Protein AF-A0A966YWC9-F1 (afdb_monomer)

Mean predicted aligned error: 19.84 Å

Sequence (825 aa):
MSEHLKPESSPPAAWPAPTAPSRFVSEVVAGGAVGERPPDEKGSGIIGLVVLIGIFVALAVANIWWFVFAVGLLLSIVLHEVGHYSTARWSGMKVTQFFVGFGPRVWSMHHRSTEFGVRALPLGAFVRIVGMNMMDDVDDADEEQTYRSKSYPKRMLVITAGSLMHFLLALVLLSAVFTTRGEAVVLPGAEVMSVGEEMPATGVVLPGDVILSVDGREVVDGALGDVVRSFEPGSAVDIAIERAGVEMVVKTTLGSNALVGGDGSSAFLGVSTVMPVALEQRAWWSAPWHSVTAMVDQMWMSVKGVVTVLNPANVIAHLSGDNADPMTRPTTLVGITAVSDDVGQSGGFAGIIELLAFLNVFVGVFNLFPLLPLDGGHAAIATYERAREGRTRSRCPVCTSTSSTRFGEENLMEVKGWSGERRPSRMINVGGVPVGGDSPITVQSMTVTKTADVEGTLQQIYALAAAGCDIVRCTCNESEAAVGLAQIVPRSPIPVIADIHHQYKMALAALDAGVHGLRLNPGNIRRPEHIKAVASECRDRGVPIRIGVNAGSLDPDLYEKHGGATPEAMVESAQRELEYFAEVDFDLVKISVKASSVPLMVEAYRQLAEVTDHPLHLGVTEAGPPPAGLVKATAGISTLLMEGIGDTIRYSLTADPVEEARAGRQLLEALGLRERKNVDLIACPSCGRAEVDVIDVAQKAMEAFGERQLPLQVAVMGCVVNGPGEAREADLGIAAGNKRGHLFIKGRNVAVVPEDEMVGALVEWAEFIHEHGTEAAIARADTARAEREAEKDRSMLLAEQGDDANNASERIVEIGRRLSGDSAS

pLDDT: mean 83.2, std 17.38, range [28.16, 98.69]

Structure (mmCIF, N/CA/C/O backbone):
data_AF-A0A966YWC9-F1
#
_entry.id   AF-A0A966YWC9-F1
#
loop_
_atom_site.group_PDB
_atom_site.id
_atom_site.type_symbol
_atom_site.label_atom_id
_atom_site.label_alt_id
_atom_site.label_comp_id
_atom_site.label_asym_id
_atom_site.label_entity_id
_atom_site.label_seq_id
_atom_site.pdbx_PDB_ins_code
_atom_site.Cartn_x
_atom_site.Cartn_y
_atom_site.Cartn_z
_atom_site.occupancy
_atom_site.B_iso_or_equiv
_atom_site.auth_seq_id
_atom_site.auth_comp_id
_atom_site.auth_asym_id
_atom_site.auth_atom_id
_atom_site.pdbx_PDB_model_num
ATOM 1 N N . MET A 1 1 ? -22.354 -34.588 -51.732 1.00 33.97 1 MET A N 1
ATOM 2 C CA . MET A 1 1 ? -23.176 -34.212 -50.566 1.00 33.97 1 MET A CA 1
ATOM 3 C C . MET A 1 1 ? -22.184 -33.856 -49.478 1.00 33.97 1 MET A C 1
ATOM 5 O O . MET A 1 1 ? -21.529 -34.760 -48.986 1.00 33.97 1 MET A O 1
ATOM 9 N N . SER A 1 2 ? -21.785 -32.589 -49.313 1.00 33.75 2 SER A N 1
ATOM 10 C CA . SER A 1 2 ? -22.637 -31.439 -48.925 1.00 33.75 2 SER A CA 1
ATOM 11 C C . SER A 1 2 ? -23.358 -31.788 -47.615 1.00 33.75 2 SER A C 1
ATOM 13 O O . SER A 1 2 ? -23.960 -32.847 -47.526 1.00 33.75 2 SER A O 1
ATOM 15 N N . GLU A 1 3 ? -23.239 -31.055 -46.517 1.00 31.77 3 GLU A N 1
ATOM 16 C CA . GLU A 1 3 ? -23.254 -29.608 -46.347 1.00 31.77 3 GLU A CA 1
ATOM 17 C C . GLU A 1 3 ? -22.870 -29.274 -44.890 1.00 31.77 3 GLU A C 1
ATOM 19 O O . GLU A 1 3 ? -23.027 -30.102 -43.999 1.00 31.77 3 GLU A O 1
ATOM 24 N N . HIS A 1 4 ? -22.464 -28.020 -44.672 1.00 36.09 4 HIS A N 1
ATOM 25 C CA . HIS A 1 4 ? -22.518 -27.278 -43.401 1.00 36.09 4 HIS A CA 1
ATOM 26 C C . HIS A 1 4 ? -21.519 -27.592 -42.278 1.00 36.09 4 HIS A C 1
ATOM 28 O O . HIS A 1 4 ? -21.873 -28.167 -41.259 1.00 36.09 4 HIS A O 1
ATOM 34 N N . LEU A 1 5 ? -20.336 -26.973 -42.373 1.00 32.47 5 LEU A N 1
ATOM 35 C CA . LEU A 1 5 ? -19.695 -26.315 -41.227 1.00 32.47 5 LEU A CA 1
ATOM 36 C C . LEU A 1 5 ? -19.119 -24.962 -41.692 1.00 32.47 5 LEU A C 1
ATOM 38 O O . LEU A 1 5 ? -18.038 -24.896 -42.269 1.00 32.47 5 LEU A O 1
ATOM 42 N N . LYS A 1 6 ? -19.882 -23.881 -41.486 1.00 29.98 6 LYS A N 1
ATOM 43 C CA . LYS A 1 6 ? -19.354 -22.508 -41.410 1.00 29.98 6 LYS A CA 1
ATOM 44 C C . LYS A 1 6 ? -19.140 -22.202 -39.922 1.00 29.98 6 LYS A C 1
ATOM 46 O O . LYS A 1 6 ? -20.078 -22.435 -39.163 1.00 29.98 6 LYS A O 1
ATOM 51 N N . PRO A 1 7 ? -17.990 -21.667 -39.491 1.00 31.14 7 PRO A N 1
ATOM 52 C CA . PRO A 1 7 ? -17.877 -21.090 -38.163 1.00 31.14 7 PRO A CA 1
ATOM 53 C C . PRO A 1 7 ? -18.470 -19.673 -38.188 1.00 31.14 7 PRO A C 1
ATOM 55 O O . PRO A 1 7 ? -17.927 -18.770 -38.821 1.00 31.14 7 PRO A O 1
ATOM 58 N N . GLU A 1 8 ? -19.605 -19.477 -37.518 1.00 34.19 8 GLU A N 1
ATOM 59 C CA . GLU A 1 8 ? -19.968 -18.161 -36.990 1.00 34.19 8 GLU A CA 1
ATOM 60 C C . GLU A 1 8 ? -19.078 -17.901 -35.771 1.00 34.19 8 GLU A C 1
ATOM 62 O O . GLU A 1 8 ? -19.286 -18.467 -34.702 1.00 34.19 8 GLU A O 1
ATOM 67 N N . SER A 1 9 ? -18.063 -17.058 -35.932 1.00 35.19 9 SER A N 1
ATOM 68 C CA . SER A 1 9 ? -17.369 -16.434 -34.808 1.00 35.19 9 SER A CA 1
ATOM 69 C C . SER A 1 9 ? -17.588 -14.930 -34.886 1.00 35.19 9 SER A C 1
ATOM 71 O O . SER A 1 9 ? -16.807 -14.196 -35.492 1.00 35.19 9 SER A O 1
ATOM 73 N N . SER A 1 10 ? -18.681 -14.462 -34.287 1.00 34.84 10 SER A N 1
ATOM 74 C CA . SER A 1 10 ? -18.706 -13.111 -33.734 1.00 34.84 10 SER A CA 1
ATOM 75 C C . SER A 1 10 ? -17.629 -13.051 -32.641 1.00 34.84 10 SER A C 1
ATOM 77 O O . SER A 1 10 ? -17.540 -13.999 -31.855 1.00 34.84 10 SER A O 1
ATOM 79 N N . PRO A 1 11 ? -16.791 -12.005 -32.567 1.00 35.56 11 PRO A N 1
ATOM 80 C CA . PRO A 1 11 ? -15.850 -11.871 -31.461 1.00 35.56 11 PRO A CA 1
ATOM 81 C C . PRO A 1 11 ? -16.625 -11.838 -30.131 1.00 35.56 11 PRO A C 1
ATOM 83 O O . PRO A 1 11 ? -17.719 -11.262 -30.088 1.00 35.56 11 PRO A O 1
ATOM 86 N N . PRO A 1 12 ? -16.108 -12.450 -29.048 1.00 34.75 12 PRO A N 1
ATOM 87 C CA . PRO A 1 12 ? -16.734 -12.331 -27.740 1.00 34.75 12 PRO A CA 1
ATOM 88 C C . PRO A 1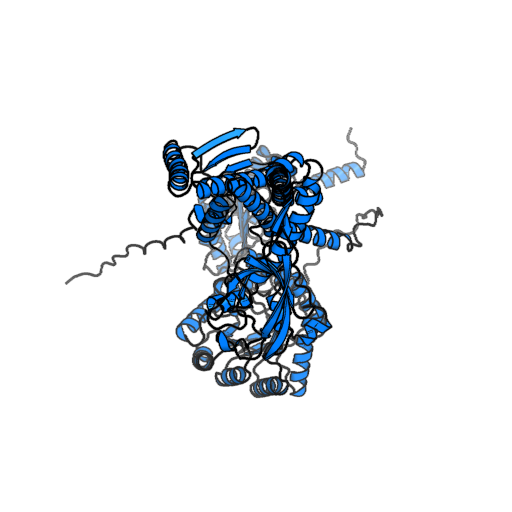 12 ? -16.800 -10.850 -27.365 1.00 34.75 12 PRO A C 1
ATOM 90 O O . PRO A 1 12 ? -15.831 -10.110 -27.546 1.00 34.75 12 PRO A O 1
ATOM 93 N N . ALA A 1 13 ? -17.969 -10.420 -26.890 1.00 34.72 13 ALA A N 1
ATOM 94 C CA . ALA A 1 13 ? -18.192 -9.061 -26.426 1.00 34.72 13 ALA A CA 1
ATOM 95 C C . ALA A 1 13 ? -17.071 -8.663 -25.458 1.00 34.72 13 ALA A C 1
ATOM 97 O O . ALA A 1 13 ? -16.779 -9.390 -24.505 1.00 34.72 13 ALA A O 1
ATOM 98 N N . ALA A 1 14 ? -16.437 -7.521 -25.736 1.00 34.69 14 ALA A N 1
ATOM 99 C CA . ALA A 1 14 ? -15.484 -6.903 -24.833 1.00 34.69 14 ALA A CA 1
ATOM 100 C C . ALA A 1 14 ? -16.081 -6.880 -23.421 1.00 34.69 14 ALA A C 1
ATOM 102 O O . ALA A 1 14 ? -17.250 -6.529 -23.235 1.00 34.69 14 ALA A O 1
ATOM 103 N N . TRP A 1 15 ? -15.284 -7.298 -22.442 1.00 30.98 15 TRP A N 1
ATOM 104 C CA . TRP A 1 15 ? -15.680 -7.269 -21.043 1.00 30.98 15 TRP A CA 1
ATOM 105 C C . TRP A 1 15 ? -16.112 -5.837 -20.708 1.00 30.98 15 TRP A C 1
ATOM 107 O O . TRP A 1 15 ? -15.396 -4.900 -21.082 1.00 30.98 15 TRP A O 1
ATOM 117 N N . PRO A 1 16 ? -17.267 -5.622 -20.052 1.00 30.47 16 PRO A N 1
ATOM 118 C CA . PRO A 1 16 ? -17.622 -4.284 -19.619 1.00 30.47 16 PRO A CA 1
ATOM 119 C C . PRO A 1 16 ? -16.504 -3.800 -18.698 1.00 30.47 16 PRO A C 1
ATOM 121 O O . PRO A 1 16 ? -16.154 -4.481 -17.731 1.00 30.47 16 PRO A O 1
ATOM 124 N N . ALA A 1 17 ? -15.915 -2.649 -19.033 1.00 31.69 17 ALA A N 1
ATOM 125 C CA . ALA A 1 17 ? -14.980 -1.965 -18.152 1.00 31.69 17 ALA A CA 1
ATOM 126 C C . ALA A 1 17 ? -15.587 -1.932 -16.739 1.00 31.69 17 ALA A C 1
ATOM 128 O O . ALA A 1 17 ? -16.803 -1.721 -16.629 1.00 31.69 17 ALA A O 1
ATOM 129 N N . PRO A 1 18 ? -14.795 -2.161 -15.672 1.00 32.22 18 PRO A N 1
ATOM 130 C CA . PRO A 1 18 ? -15.311 -2.077 -14.315 1.00 32.22 18 PRO A CA 1
ATOM 131 C C . PRO A 1 18 ? -16.048 -0.749 -14.193 1.00 32.22 18 PRO A C 1
ATOM 133 O O . PRO A 1 18 ? -15.486 0.302 -14.506 1.00 32.22 18 PRO A O 1
ATOM 136 N N . THR A 1 19 ? -17.335 -0.807 -13.846 1.00 36.34 19 THR A N 1
ATOM 137 C CA . THR A 1 19 ? -18.145 0.394 -13.672 1.00 36.34 19 THR A CA 1
ATOM 138 C C . THR A 1 19 ? -17.410 1.261 -12.671 1.00 36.34 19 THR A C 1
ATOM 140 O O . THR A 1 19 ? -17.300 0.884 -11.501 1.00 36.34 19 THR A O 1
ATOM 143 N N . ALA A 1 20 ? -16.854 2.377 -13.149 1.00 41.00 20 ALA A N 1
ATOM 144 C CA . ALA A 1 20 ? -16.251 3.372 -12.287 1.00 41.00 20 ALA A CA 1
ATOM 145 C C . ALA A 1 20 ? -17.238 3.648 -11.141 1.00 41.00 20 ALA A C 1
ATOM 147 O O . ALA A 1 20 ? -18.452 3.675 -11.400 1.00 41.00 20 ALA A O 1
ATOM 148 N N . PRO A 1 21 ? -16.770 3.822 -9.889 1.00 39.44 21 PRO A N 1
ATOM 149 C CA . PRO A 1 21 ? -17.646 4.319 -8.838 1.00 39.44 21 PRO A CA 1
ATOM 150 C C . PRO A 1 21 ? -18.406 5.518 -9.402 1.00 39.44 21 PRO A C 1
ATOM 152 O O . PRO A 1 21 ? -17.830 6.325 -10.138 1.00 39.44 21 PRO A O 1
ATOM 155 N N . SER A 1 22 ? -19.718 5.580 -9.149 1.00 49.69 22 SER A N 1
ATOM 156 C CA . SER A 1 22 ? -20.532 6.667 -9.689 1.00 49.69 22 SER A CA 1
ATOM 157 C C . SER A 1 22 ? -19.844 7.993 -9.374 1.00 49.69 22 SER A C 1
ATOM 159 O O . SER A 1 22 ? -19.218 8.128 -8.322 1.00 49.69 22 SER A O 1
ATOM 161 N N . ARG A 1 23 ? -19.934 8.974 -10.278 1.00 52.25 23 ARG A N 1
ATOM 162 C CA . ARG A 1 23 ? -19.290 10.286 -10.103 1.00 52.25 23 ARG A CA 1
ATOM 163 C C . ARG A 1 23 ? -19.511 10.857 -8.698 1.00 52.25 23 ARG A C 1
ATOM 165 O O . ARG A 1 23 ? -18.612 11.451 -8.125 1.00 52.25 23 ARG A O 1
ATOM 172 N N . PHE A 1 24 ? -20.690 10.610 -8.135 1.00 47.56 24 PHE A N 1
ATOM 173 C CA . PHE A 1 24 ? -21.034 10.952 -6.765 1.00 47.56 24 PHE A CA 1
ATOM 174 C C . PHE A 1 24 ? -20.153 10.251 -5.718 1.00 47.56 24 PHE A C 1
ATOM 176 O O . PHE A 1 24 ? -19.637 10.917 -4.836 1.00 47.56 24 PHE A O 1
ATOM 183 N N . VAL A 1 25 ? -19.926 8.939 -5.819 1.00 46.94 25 VAL A N 1
ATOM 184 C CA . VAL A 1 25 ? -19.024 8.205 -4.915 1.00 46.94 25 VAL A CA 1
ATOM 185 C C . VAL A 1 25 ? -17.582 8.688 -5.071 1.00 46.94 25 VAL A C 1
ATOM 187 O O . VAL A 1 25 ? -16.916 8.899 -4.066 1.00 46.94 25 VAL A O 1
ATOM 190 N N . SER A 1 26 ? -17.104 8.936 -6.295 1.00 49.06 26 SER A N 1
ATOM 191 C CA . SER A 1 26 ? -15.765 9.509 -6.493 1.00 49.06 26 SER A CA 1
ATOM 192 C C . SER A 1 26 ? -15.652 10.946 -5.974 1.00 49.06 26 SER A C 1
ATOM 194 O O . SER A 1 26 ? -14.633 11.292 -5.395 1.00 49.06 26 SER A O 1
ATOM 196 N N . GLU A 1 27 ? -16.694 11.769 -6.126 1.00 53.25 27 GLU A N 1
ATOM 197 C CA . GLU A 1 27 ? -16.743 13.124 -5.566 1.00 53.25 27 GLU A CA 1
ATOM 198 C C . GLU A 1 27 ? -16.779 13.068 -4.033 1.00 53.25 27 GLU A C 1
ATOM 200 O O . GLU A 1 27 ? -16.014 13.767 -3.393 1.00 53.25 27 GLU A O 1
ATOM 205 N N . VAL A 1 28 ? -17.578 12.200 -3.416 1.00 45.75 28 VAL A N 1
ATOM 206 C CA . VAL A 1 28 ? -17.647 12.080 -1.949 1.00 45.75 28 VAL A CA 1
ATOM 207 C C . VAL A 1 28 ? -16.339 11.538 -1.361 1.00 45.75 28 VAL A C 1
ATOM 209 O O . VAL A 1 28 ? -15.877 12.037 -0.340 1.00 45.75 28 VAL A O 1
ATOM 212 N N . VAL A 1 29 ? -15.707 10.556 -2.012 1.00 44.56 29 VAL A N 1
ATOM 213 C CA . VAL A 1 29 ? -14.438 9.958 -1.554 1.00 44.56 29 VAL A CA 1
ATOM 214 C C . VAL A 1 29 ? -13.243 10.894 -1.781 1.00 44.56 29 VAL A C 1
ATOM 216 O O . VAL A 1 29 ? -12.303 10.871 -0.993 1.00 44.56 29 VAL A O 1
ATOM 219 N N . ALA A 1 30 ? -13.280 11.740 -2.815 1.00 47.97 30 ALA A N 1
ATOM 220 C CA . ALA A 1 30 ? -12.228 12.713 -3.123 1.00 47.97 30 ALA A CA 1
ATOM 221 C C . ALA A 1 30 ? -12.501 14.125 -2.564 1.00 47.97 30 ALA A C 1
ATOM 223 O O . ALA A 1 30 ? -11.876 15.085 -3.016 1.00 47.97 30 ALA A O 1
ATOM 224 N N . GLY A 1 31 ? -13.468 14.297 -1.653 1.00 48.22 31 GLY A N 1
ATOM 225 C CA . GLY A 1 31 ? -13.810 15.616 -1.097 1.00 48.22 31 GLY A CA 1
ATOM 226 C C . GLY A 1 31 ? -14.267 16.642 -2.150 1.00 48.22 31 GLY A C 1
ATOM 227 O O . GLY A 1 31 ? -14.014 17.831 -2.021 1.00 48.22 31 GLY A O 1
ATOM 228 N N . GLY A 1 32 ? -14.892 16.184 -3.234 1.00 51.09 32 GLY A N 1
ATOM 229 C CA . GLY A 1 32 ? -15.382 16.969 -4.370 1.00 51.09 32 GLY A CA 1
ATOM 230 C C . GLY A 1 32 ? -14.413 17.052 -5.555 1.00 51.09 32 GLY A C 1
ATOM 231 O O . GLY A 1 32 ? -14.787 17.563 -6.612 1.00 51.09 32 GLY A O 1
ATOM 232 N N . ALA A 1 33 ? -13.184 16.540 -5.426 1.00 48.28 33 ALA A N 1
ATOM 233 C CA . ALA A 1 33 ? -12.129 16.704 -6.422 1.00 48.28 33 ALA A CA 1
ATOM 234 C C . ALA A 1 33 ? -12.168 15.630 -7.527 1.00 48.28 33 ALA A C 1
ATOM 236 O O . ALA A 1 33 ? -11.424 14.654 -7.500 1.00 48.28 33 ALA A O 1
ATOM 237 N N . VAL A 1 34 ? -12.993 15.843 -8.555 1.00 49.34 34 VAL A N 1
ATOM 238 C CA . VAL A 1 34 ? -12.859 15.137 -9.842 1.00 49.34 34 VAL A CA 1
ATOM 239 C C . VAL A 1 34 ? -12.812 16.175 -10.965 1.00 49.34 34 VAL A C 1
ATOM 241 O O . VAL A 1 34 ? -13.599 17.121 -10.969 1.00 49.34 34 VAL A O 1
ATOM 244 N N . GLY A 1 35 ? -11.859 16.043 -11.895 1.00 47.00 35 GLY A N 1
ATOM 245 C CA . GLY A 1 35 ? -11.717 16.954 -13.036 1.00 47.00 35 GLY A CA 1
ATOM 246 C C . GLY A 1 35 ? -12.995 17.001 -13.880 1.00 47.00 35 GLY A C 1
ATOM 247 O O . GLY A 1 35 ? -13.471 15.966 -14.344 1.00 47.00 35 GLY A O 1
ATOM 248 N N . GLU A 1 36 ? -13.572 18.191 -14.065 1.00 49.44 36 GLU A N 1
ATOM 249 C CA . GLU A 1 36 ? -14.788 18.371 -14.866 1.00 49.44 36 GLU A CA 1
ATOM 250 C C . GLU A 1 36 ? -14.473 18.652 -16.343 1.00 49.44 36 GLU A C 1
ATOM 252 O O . GLU A 1 36 ? -13.523 19.360 -16.676 1.00 49.44 36 GLU A O 1
ATOM 257 N N . ARG A 1 37 ? -15.317 18.103 -17.231 1.00 37.41 37 ARG A N 1
ATOM 258 C CA . ARG A 1 37 ? -15.384 18.435 -18.666 1.00 37.41 37 ARG A CA 1
ATOM 259 C C . ARG A 1 37 ? -15.913 19.871 -18.895 1.00 37.41 37 ARG A C 1
ATOM 261 O O . ARG A 1 37 ? -16.590 20.406 -18.019 1.00 37.41 37 ARG A O 1
ATOM 268 N N . PRO A 1 38 ? -15.636 20.475 -20.071 1.00 37.41 38 PRO A N 1
ATOM 269 C CA . PRO A 1 38 ? -15.943 21.877 -20.387 1.00 37.41 38 PRO A CA 1
ATOM 270 C C . PRO A 1 38 ? -17.450 22.243 -20.389 1.00 37.41 38 PRO A C 1
ATOM 272 O O . PRO A 1 38 ? -18.314 21.362 -20.390 1.00 37.41 38 PRO A O 1
ATOM 275 N N . PRO A 1 39 ? -17.775 23.555 -20.369 1.00 43.31 39 PRO A N 1
ATOM 276 C CA . PRO A 1 39 ? -19.009 24.109 -19.808 1.00 43.31 39 PRO A CA 1
ATOM 277 C C . PRO A 1 39 ? -20.163 24.219 -20.821 1.00 43.31 39 PRO A C 1
ATOM 279 O O . PRO A 1 39 ? -20.565 25.326 -21.171 1.00 43.31 39 PRO A O 1
ATOM 282 N N . ASP A 1 40 ? -20.734 23.095 -21.261 1.00 41.03 40 ASP A N 1
ATOM 283 C CA . ASP A 1 40 ? -21.835 23.102 -22.247 1.00 41.03 40 ASP A CA 1
ATOM 284 C C . ASP A 1 40 ? -23.132 22.383 -21.815 1.00 41.03 40 ASP A C 1
ATOM 286 O O . ASP A 1 40 ? -23.921 21.938 -22.645 1.00 41.03 40 ASP A O 1
ATOM 290 N N . GLU A 1 41 ? -23.451 22.347 -20.516 1.00 48.66 41 GLU A N 1
ATOM 291 C CA . GLU A 1 41 ? -24.784 21.927 -20.040 1.00 48.66 41 GLU A CA 1
ATOM 292 C C . GLU A 1 41 ? -25.581 23.090 -19.431 1.00 48.66 41 GLU A C 1
ATOM 294 O O . GLU A 1 41 ? -25.738 23.219 -18.220 1.00 48.66 41 GLU A O 1
ATOM 299 N N . LYS A 1 42 ? -26.168 23.939 -20.283 1.00 46.41 42 LYS A N 1
ATOM 300 C CA . LYS A 1 42 ? -27.113 24.989 -19.845 1.00 46.41 42 LYS A CA 1
ATOM 301 C C . LYS A 1 42 ? -28.466 24.440 -19.345 1.00 46.41 42 LYS A C 1
ATOM 303 O O . LYS A 1 42 ? -29.261 25.200 -18.801 1.00 46.41 42 LYS A O 1
ATOM 308 N N . GLY A 1 43 ? -28.740 23.142 -19.519 1.00 48.59 43 GLY A N 1
ATOM 309 C CA . GLY A 1 43 ? -30.031 22.514 -19.201 1.00 48.59 43 GLY A CA 1
ATOM 310 C C . GLY A 1 43 ? -30.180 21.939 -17.784 1.00 48.59 43 GLY A C 1
ATOM 311 O O . GLY A 1 43 ? -31.309 21.821 -17.312 1.00 48.59 43 GLY A O 1
ATOM 312 N N . SER A 1 44 ? -29.090 21.600 -17.080 1.00 57.72 44 SER A N 1
ATOM 313 C CA . SER A 1 44 ? -29.178 20.882 -15.789 1.00 57.72 44 SER A CA 1
ATOM 314 C C . SER A 1 44 ? -29.301 21.798 -14.560 1.00 57.72 44 SER A C 1
ATOM 316 O O . SER A 1 44 ? -29.854 21.385 -13.538 1.00 57.72 44 SER A O 1
ATOM 318 N N . GLY A 1 45 ? -28.897 23.071 -14.668 1.00 64.56 45 GLY A N 1
ATOM 319 C CA . GLY A 1 45 ? -28.903 24.015 -13.543 1.00 64.56 45 GLY A CA 1
ATOM 320 C C . GLY A 1 45 ? -30.298 24.393 -13.026 1.00 64.56 45 GLY A C 1
ATOM 321 O O . GLY A 1 45 ? -30.504 24.470 -11.817 1.00 64.56 45 GLY A O 1
ATOM 322 N N . ILE A 1 46 ? -31.290 24.559 -13.911 1.00 71.88 46 ILE A N 1
ATOM 323 C CA . ILE A 1 46 ? -32.670 24.903 -13.506 1.00 71.88 46 ILE A CA 1
ATOM 324 C C . ILE A 1 46 ? -33.322 23.737 -12.754 1.00 71.88 46 ILE A C 1
ATOM 326 O O . ILE A 1 46 ? -33.957 23.947 -11.724 1.00 71.88 46 ILE A O 1
ATOM 330 N N . ILE A 1 47 ? -33.131 22.504 -13.234 1.00 76.12 47 ILE A N 1
ATOM 331 C CA . ILE A 1 47 ? -33.657 21.299 -12.579 1.00 76.12 47 ILE A CA 1
ATOM 332 C C . ILE A 1 47 ? -33.015 21.136 -11.198 1.00 76.12 47 ILE A C 1
ATOM 334 O O . ILE A 1 47 ? -33.725 20.925 -10.217 1.00 76.12 47 ILE A O 1
ATOM 338 N N . GLY A 1 48 ? -31.693 21.309 -11.101 1.00 73.69 48 GLY A N 1
ATOM 339 C CA . GLY A 1 48 ? -30.985 21.265 -9.821 1.00 73.69 48 GLY A CA 1
ATOM 340 C C . GLY A 1 48 ? -31.467 22.330 -8.829 1.00 73.69 48 GLY A C 1
ATOM 341 O O . GLY A 1 48 ? -31.658 22.021 -7.657 1.00 73.69 48 GLY A O 1
ATOM 342 N N . LEU A 1 49 ? -31.750 23.554 -9.291 1.00 79.12 49 LEU A N 1
ATOM 343 C CA . LEU A 1 49 ? -32.299 24.621 -8.447 1.00 79.12 49 LEU A CA 1
ATOM 344 C C . LEU A 1 49 ? -33.712 24.296 -7.933 1.00 79.12 49 LEU A C 1
ATOM 346 O O . LEU A 1 49 ? -34.006 24.525 -6.762 1.00 79.12 49 LEU A O 1
ATOM 350 N N . VAL A 1 50 ? -34.581 23.744 -8.785 1.00 82.25 50 VAL A N 1
ATOM 351 C CA . VAL A 1 50 ? -35.942 23.334 -8.392 1.00 82.25 50 VAL A CA 1
ATOM 352 C C . VAL A 1 50 ? -35.896 22.210 -7.358 1.00 82.25 50 VAL A C 1
ATOM 354 O O . VAL A 1 50 ? -36.630 22.263 -6.375 1.00 82.25 50 VAL A O 1
ATOM 357 N N . VAL A 1 51 ? -35.014 21.224 -7.542 1.00 81.25 51 VAL A N 1
ATOM 358 C CA . VAL A 1 51 ? -34.815 20.134 -6.574 1.00 81.25 51 VAL A CA 1
ATOM 359 C C . VAL A 1 51 ? -34.309 20.678 -5.238 1.00 81.25 51 VAL A C 1
ATOM 361 O O . VAL A 1 51 ? -34.864 20.337 -4.197 1.00 81.25 51 VAL A O 1
ATOM 364 N N . LEU A 1 52 ? -33.315 21.570 -5.260 1.00 82.44 52 LEU A N 1
ATOM 365 C CA . LEU A 1 52 ? -32.755 22.198 -4.062 1.00 82.44 52 LEU A CA 1
ATOM 366 C C . LEU A 1 52 ? -33.823 22.957 -3.259 1.00 82.44 52 LEU A C 1
ATOM 368 O O . LEU A 1 52 ? -33.974 22.736 -2.058 1.00 82.44 52 LEU A O 1
ATOM 372 N N . ILE A 1 53 ? -34.595 23.820 -3.929 1.00 85.94 53 ILE A N 1
ATOM 373 C CA . ILE A 1 53 ? -35.701 24.560 -3.304 1.00 85.94 53 ILE A CA 1
ATOM 374 C C . ILE A 1 53 ? -36.760 23.580 -2.785 1.00 85.94 53 ILE A C 1
ATOM 376 O O . ILE A 1 53 ? -37.236 23.735 -1.662 1.00 85.94 53 ILE A O 1
ATOM 380 N N . GLY A 1 54 ? -37.088 22.545 -3.563 1.00 86.44 54 GLY A N 1
ATOM 381 C CA . GLY A 1 54 ? -38.036 21.503 -3.178 1.00 86.44 54 GLY A CA 1
ATOM 382 C C . GLY A 1 54 ? -37.648 20.782 -1.887 1.00 86.44 54 GLY A C 1
ATOM 383 O O . GLY A 1 54 ? -38.511 20.581 -1.037 1.00 86.44 54 GLY A O 1
ATOM 384 N N . ILE A 1 55 ? -36.365 20.457 -1.693 1.00 85.00 55 ILE A N 1
ATOM 385 C CA . ILE A 1 55 ? -35.862 19.811 -0.468 1.00 85.00 55 ILE A CA 1
ATOM 386 C C . ILE A 1 55 ? -36.057 20.720 0.752 1.00 85.00 55 ILE A C 1
ATOM 388 O O . ILE A 1 55 ? -36.609 20.282 1.760 1.00 85.00 55 ILE A O 1
ATOM 392 N N . PHE A 1 56 ? -35.652 21.990 0.668 1.00 86.69 56 PHE A N 1
ATOM 393 C CA . PHE A 1 56 ? -35.796 22.926 1.788 1.00 86.69 56 PHE A CA 1
ATOM 394 C C . PHE A 1 56 ? -37.260 23.233 2.119 1.00 86.69 56 PHE A C 1
ATOM 396 O O . PHE A 1 56 ? -37.618 23.297 3.294 1.00 86.69 56 PHE A O 1
ATOM 403 N N . VAL A 1 57 ? -38.118 23.367 1.102 1.00 88.50 57 VAL A N 1
ATOM 404 C CA . VAL A 1 57 ? -39.565 23.534 1.298 1.00 88.50 57 VAL A CA 1
ATOM 405 C C . VAL A 1 57 ? -40.171 22.284 1.935 1.00 88.50 57 VAL A C 1
ATOM 407 O O . VAL A 1 57 ? -40.940 22.407 2.883 1.00 88.50 57 VAL A O 1
ATOM 410 N N . ALA A 1 58 ? -39.803 21.085 1.472 1.00 87.12 58 ALA A N 1
ATOM 411 C CA . ALA A 1 58 ? -40.287 19.833 2.047 1.00 87.12 58 ALA A CA 1
ATOM 412 C C . ALA A 1 58 ? -39.883 19.685 3.521 1.00 87.12 58 ALA A C 1
ATOM 414 O O . ALA A 1 58 ? -40.722 19.318 4.339 1.00 87.12 58 ALA A O 1
ATOM 415 N N . LEU A 1 59 ? -38.639 20.031 3.876 1.00 85.69 59 LEU A N 1
ATOM 416 C CA . LEU A 1 59 ? -38.181 20.047 5.268 1.00 85.69 59 LEU A CA 1
ATOM 417 C C . LEU A 1 59 ? -38.979 21.042 6.115 1.00 85.69 59 LEU A C 1
ATOM 419 O O . LEU A 1 59 ? -39.461 20.669 7.177 1.00 85.69 59 LEU A O 1
ATOM 423 N N . ALA A 1 60 ? -39.170 22.275 5.633 1.00 88.12 60 ALA A N 1
ATOM 424 C CA . ALA A 1 60 ? -39.909 23.306 6.364 1.00 88.12 60 ALA A CA 1
ATOM 425 C C . ALA A 1 60 ? -41.386 22.941 6.581 1.00 88.12 60 ALA A C 1
ATOM 427 O O . ALA A 1 60 ? -41.941 23.245 7.635 1.00 88.12 60 ALA A O 1
ATOM 428 N N . VAL A 1 61 ? -42.015 22.283 5.600 1.00 89.81 61 VAL A N 1
ATOM 429 C CA . VAL A 1 61 ? -43.399 21.793 5.700 1.00 89.81 61 VAL A CA 1
ATOM 430 C C . VAL A 1 61 ? -43.500 20.588 6.633 1.00 89.81 61 VAL A C 1
ATOM 432 O O . VAL A 1 61 ? -44.473 20.487 7.375 1.00 89.81 61 VAL A O 1
ATOM 435 N N . ALA A 1 62 ? -42.523 19.679 6.603 1.00 87.38 62 ALA A N 1
ATOM 436 C CA . ALA A 1 62 ? -42.520 18.498 7.459 1.00 87.38 62 ALA A CA 1
ATOM 437 C C . ALA A 1 62 ? -42.312 18.868 8.932 1.00 87.38 62 ALA A C 1
ATOM 439 O O . ALA A 1 62 ? -43.056 18.401 9.792 1.00 87.38 62 ALA A O 1
ATOM 440 N N . ASN A 1 63 ? -41.313 19.707 9.220 1.00 86.75 63 ASN A N 1
ATOM 441 C CA . ASN A 1 63 ? -41.032 20.206 10.557 1.00 86.75 63 ASN A CA 1
ATOM 442 C C . ASN A 1 63 ? -40.127 21.449 10.488 1.00 86.75 63 ASN A C 1
ATOM 444 O O . ASN A 1 63 ? -38.999 21.398 9.989 1.00 86.75 63 ASN A O 1
ATOM 448 N N . ILE A 1 64 ? -40.591 22.568 11.047 1.00 88.31 64 ILE A N 1
ATOM 449 C CA . ILE A 1 64 ? -39.833 23.824 11.030 1.00 88.31 64 ILE A CA 1
ATOM 450 C C . ILE A 1 64 ? -38.478 23.707 11.743 1.00 88.31 64 ILE A C 1
ATOM 452 O O . ILE A 1 64 ? -37.503 24.313 11.299 1.00 88.31 64 ILE A O 1
ATOM 456 N N . TRP A 1 65 ? -38.376 22.895 12.798 1.00 89.44 65 TRP A N 1
ATOM 457 C CA . TRP A 1 65 ? -37.131 22.690 13.535 1.00 89.44 65 TRP A CA 1
ATOM 458 C C . TRP A 1 65 ? -36.114 21.887 12.731 1.00 89.44 65 TRP A C 1
ATOM 460 O O . TRP A 1 65 ? -34.933 22.235 12.745 1.00 89.44 65 TRP A O 1
ATOM 470 N N . TRP A 1 66 ? -36.561 20.910 11.934 1.00 87.44 66 TRP A N 1
ATOM 471 C CA . TRP A 1 66 ? -35.680 20.200 10.998 1.00 87.44 66 TRP A CA 1
ATOM 472 C C . TRP A 1 66 ? -35.101 21.149 9.955 1.00 87.44 66 TRP A C 1
ATOM 474 O O . TRP A 1 66 ? -33.915 21.074 9.642 1.00 87.44 66 TRP A O 1
ATOM 484 N N . PHE A 1 67 ? -35.917 22.071 9.442 1.00 89.00 67 PHE A N 1
ATOM 485 C CA . PHE A 1 67 ? -35.456 23.090 8.506 1.00 89.00 67 PHE A CA 1
ATOM 486 C C . PHE A 1 67 ? -34.421 24.029 9.138 1.00 89.00 67 PHE A C 1
ATOM 488 O O . PHE A 1 67 ? -33.341 24.208 8.573 1.00 89.00 67 PHE A O 1
ATOM 495 N N . VAL A 1 68 ? -34.712 24.595 10.315 1.00 90.38 68 VAL A N 1
ATOM 496 C CA . VAL A 1 68 ? -33.791 25.512 11.012 1.00 90.38 68 VAL A CA 1
ATOM 497 C C . VAL A 1 68 ? -32.469 24.812 11.336 1.00 90.38 68 VAL A C 1
ATOM 499 O O . VAL A 1 68 ? -31.402 25.372 11.079 1.00 90.38 68 VAL A O 1
ATOM 502 N N . PHE A 1 69 ? -32.526 23.577 11.838 1.00 89.50 69 PHE A N 1
ATOM 503 C CA . PHE A 1 69 ? -31.339 22.783 12.138 1.00 89.50 69 PHE A CA 1
ATOM 504 C C . PHE A 1 69 ? -30.526 22.460 10.876 1.00 89.50 69 PHE A C 1
ATOM 506 O O . PHE A 1 69 ? -29.319 22.690 10.860 1.00 89.50 69 PHE A O 1
ATOM 513 N N . ALA A 1 70 ? -31.166 22.001 9.794 1.00 88.25 70 ALA A N 1
ATOM 514 C CA . ALA A 1 70 ? -30.481 21.668 8.543 1.00 88.25 70 ALA A CA 1
ATOM 515 C C . ALA A 1 70 ? -29.796 22.888 7.905 1.00 88.25 70 ALA A C 1
ATOM 517 O O . ALA A 1 70 ? -28.657 22.789 7.448 1.00 88.25 70 ALA A O 1
ATOM 518 N N . VAL A 1 71 ? -30.457 24.051 7.906 1.00 90.25 71 VAL A N 1
ATOM 519 C CA . VAL A 1 71 ? -29.869 25.308 7.415 1.00 90.25 71 VAL A CA 1
ATOM 520 C C . VAL A 1 71 ? -28.699 25.745 8.298 1.00 90.25 71 VAL A C 1
ATOM 522 O O . VAL A 1 71 ? -27.653 26.129 7.775 1.00 90.25 71 VAL A O 1
ATOM 525 N N . GLY A 1 72 ? -28.844 25.656 9.623 1.00 91.50 72 GLY A N 1
ATOM 526 C CA . GLY A 1 72 ? -27.771 25.969 10.568 1.00 91.50 72 GLY A CA 1
ATOM 527 C C . GLY A 1 72 ? -26.552 25.056 10.407 1.00 91.50 72 GLY A C 1
ATOM 528 O O . GLY A 1 72 ? -25.417 25.536 10.398 1.00 91.50 72 GLY A O 1
ATOM 529 N N . LEU A 1 73 ? -26.778 23.757 10.204 1.00 90.81 73 LEU A N 1
ATOM 530 C CA . LEU A 1 73 ? -25.723 22.779 9.945 1.00 90.81 73 LEU A CA 1
ATOM 531 C C . LEU A 1 73 ? -25.017 23.047 8.611 1.00 90.81 73 LEU A C 1
ATOM 533 O O . LEU A 1 73 ? -23.789 23.064 8.564 1.00 90.81 73 LEU A O 1
ATOM 537 N N . LEU A 1 74 ? -25.768 23.317 7.538 1.00 90.50 74 LEU A N 1
ATOM 538 C CA . LEU A 1 74 ? -25.184 23.675 6.244 1.00 90.50 74 LEU A CA 1
ATOM 539 C C . LEU A 1 74 ? -24.323 24.940 6.356 1.00 90.50 74 LEU A C 1
ATOM 541 O O . LEU A 1 74 ? -23.205 24.966 5.846 1.00 90.50 74 LEU A O 1
ATOM 545 N N . LEU A 1 75 ? -24.810 25.968 7.057 1.00 93.25 75 LEU A N 1
ATOM 546 C CA . LEU A 1 75 ? -24.055 27.198 7.290 1.00 93.25 75 LEU A CA 1
ATOM 547 C C . LEU A 1 75 ? -22.760 26.933 8.071 1.00 93.25 75 LEU A C 1
ATOM 549 O O . LEU A 1 75 ? -21.720 27.486 7.723 1.00 93.25 75 LEU A O 1
ATOM 553 N N . SER A 1 76 ? -22.806 26.073 9.090 1.00 93.00 76 SER A N 1
ATOM 554 C CA . SER A 1 76 ? -21.624 25.662 9.856 1.00 93.00 76 SER A CA 1
ATOM 555 C C . SER A 1 76 ? -20.569 24.992 8.967 1.00 93.00 76 SER A C 1
ATOM 557 O O . SER A 1 76 ? -19.402 25.379 9.024 1.00 93.00 76 SER A O 1
ATOM 559 N N . ILE A 1 77 ? -20.970 24.070 8.084 1.00 92.19 77 ILE A N 1
ATOM 560 C CA . ILE A 1 77 ? -20.044 23.404 7.152 1.00 92.19 77 ILE A CA 1
ATOM 561 C C . ILE A 1 77 ? -19.473 24.401 6.133 1.00 92.19 77 ILE A C 1
ATOM 563 O O . ILE A 1 77 ? -18.279 24.401 5.858 1.00 92.19 77 ILE A O 1
ATOM 567 N N . VAL A 1 78 ? -20.291 25.314 5.603 1.00 93.69 78 VAL A N 1
ATOM 568 C CA . VAL A 1 78 ? -19.788 26.373 4.712 1.00 93.69 78 VAL A CA 1
ATOM 569 C C . VAL A 1 78 ? -18.761 27.249 5.429 1.00 93.69 78 VAL A C 1
ATOM 571 O O . VAL A 1 78 ? -17.744 27.611 4.843 1.00 93.69 78 VAL A O 1
ATOM 574 N N . LEU A 1 79 ? -18.993 27.589 6.697 1.00 95.25 79 LEU A N 1
ATOM 575 C CA . LEU A 1 79 ? -18.051 28.387 7.478 1.00 95.25 79 LEU A CA 1
ATOM 576 C C . LEU A 1 79 ? -16.760 27.613 7.787 1.00 95.25 79 LEU A C 1
ATOM 578 O O . LEU A 1 79 ? -15.685 28.204 7.705 1.00 95.25 79 LEU A O 1
ATOM 582 N N . HIS A 1 80 ? -16.837 26.307 8.052 1.00 94.75 80 HIS A N 1
ATOM 583 C CA . HIS A 1 80 ? -15.671 25.421 8.141 1.00 94.75 80 HIS A CA 1
ATOM 584 C C . HIS A 1 80 ? -14.789 25.526 6.886 1.00 94.75 80 HIS A C 1
ATOM 586 O O . HIS A 1 80 ? -13.604 25.856 6.980 1.00 94.75 80 HIS A O 1
ATOM 592 N N . GLU A 1 81 ? -15.392 25.399 5.705 1.00 94.44 81 GLU A N 1
ATOM 593 C CA . GLU A 1 81 ? -14.705 25.577 4.423 1.00 94.44 81 GLU A CA 1
ATOM 594 C C . GLU A 1 81 ? -14.134 26.995 4.242 1.00 94.44 81 GLU A C 1
ATOM 596 O O . GLU A 1 81 ? -13.019 27.180 3.744 1.00 94.44 81 GLU A O 1
ATOM 601 N N . VAL A 1 82 ? -14.847 28.031 4.703 1.00 95.06 82 VAL A N 1
ATOM 602 C CA . VAL A 1 82 ? -14.323 29.411 4.737 1.00 95.06 82 VAL A CA 1
ATOM 603 C C . VAL A 1 82 ? -13.058 29.504 5.596 1.00 95.06 82 VAL A C 1
ATOM 605 O O . VAL A 1 82 ? -12.161 30.283 5.253 1.00 95.06 82 VAL A O 1
ATOM 608 N N . GLY A 1 83 ? -12.944 28.709 6.663 1.00 94.62 83 GLY A N 1
ATOM 609 C CA . GLY A 1 83 ? -11.736 28.579 7.477 1.00 94.62 83 GLY A CA 1
ATOM 610 C C . GLY A 1 83 ? -10.528 28.146 6.644 1.00 94.62 83 GLY A C 1
ATOM 611 O O . GLY A 1 83 ? -9.524 28.870 6.591 1.00 94.62 83 GLY A O 1
ATOM 612 N N . HIS A 1 84 ? -10.644 27.028 5.922 1.00 94.31 84 HIS A N 1
ATOM 613 C CA . HIS A 1 84 ? -9.591 26.542 5.022 1.00 94.31 84 HIS A CA 1
ATOM 614 C C . HIS A 1 84 ? -9.282 27.547 3.911 1.00 94.31 84 HIS A C 1
ATOM 616 O O . HIS A 1 84 ? -8.123 27.925 3.722 1.00 94.31 84 HIS A O 1
ATOM 622 N N . TYR A 1 85 ? -10.313 28.046 3.219 1.00 94.81 85 TYR A N 1
ATOM 623 C CA . TYR A 1 85 ? -10.181 29.009 2.123 1.00 94.81 85 TYR A CA 1
ATOM 624 C C . TYR A 1 85 ? -9.421 30.272 2.548 1.00 94.81 85 TYR A C 1
ATOM 626 O O . TYR A 1 85 ? -8.434 30.662 1.915 1.00 94.81 85 TYR A O 1
ATOM 634 N N . SER A 1 86 ? -9.859 30.907 3.636 1.00 94.25 86 SER A N 1
ATOM 635 C CA . SER A 1 86 ? -9.296 32.177 4.106 1.00 94.25 86 SER A CA 1
ATOM 636 C C . SER A 1 86 ? -7.839 32.007 4.521 1.00 94.25 86 SER A C 1
ATOM 638 O O . SER A 1 86 ? -6.980 32.809 4.148 1.00 94.25 86 SER A O 1
ATOM 640 N N . THR A 1 87 ? -7.541 30.918 5.225 1.00 94.38 87 THR A N 1
ATOM 641 C CA . THR A 1 87 ? -6.195 30.618 5.715 1.00 94.38 87 THR A CA 1
ATOM 642 C C . THR A 1 87 ? -5.246 30.237 4.583 1.00 94.38 87 THR A C 1
ATOM 644 O O . THR A 1 87 ? -4.090 30.670 4.574 1.00 94.38 87 THR A O 1
ATOM 647 N N . ALA A 1 88 ? -5.725 29.482 3.590 1.00 93.31 88 ALA A N 1
ATOM 648 C CA . ALA A 1 88 ? -4.948 29.114 2.413 1.00 93.31 88 ALA A CA 1
ATOM 649 C C . ALA A 1 88 ? -4.560 30.359 1.608 1.00 93.31 88 ALA A C 1
ATOM 651 O O . ALA A 1 88 ? -3.383 30.573 1.304 1.00 93.31 88 ALA A O 1
ATOM 652 N N . ARG A 1 89 ? -5.529 31.244 1.350 1.00 92.44 89 ARG A N 1
ATOM 653 C CA . ARG A 1 89 ? -5.298 32.509 0.640 1.00 92.44 89 ARG A CA 1
ATOM 654 C C . ARG A 1 89 ? -4.346 33.424 1.405 1.00 92.44 89 ARG A C 1
ATOM 656 O O . ARG A 1 89 ? -3.429 33.977 0.800 1.00 92.44 89 ARG A O 1
ATOM 663 N N . TRP A 1 90 ? -4.514 33.544 2.722 1.00 93.88 90 TRP A N 1
ATOM 664 C CA . TRP A 1 90 ? -3.614 34.322 3.577 1.00 93.88 90 TRP A CA 1
ATOM 665 C C . TRP A 1 90 ? -2.185 33.754 3.605 1.00 93.88 90 TRP A C 1
ATOM 667 O O . TRP A 1 90 ? -1.211 34.504 3.617 1.00 93.88 90 TRP A O 1
ATOM 677 N N . SER A 1 91 ? -2.046 32.430 3.514 1.00 92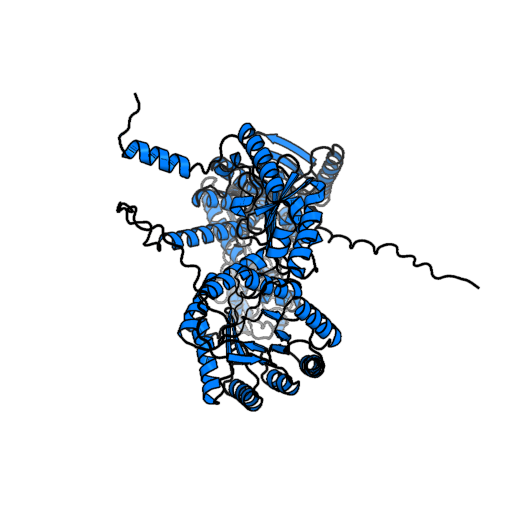.56 91 SER A N 1
ATOM 678 C CA . SER A 1 91 ? -0.752 31.736 3.462 1.00 92.56 91 SER A CA 1
ATOM 679 C C . SER A 1 91 ? -0.074 31.781 2.084 1.00 92.56 91 SER A C 1
ATOM 681 O O . SER A 1 91 ? 1.040 31.262 1.933 1.00 92.56 91 SER A O 1
ATOM 683 N N . GLY A 1 92 ? -0.709 32.414 1.090 1.00 90.38 92 GLY A N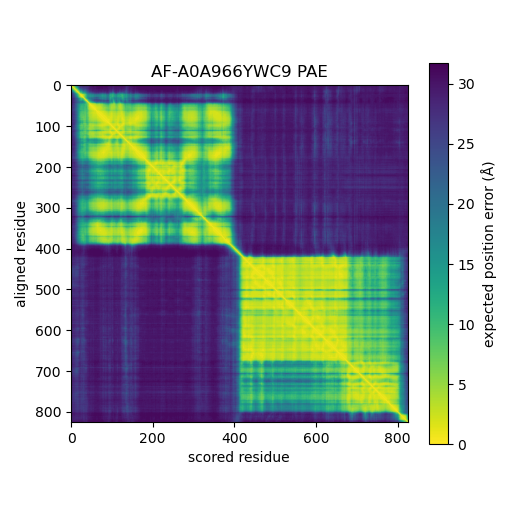 1
ATOM 684 C CA . GLY A 1 92 ? -0.217 32.522 -0.284 1.00 90.38 92 GLY A CA 1
ATOM 685 C C . GLY A 1 92 ? -0.373 31.235 -1.094 1.00 90.38 92 GLY A C 1
ATOM 686 O O . GLY A 1 92 ? 0.446 30.985 -1.978 1.00 90.38 92 GLY A O 1
ATOM 687 N N . MET A 1 93 ? -1.354 30.393 -0.754 1.00 92.94 93 MET A N 1
ATOM 688 C CA . MET A 1 93 ? -1.700 29.191 -1.514 1.00 92.94 93 MET A CA 1
ATOM 689 C C . MET A 1 93 ? -2.771 29.495 -2.571 1.00 92.94 93 MET A C 1
ATOM 691 O O . MET A 1 93 ? -3.661 30.334 -2.363 1.00 92.94 93 MET A O 1
ATOM 695 N N . LYS A 1 94 ? -2.702 28.799 -3.708 1.00 90.56 94 LYS A N 1
ATOM 696 C CA . LYS A 1 94 ? -3.700 28.886 -4.774 1.00 90.56 94 LYS A CA 1
ATOM 697 C C . LYS A 1 94 ? -4.894 28.002 -4.427 1.00 90.56 94 LYS A C 1
ATOM 699 O O . LYS A 1 94 ? -4.748 26.820 -4.128 1.00 90.56 94 LYS A O 1
ATOM 704 N N . VAL A 1 95 ? -6.082 28.596 -4.484 1.00 91.19 95 VAL A N 1
ATOM 705 C CA . VAL A 1 95 ? -7.360 27.896 -4.324 1.00 91.19 95 VAL A CA 1
ATOM 706 C C . VAL A 1 95 ? -8.107 28.010 -5.640 1.00 91.19 95 VAL A C 1
ATOM 708 O O . VAL A 1 95 ? -8.293 29.129 -6.125 1.00 91.19 95 VAL A O 1
ATOM 711 N N . THR A 1 96 ? -8.513 26.880 -6.212 1.00 88.50 96 THR A N 1
ATOM 712 C CA . THR A 1 96 ? -9.155 26.825 -7.534 1.00 88.50 96 THR A CA 1
ATOM 713 C C . THR A 1 96 ? -10.667 26.725 -7.447 1.00 88.50 96 THR A C 1
ATOM 715 O O . THR A 1 96 ? -11.347 27.250 -8.323 1.00 88.50 96 THR A O 1
ATOM 718 N N . GLN A 1 97 ? -11.215 26.112 -6.394 1.00 89.62 97 GLN A N 1
ATOM 719 C CA . GLN A 1 97 ? -12.657 25.894 -6.264 1.00 89.62 97 GLN A CA 1
ATOM 720 C C . GLN A 1 97 ? -13.137 26.082 -4.823 1.00 89.62 97 GLN A C 1
ATOM 722 O O . GLN A 1 97 ? -12.446 25.704 -3.878 1.00 89.62 97 GLN A O 1
ATOM 727 N N . PHE A 1 98 ? -14.333 26.648 -4.684 1.00 93.38 98 PHE A N 1
ATOM 728 C CA . PHE A 1 98 ? -15.119 26.719 -3.458 1.00 93.38 98 PHE A CA 1
ATOM 729 C C . PHE A 1 98 ? -16.572 26.410 -3.828 1.00 93.38 98 PHE A C 1
ATOM 731 O O . PHE A 1 98 ? -17.227 27.214 -4.496 1.00 93.38 98 PHE A O 1
ATOM 738 N N . PHE A 1 99 ? -17.094 25.258 -3.421 1.00 91.50 99 PHE A N 1
ATOM 739 C CA . PHE A 1 99 ? -18.462 24.864 -3.759 1.00 91.50 99 PHE A CA 1
ATOM 740 C C . PHE A 1 99 ? -19.262 24.472 -2.529 1.00 91.50 99 PHE A C 1
ATOM 742 O O . PHE A 1 99 ? -18.759 23.812 -1.627 1.00 91.50 99 PHE A O 1
ATOM 749 N N . VAL A 1 100 ? -20.538 24.854 -2.531 1.00 90.88 100 VAL A N 1
ATOM 750 C CA . VAL A 1 100 ? -21.525 24.383 -1.558 1.00 90.88 100 VAL A CA 1
ATOM 751 C C . VAL A 1 100 ? -22.327 23.249 -2.192 1.00 90.88 100 VAL A C 1
ATOM 753 O O . VAL A 1 100 ? -22.927 23.430 -3.256 1.00 90.88 100 VAL A O 1
ATOM 756 N N . GLY A 1 101 ? -22.344 22.090 -1.539 1.00 86.31 101 GLY A N 1
ATOM 757 C CA . GLY A 1 101 ? -23.025 20.882 -1.994 1.00 86.31 101 GLY A CA 1
ATOM 758 C C . GLY A 1 101 ? -22.221 19.986 -2.945 1.00 86.31 101 GLY A C 1
ATOM 759 O O . GLY A 1 101 ? -21.112 20.315 -3.366 1.00 86.31 101 GLY A O 1
ATOM 760 N N . PHE A 1 102 ? -22.831 18.865 -3.344 1.00 84.06 102 PHE A N 1
ATOM 761 C CA . PHE A 1 102 ? -22.273 17.860 -4.267 1.00 84.06 102 PHE A CA 1
ATOM 762 C C . PHE A 1 102 ? -23.154 17.629 -5.505 1.00 84.06 102 PHE A C 1
ATOM 764 O O . PHE A 1 102 ? -24.305 18.070 -5.577 1.00 84.06 102 PHE A O 1
ATOM 771 N N . GLY A 1 103 ? -22.619 16.905 -6.495 1.00 80.62 103 GLY A N 1
ATOM 772 C CA . GLY A 1 103 ? -23.340 16.552 -7.716 1.00 80.62 103 GLY A CA 1
ATOM 773 C C . GLY A 1 103 ? -23.307 17.650 -8.788 1.00 80.62 103 GLY A C 1
ATOM 774 O O . GLY A 1 103 ? -22.352 18.430 -8.835 1.00 80.62 103 GLY A O 1
ATOM 775 N N . PRO A 1 104 ? -24.305 17.705 -9.694 1.00 79.56 104 PRO A N 1
ATOM 776 C CA . PRO A 1 104 ? -24.261 18.592 -10.849 1.00 79.56 104 PRO A CA 1
ATOM 777 C C . PRO A 1 104 ? -24.282 20.066 -10.441 1.00 79.56 104 PRO A C 1
ATOM 779 O O . PRO A 1 104 ? -24.945 20.472 -9.482 1.00 79.56 104 PRO A O 1
ATOM 782 N N . ARG A 1 105 ? -23.542 20.866 -11.207 1.00 80.44 105 ARG A N 1
ATOM 783 C CA . ARG A 1 105 ? -23.399 22.308 -11.024 1.00 80.44 105 ARG A CA 1
ATOM 784 C C . ARG A 1 105 ? -24.734 23.010 -11.281 1.00 80.44 105 ARG A C 1
ATOM 786 O O . ARG A 1 105 ? -25.268 22.944 -12.383 1.00 80.44 105 ARG A O 1
ATOM 793 N N . VAL A 1 106 ? -25.240 23.717 -10.274 1.00 82.69 106 VAL A N 1
ATOM 794 C CA . VAL A 1 106 ? -26.442 24.557 -10.397 1.00 82.69 106 VAL A CA 1
ATOM 795 C C . VAL A 1 106 ? -26.056 25.946 -10.879 1.00 82.69 106 VAL A C 1
ATOM 797 O O . VAL A 1 106 ? -26.668 26.494 -11.794 1.00 82.69 106 VAL A O 1
ATOM 800 N N . TRP A 1 107 ? -25.012 26.503 -10.269 1.00 85.62 107 TRP A N 1
ATOM 801 C CA . TRP A 1 107 ? -24.509 27.834 -10.568 1.00 85.62 107 TRP A CA 1
ATOM 802 C C . TRP A 1 107 ? -23.032 27.938 -10.181 1.00 85.62 107 TRP A C 1
ATOM 804 O O . TRP A 1 107 ? -22.620 27.357 -9.176 1.00 85.62 107 TRP A O 1
ATOM 814 N N . SER A 1 108 ? -22.238 28.680 -10.954 1.00 86.81 108 SER A N 1
ATOM 815 C CA . SER A 1 108 ? -20.890 29.082 -10.550 1.00 86.81 108 SER A CA 1
ATOM 816 C C . SER A 1 108 ? -20.513 30.460 -11.096 1.00 86.81 108 SER A C 1
ATOM 818 O O . SER A 1 108 ? -21.044 30.923 -12.106 1.00 86.81 108 SER A O 1
ATOM 820 N N . MET A 1 109 ? -19.585 31.121 -10.412 1.00 88.44 109 MET A N 1
ATOM 821 C CA . MET A 1 109 ? -18.952 32.368 -10.811 1.00 88.44 109 MET A CA 1
ATOM 822 C C . MET A 1 109 ? -17.442 32.268 -10.599 1.00 88.44 109 MET A C 1
ATOM 824 O O . MET A 1 109 ? -16.973 31.720 -9.605 1.00 88.44 109 MET A O 1
ATOM 828 N N . HIS A 1 110 ? -16.666 32.833 -11.517 1.00 87.94 110 HIS A N 1
ATOM 829 C CA . HIS A 1 110 ? -15.217 32.912 -11.362 1.00 87.94 110 HIS A CA 1
ATOM 830 C C . HIS A 1 110 ? -14.841 34.245 -10.722 1.00 87.94 110 HIS A C 1
ATOM 832 O O . HIS A 1 110 ? -15.200 35.310 -11.228 1.00 87.94 110 HIS A O 1
ATOM 838 N N . HIS A 1 111 ? -14.092 34.195 -9.623 1.00 86.06 111 HIS A N 1
ATOM 839 C CA . HIS A 1 111 ? -13.493 35.378 -9.026 1.00 86.06 111 HIS A CA 1
ATOM 840 C C . HIS A 1 111 ? -12.004 35.148 -8.754 1.00 86.06 111 HIS A C 1
ATOM 842 O O . HIS A 1 111 ? -11.614 34.344 -7.908 1.00 86.06 111 HIS A O 1
ATOM 848 N N . ARG A 1 112 ? -11.155 35.905 -9.463 1.00 83.50 112 ARG A N 1
ATOM 849 C CA . ARG A 1 112 ? -9.691 35.740 -9.459 1.00 83.50 112 ARG A CA 1
ATOM 850 C C . ARG A 1 112 ? -9.312 34.318 -9.894 1.00 83.50 112 ARG A C 1
ATOM 852 O O . ARG A 1 112 ? -9.678 33.919 -10.990 1.00 83.50 112 ARG A O 1
ATOM 859 N N . SER A 1 113 ? -8.581 33.581 -9.061 1.00 81.62 113 SER A N 1
ATOM 860 C CA . SER A 1 113 ? -8.151 32.205 -9.324 1.00 81.62 113 SER A CA 1
ATOM 861 C C . SER A 1 113 ? -9.148 31.149 -8.842 1.00 81.62 113 SER A C 1
ATOM 863 O O . SER A 1 113 ? -8.851 29.969 -8.976 1.00 81.62 113 SER A O 1
ATOM 865 N N . THR A 1 114 ? -10.270 31.551 -8.234 1.00 90.06 114 THR A N 1
ATOM 866 C CA . THR A 1 114 ? -11.201 30.643 -7.557 1.00 90.06 114 THR A CA 1
ATOM 867 C C . THR A 1 114 ? -12.570 30.671 -8.227 1.00 90.06 114 THR A C 1
ATOM 869 O O . THR A 1 114 ? -13.162 31.734 -8.431 1.00 90.06 114 THR A O 1
ATOM 872 N N . GLU A 1 115 ? -13.089 29.493 -8.544 1.00 91.00 115 GLU A N 1
ATOM 873 C CA . GLU A 1 115 ? -14.471 29.285 -8.952 1.00 91.00 115 GLU A CA 1
ATOM 874 C C . GLU A 1 115 ? -15.347 29.063 -7.714 1.00 91.00 115 GLU A C 1
ATOM 876 O O . GLU A 1 115 ? -15.143 28.109 -6.965 1.00 91.00 115 GLU A O 1
ATOM 881 N N . PHE A 1 116 ? -16.323 29.945 -7.505 1.00 91.19 116 PHE A N 1
ATOM 882 C CA . PHE A 1 116 ? -17.332 29.826 -6.457 1.00 91.19 116 PHE A CA 1
ATOM 883 C C . PHE A 1 116 ? -18.615 29.262 -7.048 1.00 91.19 116 PHE A C 1
ATOM 885 O O . PHE A 1 116 ? -19.048 29.737 -8.095 1.00 91.19 116 PHE A O 1
ATOM 892 N N . GLY A 1 117 ? -19.274 28.314 -6.390 1.00 89.44 117 GLY A N 1
ATOM 893 C CA . GLY A 1 117 ? -20.548 27.820 -6.904 1.00 89.44 117 GLY A CA 1
ATOM 894 C C . GLY A 1 117 ? -21.383 26.995 -5.939 1.00 89.44 117 GLY A C 1
ATOM 895 O O . GLY A 1 117 ? -21.012 26.745 -4.795 1.00 89.44 117 GLY A O 1
ATOM 896 N N . VAL A 1 118 ? -22.543 26.577 -6.436 1.00 87.12 118 VAL A N 1
ATOM 897 C CA . VAL A 1 118 ? -23.511 25.730 -5.735 1.00 87.12 118 VAL A CA 1
ATOM 898 C C . VAL A 1 118 ? -23.819 24.518 -6.607 1.00 87.12 118 VAL A C 1
ATOM 900 O O . VAL A 1 118 ? -24.008 24.643 -7.825 1.00 87.12 118 VAL A O 1
ATOM 903 N N . ARG A 1 119 ? -23.869 23.339 -5.988 1.00 86.69 119 ARG A N 1
ATOM 904 C CA . ARG A 1 119 ? -24.251 22.072 -6.623 1.00 86.69 119 ARG A CA 1
ATOM 905 C C . ARG A 1 119 ? -25.614 21.595 -6.114 1.00 86.69 119 ARG A C 1
ATOM 907 O O . ARG A 1 119 ? -26.126 22.088 -5.115 1.00 86.69 119 ARG A O 1
ATOM 914 N N . ALA A 1 120 ? -26.233 20.674 -6.849 1.00 80.56 120 ALA A N 1
ATOM 915 C CA . ALA A 1 120 ? -27.646 20.333 -6.675 1.00 80.56 120 ALA A CA 1
ATOM 916 C C . ALA A 1 120 ? -27.985 19.646 -5.340 1.00 80.56 120 ALA A C 1
ATOM 918 O O . ALA A 1 120 ? -29.118 19.763 -4.879 1.00 80.56 120 ALA A O 1
ATOM 919 N N . LEU A 1 121 ? -27.038 18.933 -4.720 1.00 82.25 121 LEU A N 1
ATOM 920 C CA . LEU A 1 121 ? -27.255 18.265 -3.436 1.00 82.25 121 LEU A CA 1
ATOM 921 C C . LEU A 1 121 ? -26.698 19.130 -2.295 1.00 82.25 121 LEU A C 1
ATOM 923 O O . LEU A 1 121 ? -25.479 19.274 -2.226 1.00 82.25 121 LEU A O 1
ATOM 927 N N . PRO A 1 122 ? -27.528 19.653 -1.370 1.00 80.38 122 PRO A N 1
ATOM 928 C CA . PRO A 1 122 ? -27.095 20.519 -0.264 1.00 80.38 122 PRO A CA 1
ATOM 929 C C . PRO A 1 122 ? -26.462 19.734 0.896 1.00 80.38 122 PRO A C 1
ATOM 931 O O . PRO A 1 122 ? -26.774 19.952 2.063 1.00 80.38 122 PRO A O 1
ATOM 934 N N . LEU A 1 123 ? -25.605 18.773 0.574 1.00 81.06 123 LEU A N 1
ATOM 935 C CA . LEU A 1 123 ? -24.867 17.978 1.542 1.00 81.06 123 LEU A CA 1
ATOM 936 C C . LEU A 1 123 ? -23.434 18.508 1.527 1.00 81.06 123 LEU A C 1
ATOM 938 O O . LEU A 1 123 ? -22.760 18.370 0.521 1.00 81.06 123 LEU A O 1
ATOM 942 N N . GLY A 1 124 ? -22.986 19.154 2.600 1.00 85.00 124 GLY A N 1
ATOM 943 C CA . GLY A 1 124 ? -21.606 19.631 2.738 1.00 85.00 124 GLY A CA 1
ATOM 944 C C . GLY A 1 124 ? -21.188 20.799 1.833 1.00 85.00 124 GLY A C 1
ATOM 945 O O . GLY A 1 124 ? -21.999 21.441 1.165 1.00 85.00 124 GLY A O 1
ATOM 946 N N . ALA A 1 125 ? -19.894 21.096 1.856 1.00 88.62 125 ALA A N 1
ATOM 947 C CA . ALA A 1 125 ? -19.195 22.058 1.010 1.00 88.62 125 ALA A CA 1
ATOM 948 C C . ALA A 1 125 ? -17.739 21.580 0.859 1.00 88.62 125 ALA A C 1
ATOM 950 O O . ALA A 1 125 ? -17.325 20.691 1.599 1.00 88.62 125 ALA A O 1
ATOM 951 N N . PHE A 1 126 ? -16.986 22.117 -0.102 1.00 88.81 126 PHE A N 1
ATOM 952 C CA . PHE A 1 126 ? -15.567 21.788 -0.246 1.00 88.81 126 PHE A CA 1
ATOM 953 C C . PHE A 1 126 ? -14.736 22.940 -0.814 1.00 88.81 126 PHE A C 1
ATOM 955 O O . PHE A 1 126 ? -15.213 23.748 -1.625 1.00 88.81 126 PHE A O 1
ATOM 962 N N . VAL A 1 127 ? -13.456 22.953 -0.438 1.00 89.50 127 VAL A N 1
ATOM 963 C CA . VAL A 1 127 ? -12.430 23.869 -0.943 1.00 89.50 127 VAL A CA 1
ATOM 964 C C . VAL A 1 127 ? -11.285 23.100 -1.578 1.00 89.50 127 VAL A C 1
ATOM 966 O O . VAL A 1 127 ? -10.641 22.264 -0.952 1.00 89.50 127 VAL A O 1
ATOM 969 N N . ARG A 1 128 ? -10.966 23.440 -2.831 1.00 87.62 128 ARG A N 1
ATOM 970 C CA . ARG A 1 128 ? -9.851 22.828 -3.558 1.00 87.62 128 ARG A CA 1
ATOM 971 C C . ARG A 1 128 ? -8.607 23.703 -3.499 1.00 87.62 128 ARG A C 1
ATOM 973 O O . ARG A 1 128 ? -8.506 24.705 -4.214 1.00 87.62 128 ARG A O 1
ATOM 980 N N . ILE A 1 129 ? -7.647 23.297 -2.675 1.00 88.44 129 ILE A N 1
ATOM 981 C CA . ILE A 1 129 ? -6.323 23.918 -2.567 1.00 88.44 129 ILE A CA 1
ATOM 982 C C . ILE A 1 129 ? -5.347 23.128 -3.448 1.00 88.44 129 ILE A C 1
ATOM 984 O O . ILE A 1 129 ? -5.328 21.901 -3.418 1.00 88.44 129 ILE A O 1
ATOM 988 N N . VAL A 1 130 ? -4.554 23.822 -4.265 1.00 85.38 130 VAL A N 1
ATOM 989 C CA . VAL A 1 130 ? -3.644 23.173 -5.225 1.00 85.38 130 VAL A CA 1
ATOM 990 C C . VAL A 1 130 ? -2.479 22.494 -4.499 1.00 85.38 130 VAL A C 1
ATOM 992 O O . VAL A 1 130 ? -1.882 23.083 -3.595 1.00 85.38 130 VAL A O 1
ATOM 995 N N . GLY A 1 131 ? -2.128 21.271 -4.911 1.00 78.44 131 GLY A N 1
ATOM 996 C CA . GLY A 1 131 ? -0.985 20.520 -4.383 1.00 78.44 131 GLY A CA 1
ATOM 997 C C . GLY A 1 131 ? -1.146 20.101 -2.922 1.00 78.44 131 GLY A C 1
ATOM 998 O O . GLY A 1 131 ? -0.169 20.136 -2.168 1.00 78.44 131 GLY A O 1
ATOM 999 N N . MET A 1 132 ? -2.378 19.772 -2.508 1.00 77.00 132 MET A N 1
ATOM 1000 C CA . MET A 1 132 ? -2.643 19.153 -1.204 1.00 77.00 132 MET A CA 1
ATOM 1001 C C . MET A 1 132 ? -2.092 17.728 -1.147 1.00 77.00 132 MET A C 1
ATOM 1003 O O . MET A 1 132 ? -1.549 17.344 -0.111 1.00 77.00 132 MET A O 1
ATOM 1007 N N . ASN A 1 133 ? -2.149 16.987 -2.259 1.00 70.12 133 ASN A N 1
ATOM 1008 C CA . ASN A 1 133 ? -1.444 15.718 -2.393 1.00 70.12 133 ASN A CA 1
ATOM 1009 C C . ASN A 1 133 ? -0.105 15.931 -3.101 1.00 70.12 133 ASN A C 1
ATOM 1011 O O . ASN A 1 133 ? -0.011 16.665 -4.083 1.00 70.12 133 ASN A O 1
ATOM 1015 N N . MET A 1 134 ? 0.938 15.216 -2.664 1.00 58.16 134 MET A N 1
ATOM 1016 C CA . MET A 1 134 ? 2.248 15.263 -3.330 1.00 58.16 134 MET A CA 1
ATOM 1017 C C . MET A 1 134 ? 2.228 14.739 -4.769 1.00 58.16 134 MET A C 1
ATOM 1019 O O . MET A 1 134 ? 3.158 15.027 -5.514 1.00 58.16 134 MET A O 1
ATOM 1023 N N . MET A 1 135 ? 1.189 13.999 -5.149 1.00 59.50 135 MET A N 1
ATOM 1024 C CA . MET A 1 135 ? 1.031 13.404 -6.477 1.00 59.50 135 MET A CA 1
ATOM 1025 C C . MET A 1 135 ? 0.124 14.229 -7.395 1.00 59.50 135 MET A C 1
ATOM 1027 O O . MET A 1 135 ? -0.101 13.816 -8.528 1.00 59.50 135 MET A O 1
ATOM 1031 N N . ASP A 1 136 ? -0.423 15.353 -6.915 1.00 67.94 136 ASP A N 1
ATOM 1032 C CA . ASP A 1 136 ? -1.227 16.224 -7.767 1.00 67.94 136 ASP A CA 1
ATOM 1033 C C . ASP A 1 136 ? -0.326 16.805 -8.863 1.00 67.94 136 ASP A C 1
ATOM 1035 O O . ASP A 1 136 ? 0.733 17.379 -8.568 1.00 67.94 136 ASP A O 1
ATOM 1039 N N . ASP A 1 137 ? -0.760 16.638 -10.111 1.00 66.12 137 ASP A N 1
ATOM 1040 C CA . ASP A 1 137 ? -0.160 17.274 -11.277 1.00 66.12 137 ASP A CA 1
ATOM 1041 C C . ASP A 1 137 ? -0.502 18.769 -11.241 1.00 66.12 137 ASP A C 1
ATOM 1043 O O . ASP A 1 137 ? -1.671 19.152 -11.096 1.00 66.12 137 ASP A O 1
ATOM 1047 N N . VAL A 1 138 ? 0.526 19.612 -11.252 1.00 73.81 138 VAL A N 1
ATOM 1048 C CA . VAL A 1 138 ? 0.404 21.063 -11.093 1.00 73.81 138 VAL A CA 1
ATOM 1049 C C . VAL A 1 138 ? 1.329 21.714 -12.105 1.00 73.81 138 VAL A C 1
ATOM 1051 O O . VAL A 1 138 ? 2.493 21.339 -12.197 1.00 73.81 138 VAL A O 1
ATOM 1054 N N . ASP A 1 139 ? 0.815 22.704 -12.833 1.00 76.25 139 ASP A N 1
ATOM 1055 C CA . ASP A 1 139 ? 1.621 23.504 -13.752 1.00 76.25 139 ASP A CA 1
ATOM 1056 C C . ASP A 1 139 ? 2.820 24.126 -13.014 1.00 76.25 139 ASP A C 1
ATOM 1058 O O . ASP A 1 139 ? 2.654 24.704 -11.937 1.00 76.25 139 ASP A O 1
ATOM 1062 N N . ASP A 1 140 ? 4.011 24.099 -13.619 1.00 73.12 140 ASP A N 1
ATOM 1063 C CA . ASP A 1 140 ? 5.250 24.619 -13.011 1.00 73.12 140 ASP A CA 1
ATOM 1064 C C . ASP A 1 140 ? 5.112 26.065 -12.492 1.00 73.12 140 ASP A C 1
ATOM 1066 O O . ASP A 1 140 ? 5.700 26.444 -11.478 1.00 73.12 140 ASP A O 1
ATOM 1070 N N . ALA A 1 141 ? 4.288 26.882 -13.159 1.00 78.06 141 ALA A N 1
ATOM 1071 C CA . ALA A 1 141 ? 4.008 28.266 -12.773 1.00 78.06 141 ALA A CA 1
ATOM 1072 C C . ALA A 1 141 ? 3.229 28.403 -11.446 1.00 78.06 141 ALA A C 1
ATOM 1074 O O . ALA A 1 141 ? 3.266 29.461 -10.813 1.00 78.06 141 ALA A O 1
ATOM 1075 N N . ASP A 1 142 ? 2.521 27.355 -11.024 1.00 81.12 142 ASP A N 1
ATOM 1076 C CA . ASP A 1 142 ? 1.705 27.320 -9.811 1.00 81.12 142 ASP A CA 1
ATOM 1077 C C . ASP A 1 142 ? 2.394 26.604 -8.637 1.00 81.12 142 ASP A C 1
ATOM 1079 O O . ASP A 1 142 ? 1.897 26.695 -7.509 1.00 81.12 142 ASP A O 1
ATOM 1083 N N . GLU A 1 143 ? 3.540 25.941 -8.852 1.00 83.00 143 GLU A N 1
ATOM 1084 C CA . GLU A 1 143 ? 4.212 25.107 -7.842 1.00 83.00 143 GLU A CA 1
ATOM 1085 C C . GLU A 1 143 ? 4.579 25.909 -6.576 1.00 83.00 143 GLU A C 1
ATOM 1087 O O . GLU A 1 143 ? 4.341 25.465 -5.449 1.00 83.00 143 GLU A O 1
ATOM 1092 N N . GLU A 1 144 ? 5.037 27.158 -6.722 1.00 85.50 144 GLU A N 1
ATOM 1093 C CA . GLU A 1 144 ? 5.318 28.056 -5.587 1.00 85.50 144 GLU A CA 1
ATOM 1094 C C . GLU A 1 144 ? 4.068 28.418 -4.766 1.00 85.50 144 GLU A C 1
ATOM 1096 O O . GLU A 1 144 ? 4.174 28.845 -3.612 1.00 85.50 144 GLU A O 1
ATOM 1101 N N . GLN A 1 145 ? 2.872 28.273 -5.340 1.00 87.44 145 GLN A N 1
ATOM 1102 C CA . GLN A 1 145 ? 1.585 28.552 -4.701 1.00 87.44 145 GLN A CA 1
ATOM 1103 C C . GLN A 1 145 ? 0.870 27.280 -4.226 1.00 87.44 145 GLN A C 1
ATOM 1105 O O . GLN A 1 145 ? -0.248 27.374 -3.714 1.00 87.44 145 GLN A O 1
ATOM 1110 N N . THR A 1 146 ? 1.491 26.108 -4.342 1.00 89.12 146 THR A N 1
ATOM 1111 C CA . THR A 1 146 ? 0.919 24.859 -3.830 1.00 89.12 146 THR A CA 1
ATOM 1112 C C . THR A 1 146 ? 0.920 24.802 -2.308 1.00 89.12 146 THR A C 1
ATOM 1114 O O . THR A 1 146 ? 1.647 25.519 -1.617 1.00 89.12 146 THR A O 1
ATOM 1117 N N . TYR A 1 147 ? 0.091 23.918 -1.763 1.00 88.75 147 TYR A N 1
ATOM 1118 C CA . TYR A 1 147 ? 0.113 23.565 -0.354 1.00 88.75 147 TYR A CA 1
ATOM 1119 C C . TYR A 1 147 ? 1.442 22.887 0.032 1.00 88.75 147 TYR A C 1
ATOM 1121 O O . TYR A 1 147 ? 2.053 23.276 1.034 1.00 88.75 147 TYR A O 1
ATOM 1129 N N . ARG A 1 148 ? 1.931 21.936 -0.784 1.00 84.50 148 ARG A N 1
ATOM 1130 C CA . ARG A 1 148 ? 3.188 21.200 -0.543 1.00 84.50 148 ARG A CA 1
ATOM 1131 C C . ARG A 1 148 ? 4.443 22.078 -0.534 1.00 84.50 148 ARG A C 1
ATOM 1133 O O . ARG A 1 148 ? 5.370 21.771 0.209 1.00 84.50 148 ARG A O 1
ATOM 1140 N N . SER A 1 149 ? 4.459 23.201 -1.255 1.00 86.50 149 SER A N 1
ATOM 1141 C CA . SER A 1 149 ? 5.592 24.137 -1.241 1.00 86.50 149 SER A CA 1
ATOM 1142 C C . SER A 1 149 ? 5.634 25.058 -0.012 1.00 86.50 149 SER A C 1
ATOM 1144 O O . SER A 1 149 ? 6.628 25.758 0.207 1.00 86.50 149 SER A O 1
ATOM 1146 N N . LYS A 1 150 ? 4.586 25.089 0.832 1.00 90.06 150 LYS A N 1
ATOM 1147 C CA . LYS A 1 150 ? 4.566 25.944 2.033 1.00 90.06 150 LYS A CA 1
ATOM 1148 C C . LYS A 1 150 ? 5.234 25.287 3.238 1.00 90.06 150 LYS A C 1
ATOM 1150 O O . LYS A 1 150 ? 5.263 24.073 3.406 1.00 90.06 150 LYS A O 1
ATOM 1155 N N . SER A 1 151 ? 5.717 26.132 4.150 1.00 89.62 151 SER A N 1
ATOM 1156 C CA . SER A 1 151 ? 6.312 25.683 5.408 1.00 89.62 151 SER A CA 1
ATOM 1157 C C . SER A 1 151 ? 5.311 24.924 6.285 1.00 89.62 151 SER A C 1
ATOM 1159 O O . SER A 1 151 ? 4.116 25.225 6.302 1.00 89.62 151 SER A O 1
ATOM 1161 N N . TYR A 1 152 ? 5.822 23.981 7.081 1.00 89.00 152 TYR A N 1
ATOM 1162 C CA . TYR A 1 152 ? 5.026 23.161 8.000 1.00 89.00 152 TYR A CA 1
ATOM 1163 C C . TYR A 1 152 ? 4.024 23.958 8.868 1.00 89.00 152 TYR A C 1
ATOM 1165 O O . TYR A 1 152 ? 2.860 23.566 8.914 1.00 89.00 152 TYR A O 1
ATOM 1173 N N . PRO A 1 153 ? 4.378 25.106 9.490 1.00 91.06 153 PRO A N 1
ATOM 1174 C CA . PRO A 1 153 ? 3.406 25.880 10.265 1.00 91.06 153 PRO A CA 1
ATOM 1175 C C . PRO A 1 153 ? 2.248 26.430 9.424 1.00 91.06 153 PRO A C 1
ATOM 1177 O O . PRO A 1 153 ? 1.112 26.425 9.881 1.00 91.06 153 PRO A O 1
ATOM 1180 N N . LYS A 1 154 ? 2.513 26.869 8.185 1.00 91.69 154 LYS A N 1
ATOM 1181 C CA . LYS A 1 154 ? 1.464 27.349 7.268 1.00 91.69 154 LYS A CA 1
ATOM 1182 C C . LYS A 1 154 ? 0.562 26.203 6.820 1.00 91.69 154 LYS A C 1
ATOM 1184 O O . LYS A 1 154 ? -0.653 26.349 6.791 1.00 91.69 154 LYS A O 1
ATOM 1189 N N . ARG A 1 155 ? 1.165 25.051 6.522 1.00 91.81 155 ARG A N 1
ATOM 1190 C CA . ARG A 1 155 ? 0.473 23.801 6.194 1.00 91.81 155 ARG A CA 1
ATOM 1191 C C . ARG A 1 155 ? -0.450 23.342 7.330 1.00 91.81 155 ARG A C 1
ATOM 1193 O O . ARG A 1 155 ? -1.596 22.992 7.062 1.00 91.81 155 ARG A O 1
ATOM 1200 N N . MET A 1 156 ? 0.015 23.398 8.581 1.00 92.19 156 MET A N 1
ATOM 1201 C CA . MET A 1 156 ? -0.800 23.085 9.766 1.00 92.19 156 MET A CA 1
ATOM 1202 C C . MET A 1 156 ? -1.904 24.075 10.014 1.00 92.19 156 MET A C 1
ATOM 1204 O O . MET A 1 156 ? -3.025 23.649 10.254 1.00 92.19 156 MET A O 1
ATOM 1208 N N . LEU A 1 157 ? -1.618 25.364 9.892 1.00 92.44 157 LEU A N 1
ATOM 1209 C CA . LEU A 1 157 ? -2.644 26.372 10.074 1.00 92.44 157 LEU A CA 1
ATOM 1210 C C . LEU A 1 157 ? -3.804 26.172 9.092 1.00 92.44 157 LEU A C 1
ATOM 1212 O O . LEU A 1 157 ? -4.952 26.258 9.496 1.00 92.44 157 LEU A O 1
ATOM 1216 N N . VAL A 1 158 ? -3.514 25.876 7.821 1.00 92.81 158 VAL A N 1
ATOM 1217 C CA . VAL A 1 158 ? -4.548 25.648 6.799 1.00 92.81 158 VAL A CA 1
ATOM 1218 C C . VAL A 1 158 ? -5.371 24.399 7.086 1.00 92.81 158 VAL A C 1
ATOM 1220 O O . VAL A 1 158 ? -6.589 24.466 6.969 1.00 92.81 158 VAL A O 1
ATOM 1223 N N . ILE A 1 159 ? -4.741 23.290 7.482 1.00 91.06 159 ILE A N 1
ATOM 1224 C CA . ILE A 1 159 ? -5.459 22.046 7.793 1.00 91.06 159 ILE A CA 1
ATOM 1225 C C . ILE A 1 159 ? -6.314 22.192 9.050 1.00 91.06 159 ILE A C 1
ATOM 1227 O O . ILE A 1 159 ? -7.435 21.718 9.077 1.00 91.06 159 ILE A O 1
ATOM 1231 N N . THR A 1 160 ? -5.827 22.850 10.100 1.00 92.94 160 THR A N 1
ATOM 1232 C CA . THR A 1 160 ? -6.606 22.968 11.341 1.00 92.94 160 THR A CA 1
ATOM 1233 C C . THR A 1 160 ? -7.607 24.121 11.314 1.00 92.94 160 THR A C 1
ATOM 1235 O O . THR A 1 160 ? -8.407 24.245 12.240 1.00 92.94 160 THR A O 1
ATOM 1238 N N . ALA A 1 161 ? -7.595 24.961 10.272 1.00 94.62 161 ALA A N 1
ATOM 1239 C CA . ALA A 1 161 ? -8.465 26.130 10.172 1.00 94.62 161 ALA A CA 1
ATOM 1240 C C . ALA A 1 161 ? -9.958 25.779 10.136 1.00 94.62 161 ALA A C 1
ATOM 1242 O O . ALA A 1 161 ? -10.751 26.517 10.720 1.00 94.62 161 ALA A O 1
ATOM 1243 N N . GLY A 1 162 ? -10.338 24.673 9.489 1.00 92.88 162 GLY A N 1
ATOM 1244 C CA . GLY A 1 162 ? -11.721 24.198 9.457 1.00 92.88 162 GLY A CA 1
ATOM 1245 C C . GLY A 1 162 ? -12.225 23.830 10.852 1.00 92.88 162 GLY A C 1
ATOM 1246 O O . GLY A 1 162 ? -13.198 24.409 11.343 1.00 92.88 162 GLY A O 1
ATOM 1247 N N . SER A 1 163 ? -11.520 22.938 11.554 1.00 94.31 163 SER A N 1
ATOM 1248 C CA . SER A 1 163 ? -11.815 22.620 12.962 1.00 94.31 163 SER A CA 1
ATOM 1249 C C . SER A 1 163 ? -11.767 23.839 13.888 1.00 94.31 163 SER A C 1
ATOM 1251 O O . SER A 1 163 ? -12.625 23.981 14.759 1.00 94.31 163 SER A O 1
ATOM 1253 N N . LEU A 1 164 ? -10.807 24.754 13.704 1.00 94.88 164 LEU A N 1
ATOM 1254 C CA . LEU A 1 164 ? -10.730 25.981 14.502 1.00 94.88 164 LEU A CA 1
ATOM 1255 C C . LEU A 1 164 ? -11.965 26.863 14.296 1.00 94.88 164 LEU A C 1
ATOM 1257 O O . LEU A 1 164 ? -12.467 27.443 15.260 1.00 94.88 164 LEU A O 1
ATOM 1261 N N . MET A 1 165 ? -12.488 26.928 13.069 1.00 96.38 165 MET A N 1
ATOM 1262 C CA . MET A 1 165 ? -13.720 27.654 12.788 1.00 96.38 165 MET A CA 1
ATOM 1263 C C . MET A 1 165 ? -14.905 27.066 13.553 1.00 96.38 165 MET A C 1
ATOM 1265 O O . MET A 1 165 ? -15.682 27.826 14.121 1.00 96.38 165 MET A O 1
ATOM 1269 N N . HIS A 1 166 ? -15.025 25.741 13.653 1.00 96.12 166 HIS A N 1
ATOM 1270 C CA . HIS A 1 166 ? -16.081 25.129 14.461 1.00 96.12 166 HIS A CA 1
ATOM 1271 C C . HIS A 1 166 ? -16.021 25.551 15.934 1.00 96.12 166 HIS A C 1
ATOM 1273 O O . HIS A 1 166 ? -17.051 25.893 16.514 1.00 96.12 166 HIS A O 1
ATOM 1279 N N . PHE A 1 167 ? -14.828 25.606 16.532 1.00 96.25 167 PHE A N 1
ATOM 1280 C CA . PHE A 1 167 ? -14.681 26.094 17.906 1.00 96.25 167 PHE A CA 1
ATOM 1281 C C . PHE A 1 167 ? -15.042 27.579 18.036 1.00 96.25 167 PHE A C 1
ATOM 1283 O O . PHE A 1 167 ? -15.716 27.965 18.989 1.00 96.25 167 PHE A O 1
ATOM 1290 N N . LEU A 1 168 ? -14.663 28.413 17.064 1.00 96.38 168 LEU A N 1
ATOM 1291 C CA . LEU A 1 168 ? -15.054 29.826 17.042 1.00 96.38 168 LEU A CA 1
ATOM 1292 C C . LEU A 1 168 ? -16.574 30.001 16.918 1.00 96.38 168 LEU A C 1
ATOM 1294 O O . LEU A 1 168 ? -17.152 30.843 17.603 1.00 96.38 168 LEU A O 1
ATOM 1298 N N . LEU A 1 169 ? -17.234 29.193 16.086 1.00 96.75 169 LEU A N 1
ATOM 1299 C CA . LEU A 1 169 ? -18.689 29.207 15.950 1.00 96.75 169 LEU A CA 1
ATOM 1300 C C . LEU A 1 169 ? -19.369 28.765 17.241 1.00 96.75 169 LEU A C 1
ATOM 1302 O O . LEU A 1 169 ? -20.271 29.455 17.706 1.00 96.75 169 LEU A O 1
ATOM 1306 N N . ALA A 1 170 ? -18.914 27.670 17.851 1.00 96.69 170 ALA A N 1
ATOM 1307 C CA . ALA A 1 170 ? -19.439 27.207 19.130 1.00 96.69 170 ALA A CA 1
ATOM 1308 C C . ALA A 1 170 ? -19.324 28.286 20.215 1.00 96.69 170 ALA A C 1
ATOM 1310 O O . ALA A 1 170 ? -20.300 28.554 20.912 1.00 96.69 170 ALA A O 1
ATOM 1311 N N . LEU A 1 171 ? -18.176 28.968 20.294 1.00 96.81 171 LEU A N 1
ATOM 1312 C CA . LEU A 1 171 ? -17.945 30.062 21.235 1.00 96.81 171 LEU A CA 1
ATOM 1313 C C . LEU A 1 171 ? -18.963 31.195 21.052 1.00 96.81 171 LEU A C 1
ATOM 1315 O O . LEU A 1 171 ? -19.542 31.671 22.029 1.00 96.81 171 LEU A O 1
ATOM 1319 N N . VAL A 1 172 ? -19.194 31.622 19.808 1.00 96.56 172 VAL A N 1
ATOM 1320 C CA . VAL A 1 172 ? -20.146 32.697 19.485 1.00 96.56 172 VAL A CA 1
ATOM 1321 C C . VAL A 1 172 ? -21.585 32.272 19.781 1.00 96.56 172 VAL A C 1
ATOM 1323 O O . VAL A 1 172 ? -22.333 33.040 20.388 1.00 96.56 172 VAL A O 1
ATOM 1326 N N . LEU A 1 173 ? -21.972 31.058 19.381 1.00 96.12 173 LEU A N 1
ATOM 1327 C CA . LEU A 1 173 ? -23.328 30.540 19.564 1.00 96.12 173 LEU A CA 1
ATOM 1328 C C . LEU A 1 173 ? -23.655 30.331 21.052 1.00 96.12 173 LEU A C 1
ATOM 1330 O O . LEU A 1 173 ? -24.692 30.810 21.505 1.00 96.12 173 LEU A O 1
ATOM 1334 N N . LEU A 1 174 ? -22.759 29.716 21.835 1.00 95.19 174 LEU A N 1
ATOM 1335 C CA . LEU A 1 174 ? -22.940 29.559 23.287 1.00 95.19 174 LEU A CA 1
ATOM 1336 C C . LEU A 1 174 ? -22.969 30.908 24.001 1.00 95.19 174 LEU A C 1
ATOM 1338 O O . LEU A 1 174 ? -23.840 31.136 24.836 1.00 95.19 174 LEU A O 1
ATOM 1342 N N . SER A 1 175 ? -22.099 31.849 23.617 1.00 95.75 175 SER A N 1
ATOM 1343 C CA . SER A 1 175 ? -22.107 33.191 24.213 1.00 95.75 175 SER A CA 1
ATOM 1344 C C . SER A 1 175 ? -23.451 33.888 23.983 1.00 95.75 175 SER A C 1
ATOM 1346 O O . SER A 1 175 ? -23.975 34.554 24.877 1.00 95.75 175 SER A O 1
ATOM 1348 N N . ALA A 1 176 ? -24.045 33.711 22.799 1.00 94.81 176 ALA A N 1
ATOM 1349 C CA . ALA A 1 176 ? -25.374 34.227 22.496 1.00 94.81 176 ALA A CA 1
ATOM 1350 C C . ALA A 1 176 ? -26.471 33.539 23.330 1.00 94.81 176 ALA A C 1
ATOM 1352 O O . ALA A 1 176 ? -27.371 34.214 23.828 1.00 94.81 176 ALA A O 1
ATOM 1353 N N . VAL A 1 177 ? -26.397 32.222 23.541 1.00 94.31 177 VAL A N 1
ATOM 1354 C CA . VAL A 1 177 ? -27.372 31.487 24.369 1.00 94.31 177 VAL A CA 1
ATOM 1355 C C . VAL A 1 177 ? -27.260 31.893 25.838 1.00 94.31 177 VAL A C 1
ATOM 1357 O O . VAL A 1 177 ? -28.261 32.271 26.445 1.00 94.31 177 VAL A O 1
ATOM 1360 N N . PHE A 1 178 ? -26.053 31.920 26.400 1.00 94.69 178 PHE A N 1
ATOM 1361 C CA . PHE A 1 178 ? -25.824 32.242 27.812 1.00 94.69 178 PHE A CA 1
ATOM 1362 C C . PHE A 1 178 ? -26.194 33.684 28.167 1.00 94.69 178 PHE A C 1
ATOM 1364 O O . PHE A 1 178 ? -26.585 33.959 29.301 1.00 94.69 178 PHE A O 1
ATOM 1371 N N . THR A 1 179 ? -26.125 34.603 27.202 1.00 93.00 179 THR A N 1
ATOM 1372 C CA . THR A 1 179 ? -26.575 35.991 27.396 1.00 93.00 179 THR A CA 1
ATOM 1373 C C . THR A 1 179 ? -28.081 36.171 27.273 1.00 93.00 179 THR A C 1
ATOM 1375 O O . THR A 1 179 ? -28.633 37.065 27.910 1.00 93.00 179 THR A O 1
ATOM 1378 N N . THR A 1 180 ? -28.755 35.361 26.455 1.00 90.31 180 THR A N 1
ATOM 1379 C CA . THR A 1 180 ? -30.183 35.544 26.150 1.00 90.31 180 THR A CA 1
ATOM 1380 C C . THR A 1 180 ? -31.086 34.612 26.958 1.00 90.31 180 THR A C 1
ATOM 1382 O O . THR A 1 180 ? -32.005 35.078 27.631 1.00 90.31 180 THR A O 1
ATOM 1385 N N . ARG A 1 181 ? -30.823 33.303 26.921 1.00 89.75 181 ARG A N 1
ATOM 1386 C CA . ARG A 1 181 ? -31.575 32.257 27.634 1.00 89.75 181 ARG A CA 1
ATOM 1387 C C . ARG A 1 181 ? -30.991 31.964 29.016 1.00 89.75 181 ARG A C 1
ATOM 1389 O O . ARG A 1 181 ? -31.751 31.685 29.937 1.00 89.75 181 ARG A O 1
ATOM 1396 N N . GLY A 1 182 ? -29.674 32.079 29.154 1.00 89.50 182 GLY A N 1
ATOM 1397 C CA . GLY A 1 182 ? -28.937 31.682 30.351 1.00 89.50 182 GLY A CA 1
ATOM 1398 C C . GLY A 1 182 ? -28.280 30.313 30.214 1.00 89.50 182 GLY A C 1
ATOM 1399 O O . GLY A 1 182 ? -28.645 29.517 29.354 1.00 89.50 182 GLY A O 1
ATOM 1400 N N . GLU A 1 183 ? -27.261 30.089 31.034 1.00 89.81 183 GLU A N 1
ATOM 1401 C CA . GLU A 1 183 ? -26.536 28.827 31.164 1.00 89.81 183 GLU A CA 1
ATOM 1402 C C . GLU A 1 183 ? -27.296 27.891 32.111 1.00 89.81 183 GLU A C 1
ATOM 1404 O O . GLU A 1 183 ? -27.759 28.317 33.170 1.00 89.81 183 GLU A O 1
ATOM 1409 N N . ALA A 1 184 ? -27.414 26.621 31.730 1.00 84.62 184 ALA A N 1
ATOM 1410 C CA . ALA A 1 184 ? -27.942 25.566 32.582 1.00 84.62 184 ALA A CA 1
ATOM 1411 C C . ALA A 1 184 ? -26.936 25.230 33.694 1.00 84.62 184 ALA A C 1
ATOM 1413 O O . ALA A 1 184 ? -25.874 24.672 33.433 1.00 84.62 184 ALA A O 1
ATOM 1414 N N . VAL A 1 185 ? -27.279 25.560 34.936 1.00 84.88 185 VAL A N 1
ATOM 1415 C CA . VAL A 1 185 ? -26.497 25.232 36.128 1.00 84.88 185 VAL A CA 1
ATOM 1416 C C . VAL A 1 185 ? -27.189 24.096 36.866 1.00 84.88 185 VAL A C 1
ATOM 1418 O O . VAL A 1 185 ? -28.358 24.203 37.238 1.00 84.88 185 VAL A O 1
ATOM 1421 N N . VAL A 1 186 ? -26.460 23.000 37.057 1.00 83.25 186 VAL A N 1
ATOM 1422 C CA . VAL A 1 186 ? -26.933 21.832 37.804 1.00 83.25 186 VAL A CA 1
ATOM 1423 C C . VAL A 1 186 ? -27.078 22.212 39.274 1.00 83.25 186 VAL A C 1
ATOM 1425 O O . VAL A 1 186 ? -26.137 22.713 39.892 1.00 83.25 186 VAL A O 1
ATOM 1428 N N . LEU A 1 187 ? -28.266 21.984 39.825 1.00 83.81 187 LEU A N 1
ATOM 1429 C CA . LEU A 1 187 ? -28.533 22.149 41.247 1.00 83.81 187 LEU A CA 1
ATOM 1430 C C . LEU A 1 187 ? -28.205 20.847 42.002 1.00 83.81 187 LEU A C 1
ATOM 1432 O O . LEU A 1 187 ? -28.248 19.767 41.408 1.00 83.81 187 LEU A O 1
ATOM 1436 N N . PRO A 1 188 ? -27.886 20.917 43.307 1.00 84.06 188 PRO A N 1
ATOM 1437 C CA . PRO A 1 188 ? -27.700 19.726 44.130 1.00 84.06 188 PRO A CA 1
ATOM 1438 C C . PRO A 1 188 ? -28.945 18.829 44.150 1.00 84.06 188 PRO A C 1
ATOM 1440 O O . PRO A 1 188 ? -30.075 19.316 44.146 1.00 84.06 188 PRO A O 1
ATOM 1443 N N . GLY A 1 189 ? -28.729 17.516 44.241 1.00 89.19 189 GLY A N 1
ATOM 1444 C CA . GLY A 1 189 ? -29.796 16.529 44.366 1.00 89.19 189 GLY A CA 1
ATOM 1445 C C . GLY A 1 189 ? -30.268 15.898 43.053 1.00 89.19 189 GLY A C 1
ATOM 1446 O O . GLY A 1 189 ? -29.653 16.038 41.997 1.00 89.19 189 GLY A O 1
ATOM 1447 N N . ALA A 1 190 ? -31.360 15.140 43.142 1.00 91.81 190 ALA A N 1
ATOM 1448 C CA . ALA A 1 190 ? -32.001 14.450 42.025 1.00 91.81 190 ALA A CA 1
ATOM 1449 C C . ALA A 1 190 ? -33.523 14.649 42.077 1.00 91.81 190 ALA A C 1
ATOM 1451 O O . ALA A 1 190 ? -34.170 14.207 43.027 1.00 91.81 190 ALA A O 1
ATOM 1452 N N . GLU A 1 191 ? -34.094 15.300 41.064 1.00 92.69 191 GLU A N 1
ATOM 1453 C CA . GLU A 1 191 ? -35.533 15.558 40.971 1.00 92.69 191 GLU A CA 1
ATOM 1454 C C . GLU A 1 191 ? -36.272 14.296 40.522 1.00 92.69 191 GLU A C 1
ATOM 1456 O O . GLU A 1 191 ? -35.902 13.653 39.541 1.00 92.69 191 GLU A O 1
ATOM 1461 N N . VAL A 1 192 ? -37.325 13.925 41.242 1.00 91.81 192 VAL A N 1
ATOM 1462 C CA . VAL A 1 192 ? -38.094 12.703 41.009 1.00 91.81 192 VAL A CA 1
ATOM 1463 C C . VAL A 1 192 ? -39.116 12.932 39.903 1.00 91.81 192 VAL A C 1
ATOM 1465 O O . VAL A 1 192 ? -40.082 13.666 40.072 1.00 91.81 192 VAL A O 1
ATOM 1468 N N . MET A 1 193 ? -38.944 12.238 38.781 1.00 91.06 193 MET A N 1
ATOM 1469 C CA . MET A 1 193 ? -39.878 12.259 37.651 1.00 91.06 193 MET A CA 1
ATOM 1470 C C . MET A 1 193 ? -41.060 11.325 37.877 1.00 91.06 193 MET A C 1
ATOM 1472 O O . MET A 1 193 ? -42.209 11.659 37.591 1.00 91.06 193 MET A O 1
ATOM 1476 N N . SER A 1 194 ? -40.776 10.119 38.359 1.00 89.88 194 SER A N 1
ATOM 1477 C CA . SER A 1 194 ? -41.786 9.098 38.603 1.00 89.88 194 SER A CA 1
ATOM 1478 C C . SER A 1 194 ? -41.329 8.117 39.673 1.00 89.88 194 SER A C 1
ATOM 1480 O O . SER A 1 194 ? -40.137 7.953 39.945 1.00 89.88 194 SER A O 1
ATOM 1482 N N . VAL A 1 195 ? -42.305 7.459 40.287 1.00 91.25 195 VAL A N 1
ATOM 1483 C CA . VAL A 1 195 ? -42.099 6.437 41.312 1.00 91.25 195 VAL A CA 1
ATOM 1484 C C . VAL A 1 195 ? -42.773 5.167 40.819 1.00 91.25 195 VAL A C 1
ATOM 1486 O O . VAL A 1 195 ? -43.923 5.218 40.384 1.00 91.25 195 VAL A O 1
ATOM 1489 N N . GLY A 1 196 ? -42.056 4.044 40.845 1.00 85.00 196 GLY A N 1
ATOM 1490 C CA . GLY A 1 196 ? -42.620 2.759 40.439 1.00 85.00 196 GLY A CA 1
ATOM 1491 C C . GLY A 1 196 ? -43.740 2.304 41.378 1.00 85.00 196 GLY A C 1
ATOM 1492 O O . GLY A 1 196 ? -43.777 2.676 42.553 1.00 85.00 196 GLY A O 1
ATOM 1493 N N . GLU A 1 197 ? -44.658 1.495 40.857 1.00 84.19 197 GLU A N 1
ATOM 1494 C CA . GLU A 1 197 ? -45.693 0.847 41.666 1.00 84.19 197 GLU A CA 1
ATOM 1495 C C . GLU A 1 197 ? -45.077 -0.272 42.517 1.00 84.19 197 GLU A C 1
ATOM 1497 O O . GLU A 1 197 ? -44.210 -1.003 42.045 1.00 84.19 197 GLU A O 1
ATOM 1502 N N . GLU A 1 198 ? -45.516 -0.388 43.776 1.00 85.50 198 GLU A N 1
ATOM 1503 C CA . GLU A 1 198 ? -45.046 -1.404 44.739 1.00 85.50 198 GLU A CA 1
ATOM 1504 C C . GLU A 1 198 ? -43.519 -1.422 44.964 1.00 85.50 198 GLU A C 1
ATOM 1506 O O . GLU A 1 198 ? -42.915 -2.449 45.271 1.00 85.50 198 GLU A O 1
ATOM 1511 N N . MET A 1 199 ? -42.887 -0.255 44.850 1.00 89.25 199 MET A N 1
ATOM 1512 C CA . MET A 1 199 ? -41.457 -0.055 45.045 1.00 89.25 199 MET A CA 1
ATOM 1513 C C . MET A 1 199 ? -41.136 0.526 46.434 1.00 89.25 199 MET A C 1
ATOM 1515 O O . MET A 1 199 ? -41.995 1.127 47.078 1.00 89.25 199 MET A O 1
ATOM 1519 N N . PRO A 1 200 ? -39.874 0.438 46.895 1.00 90.19 200 PRO A N 1
ATOM 1520 C CA . PRO A 1 200 ? -39.428 1.040 48.158 1.00 90.19 200 PRO A CA 1
ATOM 1521 C C . PRO A 1 200 ? -39.760 2.529 48.335 1.00 90.19 200 PRO A C 1
ATOM 1523 O O . PRO A 1 200 ? -40.010 2.989 49.448 1.00 90.19 200 PRO A O 1
ATOM 1526 N N . ALA A 1 201 ? -39.769 3.305 47.252 1.00 89.44 201 ALA A N 1
ATOM 1527 C CA . ALA A 1 201 ? -40.124 4.720 47.294 1.00 89.44 201 ALA A CA 1
ATOM 1528 C C . ALA A 1 201 ? -41.639 5.000 47.257 1.00 89.44 201 ALA A C 1
ATOM 1530 O O . ALA A 1 201 ? -42.042 6.145 47.484 1.00 89.44 201 ALA A O 1
ATOM 1531 N N . THR A 1 202 ? -42.489 4.001 46.989 1.00 89.75 202 THR A N 1
ATOM 1532 C CA . THR A 1 202 ? -43.940 4.183 46.837 1.00 89.75 202 THR A CA 1
ATOM 1533 C C . THR A 1 202 ? -44.561 4.716 48.128 1.00 89.75 202 THR A C 1
ATOM 1535 O O . THR A 1 202 ? -44.486 4.094 49.184 1.00 89.75 202 THR A O 1
ATOM 1538 N N . GLY A 1 203 ? -45.191 5.891 48.046 1.00 85.56 203 GLY A N 1
ATOM 1539 C CA . GLY A 1 203 ? -45.827 6.554 49.191 1.00 85.56 203 GLY A CA 1
ATOM 1540 C C . GLY A 1 203 ? -44.860 7.259 50.150 1.00 85.56 203 GLY A C 1
ATOM 1541 O O . GLY A 1 203 ? -45.319 7.918 51.082 1.00 85.56 203 GLY A O 1
ATOM 1542 N N . VAL A 1 204 ? -43.547 7.163 49.915 1.00 91.19 204 VAL A N 1
ATOM 1543 C CA . VAL A 1 204 ? -42.503 7.844 50.697 1.00 91.19 204 VAL A CA 1
ATOM 1544 C C . VAL A 1 204 ? -42.050 9.119 49.984 1.00 91.19 204 VAL A C 1
ATOM 1546 O O . VAL A 1 204 ? -42.034 10.202 50.574 1.00 91.19 204 VAL A O 1
ATOM 1549 N N . VAL A 1 205 ? -41.729 8.987 48.699 1.00 91.88 205 VAL A N 1
ATOM 1550 C CA . VAL A 1 205 ? -41.279 10.071 47.821 1.00 91.88 205 VAL A CA 1
ATOM 1551 C C . VAL A 1 205 ? -42.334 10.285 46.734 1.00 91.88 205 VAL A C 1
ATOM 1553 O O . VAL A 1 205 ? -43.045 9.348 46.365 1.00 91.88 205 VAL A O 1
ATOM 1556 N N . LEU A 1 206 ? -42.480 11.517 46.254 1.00 92.81 206 LEU A N 1
ATOM 1557 C CA . LEU A 1 206 ? -43.467 11.914 45.252 1.00 92.81 206 LEU A CA 1
ATOM 1558 C C . LEU A 1 206 ? -42.780 12.502 44.009 1.00 92.81 206 LEU A C 1
ATOM 1560 O O . LEU A 1 206 ? -41.693 13.069 44.127 1.00 92.81 206 LEU A O 1
ATOM 1564 N N . PRO A 1 207 ? -43.408 12.413 42.821 1.00 92.06 207 PRO A N 1
ATOM 1565 C CA . PRO A 1 207 ? -42.969 13.178 41.658 1.00 92.06 207 PRO A CA 1
ATOM 1566 C C . PRO A 1 207 ? -42.876 14.679 41.975 1.00 92.06 207 PRO A C 1
ATOM 1568 O O . PRO A 1 207 ? -43.813 15.249 42.539 1.00 92.06 207 PRO A O 1
ATOM 1571 N N . GLY A 1 208 ? -41.755 15.300 41.611 1.00 89.25 208 GLY A N 1
ATOM 1572 C CA . GLY A 1 208 ? -41.407 16.691 41.913 1.00 89.25 208 GLY A CA 1
ATOM 1573 C C . GLY A 1 208 ? -40.608 16.904 43.206 1.00 89.25 208 GLY A C 1
ATOM 1574 O O . GLY A 1 208 ? -40.204 18.032 43.474 1.00 89.25 208 GLY A O 1
ATOM 1575 N N . ASP A 1 209 ? -40.365 15.864 44.012 1.00 94.00 209 ASP A N 1
ATOM 1576 C CA . ASP A 1 209 ? -39.420 15.955 45.134 1.00 94.00 209 ASP A CA 1
ATOM 1577 C C . ASP A 1 209 ? -37.973 15.978 44.616 1.00 94.00 209 ASP A C 1
ATOM 1579 O O . ASP A 1 209 ? -37.642 15.247 43.683 1.00 94.00 209 ASP A O 1
ATOM 1583 N N . VAL A 1 210 ? -37.085 16.740 45.259 1.00 93.56 210 VAL A N 1
ATOM 1584 C CA . VAL A 1 210 ? -35.639 16.701 44.980 1.00 93.56 210 VAL A CA 1
ATOM 1585 C C . VAL A 1 210 ? -34.933 15.935 46.089 1.00 93.56 210 VAL A C 1
ATOM 1587 O O . VAL A 1 210 ? -34.904 16.375 47.232 1.00 93.56 210 VAL A O 1
ATOM 1590 N N . ILE A 1 211 ? -34.354 14.779 45.778 1.00 94.06 211 ILE A N 1
ATOM 1591 C CA . ILE A 1 211 ? -33.592 13.984 46.746 1.00 94.06 211 ILE A CA 1
ATOM 1592 C C . ILE A 1 211 ? -32.192 14.581 46.892 1.00 94.06 211 ILE A C 1
ATOM 1594 O O . ILE A 1 211 ? -31.405 14.534 45.952 1.00 94.06 211 ILE A O 1
ATOM 1598 N N . LEU A 1 212 ? -31.877 15.106 48.076 1.00 93.50 212 LEU A N 1
ATOM 1599 C CA . LEU A 1 212 ? -30.612 15.778 48.384 1.00 93.50 212 LEU A CA 1
ATOM 1600 C C . LEU A 1 212 ? -29.551 14.809 48.921 1.00 93.50 212 LEU A C 1
ATOM 1602 O O . LEU A 1 212 ? -28.376 14.919 48.577 1.00 93.50 212 LEU A O 1
ATOM 1606 N N . SER A 1 213 ? -29.941 13.850 49.767 1.00 93.75 213 SER A N 1
ATOM 1607 C CA . SER A 1 213 ? -29.022 12.839 50.309 1.00 93.75 213 SER A CA 1
ATOM 1608 C C . SER A 1 213 ? -29.733 11.550 50.726 1.00 93.75 213 SER A C 1
ATOM 1610 O O . SER A 1 213 ? -30.934 11.547 51.002 1.00 93.75 213 SER A O 1
ATOM 1612 N N . VAL A 1 214 ? -28.978 10.449 50.791 1.00 94.06 214 VAL A N 1
ATOM 1613 C CA . VAL A 1 214 ? -29.426 9.152 51.325 1.00 94.06 214 VAL A CA 1
ATOM 1614 C C . VAL A 1 214 ? -28.491 8.739 52.459 1.00 94.06 214 VAL A C 1
ATOM 1616 O O . VAL A 1 214 ? -27.294 8.559 52.249 1.00 94.06 214 VAL A O 1
ATOM 1619 N N . ASP A 1 215 ? -29.038 8.622 53.666 1.00 92.44 215 ASP A N 1
ATOM 1620 C CA . ASP A 1 215 ? -28.339 8.328 54.922 1.00 92.44 215 ASP A CA 1
ATOM 1621 C C . ASP A 1 215 ? -27.098 9.220 55.140 1.00 92.44 215 ASP A C 1
ATOM 1623 O O . ASP A 1 215 ? -26.002 8.768 55.471 1.00 92.44 215 ASP A O 1
ATOM 1627 N N . GLY A 1 216 ? -27.260 10.519 54.860 1.00 87.38 216 GLY A N 1
ATOM 1628 C CA . GLY A 1 216 ? -26.202 11.529 54.966 1.00 87.38 216 GLY A CA 1
ATOM 1629 C C . GLY A 1 216 ? -25.185 11.546 53.817 1.00 87.38 216 GLY A C 1
ATOM 1630 O O . GLY A 1 216 ? -24.284 12.381 53.836 1.00 87.38 216 GLY A O 1
ATOM 1631 N N . ARG A 1 217 ? -25.307 10.670 52.807 1.00 91.75 217 ARG A N 1
ATOM 1632 C CA . ARG A 1 217 ? -24.502 10.736 51.574 1.00 91.75 217 ARG A CA 1
ATOM 1633 C C . ARG A 1 217 ? -25.185 11.637 50.552 1.00 91.75 217 ARG A C 1
ATOM 1635 O O . ARG A 1 217 ? -26.275 11.311 50.082 1.00 91.75 217 ARG A O 1
ATOM 1642 N N . GLU A 1 218 ? -24.554 12.759 50.227 1.00 92.00 218 GLU A N 1
ATOM 1643 C CA . GLU A 1 218 ? -25.082 13.743 49.277 1.00 92.00 218 GLU A CA 1
ATOM 1644 C C . GLU A 1 218 ? -25.207 13.178 47.859 1.00 92.00 218 GLU A C 1
ATOM 1646 O O . GLU A 1 218 ? -24.360 12.419 47.383 1.00 92.00 218 GLU A O 1
ATOM 1651 N N . VAL A 1 219 ? -26.276 13.582 47.179 1.00 89.19 219 VAL A N 1
ATOM 1652 C CA . VAL A 1 219 ? -26.507 13.294 45.768 1.00 89.19 219 VAL A CA 1
ATOM 1653 C C . VAL A 1 219 ? -25.933 14.445 44.950 1.00 89.19 219 VAL A C 1
ATOM 1655 O O . VAL A 1 219 ? -26.511 15.529 44.871 1.00 89.19 219 VAL A O 1
ATOM 1658 N N . VAL A 1 220 ? -24.776 14.194 44.343 1.00 83.94 220 VAL A N 1
ATOM 1659 C CA . VAL A 1 220 ? -24.058 15.152 43.492 1.00 83.94 220 VAL A CA 1
ATOM 1660 C C . VAL A 1 220 ? -24.344 14.829 42.028 1.00 83.94 220 VAL A C 1
ATOM 1662 O O . VAL A 1 220 ? -24.413 13.656 41.661 1.00 83.94 220 VAL A O 1
ATOM 1665 N N . ASP A 1 221 ? -24.553 15.859 41.206 1.00 78.31 221 ASP A N 1
ATOM 1666 C CA . ASP A 1 221 ? -24.814 15.747 39.762 1.00 78.31 221 ASP A CA 1
ATOM 1667 C C . ASP A 1 221 ? -25.944 14.761 39.399 1.00 78.31 221 ASP A C 1
ATOM 1669 O O . ASP A 1 221 ? -25.901 14.078 38.378 1.00 78.31 221 ASP A O 1
ATOM 1673 N N . GLY A 1 222 ? -26.962 14.641 40.257 1.00 76.62 222 GLY A N 1
ATOM 1674 C CA . GLY A 1 222 ? -28.079 13.712 40.064 1.00 76.62 222 GLY A CA 1
ATOM 1675 C C . GLY A 1 222 ? -27.718 12.221 40.132 1.00 76.62 222 GLY A C 1
ATOM 1676 O O . GLY A 1 222 ? -28.557 11.386 39.789 1.00 76.62 222 GLY A O 1
ATOM 1677 N N . ALA A 1 223 ? -26.520 11.851 40.607 1.00 83.75 223 ALA A N 1
ATOM 1678 C CA . ALA A 1 223 ? -26.020 10.471 40.685 1.00 83.75 223 ALA A CA 1
ATOM 1679 C C . ALA A 1 223 ? -26.656 9.632 41.818 1.00 83.75 223 ALA A C 1
ATOM 1681 O O . ALA A 1 223 ? -25.993 8.854 42.508 1.00 83.75 223 ALA A O 1
ATOM 1682 N N . LEU A 1 224 ? -27.972 9.753 42.012 1.00 89.19 224 LEU A N 1
ATOM 1683 C CA . LEU A 1 224 ? -28.720 9.051 43.057 1.00 89.19 224 LEU A CA 1
ATOM 1684 C C . LEU A 1 224 ? -28.542 7.530 42.973 1.00 89.19 224 LEU A C 1
ATOM 1686 O O . LEU A 1 224 ? -28.442 6.858 43.998 1.00 89.19 224 LEU A O 1
ATOM 1690 N N . GLY A 1 225 ? -28.483 6.980 41.758 1.00 86.00 225 GLY A N 1
ATOM 1691 C CA . GLY A 1 225 ? -28.311 5.543 41.545 1.00 86.00 225 GLY A CA 1
ATOM 1692 C C . GLY A 1 225 ? -27.019 4.998 42.157 1.00 86.00 225 GLY A C 1
ATOM 1693 O O . GLY A 1 225 ? -27.035 3.917 42.740 1.00 86.00 225 GLY A O 1
ATOM 1694 N N . ASP A 1 226 ? -25.922 5.746 42.075 1.00 86.88 226 ASP A N 1
ATOM 1695 C CA . ASP A 1 226 ? -24.625 5.318 42.608 1.00 86.88 226 ASP A CA 1
ATOM 1696 C C . ASP A 1 226 ? -24.607 5.398 44.133 1.00 86.88 226 ASP A C 1
ATOM 1698 O O . ASP A 1 226 ? -24.126 4.482 44.805 1.00 86.88 226 ASP A O 1
ATOM 1702 N N . VAL A 1 227 ? -25.234 6.440 44.686 1.00 90.44 227 VAL A N 1
ATOM 1703 C CA . VAL A 1 227 ? -25.437 6.572 46.130 1.00 90.44 227 VAL A CA 1
ATOM 1704 C C . VAL A 1 227 ? -26.281 5.409 46.654 1.00 90.44 227 VAL A C 1
ATOM 1706 O O . VAL A 1 227 ? -25.867 4.741 47.596 1.00 90.44 227 VAL A O 1
ATOM 1709 N N . VAL A 1 228 ? -27.415 5.087 46.028 1.00 91.31 228 VAL A N 1
ATOM 1710 C CA . VAL A 1 228 ? -28.293 3.989 46.470 1.00 91.31 228 VAL A CA 1
ATOM 1711 C C . VAL A 1 228 ? -27.601 2.627 46.369 1.00 91.31 228 VAL A C 1
ATOM 1713 O O . VAL A 1 228 ? -27.663 1.848 47.317 1.00 91.31 228 VAL A O 1
ATOM 1716 N N . ARG A 1 229 ? -26.892 2.338 45.268 1.00 90.38 229 ARG A N 1
ATOM 1717 C CA . ARG A 1 229 ? -26.181 1.056 45.073 1.00 90.38 229 ARG A CA 1
ATOM 1718 C C . ARG A 1 229 ? -25.005 0.851 46.027 1.00 90.38 229 ARG A C 1
ATOM 1720 O O . ARG A 1 229 ? -24.528 -0.269 46.160 1.00 90.38 229 ARG A O 1
ATOM 1727 N N . SER A 1 230 ? -24.540 1.910 46.688 1.00 91.25 230 SER A N 1
ATOM 1728 C CA . SER A 1 230 ? -23.472 1.831 47.689 1.00 91.25 230 SER A CA 1
ATOM 1729 C C . SER A 1 230 ? -23.924 1.286 49.057 1.00 91.25 230 SER A C 1
ATOM 1731 O O . SER A 1 230 ? -23.096 1.163 49.964 1.00 91.25 230 SER A O 1
ATOM 1733 N N . PHE A 1 231 ? -25.216 0.975 49.211 1.00 92.44 231 PHE A N 1
ATOM 1734 C CA . PHE A 1 231 ? -25.810 0.336 50.388 1.00 92.44 231 PHE A CA 1
ATOM 1735 C C . PHE A 1 231 ? -26.191 -1.125 50.104 1.00 92.44 231 PHE A C 1
ATOM 1737 O O . PHE A 1 231 ? -26.334 -1.536 48.952 1.00 92.44 231 PHE A O 1
ATOM 1744 N N . GLU A 1 232 ? -26.399 -1.915 51.162 1.00 91.38 232 GLU A N 1
ATOM 1745 C CA . GLU A 1 232 ? -26.883 -3.294 51.034 1.00 91.38 232 GLU A CA 1
ATOM 1746 C C . GLU A 1 232 ? -28.409 -3.329 50.817 1.00 91.38 232 GLU A C 1
ATOM 1748 O O . GLU A 1 232 ? -29.136 -2.545 51.446 1.00 91.38 232 GLU A O 1
ATOM 1753 N N . PRO A 1 233 ? -28.935 -4.241 49.976 1.00 91.12 233 PRO A N 1
ATOM 1754 C CA . PRO A 1 233 ? -30.374 -4.465 49.872 1.00 91.12 233 PRO A CA 1
ATOM 1755 C C . PRO A 1 233 ? -31.003 -4.766 51.240 1.00 91.12 233 PRO A C 1
ATOM 1757 O O . PRO A 1 233 ? -30.480 -5.566 52.010 1.00 91.12 233 PRO A O 1
ATOM 1760 N N . GLY A 1 234 ? -32.142 -4.144 51.543 1.00 88.25 234 GLY A N 1
ATOM 1761 C CA . GLY A 1 234 ? -32.820 -4.265 52.837 1.00 88.25 234 GLY A CA 1
ATOM 1762 C C . GLY A 1 234 ? -32.357 -3.265 53.903 1.00 88.25 234 GLY A C 1
ATOM 1763 O O . GLY A 1 234 ? -32.897 -3.274 55.008 1.00 88.25 234 GLY A O 1
ATOM 1764 N N . SER A 1 235 ? -31.398 -2.383 53.596 1.00 91.56 235 SER A N 1
ATOM 1765 C CA . SER A 1 235 ? -30.968 -1.319 54.513 1.00 91.56 235 SER A CA 1
ATOM 1766 C C . SER A 1 235 ? -32.086 -0.295 54.735 1.00 91.56 235 SER A C 1
ATOM 1768 O O . SER A 1 235 ? -32.662 0.222 53.775 1.00 91.56 235 SER A O 1
ATOM 1770 N N . ALA A 1 236 ? -32.384 0.025 55.997 1.00 93.19 236 ALA A N 1
ATOM 1771 C CA . ALA A 1 236 ? -33.238 1.158 56.348 1.00 93.19 236 ALA A CA 1
ATOM 1772 C C . ALA A 1 236 ? -32.424 2.455 56.259 1.00 93.19 236 ALA A C 1
ATOM 1774 O O . ALA A 1 236 ? -31.379 2.556 56.896 1.00 93.19 236 ALA A O 1
ATOM 1775 N N . VAL A 1 237 ? -32.898 3.421 55.475 1.00 94.38 237 VAL A N 1
ATOM 1776 C CA . VAL A 1 237 ? -32.176 4.660 55.163 1.00 94.38 237 VAL A CA 1
ATOM 1777 C C . VAL A 1 237 ? -33.054 5.888 55.393 1.00 94.38 237 VAL A C 1
ATOM 1779 O O . VAL A 1 237 ? -34.270 5.859 55.166 1.00 94.38 237 VAL A O 1
ATOM 1782 N N . ASP A 1 238 ? -32.413 6.977 55.813 1.00 95.06 238 ASP A N 1
ATOM 1783 C CA . ASP A 1 238 ? -33.022 8.299 55.935 1.00 95.06 238 ASP A CA 1
ATOM 1784 C C . ASP A 1 238 ? -32.739 9.090 54.648 1.00 95.06 238 ASP A C 1
ATOM 1786 O O . ASP A 1 238 ? -31.590 9.363 54.321 1.00 95.06 238 ASP A O 1
ATOM 1790 N N . ILE A 1 239 ? -33.772 9.447 53.890 1.00 94.88 239 ILE A N 1
ATOM 1791 C CA . ILE A 1 239 ? -33.647 10.203 52.640 1.00 94.88 239 ILE A CA 1
ATOM 1792 C C . ILE A 1 239 ? -34.000 11.661 52.923 1.00 94.88 239 ILE A C 1
ATOM 1794 O O . ILE A 1 239 ? -35.137 11.962 53.291 1.00 94.88 239 ILE A O 1
ATOM 1798 N N . ALA A 1 240 ? -33.040 12.567 52.748 1.00 94.94 240 ALA A N 1
ATOM 1799 C CA . ALA A 1 240 ? -33.312 13.998 52.776 1.00 94.94 240 ALA A CA 1
ATOM 1800 C C . ALA A 1 240 ? -33.866 14.424 51.415 1.00 94.94 240 ALA A C 1
ATOM 1802 O O . ALA A 1 240 ? -33.219 14.209 50.387 1.00 94.94 240 ALA A O 1
ATOM 1803 N N . ILE A 1 241 ? -35.057 15.015 51.413 1.00 94.69 241 ILE A N 1
ATOM 1804 C CA . ILE A 1 241 ? -35.730 15.520 50.219 1.00 94.69 241 ILE A CA 1
ATOM 1805 C C . ILE A 1 241 ? -36.112 16.987 50.398 1.00 94.69 241 ILE A C 1
ATOM 1807 O O . ILE A 1 241 ? -36.427 17.423 51.504 1.00 94.69 241 ILE A O 1
ATOM 1811 N N . GLU A 1 242 ? -36.161 17.728 49.303 1.00 93.56 242 GLU A N 1
ATOM 1812 C CA . GLU A 1 242 ? -36.824 19.020 49.218 1.00 93.56 242 GLU A CA 1
ATOM 1813 C C . GLU A 1 242 ? -38.178 18.835 48.528 1.00 93.56 242 GLU A C 1
ATOM 1815 O O . GLU A 1 242 ? -38.254 18.362 47.393 1.00 93.56 242 GLU A O 1
ATOM 1820 N N . ARG A 1 243 ? -39.258 19.211 49.219 1.00 93.00 243 ARG A N 1
ATOM 1821 C CA . ARG A 1 243 ? -40.621 19.189 48.679 1.00 93.00 243 ARG A CA 1
ATOM 1822 C C . ARG A 1 243 ? -41.194 20.595 48.722 1.00 93.00 243 ARG A C 1
ATOM 1824 O O . ARG A 1 243 ? -41.408 21.147 49.800 1.00 93.00 243 ARG A O 1
ATOM 1831 N N . ALA A 1 244 ? -41.461 21.168 47.549 1.00 86.62 244 ALA A N 1
ATOM 1832 C CA . ALA A 1 244 ? -41.988 22.529 47.405 1.00 86.62 244 ALA A CA 1
ATOM 1833 C C . ALA A 1 244 ? -41.172 23.599 48.171 1.00 86.62 244 ALA A C 1
ATOM 1835 O O . ALA A 1 244 ? -41.748 24.490 48.798 1.00 86.62 244 ALA A O 1
ATOM 1836 N N . GLY A 1 245 ? -39.836 23.505 48.143 1.00 84.69 245 GLY A N 1
ATOM 1837 C CA . GLY A 1 245 ? -38.938 24.457 48.807 1.00 84.69 245 GLY A CA 1
ATOM 1838 C C . GLY A 1 245 ? -38.706 24.211 50.300 1.00 84.69 245 GLY A C 1
ATOM 1839 O O . GLY A 1 245 ? -38.097 25.048 50.964 1.00 84.69 245 GLY A O 1
ATOM 1840 N N . VAL A 1 246 ? -39.213 23.106 50.859 1.00 91.75 246 VAL A N 1
ATOM 1841 C CA . VAL A 1 246 ? -39.018 22.737 52.267 1.00 91.75 246 VAL A CA 1
ATOM 1842 C C . VAL A 1 246 ? -38.236 21.434 52.354 1.00 91.75 246 VAL A C 1
ATOM 1844 O O . VAL A 1 246 ? -38.684 20.402 51.852 1.00 91.75 246 VAL A O 1
ATOM 1847 N N . GLU A 1 247 ? -37.087 21.475 53.028 1.00 92.50 247 GLU A N 1
ATOM 1848 C CA . GLU A 1 247 ? -36.306 20.279 53.337 1.00 92.50 247 GLU A CA 1
ATOM 1849 C C . GLU A 1 247 ? -36.998 19.428 54.407 1.00 92.50 247 GLU A C 1
ATOM 1851 O O . GLU A 1 247 ? -37.444 19.919 55.450 1.00 92.50 247 GLU A O 1
ATOM 1856 N N . MET A 1 248 ? -37.064 18.124 54.164 1.00 94.38 248 MET A N 1
ATOM 1857 C CA . MET A 1 248 ? -37.592 17.146 55.102 1.00 94.38 248 MET A CA 1
ATOM 1858 C C . ME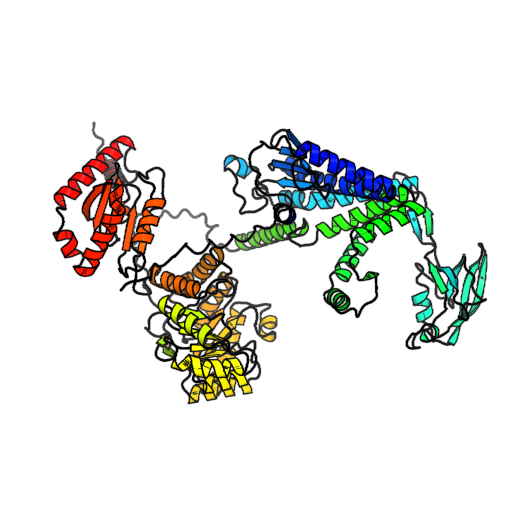T A 1 248 ? -36.890 15.797 54.947 1.00 94.38 248 MET A C 1
ATOM 1860 O O . MET A 1 248 ? -36.294 15.498 53.918 1.00 94.38 248 MET A O 1
ATOM 1864 N N . VAL A 1 249 ? -36.977 14.959 55.981 1.00 94.62 249 VAL A N 1
ATOM 1865 C CA . VAL A 1 249 ? -36.389 13.615 55.972 1.00 94.62 249 VAL A CA 1
ATOM 1866 C C . VAL A 1 249 ? -37.499 12.577 55.950 1.00 94.62 249 VAL A C 1
ATOM 1868 O O . VAL A 1 249 ? -38.400 12.598 56.792 1.00 94.62 249 VAL A O 1
ATOM 1871 N N . VAL A 1 250 ? -37.419 11.654 54.998 1.00 93.69 250 VAL A N 1
ATOM 1872 C CA . VAL A 1 250 ? -38.339 10.527 54.849 1.00 93.69 250 VAL A CA 1
ATOM 1873 C C . VAL A 1 250 ? -37.579 9.216 55.019 1.00 93.69 250 VAL A C 1
ATOM 1875 O O . VAL A 1 250 ? -36.439 9.091 54.587 1.00 93.69 250 VAL A O 1
ATOM 1878 N N . LYS A 1 251 ? -38.187 8.232 55.684 1.00 94.00 251 LYS A N 1
ATOM 1879 C CA . LYS A 1 251 ? -37.541 6.943 55.969 1.00 94.00 251 LYS A CA 1
ATOM 1880 C C . LYS A 1 251 ? -38.077 5.874 55.032 1.00 94.00 251 LYS A C 1
ATOM 1882 O O . LYS A 1 251 ? -39.290 5.777 54.858 1.00 94.00 251 LYS A O 1
ATOM 1887 N N . THR A 1 252 ? -37.193 5.051 54.482 1.00 93.38 252 THR A N 1
ATOM 1888 C CA . THR A 1 252 ? -37.587 3.861 53.716 1.00 93.38 252 THR A CA 1
ATOM 1889 C C . THR A 1 252 ? -36.568 2.735 53.866 1.00 93.38 252 THR A C 1
ATOM 1891 O O . THR A 1 252 ? -35.494 2.919 54.434 1.00 93.38 252 THR A O 1
ATOM 1894 N N . THR A 1 253 ? -36.914 1.550 53.378 1.00 93.19 253 THR A N 1
ATOM 1895 C CA . THR A 1 253 ? -36.033 0.386 53.319 1.00 93.19 253 THR A CA 1
ATOM 1896 C C . THR A 1 253 ? -35.722 0.086 51.864 1.00 93.19 253 THR A C 1
ATOM 1898 O O . THR A 1 253 ? -36.636 -0.193 51.094 1.00 93.19 253 THR A O 1
ATOM 1901 N N . LEU A 1 254 ? -34.445 0.132 51.485 1.00 92.44 254 LEU A N 1
ATOM 1902 C CA . LEU A 1 254 ? -34.020 -0.139 50.113 1.00 92.44 254 LEU A CA 1
ATOM 1903 C C . LEU A 1 254 ? -34.375 -1.577 49.714 1.00 92.44 254 LEU A C 1
ATOM 1905 O O . LEU A 1 254 ? -34.143 -2.520 50.468 1.00 92.44 254 LEU A O 1
ATOM 1909 N N . GLY A 1 255 ? -34.922 -1.750 48.515 1.00 88.25 255 GLY A N 1
ATOM 1910 C CA . GLY A 1 255 ? -35.198 -3.058 47.924 1.00 88.25 255 GLY A CA 1
ATOM 1911 C C . GLY A 1 255 ? -33.962 -3.643 47.246 1.00 88.25 255 GLY A C 1
ATOM 1912 O O . GLY A 1 255 ? -32.906 -3.014 47.201 1.00 88.25 255 GLY A O 1
ATOM 1913 N N . SER A 1 256 ? -34.091 -4.842 46.682 1.00 87.81 256 SER A N 1
ATOM 1914 C CA . SER A 1 256 ? -33.088 -5.394 45.767 1.00 87.81 256 SER A CA 1
ATOM 1915 C C . SER A 1 256 ? -33.486 -5.130 44.315 1.00 87.81 256 SER A C 1
ATOM 1917 O O . SER A 1 256 ? -34.668 -5.078 43.971 1.00 87.81 256 SER A O 1
ATOM 1919 N N . ASN A 1 257 ? -32.499 -5.013 43.431 1.00 81.81 257 ASN A N 1
ATOM 1920 C CA . ASN A 1 257 ? -32.710 -4.906 41.984 1.00 81.81 257 ASN A CA 1
ATOM 1921 C C . ASN A 1 257 ? -33.417 -6.138 41.370 1.00 81.81 257 ASN A C 1
ATOM 1923 O O . ASN A 1 257 ? -33.866 -6.061 40.229 1.00 81.81 257 ASN A O 1
ATOM 1927 N N . ALA A 1 258 ? -33.585 -7.246 42.109 1.00 79.62 258 ALA A N 1
ATOM 1928 C CA . ALA A 1 258 ? -34.427 -8.375 41.693 1.00 79.62 258 ALA A CA 1
ATOM 1929 C C . ALA A 1 258 ? -35.887 -7.954 41.438 1.00 79.62 258 ALA A C 1
ATOM 1931 O O . ALA A 1 258 ? -36.546 -8.525 40.572 1.00 79.62 258 ALA A O 1
ATOM 1932 N N . LEU A 1 259 ? -36.369 -6.909 42.125 1.00 71.31 259 LEU A N 1
ATOM 1933 C CA . LEU A 1 259 ? -37.706 -6.330 41.929 1.00 71.31 259 LEU A CA 1
ATOM 1934 C C . LEU A 1 259 ? -37.923 -5.753 40.521 1.00 71.31 259 LEU A C 1
ATOM 1936 O O . LEU A 1 259 ? -39.060 -5.566 40.101 1.00 71.31 259 LEU A O 1
ATOM 1940 N N . VAL A 1 260 ? -36.843 -5.496 39.781 1.00 70.00 260 VAL A N 1
ATOM 1941 C CA . VAL A 1 260 ? -36.867 -4.989 38.401 1.00 70.00 260 VAL A CA 1
ATOM 1942 C C . VAL A 1 260 ? -36.152 -5.929 37.425 1.00 70.00 260 VAL A C 1
ATOM 1944 O O . VAL A 1 260 ? -35.689 -5.504 36.370 1.00 70.00 260 VAL A O 1
ATOM 1947 N N . GLY A 1 261 ? -36.056 -7.220 37.767 1.00 71.25 261 GLY A N 1
ATOM 1948 C CA . GLY A 1 261 ? -35.465 -8.247 36.902 1.00 71.25 261 GLY A CA 1
ATOM 1949 C C . GLY A 1 261 ? -33.934 -8.328 36.933 1.00 71.25 261 GLY A C 1
ATOM 1950 O O . GLY A 1 261 ? -33.348 -8.960 36.057 1.00 71.25 261 GLY A O 1
ATOM 1951 N N . GLY A 1 262 ? -33.281 -7.698 37.916 1.00 72.94 262 GLY A N 1
ATOM 1952 C CA . GLY A 1 262 ? -31.844 -7.828 38.169 1.00 72.94 262 GLY A CA 1
ATOM 1953 C C . GLY A 1 262 ? -31.459 -9.108 38.927 1.00 72.94 262 GLY A C 1
ATOM 1954 O O . GLY A 1 262 ? -32.303 -9.896 39.341 1.00 72.94 262 GLY A O 1
ATOM 1955 N N . ASP A 1 263 ? -30.159 -9.294 39.148 1.00 79.81 263 ASP A N 1
ATOM 1956 C CA . ASP A 1 263 ? -29.549 -10.454 39.825 1.00 79.81 263 ASP A CA 1
ATOM 1957 C C . ASP A 1 263 ? -29.747 -10.497 41.357 1.00 79.81 263 ASP A C 1
ATOM 1959 O O . ASP A 1 263 ? -29.340 -11.454 42.014 1.00 79.81 263 ASP A O 1
ATOM 1963 N N . GLY A 1 264 ? -30.366 -9.467 41.939 1.00 80.00 264 GLY A N 1
ATOM 1964 C CA . GLY A 1 264 ? -30.609 -9.333 43.376 1.00 80.00 264 GLY A CA 1
ATOM 1965 C C . GLY A 1 264 ? -29.440 -8.757 44.179 1.00 80.00 264 GLY A C 1
ATOM 1966 O O . GLY A 1 264 ? -29.586 -8.592 45.389 1.00 80.00 264 GLY A O 1
ATOM 1967 N N . SER A 1 265 ? -28.306 -8.443 43.544 1.00 83.88 265 SER A N 1
ATOM 1968 C CA . SER A 1 265 ? -27.069 -8.057 44.235 1.00 83.88 265 SER A CA 1
ATOM 1969 C C . SER A 1 265 ? -27.013 -6.587 44.664 1.00 83.88 265 SER A C 1
ATOM 1971 O O . SER A 1 265 ? -26.256 -6.241 45.567 1.00 83.88 265 SER A O 1
ATOM 1973 N N . SER A 1 266 ? -27.801 -5.713 44.033 1.00 87.25 266 SER A N 1
ATOM 1974 C CA . SER A 1 266 ? -27.695 -4.258 44.202 1.00 87.25 266 SER A CA 1
ATOM 1975 C C . SER A 1 266 ? -28.923 -3.665 44.886 1.00 87.25 266 SER A C 1
ATOM 1977 O O . SER A 1 266 ? -30.054 -4.051 44.576 1.00 87.25 266 SER A O 1
ATOM 1979 N N . ALA A 1 267 ? -28.712 -2.699 45.784 1.00 90.06 267 ALA A N 1
ATOM 1980 C CA . ALA A 1 267 ? -29.800 -1.966 46.422 1.00 90.06 267 ALA A CA 1
ATOM 1981 C C . ALA A 1 267 ? -30.559 -1.083 45.418 1.00 90.06 267 ALA A C 1
ATOM 1983 O O . ALA A 1 267 ? -29.998 -0.583 44.438 1.00 90.06 267 ALA A O 1
ATOM 1984 N N . PHE A 1 268 ? -31.857 -0.906 45.660 1.00 89.44 268 PHE A N 1
ATOM 1985 C CA . PHE A 1 268 ? -32.779 -0.282 44.720 1.00 89.44 268 PHE A CA 1
ATOM 1986 C C . PHE A 1 268 ? -33.852 0.545 45.438 1.00 89.44 268 PHE A C 1
ATOM 1988 O O . PHE A 1 268 ? -34.432 0.093 46.423 1.00 89.44 268 PHE A O 1
ATOM 1995 N N . LEU A 1 269 ? -34.134 1.752 44.935 1.00 91.62 269 LEU A N 1
ATOM 1996 C CA . LEU A 1 269 ? -35.123 2.675 45.515 1.00 91.62 269 LEU A CA 1
ATOM 1997 C C . LEU A 1 269 ? -36.443 2.723 44.718 1.00 91.62 269 LEU A C 1
ATOM 1999 O O . LEU A 1 269 ? -37.506 2.921 45.299 1.00 91.62 269 LEU A O 1
ATOM 2003 N N . GLY A 1 270 ? -36.392 2.497 43.399 1.00 89.88 270 GLY A N 1
ATOM 2004 C CA . GLY A 1 270 ? -37.578 2.469 42.532 1.00 89.88 270 GLY A CA 1
ATOM 2005 C C . GLY A 1 270 ? -38.136 3.834 42.134 1.00 89.88 270 GLY A C 1
ATOM 2006 O O . GLY A 1 270 ? -39.347 3.984 41.979 1.00 89.88 270 GLY A O 1
ATOM 2007 N N . VAL A 1 271 ? -37.252 4.813 41.943 1.00 90.19 271 VAL A N 1
ATOM 2008 C CA . VAL A 1 271 ? -37.573 6.134 41.385 1.00 90.19 271 VAL A CA 1
ATOM 2009 C C . VAL A 1 271 ? -36.870 6.339 40.047 1.00 90.19 271 VAL A C 1
ATOM 2011 O O . VAL A 1 271 ? -35.769 5.829 39.835 1.00 90.19 271 VAL A O 1
ATOM 2014 N N . SER A 1 272 ? -37.500 7.101 39.158 1.00 87.06 272 SER A N 1
ATOM 2015 C CA . SER A 1 272 ? -36.848 7.703 37.996 1.00 87.06 272 SER A CA 1
ATOM 2016 C C . SER A 1 272 ? -36.564 9.162 38.319 1.00 87.06 272 SER A C 1
ATOM 2018 O O . SER A 1 272 ? -37.466 9.870 38.772 1.00 87.06 272 SER A O 1
ATOM 2020 N N . THR A 1 273 ? -35.326 9.606 38.113 1.00 89.56 273 THR A N 1
ATOM 2021 C CA . THR A 1 273 ? -34.897 10.965 38.449 1.00 89.56 273 THR A CA 1
ATOM 2022 C C . THR A 1 273 ? -34.239 11.676 37.278 1.00 89.56 273 THR A C 1
ATOM 2024 O O . THR A 1 273 ? -33.651 11.035 36.407 1.00 89.56 273 THR A O 1
ATOM 2027 N N . VAL A 1 274 ? -34.293 13.005 37.298 1.00 87.12 274 VAL A N 1
ATOM 2028 C CA . VAL A 1 274 ? -33.533 13.905 36.424 1.00 87.12 274 VAL A CA 1
ATOM 2029 C C . VAL A 1 274 ? -32.663 14.836 37.262 1.00 87.12 274 VAL A C 1
ATOM 2031 O O . VAL A 1 274 ? -32.887 15.020 38.458 1.00 87.12 274 VAL A O 1
ATOM 2034 N N . MET A 1 275 ? -31.638 15.404 36.636 1.00 86.75 275 MET A N 1
ATOM 2035 C CA . MET A 1 275 ? -30.818 16.433 37.269 1.00 86.75 275 MET A CA 1
ATOM 2036 C C . MET A 1 275 ? -31.630 17.733 37.341 1.00 86.75 275 MET A C 1
ATOM 2038 O O . MET A 1 275 ? -32.081 18.192 36.288 1.00 86.75 275 MET A O 1
ATOM 2042 N N . PRO A 1 276 ? -31.829 18.334 38.527 1.00 84.50 276 PRO A N 1
ATOM 2043 C CA . PRO A 1 276 ? -32.475 19.635 38.625 1.00 84.50 276 PRO A CA 1
ATOM 2044 C C . PRO A 1 276 ? -31.548 20.711 38.043 1.00 84.50 276 PRO A C 1
ATOM 2046 O O . PRO A 1 276 ? -30.349 20.734 38.324 1.00 84.50 276 PRO A O 1
ATOM 2049 N N . VAL A 1 277 ? -32.091 21.609 37.218 1.00 83.94 277 VAL A N 1
ATOM 2050 C CA . VAL A 1 277 ? -31.313 22.639 36.509 1.00 83.94 277 VAL A CA 1
ATOM 2051 C C . VAL A 1 277 ? -31.935 24.017 36.717 1.00 83.94 277 VAL A C 1
ATOM 2053 O O . VAL A 1 277 ? -33.133 24.203 36.512 1.00 83.94 277 VAL A O 1
ATOM 2056 N N . ALA A 1 278 ? -31.109 25.006 37.058 1.00 85.00 278 ALA A N 1
ATOM 2057 C CA . ALA A 1 278 ? -31.465 26.422 37.029 1.00 85.00 278 ALA A CA 1
ATOM 2058 C C . ALA A 1 278 ? -30.851 27.113 35.804 1.00 85.00 278 ALA A C 1
ATOM 2060 O O . ALA A 1 278 ? -29.730 26.809 35.410 1.00 85.00 278 ALA A O 1
ATOM 2061 N N . LEU A 1 279 ? -31.566 28.073 35.212 1.00 86.81 279 LEU A N 1
ATOM 2062 C CA . LEU A 1 279 ? -31.020 28.914 34.143 1.00 86.81 279 LEU A CA 1
ATOM 2063 C C . LEU A 1 279 ? -30.447 30.204 34.731 1.00 86.81 279 LEU A C 1
ATOM 2065 O O . LEU A 1 279 ? -31.192 31.061 35.209 1.00 86.81 279 LEU A O 1
ATOM 2069 N N . GLU A 1 280 ? -29.129 30.367 34.654 1.00 89.62 280 GLU A N 1
ATOM 2070 C CA . GLU A 1 280 ? -28.438 31.584 35.078 1.00 89.62 280 GLU A CA 1
ATOM 2071 C C . GLU A 1 280 ? -28.025 32.430 33.870 1.00 89.62 280 GLU A C 1
ATOM 2073 O O . GLU A 1 280 ? -27.173 32.040 33.069 1.00 89.62 280 GLU A O 1
ATOM 2078 N N . GLN A 1 281 ? -28.596 33.629 33.730 1.00 91.25 281 GLN A N 1
ATOM 2079 C CA . GLN A 1 281 ? -28.168 34.562 32.686 1.00 91.25 281 GLN A CA 1
ATOM 2080 C C . GLN A 1 281 ? -26.761 35.099 32.956 1.00 91.25 281 GLN A C 1
ATOM 2082 O O . GLN A 1 281 ? -26.470 35.640 34.024 1.00 91.25 281 GLN A O 1
ATOM 2087 N N . ARG A 1 282 ? -25.892 35.002 31.947 1.00 93.06 282 ARG A N 1
ATOM 2088 C CA . ARG A 1 282 ? -24.526 35.525 31.999 1.00 93.06 282 ARG A CA 1
ATOM 2089 C C . ARG A 1 282 ? -24.459 36.898 31.345 1.00 93.06 282 ARG A C 1
ATOM 2091 O O . ARG A 1 282 ? -25.105 37.168 30.334 1.00 93.06 282 ARG A O 1
ATOM 2098 N N . ALA A 1 283 ? -23.640 37.784 31.902 1.00 92.75 283 ALA A N 1
ATOM 2099 C CA . ALA A 1 283 ? -23.380 39.072 31.276 1.00 92.75 283 ALA A CA 1
ATOM 2100 C C . ALA A 1 283 ? -22.625 38.880 29.949 1.00 92.75 283 ALA A C 1
ATOM 2102 O O . ALA A 1 283 ? -21.817 37.966 29.810 1.00 92.75 283 ALA A O 1
ATOM 2103 N N . TRP A 1 284 ? -22.823 39.780 28.983 1.00 91.06 284 TRP A N 1
ATO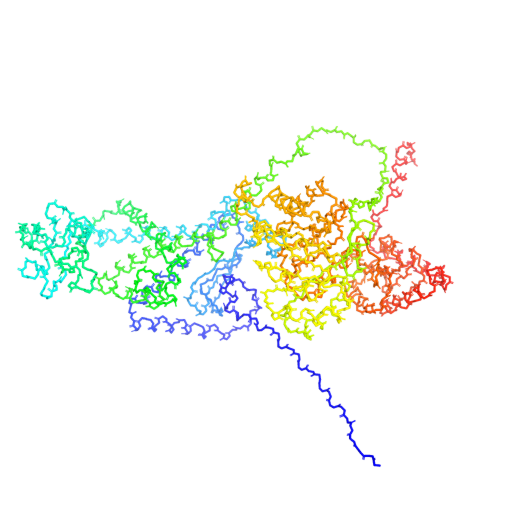M 2104 C CA . TRP A 1 284 ? -22.203 39.676 27.650 1.00 91.06 284 TRP A CA 1
ATOM 2105 C C . TRP A 1 284 ? -20.671 39.597 27.660 1.00 91.06 284 TRP A C 1
ATOM 2107 O O . TRP A 1 284 ? -20.082 39.023 26.750 1.00 91.06 284 TRP A O 1
ATOM 2117 N N . TRP A 1 285 ? -20.026 40.152 28.687 1.00 90.69 285 TRP A N 1
ATOM 2118 C CA . TRP A 1 285 ? -18.575 40.102 28.854 1.00 90.69 285 TRP A CA 1
ATOM 2119 C C . TRP A 1 285 ? -18.097 38.818 29.550 1.00 90.69 285 TRP A C 1
ATOM 2121 O O . TRP A 1 285 ? -16.954 38.422 29.340 1.00 90.69 285 TRP A O 1
ATOM 2131 N N . SER A 1 286 ? -18.937 38.169 30.371 1.00 92.25 286 SER A N 1
ATOM 2132 C CA . SER A 1 286 ? -18.587 36.923 31.071 1.00 92.25 286 SER A CA 1
ATOM 2133 C C . SER A 1 286 ? -18.966 35.684 30.265 1.00 92.25 286 SER A C 1
ATOM 2135 O O . SER A 1 286 ? -18.286 34.664 30.353 1.00 92.25 286 SER A O 1
ATOM 2137 N N . ALA A 1 287 ? -20.006 35.776 29.435 1.00 93.25 287 ALA A N 1
ATOM 2138 C CA . ALA A 1 287 ? -20.512 34.678 28.621 1.00 93.25 287 ALA A CA 1
ATOM 2139 C C . ALA A 1 287 ? -19.450 33.993 27.735 1.00 93.25 287 ALA A C 1
ATOM 2141 O O . ALA A 1 287 ? -19.479 32.764 27.672 1.00 93.25 287 ALA A O 1
ATOM 2142 N N . PRO A 1 288 ? -18.469 34.696 27.125 1.00 95.12 288 PRO A N 1
ATOM 2143 C CA . PRO A 1 288 ? -17.395 34.032 26.387 1.00 95.12 288 PRO A CA 1
ATOM 2144 C C . PRO A 1 288 ? -16.536 33.108 27.253 1.00 95.12 288 PRO A C 1
ATOM 2146 O O . PRO A 1 288 ? -16.143 32.042 26.796 1.00 95.12 288 PRO A O 1
ATOM 2149 N N . TRP A 1 289 ? -16.268 33.474 28.510 1.00 94.00 289 TRP A N 1
ATOM 2150 C CA . TRP A 1 289 ? -15.480 32.633 29.414 1.00 94.00 289 TRP A CA 1
ATOM 2151 C C . TRP A 1 289 ? -16.237 31.359 29.804 1.00 94.00 289 TRP A C 1
ATOM 2153 O O . TRP A 1 289 ? -15.685 30.267 29.706 1.00 94.00 289 TRP A O 1
ATOM 2163 N N . HIS A 1 290 ? -17.520 31.495 30.146 1.00 93.00 290 HIS A N 1
ATOM 2164 C CA . HIS A 1 290 ? -18.408 30.355 30.409 1.00 93.00 290 HIS A CA 1
ATOM 2165 C C . HIS A 1 290 ? -18.581 29.458 29.175 1.00 93.00 290 HIS A C 1
ATOM 2167 O O . HIS A 1 290 ? -18.623 28.236 29.264 1.00 93.00 290 HIS A O 1
ATOM 2173 N N . SER A 1 291 ? -18.629 30.058 27.988 1.00 95.25 291 SER A N 1
ATOM 2174 C CA . SER A 1 291 ? -18.696 29.305 26.736 1.00 95.25 291 SER A CA 1
ATOM 2175 C C . SER A 1 291 ? -17.433 28.476 26.519 1.00 95.25 291 SER A C 1
ATOM 2177 O O . SER A 1 291 ? -17.534 27.326 26.114 1.00 95.25 291 SER A O 1
ATOM 2179 N N . VAL A 1 292 ? -16.246 29.010 26.837 1.00 94.69 292 VAL A N 1
ATOM 2180 C CA . VAL A 1 292 ? -14.993 28.239 26.774 1.00 94.69 292 VAL A CA 1
ATOM 2181 C C . VAL A 1 292 ? -15.018 27.060 27.746 1.00 94.69 292 VAL A C 1
ATOM 2183 O O . VAL A 1 292 ? -14.628 25.965 27.348 1.00 94.69 292 VAL A O 1
ATOM 2186 N N . THR A 1 293 ? -15.484 27.243 28.986 1.00 92.19 293 THR A N 1
ATOM 2187 C CA . THR A 1 293 ? -15.567 26.132 29.952 1.00 92.19 293 THR A CA 1
ATOM 2188 C C . THR A 1 293 ? -16.536 25.053 29.474 1.00 92.19 293 THR A C 1
ATOM 2190 O O . THR A 1 293 ? -16.137 23.897 29.361 1.00 92.19 293 THR A O 1
ATOM 2193 N N . ALA A 1 294 ? -17.742 25.439 29.046 1.00 91.56 294 ALA A N 1
ATOM 2194 C CA . ALA A 1 294 ? -18.725 24.510 28.489 1.00 91.56 294 ALA A CA 1
ATOM 2195 C C . ALA A 1 294 ? -18.205 23.788 27.233 1.00 91.56 294 ALA A C 1
ATOM 2197 O O . ALA A 1 294 ? -18.439 22.595 27.043 1.00 91.56 294 ALA A O 1
ATOM 2198 N N . MET A 1 295 ? -17.453 24.487 26.375 1.00 94.69 295 MET A N 1
ATOM 2199 C CA . MET A 1 295 ? -16.804 23.873 25.219 1.00 94.69 295 MET A CA 1
ATOM 2200 C C . MET A 1 295 ? -15.764 22.837 25.634 1.00 94.69 295 MET A C 1
ATOM 2202 O O . MET A 1 295 ? -15.737 21.771 25.034 1.00 94.69 295 MET A O 1
ATOM 2206 N N . VAL A 1 296 ? -14.915 23.114 26.627 1.00 93.31 296 VAL A N 1
ATOM 2207 C CA . VAL A 1 296 ? -13.903 22.155 27.105 1.00 93.31 296 VAL A CA 1
ATOM 2208 C C . VAL A 1 296 ? -14.568 20.890 27.647 1.00 93.31 296 VAL A C 1
ATOM 2210 O O . VAL A 1 296 ? -14.155 19.784 27.284 1.00 93.31 296 VAL A O 1
ATOM 2213 N N . ASP A 1 297 ? -15.630 21.040 28.436 1.00 89.06 297 ASP A N 1
ATOM 2214 C CA . ASP A 1 297 ? -16.401 19.907 28.951 1.00 89.06 297 ASP A CA 1
ATOM 2215 C C . ASP A 1 297 ? -17.017 19.099 27.802 1.00 89.06 297 ASP A C 1
ATOM 2217 O O . ASP A 1 297 ? -16.855 17.876 27.725 1.00 89.06 297 ASP A O 1
ATOM 2221 N N . GLN A 1 298 ? -17.622 19.786 26.828 1.00 92.69 298 GLN A N 1
ATOM 2222 C CA . GLN A 1 298 ? -18.172 19.158 25.630 1.00 92.69 298 GLN A CA 1
ATOM 2223 C C . GLN A 1 298 ? -17.099 18.480 24.768 1.00 92.69 298 GLN A C 1
ATOM 2225 O O . GLN A 1 298 ? -17.349 17.409 24.211 1.00 92.69 298 GLN A O 1
ATOM 2230 N N . MET A 1 299 ? -15.898 19.051 24.652 1.00 92.50 299 MET A N 1
ATOM 2231 C CA . MET A 1 299 ? -14.778 18.437 23.933 1.00 92.50 299 MET A CA 1
ATOM 2232 C C . MET A 1 299 ? -14.386 17.118 24.594 1.00 92.50 299 MET A C 1
ATOM 2234 O O . MET A 1 299 ? -14.224 16.110 23.907 1.00 92.50 299 MET A O 1
ATOM 2238 N N . TRP A 1 300 ? -14.280 17.097 25.924 1.00 90.56 300 TRP A N 1
ATOM 2239 C CA . TRP A 1 300 ? -13.945 15.888 26.673 1.00 90.56 300 TRP A CA 1
ATOM 2240 C C . TRP A 1 300 ? -15.023 14.809 26.541 1.00 90.56 300 TRP A C 1
ATOM 2242 O O . TRP A 1 300 ? -14.706 13.640 26.298 1.00 90.56 300 TRP A O 1
ATOM 2252 N N . MET A 1 301 ? -16.297 15.199 26.623 1.00 86.88 301 MET A N 1
ATOM 2253 C CA . MET A 1 301 ? -17.423 14.299 26.368 1.00 86.88 301 MET A CA 1
ATOM 2254 C C . MET A 1 301 ? -17.418 13.773 24.930 1.00 86.88 301 MET A C 1
ATOM 2256 O O . MET A 1 301 ? -17.635 12.583 24.722 1.00 86.88 301 MET A O 1
ATOM 2260 N N . SER A 1 302 ? -17.089 14.614 23.949 1.00 89.12 302 SER A N 1
ATOM 2261 C CA . SER A 1 302 ? -16.987 14.221 22.539 1.00 89.12 302 SER A CA 1
ATOM 2262 C C . SER A 1 302 ? -15.880 13.189 22.320 1.00 89.12 302 SER A C 1
ATOM 2264 O O . SER A 1 302 ? -16.116 12.170 21.678 1.00 89.12 302 SER A O 1
ATOM 2266 N N . VAL A 1 303 ? -14.692 13.393 22.905 1.00 88.25 303 VAL A N 1
ATOM 2267 C CA . VAL A 1 303 ? -13.584 12.422 22.836 1.00 88.25 303 VAL A CA 1
ATOM 2268 C C . VAL A 1 303 ? -13.988 11.089 23.464 1.00 88.25 303 VAL A C 1
ATOM 2270 O O . VAL A 1 303 ? -13.821 10.044 22.835 1.00 88.25 303 VAL A O 1
ATOM 2273 N N . LYS A 1 304 ? -14.560 11.114 24.676 1.00 85.50 304 LYS A N 1
ATOM 2274 C CA . LYS A 1 304 ? -15.069 9.906 25.343 1.00 85.50 304 LYS A CA 1
ATOM 2275 C C . LYS A 1 304 ? -16.123 9.203 24.492 1.00 85.50 304 LYS A C 1
ATOM 2277 O O . LYS A 1 304 ? -16.029 7.998 24.303 1.00 85.50 304 LYS A O 1
ATOM 2282 N N . GLY A 1 305 ? -17.083 9.949 23.950 1.00 82.69 305 GLY A N 1
ATOM 2283 C CA . GLY A 1 305 ? -18.146 9.424 23.097 1.00 82.69 305 GLY A CA 1
ATOM 2284 C C . GLY A 1 305 ? -17.596 8.726 21.856 1.00 82.69 305 GLY A C 1
ATOM 2285 O O . GLY A 1 305 ? -17.959 7.584 21.591 1.00 82.69 305 GLY A O 1
ATOM 2286 N N . VAL A 1 306 ? -16.655 9.355 21.144 1.00 83.00 306 VAL A N 1
ATOM 2287 C CA . VAL A 1 306 ? -16.015 8.755 19.962 1.00 83.00 306 VAL A CA 1
ATOM 2288 C C . VAL A 1 306 ? -15.261 7.475 20.328 1.00 83.00 306 VAL A C 1
ATOM 2290 O O . VAL A 1 306 ? -15.426 6.465 19.649 1.00 83.00 306 VAL A O 1
ATOM 2293 N N . VAL A 1 307 ? -14.478 7.476 21.411 1.00 82.56 307 VAL A N 1
ATOM 2294 C CA . VAL A 1 307 ? -13.747 6.279 21.867 1.00 82.56 307 VAL A CA 1
ATOM 2295 C C . VAL A 1 307 ? -14.707 5.158 22.263 1.00 82.56 307 VAL A C 1
ATOM 2297 O O . VAL A 1 307 ? -14.481 4.007 21.901 1.00 82.56 307 VAL A O 1
ATOM 2300 N N . THR A 1 308 ? -15.792 5.480 22.966 1.00 79.88 308 THR A N 1
ATOM 2301 C CA . THR A 1 308 ? -16.811 4.507 23.373 1.00 79.88 308 THR A CA 1
ATOM 2302 C C . THR A 1 308 ? -17.527 3.912 22.162 1.00 79.88 308 THR A C 1
ATOM 2304 O O . THR A 1 308 ? -17.654 2.692 22.080 1.00 79.88 308 THR A O 1
ATOM 2307 N N . VAL A 1 309 ? -17.953 4.735 21.201 1.00 74.25 309 VAL A N 1
ATOM 2308 C CA . VAL A 1 309 ? -18.682 4.274 20.006 1.00 74.25 309 VAL A CA 1
ATOM 2309 C C . VAL A 1 309 ? -17.775 3.488 19.053 1.00 74.25 309 VAL A C 1
ATOM 2311 O O . VAL A 1 309 ? -18.203 2.481 18.496 1.00 74.25 309 VAL A O 1
ATOM 2314 N N . LEU A 1 310 ? -16.517 3.906 18.876 1.00 74.56 310 LEU A N 1
ATOM 2315 C CA . LEU A 1 310 ? -15.557 3.242 17.983 1.00 74.56 310 LEU A CA 1
ATOM 2316 C C . LEU A 1 310 ? -14.786 2.089 18.646 1.00 74.56 310 LEU A C 1
ATOM 2318 O O . LEU A 1 310 ? -13.937 1.473 18.000 1.00 74.56 310 LEU A O 1
ATOM 2322 N N . ASN A 1 311 ? -15.063 1.769 19.915 1.00 78.81 311 ASN A N 1
ATOM 2323 C CA . ASN A 1 311 ? -14.444 0.636 20.596 1.00 78.81 311 ASN A CA 1
ATOM 2324 C C . ASN A 1 311 ? -14.844 -0.681 19.896 1.00 78.81 311 ASN A C 1
ATOM 2326 O O . ASN A 1 311 ? -16.039 -0.989 19.843 1.00 78.81 311 ASN A O 1
ATOM 2330 N N . PRO A 1 312 ? -13.885 -1.502 19.419 1.00 75.12 312 PRO A N 1
ATOM 2331 C CA . PRO A 1 312 ? -14.177 -2.751 18.718 1.00 75.12 312 PRO A CA 1
ATOM 2332 C C . PRO A 1 312 ? -15.107 -3.697 19.484 1.00 75.12 312 PRO A C 1
ATOM 2334 O O . PRO A 1 312 ? -15.954 -4.335 18.867 1.00 75.12 312 PRO A O 1
ATOM 2337 N N . ALA A 1 313 ? -15.002 -3.759 20.817 1.00 75.94 313 ALA A N 1
ATOM 2338 C CA . ALA A 1 313 ? -15.883 -4.585 21.641 1.00 75.94 313 ALA A CA 1
ATOM 2339 C C . ALA A 1 313 ? -17.342 -4.111 21.564 1.00 75.94 313 ALA A C 1
ATOM 2341 O O . ALA A 1 313 ? -18.246 -4.927 21.400 1.00 75.94 313 ALA A O 1
ATOM 2342 N N . ASN A 1 314 ? -17.565 -2.793 21.596 1.00 71.06 314 ASN A N 1
ATOM 2343 C CA . ASN A 1 314 ? -18.897 -2.210 21.463 1.00 71.06 314 ASN A CA 1
ATOM 2344 C C . ASN A 1 314 ? -19.429 -2.393 20.040 1.00 71.06 314 ASN A C 1
ATOM 2346 O O . ASN A 1 314 ? -20.576 -2.789 19.874 1.00 71.06 314 ASN A O 1
ATOM 2350 N N . VAL A 1 315 ? -18.610 -2.185 19.004 1.00 67.81 315 VAL A N 1
ATOM 2351 C CA . VAL A 1 315 ? -19.026 -2.408 17.606 1.00 67.81 315 VAL A CA 1
ATOM 2352 C C . VAL A 1 315 ? -19.429 -3.870 17.370 1.00 67.81 315 VAL A C 1
ATOM 2354 O O . VAL A 1 315 ? -20.476 -4.129 16.778 1.00 67.81 315 VAL A O 1
ATOM 2357 N N . ILE A 1 316 ? -18.646 -4.830 17.873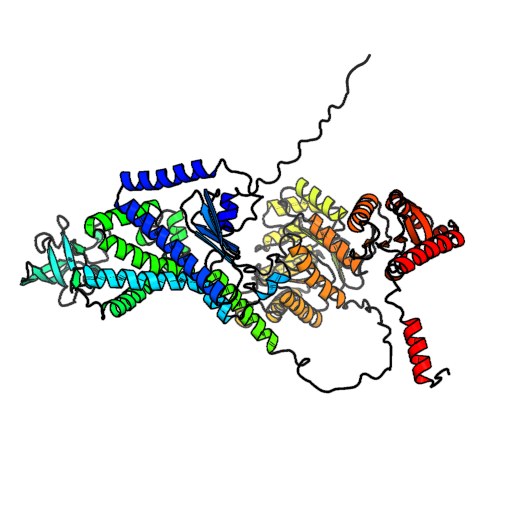 1.00 69.12 316 ILE A N 1
ATOM 2358 C CA . ILE A 1 316 ? -18.946 -6.265 17.758 1.00 69.12 316 ILE A CA 1
ATOM 2359 C C . ILE A 1 316 ? -20.223 -6.616 18.526 1.00 69.12 316 ILE A C 1
ATOM 2361 O O . ILE A 1 316 ? -21.086 -7.287 17.967 1.00 69.12 316 ILE A O 1
ATOM 2365 N N . ALA A 1 317 ? -20.386 -6.116 19.754 1.00 67.00 317 ALA A N 1
ATOM 2366 C CA . ALA A 1 317 ? -21.568 -6.382 20.575 1.00 67.00 317 ALA A CA 1
ATOM 2367 C C . ALA A 1 317 ? -22.867 -5.804 19.970 1.00 67.00 317 ALA A C 1
ATOM 2369 O O . ALA A 1 317 ? -23.952 -6.351 20.169 1.00 67.00 317 ALA A O 1
ATOM 2370 N N . HIS A 1 318 ? -22.774 -4.726 19.183 1.00 67.62 318 HIS A N 1
ATOM 2371 C CA . HIS A 1 318 ? -23.907 -4.210 18.407 1.00 67.62 318 HIS A CA 1
ATOM 2372 C C . HIS A 1 318 ? -24.248 -5.062 17.191 1.00 67.62 318 HIS A C 1
ATOM 2374 O O . HIS A 1 318 ? -25.425 -5.219 16.873 1.00 67.62 318 HIS A O 1
ATOM 2380 N N . LEU A 1 319 ? -23.236 -5.601 16.510 1.00 67.06 319 LEU A N 1
ATOM 2381 C CA . LEU A 1 319 ? -23.430 -6.470 15.350 1.00 67.06 319 LEU A CA 1
ATOM 2382 C C . LEU A 1 319 ? -23.932 -7.863 15.749 1.00 67.06 319 LEU A C 1
ATOM 2384 O O . LEU A 1 319 ? -24.674 -8.472 14.982 1.00 67.06 319 LEU A O 1
ATOM 2388 N N . SER A 1 320 ? -23.563 -8.354 16.937 1.00 69.00 320 SER A N 1
ATOM 2389 C CA . SER A 1 320 ? -24.059 -9.622 17.486 1.00 69.00 320 SER A CA 1
ATOM 2390 C C . SER A 1 320 ? -25.448 -9.510 18.124 1.00 69.00 320 SER A C 1
ATOM 2392 O O . SER A 1 320 ? -26.098 -10.527 18.338 1.00 69.00 320 SER A O 1
ATOM 2394 N N . GLY A 1 321 ? -25.930 -8.287 18.380 1.00 59.28 321 GLY A N 1
ATOM 2395 C CA . GLY A 1 321 ? -27.222 -8.035 19.024 1.00 59.28 321 GLY A CA 1
ATOM 2396 C C . GLY A 1 321 ? -27.215 -8.222 20.545 1.00 59.28 321 GLY A C 1
ATOM 2397 O O . GLY A 1 321 ? -28.274 -8.134 21.161 1.00 59.28 321 GLY A O 1
ATOM 2398 N N . ASP A 1 322 ? -26.043 -8.434 21.152 1.00 53.94 322 ASP A N 1
ATOM 2399 C CA . ASP A 1 322 ? -25.896 -8.730 22.583 1.00 53.94 322 ASP A CA 1
ATOM 2400 C C . ASP A 1 322 ? -25.944 -7.478 23.476 1.00 53.94 322 ASP A C 1
ATOM 2402 O O . ASP A 1 322 ? -26.056 -7.603 24.695 1.00 53.94 322 ASP A O 1
ATOM 2406 N N . ASN A 1 323 ? -25.871 -6.269 22.901 1.00 51.66 323 ASN A N 1
ATOM 2407 C CA . ASN A 1 323 ? -25.877 -5.018 23.664 1.00 51.66 323 ASN A CA 1
ATOM 2408 C C . ASN A 1 323 ? -27.074 -4.124 23.314 1.00 51.66 323 ASN A C 1
ATOM 2410 O O . ASN A 1 323 ? -27.223 -3.673 22.174 1.00 51.66 323 ASN A O 1
ATOM 2414 N N . ALA A 1 324 ? -27.929 -3.855 24.304 1.00 53.22 324 ALA A N 1
ATOM 2415 C CA . ALA A 1 324 ? -29.128 -3.025 24.169 1.00 53.22 324 ALA A CA 1
ATOM 2416 C C . ALA A 1 324 ? -28.893 -1.540 24.496 1.00 53.22 324 ALA A C 1
ATOM 2418 O O . ALA A 1 324 ? -29.816 -0.751 24.312 1.00 53.22 324 ALA A O 1
ATOM 2419 N N . ASP A 1 325 ? -27.696 -1.155 24.961 1.00 60.59 325 ASP A N 1
ATOM 2420 C CA . ASP A 1 325 ? -27.424 0.205 25.437 1.00 60.59 325 ASP A CA 1
ATOM 2421 C C . ASP A 1 325 ? -27.403 1.232 24.282 1.00 60.59 325 ASP A C 1
ATOM 2423 O O . ASP A 1 325 ? -26.461 1.242 23.476 1.00 60.59 325 ASP A O 1
ATOM 2427 N N . PRO A 1 326 ? -28.401 2.134 24.195 1.00 59.25 326 PRO A N 1
ATOM 2428 C CA . PRO A 1 326 ? -28.469 3.156 23.155 1.00 59.25 326 PRO A CA 1
ATOM 2429 C C . PRO A 1 326 ? -27.277 4.122 23.176 1.00 59.25 326 PRO A C 1
ATOM 2431 O O . PRO A 1 326 ? -26.921 4.649 22.124 1.00 59.25 326 PRO A O 1
ATOM 2434 N N . MET A 1 327 ? -26.631 4.323 24.332 1.00 57.78 327 MET A N 1
ATOM 2435 C CA . MET A 1 327 ? -25.503 5.253 24.498 1.00 57.78 327 MET A CA 1
ATOM 2436 C C . MET A 1 327 ? -24.209 4.769 23.840 1.00 57.78 327 MET A C 1
ATOM 2438 O O . MET A 1 327 ? -23.254 5.529 23.690 1.00 57.78 327 MET A O 1
ATOM 2442 N N . THR A 1 328 ? -24.171 3.504 23.428 1.00 61.62 328 THR A N 1
ATOM 2443 C CA . THR A 1 328 ? -23.004 2.892 22.786 1.00 61.62 328 THR A CA 1
ATOM 2444 C C . THR A 1 328 ? -23.170 2.745 21.268 1.00 61.62 328 THR A C 1
ATOM 2446 O O . THR A 1 328 ? -22.267 2.243 20.595 1.00 61.62 328 THR A O 1
ATOM 2449 N N . ARG A 1 329 ? -24.293 3.228 20.707 1.00 64.19 329 ARG A N 1
ATOM 2450 C CA . ARG A 1 329 ? -24.641 3.132 19.280 1.00 64.19 329 ARG A CA 1
ATOM 2451 C C . ARG A 1 329 ? -24.378 4.439 18.525 1.00 64.19 329 ARG A C 1
ATOM 2453 O O . ARG A 1 329 ? -24.689 5.511 19.038 1.00 64.19 329 ARG A O 1
ATOM 2460 N N . PRO A 1 330 ? -23.897 4.381 17.270 1.00 60.38 330 PRO A N 1
ATOM 2461 C CA . PRO A 1 330 ? -23.882 5.549 16.397 1.00 60.38 330 PRO A CA 1
ATOM 2462 C C . PRO A 1 330 ? -25.312 5.936 15.980 1.00 60.38 330 PRO A C 1
ATOM 2464 O O . PRO A 1 330 ? -26.069 5.120 15.452 1.00 60.38 330 PRO A O 1
ATOM 2467 N N . THR A 1 331 ? -25.677 7.200 16.195 1.00 62.38 331 THR A N 1
ATOM 2468 C CA . THR A 1 331 ? -26.983 7.755 15.810 1.00 62.38 331 THR A CA 1
ATOM 2469 C C . THR A 1 331 ? -27.029 8.063 14.311 1.00 62.38 331 THR A C 1
ATOM 2471 O O . THR A 1 331 ? -26.078 8.595 13.742 1.00 62.38 331 THR A O 1
ATOM 2474 N N . THR A 1 332 ? -28.144 7.747 13.646 1.00 63.97 332 THR A N 1
ATOM 2475 C CA . THR A 1 332 ? -28.336 8.036 12.214 1.00 63.97 332 THR A CA 1
ATOM 2476 C C . THR A 1 332 ? -28.727 9.498 11.964 1.00 63.97 332 THR A C 1
ATOM 2478 O O . THR A 1 332 ? -29.165 10.205 12.873 1.00 63.97 332 THR A O 1
ATOM 2481 N N . LEU A 1 333 ? -28.662 9.938 10.700 1.00 53.91 333 LEU A N 1
ATOM 2482 C CA . LEU A 1 333 ? -29.127 11.269 10.279 1.00 53.91 333 LEU A CA 1
ATOM 2483 C C . LEU A 1 333 ? -30.616 11.513 10.612 1.00 53.91 333 LEU A C 1
ATOM 2485 O O . LEU A 1 333 ? -31.015 12.635 10.895 1.00 53.91 333 LEU A O 1
ATOM 2489 N N . VAL A 1 334 ? -31.434 10.456 10.623 1.00 55.94 334 VAL A N 1
ATOM 2490 C CA . VAL A 1 334 ? -32.851 10.527 11.026 1.00 55.94 334 VAL A CA 1
ATOM 2491 C C . VAL A 1 334 ? -32.987 10.665 12.550 1.00 55.94 334 VAL A C 1
ATOM 2493 O O . VAL A 1 334 ? -33.882 11.350 13.045 1.00 55.94 334 VAL A O 1
ATOM 2496 N N . GLY A 1 335 ? -32.069 10.062 13.312 1.00 62.81 335 GLY A N 1
ATOM 2497 C CA . GLY A 1 335 ? -32.023 10.197 14.767 1.00 62.81 335 GLY A CA 1
ATOM 2498 C C . GLY A 1 335 ? -31.676 11.617 15.218 1.00 62.81 335 GLY A C 1
ATOM 2499 O O . GLY A 1 335 ? -32.331 12.142 16.113 1.00 62.81 335 GLY A O 1
ATOM 2500 N N . ILE A 1 336 ? -30.720 12.288 14.559 1.00 66.69 336 ILE A N 1
ATOM 2501 C CA . ILE A 1 336 ? -30.367 13.672 14.926 1.00 66.69 336 ILE A CA 1
ATOM 2502 C C . ILE A 1 336 ? -31.480 14.672 14.579 1.00 66.69 336 ILE A C 1
ATOM 2504 O O . ILE A 1 336 ? -31.676 15.643 15.306 1.00 66.69 336 ILE A O 1
ATOM 2508 N N . THR A 1 337 ? -32.278 14.413 13.535 1.00 69.62 337 THR A N 1
ATOM 2509 C CA . THR A 1 337 ? -33.465 15.233 13.246 1.00 69.62 337 THR A CA 1
ATOM 2510 C C . THR A 1 337 ? -34.557 15.063 14.306 1.00 69.62 337 THR A C 1
ATOM 2512 O O . THR A 1 337 ? -35.204 16.044 14.664 1.00 69.62 337 THR A O 1
ATOM 2515 N N . ALA A 1 338 ? -34.720 13.869 14.886 1.00 76.19 338 ALA A N 1
ATOM 2516 C CA . ALA A 1 338 ? -35.639 13.668 16.010 1.00 76.19 338 ALA A CA 1
ATOM 2517 C C . ALA A 1 338 ? -35.182 14.431 17.268 1.00 76.19 338 ALA A C 1
ATOM 2519 O O . ALA A 1 338 ? -35.991 15.100 17.902 1.00 76.19 338 ALA A O 1
ATOM 2520 N N . VAL A 1 339 ? -33.875 14.426 17.566 1.00 79.31 339 VAL A N 1
ATOM 2521 C CA . VAL A 1 339 ? -33.296 15.243 18.650 1.00 79.31 339 VAL A CA 1
ATOM 2522 C C . VAL A 1 339 ? -33.525 16.735 18.400 1.00 79.31 339 VAL A C 1
ATOM 2524 O O . VAL A 1 339 ? -33.897 17.463 19.313 1.00 79.31 339 VAL A O 1
ATOM 2527 N N . SER A 1 340 ? -33.355 17.202 17.157 1.00 82.31 340 SER A N 1
ATOM 2528 C CA . SER A 1 340 ? -33.607 18.609 16.824 1.00 82.31 340 SER A CA 1
ATOM 2529 C C . SER A 1 340 ? -35.075 19.014 16.995 1.00 82.31 340 SER A C 1
ATOM 2531 O O . SER A 1 340 ? -35.342 20.156 17.347 1.00 82.31 340 SER A O 1
ATOM 2533 N N . ASP A 1 341 ? -36.023 18.097 16.780 1.00 84.69 341 ASP A N 1
ATOM 2534 C CA . ASP A 1 341 ? -37.442 18.368 17.018 1.00 84.69 341 ASP A CA 1
ATOM 2535 C C . ASP A 1 341 ? -37.732 18.520 18.514 1.00 84.69 341 ASP A C 1
ATOM 2537 O O . ASP A 1 341 ? -38.294 19.530 18.922 1.00 84.69 341 ASP A O 1
ATOM 2541 N N . ASP A 1 342 ? -37.270 17.579 19.339 1.00 81.88 342 ASP A N 1
ATOM 2542 C CA . ASP A 1 342 ? -37.453 17.623 20.796 1.00 81.88 342 ASP A CA 1
ATOM 2543 C C . ASP A 1 342 ? -36.825 18.881 21.426 1.00 81.88 342 ASP A C 1
ATOM 2545 O O . ASP A 1 342 ? -37.470 19.626 22.173 1.00 81.88 342 ASP A O 1
ATOM 2549 N N . VAL A 1 343 ? -35.587 19.198 21.033 1.00 85.94 343 VAL A N 1
ATOM 2550 C CA . VAL A 1 343 ? -34.885 20.416 21.463 1.00 85.94 343 VAL A CA 1
ATOM 2551 C C . VAL A 1 343 ? -35.578 21.676 20.944 1.00 85.94 343 VAL A C 1
ATOM 2553 O O . VAL A 1 343 ? -35.665 22.677 21.654 1.00 85.94 343 VAL A O 1
ATOM 2556 N N . GLY A 1 344 ? -36.089 21.653 19.714 1.00 87.62 344 GLY A N 1
ATOM 2557 C CA . GLY A 1 344 ? -36.836 22.767 19.142 1.00 87.62 344 GLY A CA 1
ATOM 2558 C C . GLY A 1 344 ? -38.157 23.016 19.870 1.00 87.62 344 GLY A C 1
ATOM 2559 O O . GLY A 1 344 ? -38.484 24.159 20.185 1.00 87.62 344 GLY A O 1
ATOM 2560 N N . GLN A 1 345 ? -38.899 21.958 20.198 1.00 87.00 345 GLN A N 1
ATOM 2561 C CA . GLN A 1 345 ? -40.170 22.052 20.916 1.00 87.00 345 GLN A CA 1
ATOM 2562 C C . GLN A 1 345 ? -39.993 22.534 22.362 1.00 87.00 345 GLN A C 1
ATOM 2564 O O . GLN A 1 345 ? -40.775 23.364 22.824 1.00 87.00 345 GLN A O 1
ATOM 2569 N N . SER A 1 346 ? -38.959 22.061 23.063 1.00 83.38 346 SER A N 1
ATOM 2570 C CA . SER A 1 346 ? -38.698 22.406 24.470 1.00 83.38 346 SER A CA 1
ATOM 2571 C C . SER A 1 346 ? -37.909 23.714 24.647 1.00 83.38 346 SER A C 1
ATOM 2573 O O . SER A 1 346 ? -38.192 24.523 25.535 1.00 83.38 346 SER A O 1
ATOM 2575 N N . GLY A 1 347 ? -36.904 23.942 23.802 1.00 82.44 347 GLY A N 1
ATOM 2576 C CA . GLY A 1 347 ? -35.933 25.030 23.915 1.00 82.44 347 GLY A CA 1
ATOM 2577 C C . GLY A 1 347 ? -36.135 26.181 22.927 1.00 82.44 347 GLY A C 1
ATOM 2578 O O . GLY A 1 347 ? -35.500 27.234 23.077 1.00 82.44 347 GLY A O 1
ATOM 2579 N N . GLY A 1 348 ? -37.004 26.014 21.928 1.00 89.12 348 GLY A N 1
ATOM 2580 C CA . GLY A 1 348 ? -37.195 26.977 20.847 1.00 89.12 348 GLY A CA 1
ATOM 2581 C C . GLY A 1 348 ? -35.908 27.229 20.053 1.00 89.12 348 GLY A C 1
ATOM 2582 O O . GLY A 1 348 ? -35.004 26.397 19.986 1.00 89.12 348 GLY A O 1
ATOM 2583 N N . PHE A 1 349 ? -35.780 28.432 19.486 1.00 89.25 349 PHE A N 1
ATOM 2584 C CA . PHE A 1 349 ? -34.582 28.822 18.728 1.00 89.25 349 PHE A CA 1
ATOM 2585 C C . PHE A 1 349 ? -33.295 28.771 19.554 1.00 89.25 349 PHE A C 1
ATOM 2587 O O . PHE A 1 349 ? -32.260 28.369 19.032 1.00 89.25 349 PHE A O 1
ATOM 2594 N N . ALA A 1 350 ? -33.350 29.160 20.829 1.00 89.25 350 ALA A N 1
ATOM 2595 C CA . ALA A 1 350 ? -32.182 29.131 21.702 1.00 89.25 350 ALA A CA 1
ATOM 2596 C C . ALA A 1 350 ? -31.685 27.694 21.930 1.00 89.25 350 ALA A C 1
ATOM 2598 O O . ALA A 1 350 ? -30.481 27.468 21.859 1.00 89.25 350 ALA A O 1
ATOM 2599 N N . GLY A 1 351 ? -32.599 26.728 22.090 1.00 89.12 351 GLY A N 1
ATOM 2600 C CA . GLY A 1 351 ? -32.246 25.308 22.173 1.00 89.12 351 GLY A CA 1
ATOM 2601 C C . GLY A 1 351 ? -31.572 24.792 20.899 1.00 89.12 351 GLY A C 1
ATOM 2602 O O . GLY A 1 351 ? -30.555 24.112 20.971 1.00 89.12 351 GLY A O 1
ATOM 2603 N N . ILE A 1 352 ? -32.070 25.167 19.714 1.00 91.81 352 ILE A N 1
ATOM 2604 C CA . ILE A 1 352 ? -31.423 24.781 18.446 1.00 91.81 352 ILE A CA 1
ATOM 2605 C C . ILE A 1 352 ? -30.035 25.417 18.297 1.00 91.81 352 ILE A C 1
ATOM 2607 O O . ILE A 1 352 ? -29.116 24.760 17.813 1.00 91.81 352 ILE A O 1
ATOM 2611 N N . ILE A 1 353 ? -29.861 26.677 18.706 1.00 93.38 353 ILE A N 1
ATOM 2612 C CA . ILE A 1 353 ? -28.555 27.356 18.687 1.00 93.38 353 ILE A CA 1
ATOM 2613 C C . ILE A 1 353 ? -27.570 26.645 19.620 1.00 93.38 353 ILE A C 1
ATOM 2615 O O . ILE A 1 353 ? -26.427 26.417 19.231 1.00 93.38 353 ILE A O 1
ATOM 2619 N N . GLU A 1 354 ? -28.015 26.269 20.816 1.00 91.75 354 GLU A N 1
ATOM 2620 C CA . GLU A 1 354 ? -27.225 25.515 21.789 1.00 91.75 354 GLU A CA 1
ATOM 2621 C C . GLU A 1 354 ? -26.834 24.130 21.248 1.00 91.75 354 GLU A C 1
ATOM 2623 O O . GLU A 1 354 ? -25.653 23.779 21.243 1.00 91.75 354 GLU A O 1
ATOM 2628 N N . LEU A 1 355 ? -27.789 23.393 20.669 1.00 91.81 355 LEU A N 1
ATOM 2629 C CA . LEU A 1 355 ? -27.539 22.118 19.991 1.00 91.81 355 LEU A CA 1
ATOM 2630 C C . LEU A 1 355 ? -26.519 22.267 18.856 1.00 91.81 355 LEU A C 1
ATOM 2632 O O . LEU A 1 355 ? -25.586 21.472 18.753 1.00 91.81 355 LEU A O 1
ATOM 2636 N N . LEU A 1 356 ? -26.666 23.290 18.008 1.00 93.50 356 LEU A N 1
ATOM 2637 C CA . LEU A 1 356 ? -25.709 23.583 16.941 1.00 93.50 356 LEU A CA 1
ATOM 2638 C C . LEU A 1 356 ? -24.332 23.926 17.510 1.00 93.50 356 LEU A C 1
ATOM 2640 O O . LEU A 1 356 ? -23.329 23.525 16.924 1.00 93.50 356 LEU A O 1
ATOM 2644 N N . ALA A 1 357 ? -24.252 24.635 18.633 1.00 95.25 357 ALA A N 1
ATOM 2645 C CA . ALA A 1 357 ? -22.981 24.975 19.252 1.00 95.25 357 ALA A CA 1
ATOM 2646 C C . ALA A 1 357 ? -22.250 23.728 19.766 1.00 95.25 357 ALA A C 1
ATOM 2648 O O . ALA A 1 357 ? -21.086 23.520 19.420 1.00 95.25 357 ALA A O 1
ATOM 2649 N N . PHE A 1 358 ? -22.940 22.846 20.494 1.00 93.38 358 PHE A N 1
ATOM 2650 C CA . PHE A 1 358 ? -22.369 21.573 20.941 1.00 93.38 358 PHE A CA 1
ATOM 2651 C C . PHE A 1 358 ? -22.016 20.648 19.776 1.00 93.38 358 PHE A C 1
ATOM 2653 O O . PHE A 1 358 ? -20.968 19.997 19.803 1.00 93.38 358 PHE A O 1
ATOM 2660 N N . LEU A 1 359 ? -22.832 20.635 18.719 1.00 92.31 359 LEU A N 1
ATOM 2661 C CA . LEU A 1 359 ? -22.521 19.904 17.496 1.00 92.31 359 LEU A CA 1
ATOM 2662 C C . LEU A 1 359 ? -21.269 20.460 16.812 1.00 92.31 359 LEU A C 1
ATOM 2664 O O . LEU A 1 359 ? -20.444 19.681 16.353 1.00 92.31 359 LEU A O 1
ATOM 2668 N N . ASN A 1 360 ? -21.077 21.782 16.777 1.00 95.25 360 ASN A N 1
ATOM 2669 C CA . ASN A 1 360 ? -19.851 22.384 16.253 1.00 95.25 360 ASN A CA 1
ATOM 2670 C C . ASN A 1 360 ? -18.631 21.956 17.081 1.00 95.25 360 ASN A C 1
ATOM 2672 O O . ASN A 1 360 ? -17.621 21.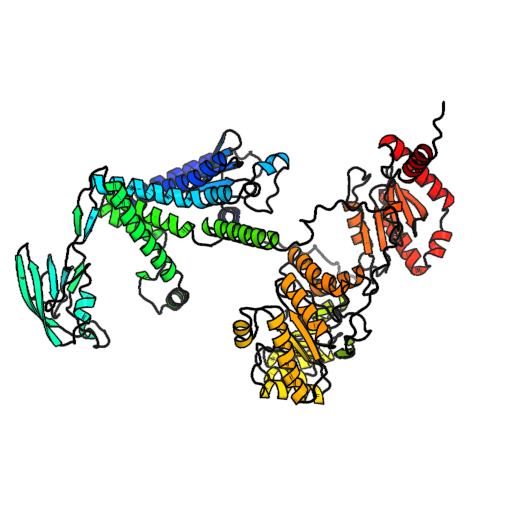579 16.498 1.00 95.25 360 ASN A O 1
ATOM 2676 N N . VAL A 1 361 ? -18.719 21.927 18.417 1.00 95.19 361 VAL A N 1
ATOM 2677 C CA . VAL A 1 361 ? -17.629 21.385 19.251 1.00 95.19 361 VAL A CA 1
ATOM 2678 C C . VAL A 1 361 ? -17.325 19.936 18.873 1.00 95.19 361 VAL A C 1
ATOM 2680 O O . VAL A 1 361 ? -16.165 19.595 18.641 1.00 95.19 361 VAL A O 1
ATOM 2683 N N . PHE A 1 362 ? -18.361 19.100 18.764 1.00 92.94 362 PHE A N 1
ATOM 2684 C CA . PHE A 1 362 ? -18.213 17.700 18.383 1.00 92.94 362 PHE A CA 1
ATOM 2685 C C . PHE A 1 362 ? -17.566 17.547 17.003 1.00 92.94 362 PHE A C 1
ATOM 2687 O O . PHE A 1 362 ? -16.572 16.839 16.888 1.00 92.94 362 PHE A O 1
ATOM 2694 N N . VAL A 1 363 ? -18.073 18.230 15.972 1.00 91.44 363 VAL A N 1
ATOM 2695 C CA . VAL A 1 363 ? -17.534 18.167 14.602 1.00 91.44 363 VAL A CA 1
ATOM 2696 C C . VAL A 1 363 ? -16.100 18.698 14.558 1.00 91.44 363 VAL A C 1
ATOM 2698 O O . VAL A 1 363 ? -15.245 18.084 13.929 1.00 91.44 363 VAL A O 1
ATOM 2701 N N . GLY A 1 364 ? -15.795 19.780 15.281 1.00 93.31 364 GLY A N 1
ATOM 2702 C CA . GLY A 1 364 ? -14.440 20.321 15.392 1.00 93.31 364 GLY A CA 1
ATOM 2703 C C . GLY A 1 364 ? -13.448 19.314 15.979 1.00 93.31 364 GLY A C 1
ATOM 2704 O O . GLY A 1 364 ? -12.361 19.140 15.425 1.00 93.31 364 GLY A O 1
ATOM 2705 N N . VAL A 1 365 ? -13.832 18.616 17.055 1.00 92.19 365 VAL A N 1
ATOM 2706 C CA . VAL A 1 365 ? -13.040 17.530 17.663 1.00 92.19 365 VAL A CA 1
ATOM 2707 C C . VAL A 1 365 ? -12.946 16.327 16.732 1.00 92.19 365 VAL A C 1
ATOM 2709 O O . VAL A 1 365 ? -11.853 15.806 16.520 1.00 92.19 365 VAL A O 1
ATOM 2712 N N . PHE A 1 366 ? -14.072 15.892 16.166 1.00 90.38 366 PHE A N 1
ATOM 2713 C CA . PHE A 1 366 ? -14.148 14.736 15.284 1.00 90.38 366 PHE A CA 1
ATOM 2714 C C . PHE A 1 366 ? -13.249 14.926 14.062 1.00 90.38 366 PHE A C 1
ATOM 2716 O O . PHE A 1 366 ? -12.432 14.058 13.778 1.00 90.38 366 PHE A O 1
ATOM 2723 N N . ASN A 1 367 ? -13.289 16.096 13.420 1.00 89.50 367 ASN A N 1
ATOM 2724 C CA . ASN A 1 367 ? -12.446 16.413 12.269 1.00 89.50 367 ASN A CA 1
ATOM 2725 C C . ASN A 1 367 ? -10.945 16.424 12.598 1.00 89.50 367 ASN A C 1
ATOM 2727 O O . ASN A 1 367 ? -10.139 16.249 11.694 1.00 89.50 367 ASN A O 1
ATOM 2731 N N . LEU A 1 368 ? -10.541 16.561 13.867 1.00 91.06 368 LEU A N 1
ATOM 2732 C CA . LEU A 1 368 ? -9.136 16.456 14.283 1.00 91.06 368 LEU A CA 1
ATOM 2733 C C . LEU A 1 368 ? -8.666 15.013 14.529 1.00 91.06 368 LEU A C 1
ATOM 2735 O O . LEU A 1 368 ? -7.477 14.805 14.787 1.00 91.06 368 LEU A O 1
ATOM 2739 N N . PHE A 1 369 ? -9.542 14.007 14.436 1.00 89.50 369 PHE A N 1
ATOM 2740 C CA . PHE A 1 369 ? -9.110 12.612 14.524 1.00 89.50 369 PHE A CA 1
ATOM 2741 C C . PHE A 1 369 ? -8.188 12.243 13.349 1.00 89.50 369 PHE A C 1
ATOM 2743 O O . PHE A 1 369 ? -8.414 12.687 12.221 1.00 89.50 369 PHE A O 1
ATOM 2750 N N . PRO A 1 370 ? -7.159 11.401 13.574 1.00 85.12 370 PRO A N 1
ATOM 2751 C CA . PRO A 1 370 ? -6.154 11.050 12.570 1.00 85.12 370 PRO A CA 1
ATOM 2752 C C . PRO A 1 370 ? -6.680 10.026 11.545 1.00 85.12 370 PRO A C 1
ATOM 2754 O O . PRO A 1 370 ? -6.132 8.936 11.396 1.00 85.12 370 PRO A O 1
ATOM 2757 N N . LEU A 1 371 ? -7.758 10.370 10.838 1.00 82.88 371 LEU A N 1
ATOM 2758 C CA . LEU A 1 371 ? -8.376 9.580 9.773 1.00 82.88 371 LEU A CA 1
ATOM 2759 C C . LEU A 1 371 ? -8.315 10.366 8.461 1.00 82.88 371 LEU A C 1
ATOM 2761 O O . LEU A 1 371 ? -8.616 11.553 8.440 1.00 82.88 371 LEU A O 1
ATOM 2765 N N . LEU A 1 372 ? -7.938 9.703 7.365 1.00 71.88 372 LEU A N 1
ATOM 2766 C CA . LEU A 1 372 ? -7.695 10.334 6.057 1.00 71.88 372 LEU A CA 1
ATOM 2767 C C . LEU A 1 372 ? -8.842 11.206 5.507 1.00 71.88 372 LEU A C 1
ATOM 2769 O O . LEU A 1 372 ? -8.531 12.232 4.912 1.00 71.88 372 LEU A O 1
ATOM 2773 N N . PRO A 1 373 ? -10.135 10.872 5.700 1.00 76.75 373 PRO A N 1
ATOM 2774 C CA . PRO A 1 373 ? -11.225 11.745 5.255 1.00 76.75 373 PRO A CA 1
ATOM 2775 C C . PRO A 1 373 ? -11.356 13.055 6.048 1.00 76.75 373 PRO A C 1
ATOM 2777 O O . PRO A 1 373 ? -12.166 13.895 5.677 1.00 76.75 373 PRO A O 1
ATOM 2780 N N . LEU A 1 374 ? -10.623 13.208 7.155 1.00 86.25 374 LEU A N 1
ATOM 2781 C CA . LEU A 1 374 ? -10.743 14.312 8.105 1.00 86.25 374 LEU A CA 1
ATOM 2782 C C . LEU A 1 374 ? -9.470 15.177 8.110 1.00 86.25 374 LEU A C 1
ATOM 2784 O O . LEU A 1 374 ? -8.384 14.735 7.712 1.00 86.25 374 LEU A O 1
ATOM 2788 N N . ASP A 1 375 ? -9.581 16.402 8.622 1.00 88.50 375 ASP A N 1
ATOM 2789 C CA . ASP A 1 375 ? -8.458 17.342 8.755 1.00 88.50 375 ASP A CA 1
ATOM 2790 C C . ASP A 1 375 ? -7.291 16.735 9.548 1.00 88.50 375 ASP A C 1
ATOM 2792 O O . ASP A 1 375 ? -6.123 16.843 9.167 1.00 88.50 375 ASP A O 1
ATOM 2796 N N . GLY A 1 376 ? -7.596 16.019 10.630 1.00 86.38 376 GLY A N 1
ATOM 2797 C CA . GLY A 1 376 ? -6.623 15.364 11.496 1.00 86.38 376 GLY A CA 1
ATOM 2798 C C . GLY A 1 376 ? -5.787 14.302 10.784 1.00 86.38 376 GLY A C 1
ATOM 2799 O O . GLY A 1 376 ? -4.612 14.137 11.114 1.00 86.38 376 GLY A O 1
ATOM 2800 N N . GLY A 1 377 ? -6.333 13.616 9.773 1.00 84.50 377 GLY A N 1
ATOM 2801 C CA . GLY A 1 377 ? -5.573 12.681 8.938 1.00 84.50 377 GLY A CA 1
ATOM 2802 C C . GLY A 1 377 ? -4.499 13.386 8.114 1.00 84.50 377 GLY A C 1
ATOM 2803 O O . GLY A 1 377 ? -3.335 12.979 8.117 1.00 84.50 377 GLY A O 1
ATOM 2804 N N . HIS A 1 378 ? -4.861 14.500 7.477 1.00 83.25 378 HIS A N 1
ATOM 2805 C CA . HIS A 1 378 ? -3.916 15.337 6.737 1.00 83.25 378 HIS A CA 1
ATOM 2806 C C . HIS A 1 378 ? -2.868 15.960 7.675 1.00 83.25 378 HIS A C 1
ATOM 2808 O O . HIS A 1 378 ? -1.679 16.017 7.342 1.00 83.25 378 HIS A O 1
ATOM 2814 N N . ALA A 1 379 ? -3.281 16.375 8.880 1.00 85.94 379 ALA A N 1
ATOM 2815 C CA . ALA A 1 379 ? -2.379 16.885 9.910 1.00 85.94 379 ALA A CA 1
ATOM 2816 C C . ALA A 1 379 ? -1.376 15.817 10.371 1.00 85.94 379 ALA A C 1
ATOM 2818 O O . ALA A 1 379 ? -0.178 16.096 10.487 1.00 85.94 379 ALA A O 1
ATOM 2819 N N . ALA A 1 380 ? -1.843 14.584 10.588 1.00 85.94 380 ALA A N 1
ATOM 2820 C CA . ALA A 1 380 ? -1.010 13.455 10.983 1.00 85.94 380 ALA A CA 1
ATOM 2821 C C . ALA A 1 380 ? 0.047 13.132 9.919 1.00 85.94 380 ALA A C 1
ATOM 2823 O O . ALA A 1 380 ? 1.216 12.953 10.265 1.00 85.94 380 ALA A O 1
ATOM 2824 N N . ILE A 1 381 ? -0.326 13.141 8.634 1.00 83.62 381 ILE A N 1
ATOM 2825 C CA . ILE A 1 381 ? 0.611 12.936 7.518 1.00 83.62 381 ILE A CA 1
ATOM 2826 C C . ILE A 1 381 ? 1.676 14.029 7.489 1.00 83.62 381 ILE A C 1
ATOM 2828 O O . ILE A 1 381 ? 2.866 13.724 7.522 1.00 83.62 381 ILE A O 1
ATOM 2832 N N . ALA A 1 382 ? 1.281 15.301 7.493 1.00 81.81 382 ALA A N 1
ATOM 2833 C CA . ALA A 1 382 ? 2.238 16.405 7.444 1.00 81.81 382 ALA A CA 1
ATOM 2834 C C . ALA A 1 382 ? 3.170 16.437 8.675 1.00 81.81 382 ALA A C 1
ATOM 2836 O O . ALA A 1 382 ? 4.347 16.790 8.572 1.00 81.81 382 ALA A O 1
ATOM 2837 N N . THR A 1 383 ? 2.665 16.043 9.849 1.00 85.69 383 THR A N 1
ATOM 2838 C CA . THR A 1 383 ? 3.466 15.905 11.077 1.00 85.69 383 THR A CA 1
ATOM 2839 C C . THR A 1 383 ? 4.450 14.740 10.969 1.00 85.69 383 THR A C 1
ATOM 2841 O O . THR A 1 383 ? 5.624 14.885 11.320 1.00 85.69 383 THR A O 1
ATOM 2844 N N . TYR A 1 384 ? 4.002 13.600 10.439 1.00 84.06 384 TYR A N 1
ATOM 2845 C CA . TYR A 1 384 ? 4.846 12.440 10.162 1.00 84.06 384 TYR A CA 1
ATOM 2846 C C . TYR A 1 384 ? 5.962 12.776 9.160 1.00 84.06 384 TYR A C 1
ATOM 2848 O O . TYR A 1 384 ? 7.129 12.467 9.415 1.00 84.06 384 TYR A O 1
ATOM 2856 N N . GLU A 1 385 ? 5.641 13.481 8.074 1.00 77.50 385 GLU A N 1
ATOM 2857 C CA . GLU A 1 385 ? 6.609 13.993 7.096 1.00 77.50 385 GLU A CA 1
ATOM 2858 C C . GLU A 1 385 ? 7.662 14.880 7.767 1.00 77.50 385 GLU A C 1
ATOM 2860 O O . GLU A 1 385 ? 8.862 14.636 7.632 1.00 77.50 385 GLU A O 1
ATOM 2865 N N . ARG A 1 386 ? 7.233 15.851 8.582 1.00 81.62 386 ARG A N 1
ATOM 2866 C CA . ARG A 1 386 ? 8.143 16.759 9.295 1.00 81.62 386 ARG A CA 1
ATOM 2867 C C . ARG A 1 386 ? 9.067 16.029 10.271 1.00 81.62 386 ARG A C 1
ATOM 2869 O O . ARG A 1 386 ? 10.235 16.418 10.420 1.00 81.62 386 ARG A O 1
ATOM 2876 N N . ALA A 1 387 ? 8.557 15.004 10.954 1.00 78.81 387 ALA A N 1
ATOM 2877 C CA . ALA A 1 387 ? 9.333 14.162 11.860 1.00 78.81 387 ALA A CA 1
ATOM 2878 C C . ALA A 1 387 ? 10.364 13.313 11.097 1.00 78.81 387 ALA A C 1
ATOM 2880 O O . ALA A 1 387 ? 11.506 13.178 11.545 1.00 78.81 387 ALA A O 1
ATOM 2881 N N . ARG A 1 388 ? 9.991 12.795 9.921 1.00 76.75 388 ARG A N 1
ATOM 2882 C CA . ARG A 1 388 ? 10.885 12.061 9.019 1.00 76.75 388 ARG A CA 1
ATOM 2883 C C . ARG A 1 388 ? 11.991 12.964 8.465 1.00 76.75 388 ARG A C 1
ATOM 2885 O O . ARG A 1 388 ? 13.159 12.616 8.608 1.00 76.75 388 ARG A O 1
ATOM 2892 N N . GLU A 1 389 ? 11.655 14.147 7.953 1.00 65.44 389 GLU A N 1
ATOM 2893 C CA . GLU A 1 389 ? 12.623 15.137 7.447 1.00 65.44 389 GLU A CA 1
ATOM 2894 C C . GLU A 1 389 ? 13.627 15.582 8.523 1.00 65.44 389 GLU A C 1
ATOM 2896 O O . GLU A 1 389 ? 14.825 15.722 8.259 1.00 65.44 389 GLU A O 1
ATOM 2901 N N . GLY A 1 390 ? 13.149 15.765 9.760 1.00 49.94 390 GLY A N 1
ATOM 2902 C CA . GLY A 1 390 ? 13.978 16.118 10.913 1.00 49.94 390 GLY A CA 1
ATOM 2903 C C . GLY A 1 390 ? 14.984 15.034 11.310 1.00 49.94 390 GLY A C 1
ATOM 2904 O O . GLY A 1 390 ? 16.076 15.371 11.761 1.00 49.94 390 GLY A O 1
ATOM 2905 N N . ARG A 1 391 ? 14.654 13.751 11.102 1.00 49.44 391 ARG A N 1
ATOM 2906 C CA . ARG A 1 391 ? 15.559 12.614 11.355 1.00 49.44 391 ARG A CA 1
ATOM 2907 C C . ARG A 1 391 ? 16.583 12.409 10.237 1.00 49.44 391 ARG A C 1
ATOM 2909 O O . ARG A 1 391 ? 17.699 11.993 10.520 1.00 49.44 391 ARG A O 1
ATOM 2916 N N . THR A 1 392 ? 16.255 12.757 8.993 1.00 44.66 392 THR A N 1
ATOM 2917 C CA . THR A 1 392 ? 17.216 12.741 7.871 1.00 44.66 392 THR A CA 1
ATOM 2918 C C . THR A 1 392 ? 18.214 13.901 7.902 1.00 44.66 392 THR A C 1
ATOM 2920 O O . THR A 1 392 ? 19.310 13.769 7.366 1.00 44.66 392 THR A O 1
ATOM 2923 N N . ARG A 1 393 ? 17.900 15.024 8.567 1.00 39.75 393 ARG A N 1
ATOM 2924 C CA . ARG A 1 393 ? 18.824 16.172 8.678 1.00 39.75 393 ARG A CA 1
ATOM 2925 C C . ARG A 1 393 ? 19.955 15.986 9.700 1.00 39.75 393 ARG A C 1
ATOM 2927 O O . ARG A 1 393 ? 20.914 16.747 9.656 1.00 39.75 393 ARG A O 1
ATOM 2934 N N . SER A 1 394 ? 19.876 15.000 10.598 1.00 42.47 394 SER A N 1
ATOM 2935 C CA . SER A 1 394 ? 20.854 14.798 11.684 1.00 42.47 394 SER A CA 1
ATOM 2936 C C . SER A 1 394 ? 21.811 13.614 11.497 1.00 42.47 394 SER A C 1
ATOM 2938 O O . SER A 1 394 ? 22.599 13.326 12.396 1.00 42.47 394 SER A O 1
ATOM 2940 N N . ARG A 1 395 ? 21.829 12.959 10.330 1.00 40.22 395 ARG A N 1
ATOM 2941 C CA . ARG A 1 395 ? 22.855 11.960 9.982 1.00 40.22 395 ARG A CA 1
ATOM 2942 C C . ARG A 1 395 ? 23.234 12.040 8.504 1.00 40.22 395 ARG A C 1
ATOM 2944 O O . ARG A 1 395 ? 22.909 11.163 7.717 1.00 40.22 395 ARG A O 1
ATOM 2951 N N . CYS A 1 396 ? 23.964 13.086 8.137 1.00 34.72 396 CYS A N 1
ATOM 2952 C CA . CYS A 1 396 ? 24.847 13.034 6.976 1.00 34.72 396 CYS A CA 1
ATOM 2953 C C . CYS A 1 396 ? 26.180 13.697 7.353 1.00 34.72 396 CYS A C 1
ATOM 2955 O O . CYS A 1 396 ? 26.266 14.925 7.349 1.00 34.72 396 CYS A O 1
ATOM 2957 N N . PRO A 1 397 ? 27.226 12.920 7.690 1.00 36.69 397 PRO A N 1
ATOM 2958 C CA . PRO A 1 397 ? 28.561 13.460 7.957 1.00 36.69 397 PRO A CA 1
ATOM 2959 C C . PRO A 1 397 ? 29.213 14.089 6.714 1.00 36.69 397 PRO A C 1
ATOM 2961 O O . PRO A 1 397 ? 30.241 14.745 6.829 1.00 36.69 397 PRO A O 1
ATOM 2964 N N . VAL A 1 398 ? 28.629 13.888 5.527 1.00 42.66 398 VAL A N 1
ATOM 2965 C CA . VAL A 1 398 ? 29.227 14.248 4.234 1.00 42.66 398 VAL A CA 1
ATOM 2966 C C . VAL A 1 398 ? 28.907 15.692 3.819 1.00 42.66 398 VAL A C 1
ATOM 2968 O O . VAL A 1 398 ? 29.620 16.269 3.006 1.00 42.66 398 VAL A O 1
ATOM 2971 N N . CYS A 1 399 ? 27.882 16.330 4.396 1.00 33.53 399 CYS A N 1
ATOM 2972 C CA . CYS A 1 399 ? 27.408 17.637 3.914 1.00 33.53 399 CYS A CA 1
ATOM 2973 C C . CYS A 1 399 ? 27.920 18.863 4.696 1.00 33.53 399 CYS A C 1
ATOM 2975 O O . CYS A 1 399 ? 27.518 19.977 4.372 1.00 33.53 399 CYS A O 1
ATOM 2977 N N . THR A 1 400 ? 28.792 18.707 5.702 1.00 30.42 400 THR A N 1
ATOM 2978 C CA . THR A 1 400 ? 29.278 19.841 6.525 1.00 30.42 400 THR A CA 1
ATOM 2979 C C . THR A 1 400 ? 30.786 20.091 6.493 1.00 30.42 400 THR A C 1
ATOM 2981 O O . THR A 1 400 ? 31.256 20.972 7.208 1.00 30.42 400 THR A O 1
ATOM 2984 N N . SER A 1 401 ? 31.569 19.406 5.656 1.00 30.27 401 SER A N 1
ATOM 2985 C CA . SER A 1 401 ? 32.968 19.792 5.435 1.00 30.27 401 SER A CA 1
ATOM 2986 C C . SER A 1 401 ? 33.089 20.717 4.226 1.00 30.27 401 SER A C 1
ATOM 2988 O O . SER A 1 401 ? 33.319 20.285 3.097 1.00 30.27 401 SER A O 1
ATOM 2990 N N . THR A 1 402 ? 32.991 22.021 4.468 1.00 33.16 402 THR A N 1
ATOM 2991 C CA . THR A 1 402 ? 33.667 23.014 3.630 1.00 33.16 402 THR A CA 1
ATOM 2992 C C . THR A 1 402 ? 35.177 22.845 3.799 1.00 33.16 402 THR A C 1
ATOM 2994 O O . THR A 1 402 ? 35.801 23.519 4.614 1.00 33.16 402 THR A O 1
ATOM 2997 N N . SER A 1 403 ? 35.775 21.940 3.031 1.00 29.36 403 SER A N 1
ATOM 2998 C CA . SER A 1 403 ? 37.192 22.015 2.685 1.00 29.36 403 SER A CA 1
ATOM 2999 C C . SER A 1 403 ? 37.325 21.817 1.185 1.00 29.36 403 SER A C 1
ATOM 3001 O O . SER A 1 403 ? 37.110 20.731 0.649 1.00 29.36 403 SER A O 1
ATOM 3003 N N . SER A 1 404 ? 37.650 22.919 0.518 1.00 32.44 404 SER A N 1
ATOM 3004 C CA . SER A 1 404 ? 38.063 22.996 -0.872 1.00 32.44 404 SER A CA 1
ATOM 3005 C C . SER A 1 404 ? 39.336 22.180 -1.085 1.00 32.44 404 SER A C 1
ATOM 3007 O O . SER A 1 404 ? 40.446 22.708 -1.063 1.00 32.44 404 SER A O 1
ATOM 3009 N N . THR A 1 405 ? 39.176 20.884 -1.317 1.00 28.56 405 THR A N 1
ATOM 3010 C CA . THR A 1 405 ? 40.239 20.058 -1.883 1.00 28.56 405 THR A CA 1
ATOM 3011 C C . THR A 1 405 ? 40.039 20.077 -3.387 1.00 28.56 405 THR A C 1
ATOM 3013 O O . THR A 1 405 ? 39.034 19.583 -3.893 1.00 28.56 405 THR A O 1
ATOM 3016 N N . ARG A 1 406 ? 40.965 20.734 -4.095 1.00 30.80 406 ARG A N 1
ATOM 3017 C CA . ARG A 1 406 ? 41.058 20.654 -5.554 1.00 30.80 406 ARG A CA 1
ATOM 3018 C C . ARG A 1 406 ? 41.133 19.174 -5.917 1.00 30.80 406 ARG A C 1
ATOM 3020 O O . ARG A 1 406 ? 42.098 18.517 -5.533 1.00 30.80 406 ARG A O 1
ATOM 3027 N N . PHE A 1 407 ? 40.135 18.664 -6.629 1.00 28.16 407 PHE A N 1
ATOM 3028 C CA . PHE A 1 407 ? 40.311 17.423 -7.366 1.00 28.16 407 PHE A CA 1
ATOM 3029 C C . PHE A 1 407 ? 41.318 17.723 -8.474 1.00 28.16 407 PHE A C 1
ATOM 3031 O O . PHE A 1 407 ? 41.043 18.509 -9.379 1.00 28.16 407 PHE A O 1
ATOM 3038 N N . GLY A 1 408 ? 42.528 17.196 -8.297 1.00 29.56 408 GLY A N 1
ATOM 3039 C CA . GLY A 1 408 ? 43.540 17.169 -9.336 1.00 29.56 408 GLY A CA 1
ATOM 3040 C C . GLY A 1 408 ? 43.070 16.288 -10.486 1.00 29.56 408 GLY A C 1
ATOM 3041 O O . GLY A 1 408 ? 42.399 15.278 -10.275 1.00 29.56 408 GLY A O 1
ATOM 3042 N N . GLU A 1 409 ? 43.427 16.706 -11.692 1.00 34.69 409 GLU A N 1
ATOM 3043 C CA . GLU A 1 409 ? 43.328 15.938 -12.928 1.00 34.69 409 GLU A CA 1
ATOM 3044 C C . GLU A 1 409 ? 44.281 14.736 -12.878 1.00 34.69 409 GLU A C 1
ATOM 3046 O O . GLU A 1 409 ? 45.304 14.731 -13.547 1.00 34.69 409 GLU A O 1
ATOM 3051 N N . GLU A 1 410 ? 43.985 13.709 -12.084 1.00 36.47 410 GLU A N 1
ATOM 3052 C CA . GLU A 1 410 ? 44.653 12.415 -12.222 1.00 36.47 410 GLU A CA 1
ATOM 3053 C C . GLU A 1 410 ? 43.639 11.281 -12.045 1.00 36.47 410 GLU A C 1
ATOM 3055 O O . GLU A 1 410 ? 42.975 11.157 -11.018 1.00 36.47 410 GLU A O 1
ATOM 3060 N N . ASN A 1 411 ? 43.572 10.450 -13.088 1.00 30.97 411 ASN A N 1
ATOM 3061 C CA . ASN A 1 411 ? 42.746 9.259 -13.275 1.00 30.97 411 ASN A CA 1
ATOM 3062 C C . ASN A 1 411 ? 41.268 9.520 -13.599 1.00 30.97 411 ASN A C 1
ATOM 3064 O O . ASN A 1 411 ? 40.393 9.514 -12.734 1.00 30.97 411 ASN A O 1
ATOM 3068 N N . LEU A 1 412 ? 40.985 9.598 -14.907 1.00 32.38 412 LEU A N 1
ATOM 3069 C CA . LEU A 1 412 ? 39.808 8.938 -15.476 1.00 32.38 412 LEU A CA 1
ATOM 3070 C C . LEU A 1 412 ? 39.755 7.531 -14.868 1.00 32.38 412 LEU A C 1
ATOM 3072 O O . LEU A 1 412 ? 40.534 6.661 -15.253 1.00 32.38 412 LEU A O 1
ATOM 3076 N N . MET A 1 413 ? 38.912 7.335 -13.853 1.00 29.52 413 MET A N 1
ATOM 3077 C CA . MET A 1 413 ? 38.608 5.998 -13.376 1.00 29.52 413 MET A CA 1
ATOM 3078 C C . MET A 1 413 ? 37.993 5.263 -14.562 1.00 29.52 413 MET A C 1
ATOM 3080 O O . MET A 1 413 ? 36.868 5.562 -14.962 1.00 29.52 413 MET A O 1
ATOM 3084 N N . GLU A 1 414 ? 38.721 4.296 -15.120 1.00 29.22 414 GLU A N 1
ATOM 3085 C CA . GLU A 1 414 ? 38.060 3.121 -15.666 1.00 29.22 414 GLU A CA 1
ATOM 3086 C C . GLU A 1 414 ? 37.082 2.670 -14.583 1.00 29.22 414 GLU A C 1
ATOM 3088 O O . GLU A 1 414 ? 37.489 2.251 -13.494 1.00 29.22 414 GLU A O 1
ATOM 3093 N N . VAL A 1 415 ? 35.786 2.837 -14.842 1.00 36.50 415 VAL A N 1
ATOM 3094 C CA . VAL A 1 415 ? 34.752 2.181 -14.056 1.00 36.50 415 VAL A CA 1
ATOM 3095 C C . VAL A 1 415 ? 35.037 0.697 -14.232 1.00 36.50 415 VAL A C 1
ATOM 3097 O O . VAL A 1 415 ? 34.677 0.107 -15.248 1.00 36.50 415 VAL A O 1
ATOM 3100 N N . LYS A 1 416 ? 35.764 0.095 -13.282 1.00 37.84 416 LYS A N 1
ATOM 3101 C CA . LYS A 1 416 ? 35.818 -1.358 -13.164 1.00 37.84 416 LYS A CA 1
ATOM 3102 C C . LYS A 1 416 ? 34.364 -1.794 -13.089 1.00 37.84 416 LYS A C 1
ATOM 3104 O O . LYS A 1 416 ? 33.672 -1.418 -12.142 1.00 37.84 416 LYS A O 1
ATOM 3109 N N . GLY A 1 417 ? 33.903 -2.495 -14.124 1.00 46.31 417 GLY A N 1
ATOM 3110 C CA . GLY A 1 417 ? 32.561 -3.055 -14.167 1.00 46.31 417 GLY A CA 1
ATOM 3111 C C . GLY A 1 417 ? 32.262 -3.760 -12.848 1.00 46.31 417 GLY A C 1
ATOM 3112 O O . GLY A 1 417 ? 33.168 -4.315 -12.220 1.00 46.31 417 GLY A O 1
ATOM 3113 N N . TRP A 1 418 ? 31.010 -3.672 -12.405 1.00 53.97 418 TRP A N 1
ATOM 3114 C CA . TRP A 1 418 ? 30.510 -4.433 -11.265 1.00 53.97 418 TRP A CA 1
ATOM 3115 C C . TRP A 1 418 ? 31.084 -5.858 -11.306 1.00 53.97 418 TRP A C 1
ATOM 3117 O O . TRP A 1 418 ? 30.950 -6.542 -12.319 1.00 53.97 418 TRP A O 1
ATOM 3127 N N . SER A 1 419 ? 31.781 -6.278 -10.242 1.00 54.28 419 SER A N 1
ATOM 3128 C CA . SER A 1 419 ? 32.547 -7.534 -10.250 1.00 54.28 419 SER A CA 1
ATOM 3129 C C . SER A 1 419 ? 31.660 -8.777 -10.347 1.00 54.28 419 SER A C 1
ATOM 3131 O O . SER A 1 419 ? 32.184 -9.869 -10.553 1.00 54.28 419 SER A O 1
ATOM 3133 N N . GLY A 1 420 ? 30.337 -8.626 -10.184 1.00 59.09 420 GLY A N 1
ATOM 3134 C CA . GLY A 1 420 ? 29.382 -9.735 -10.190 1.00 59.09 420 GLY A CA 1
ATOM 3135 C C . GLY A 1 420 ? 29.636 -10.753 -9.078 1.00 59.09 420 GLY A C 1
ATOM 3136 O O . GLY A 1 420 ? 29.116 -11.866 -9.136 1.00 59.09 420 GLY A O 1
ATOM 3137 N N . GLU A 1 421 ? 30.471 -10.408 -8.094 1.00 78.75 421 GLU A N 1
ATOM 3138 C CA . GLU A 1 421 ? 30.972 -11.356 -7.111 1.00 78.75 421 GLU A CA 1
ATOM 3139 C C . GLU A 1 421 ? 29.855 -11.686 -6.126 1.00 78.75 421 GLU A C 1
ATOM 3141 O O . GLU A 1 421 ? 29.457 -10.873 -5.289 1.00 78.75 421 GLU A O 1
ATOM 3146 N N . ARG A 1 422 ? 29.283 -12.879 -6.286 1.00 90.31 422 ARG A N 1
ATOM 3147 C CA . ARG A 1 422 ? 28.214 -13.347 -5.415 1.00 90.31 422 ARG A CA 1
ATOM 3148 C C . ARG A 1 422 ? 28.768 -13.707 -4.049 1.00 90.31 422 ARG A C 1
ATOM 3150 O O . ARG A 1 422 ? 29.848 -14.285 -3.936 1.00 90.31 422 ARG A O 1
ATOM 3157 N N . ARG A 1 423 ? 27.971 -13.457 -3.012 1.00 93.44 423 ARG A N 1
ATOM 3158 C CA . ARG A 1 423 ? 28.228 -13.980 -1.674 1.00 93.44 423 ARG A CA 1
ATOM 3159 C C . ARG A 1 423 ? 28.358 -15.510 -1.749 1.00 93.44 423 ARG A C 1
ATOM 3161 O O . ARG A 1 423 ? 27.414 -16.158 -2.208 1.00 93.44 423 ARG A O 1
ATOM 3168 N N . PRO A 1 424 ? 29.448 -16.098 -1.227 1.00 93.75 424 PRO A N 1
ATOM 3169 C CA . PRO A 1 424 ? 29.556 -17.542 -1.079 1.00 93.75 424 PRO A CA 1
ATOM 3170 C C . PRO A 1 424 ? 28.420 -18.081 -0.208 1.00 93.75 424 PRO A C 1
ATOM 3172 O O . PRO A 1 424 ? 28.200 -17.614 0.911 1.00 93.75 424 PRO A O 1
ATOM 3175 N N . SER A 1 425 ? 27.693 -19.067 -0.722 1.00 96.19 425 SER A N 1
ATOM 3176 C CA . SER A 1 425 ? 26.622 -19.747 -0.000 1.00 96.19 425 SER A CA 1
ATOM 3177 C C . SER A 1 425 ? 26.719 -21.257 -0.201 1.00 96.19 425 SER A C 1
ATOM 3179 O O . SER A 1 425 ? 27.279 -21.735 -1.189 1.00 96.19 425 SER A O 1
ATOM 3181 N N . ARG A 1 426 ? 26.176 -22.042 0.731 1.00 95.19 426 ARG A N 1
ATOM 3182 C CA . ARG A 1 426 ? 25.995 -23.486 0.528 1.00 95.19 426 ARG A CA 1
ATOM 3183 C C . ARG A 1 426 ? 25.025 -23.721 -0.622 1.00 95.19 426 ARG A C 1
ATOM 3185 O O . ARG A 1 426 ? 24.150 -22.904 -0.872 1.00 95.19 426 ARG A O 1
ATOM 3192 N N . MET A 1 427 ? 25.129 -24.861 -1.292 1.00 96.19 427 MET A N 1
ATOM 3193 C CA . MET A 1 427 ? 24.141 -25.266 -2.289 1.00 96.19 427 MET A CA 1
ATOM 3194 C C . MET A 1 427 ? 23.153 -26.253 -1.667 1.00 96.19 427 MET A C 1
ATOM 3196 O O . MET A 1 427 ? 23.561 -27.256 -1.084 1.00 96.19 427 MET A O 1
ATOM 3200 N N . ILE A 1 428 ? 21.858 -26.003 -1.848 1.00 97.62 428 ILE A N 1
ATOM 3201 C CA . ILE A 1 428 ? 20.795 -26.976 -1.572 1.00 97.62 428 ILE A CA 1
ATOM 3202 C C . ILE A 1 428 ? 20.109 -27.386 -2.874 1.00 97.62 428 ILE A C 1
ATOM 3204 O O . ILE A 1 428 ? 20.122 -26.639 -3.852 1.00 97.62 428 ILE A O 1
ATOM 3208 N N . ASN A 1 429 ? 19.470 -28.553 -2.880 1.00 97.56 429 ASN A N 1
ATOM 3209 C CA . ASN A 1 429 ? 18.696 -29.029 -4.021 1.00 97.56 429 ASN A CA 1
ATOM 3210 C C . ASN A 1 429 ? 17.199 -29.029 -3.689 1.00 97.56 429 ASN A C 1
ATOM 3212 O O . ASN A 1 429 ? 16.783 -29.662 -2.723 1.00 97.56 429 ASN A O 1
ATOM 3216 N N . VAL A 1 430 ? 16.389 -28.340 -4.492 1.00 97.88 430 VAL A N 1
ATOM 3217 C CA . VAL A 1 430 ? 14.925 -28.329 -4.376 1.00 97.88 430 VAL A CA 1
ATOM 3218 C C . VAL A 1 430 ? 14.359 -29.084 -5.573 1.00 97.88 430 VAL A C 1
ATOM 3220 O O . VAL A 1 430 ? 14.229 -28.519 -6.652 1.00 97.88 430 VAL A O 1
ATOM 3223 N N . GLY A 1 431 ? 14.054 -30.373 -5.411 1.00 92.56 431 GLY A N 1
ATOM 3224 C CA . GLY A 1 431 ? 13.434 -31.183 -6.473 1.00 92.56 431 GLY A CA 1
ATOM 3225 C C . GLY A 1 431 ? 14.228 -31.261 -7.784 1.00 92.56 431 GLY A C 1
ATOM 3226 O O . GLY A 1 431 ? 13.628 -31.358 -8.847 1.00 92.56 431 GLY A O 1
ATOM 3227 N N . GLY A 1 432 ? 15.560 -31.177 -7.723 1.00 93.62 432 GLY A N 1
ATOM 3228 C CA . GLY A 1 432 ? 16.444 -31.162 -8.895 1.00 93.62 432 GLY A CA 1
ATOM 3229 C C . GLY A 1 432 ? 16.948 -29.770 -9.287 1.00 93.62 432 GLY A C 1
ATOM 3230 O O . GLY A 1 432 ? 17.882 -29.676 -10.079 1.00 93.62 432 GLY A O 1
ATOM 3231 N N . VAL A 1 433 ? 16.380 -28.700 -8.721 1.00 97.81 433 VAL A N 1
ATOM 3232 C CA . VAL A 1 433 ? 16.827 -27.322 -8.955 1.00 97.81 433 VAL A CA 1
ATOM 3233 C C . VAL A 1 433 ? 17.827 -26.900 -7.865 1.00 97.81 433 VAL A C 1
ATOM 3235 O O . VAL A 1 433 ? 17.433 -26.790 -6.696 1.00 97.81 433 VAL A O 1
ATOM 3238 N N . PRO A 1 434 ? 19.104 -26.634 -8.207 1.00 97.94 434 PRO A N 1
ATOM 3239 C CA . PRO A 1 434 ? 20.088 -26.144 -7.247 1.00 97.94 434 PRO A CA 1
ATOM 3240 C C . PRO A 1 434 ? 19.799 -24.688 -6.850 1.00 97.94 434 PRO A C 1
ATOM 3242 O O . PRO A 1 434 ? 19.413 -23.869 -7.683 1.00 97.94 434 PRO A O 1
ATOM 3245 N N . VAL A 1 435 ? 19.986 -24.366 -5.568 1.00 97.94 435 VAL A N 1
ATOM 3246 C CA . VAL A 1 435 ? 19.855 -23.012 -5.010 1.00 97.94 435 VAL A CA 1
ATOM 3247 C C . VAL A 1 435 ? 21.056 -22.727 -4.108 1.00 97.94 435 VAL A C 1
ATOM 3249 O O . VAL A 1 435 ? 21.287 -23.465 -3.150 1.00 97.94 435 VAL A O 1
ATOM 3252 N N . GLY A 1 436 ? 21.785 -21.649 -4.397 1.00 96.00 436 GLY A N 1
ATOM 3253 C CA . GLY A 1 436 ? 23.023 -21.268 -3.704 1.00 96.00 436 GLY A CA 1
ATOM 3254 C C . GLY A 1 436 ? 24.293 -21.844 -4.335 1.00 96.00 436 GLY A C 1
ATOM 3255 O O . GLY A 1 436 ? 24.248 -22.427 -5.422 1.00 96.00 436 GLY A O 1
ATOM 3256 N N . GLY A 1 437 ? 25.445 -21.661 -3.692 1.00 93.12 437 GLY A N 1
ATOM 3257 C CA . GLY A 1 437 ? 26.749 -21.972 -4.289 1.00 93.12 437 GLY A CA 1
ATOM 3258 C C . GLY A 1 437 ? 27.004 -21.100 -5.514 1.00 93.12 437 GLY A C 1
ATOM 3259 O O . GLY A 1 437 ? 26.756 -19.901 -5.462 1.00 93.12 437 GLY A O 1
ATOM 3260 N N . ASP A 1 438 ? 27.410 -21.716 -6.627 1.00 90.50 438 ASP A N 1
ATOM 3261 C CA . ASP A 1 438 ? 27.609 -21.047 -7.924 1.00 90.50 438 ASP A CA 1
ATOM 3262 C C . ASP A 1 438 ? 26.379 -21.138 -8.848 1.00 90.50 438 ASP A C 1
ATOM 3264 O O . ASP A 1 438 ? 26.386 -20.623 -9.966 1.00 90.50 438 ASP A O 1
ATOM 3268 N N . SER A 1 439 ? 25.284 -21.765 -8.394 1.00 94.06 439 SER A N 1
ATOM 3269 C CA . SER A 1 439 ? 24.089 -21.975 -9.227 1.00 94.06 439 SER A CA 1
ATOM 3270 C C . SER A 1 439 ? 23.420 -20.657 -9.652 1.00 94.06 439 SER A C 1
ATOM 3272 O O . SER A 1 439 ? 23.508 -19.670 -8.919 1.00 94.06 439 SER A O 1
ATOM 3274 N N . PRO A 1 440 ? 22.743 -20.592 -10.813 1.00 94.19 440 PRO A N 1
ATOM 3275 C CA . PRO A 1 440 ? 22.003 -19.398 -11.214 1.00 94.19 440 PRO A CA 1
ATOM 3276 C C . PRO A 1 440 ? 20.904 -19.028 -10.210 1.00 94.19 440 PRO A C 1
ATOM 3278 O O . PRO A 1 440 ? 20.187 -19.896 -9.714 1.00 94.19 440 PRO A O 1
ATOM 3281 N N . ILE A 1 441 ? 20.709 -17.729 -9.964 1.00 97.38 441 ILE A N 1
ATOM 3282 C CA . ILE A 1 441 ? 19.699 -17.246 -9.011 1.00 97.38 441 ILE A CA 1
ATOM 3283 C C . ILE A 1 441 ? 18.303 -17.655 -9.488 1.00 97.38 441 ILE A C 1
ATOM 3285 O O . ILE A 1 441 ? 17.898 -17.333 -10.608 1.00 97.38 441 ILE A O 1
ATOM 3289 N N . THR A 1 442 ? 17.558 -18.378 -8.652 1.00 98.06 442 THR A N 1
ATOM 3290 C CA . THR A 1 442 ? 16.255 -18.951 -9.039 1.00 98.06 442 THR A CA 1
ATOM 3291 C C . THR A 1 442 ? 15.088 -17.996 -8.807 1.00 98.06 442 THR A C 1
ATOM 3293 O O . THR A 1 442 ? 15.007 -17.343 -7.765 1.00 98.06 442 THR A O 1
ATOM 3296 N N . VAL A 1 443 ? 14.144 -17.954 -9.744 1.00 98.31 443 VAL A N 1
ATOM 3297 C CA . VAL A 1 443 ? 12.881 -17.214 -9.652 1.00 98.31 443 VAL A CA 1
ATOM 3298 C C . VAL A 1 443 ? 11.813 -18.118 -9.047 1.00 98.31 443 VAL A C 1
ATOM 3300 O O . VAL A 1 443 ? 11.551 -19.211 -9.547 1.00 98.31 443 VAL A O 1
ATOM 3303 N N . GLN A 1 444 ? 11.160 -17.663 -7.980 1.00 98.38 444 GLN A N 1
ATOM 3304 C CA . GLN A 1 444 ? 10.028 -18.363 -7.374 1.00 98.38 444 GLN A CA 1
ATOM 3305 C C . GLN A 1 444 ? 8.762 -17.520 -7.430 1.00 98.38 444 GLN A C 1
ATOM 3307 O O . GLN A 1 444 ? 8.811 -16.295 -7.340 1.00 98.38 444 GLN A O 1
ATOM 3312 N N . SER A 1 445 ? 7.624 -18.201 -7.483 1.00 98.25 445 SER A N 1
ATOM 3313 C CA . SER A 1 445 ? 6.294 -17.606 -7.359 1.00 98.25 445 SER A CA 1
ATOM 3314 C C . SER A 1 445 ? 5.425 -18.455 -6.422 1.00 98.25 445 SER A C 1
ATOM 3316 O O . SER A 1 445 ? 5.880 -19.464 -5.870 1.00 98.25 445 SER A O 1
ATOM 3318 N N . MET A 1 446 ? 4.193 -18.026 -6.166 1.00 98.19 446 MET A N 1
ATOM 3319 C CA . MET A 1 446 ? 3.243 -18.751 -5.324 1.00 98.19 446 MET A CA 1
ATOM 3320 C C . MET A 1 446 ? 1.878 -18.820 -5.996 1.00 98.19 446 MET A C 1
ATOM 3322 O O . MET A 1 446 ? 1.391 -17.812 -6.495 1.00 98.19 446 MET A O 1
ATOM 3326 N N . THR A 1 447 ? 1.252 -19.993 -5.969 1.00 98.12 447 THR A N 1
ATOM 3327 C CA . THR A 1 447 ? -0.117 -20.145 -6.462 1.00 98.12 447 THR A CA 1
ATOM 3328 C C . THR A 1 447 ? -1.111 -19.405 -5.568 1.00 98.12 447 THR A C 1
ATOM 3330 O O . THR A 1 447 ? -0.904 -19.251 -4.361 1.00 98.12 447 THR A O 1
ATOM 3333 N N . VAL A 1 448 ? -2.204 -18.942 -6.171 1.00 97.19 448 VAL A N 1
ATOM 3334 C CA . VAL A 1 448 ? -3.336 -18.304 -5.470 1.00 97.19 448 VAL A CA 1
ATOM 3335 C C . VAL A 1 448 ? -4.594 -19.168 -5.496 1.00 97.19 448 VAL A C 1
ATOM 3337 O O . VAL A 1 448 ? -5.550 -18.891 -4.772 1.00 97.19 448 VAL A O 1
ATOM 3340 N N . THR A 1 449 ? -4.605 -20.224 -6.312 1.00 96.62 449 THR A N 1
ATOM 3341 C CA . THR A 1 449 ? -5.656 -21.241 -6.301 1.00 96.62 449 THR A CA 1
ATOM 3342 C C . THR A 1 449 ? -5.670 -21.982 -4.966 1.00 96.62 449 THR A C 1
ATOM 3344 O O . THR A 1 449 ? -4.653 -22.118 -4.280 1.00 96.62 449 THR A O 1
ATOM 3347 N N . LYS A 1 450 ? -6.840 -22.498 -4.582 1.00 96.56 450 LYS A N 1
ATOM 3348 C CA . LYS A 1 450 ? -6.918 -23.434 -3.458 1.00 96.56 450 LYS A CA 1
ATOM 3349 C C . LYS A 1 450 ? -6.227 -24.727 -3.876 1.00 96.56 450 LYS A C 1
ATOM 3351 O O . LYS A 1 450 ? -6.646 -25.332 -4.851 1.00 96.56 450 LYS A O 1
ATOM 3356 N N . THR A 1 451 ? -5.234 -25.187 -3.124 1.00 97.06 451 THR A N 1
ATOM 3357 C CA . THR A 1 451 ? -4.441 -26.382 -3.475 1.00 97.06 451 THR A CA 1
ATOM 3358 C C . THR A 1 451 ? -5.276 -27.663 -3.613 1.00 97.06 451 THR A C 1
ATOM 3360 O O . THR A 1 451 ? -4.875 -28.585 -4.316 1.00 97.06 451 THR A O 1
ATOM 3363 N N . ALA A 1 452 ? -6.452 -27.726 -2.977 1.00 94.38 452 ALA A N 1
ATOM 3364 C CA . ALA A 1 452 ? -7.410 -28.818 -3.161 1.00 94.38 452 ALA A CA 1
ATOM 3365 C C . ALA A 1 452 ? -8.015 -28.868 -4.585 1.00 94.38 452 ALA A C 1
ATOM 3367 O O . ALA A 1 452 ? -8.437 -29.932 -5.034 1.00 94.38 452 ALA A O 1
ATOM 3368 N N . ASP A 1 453 ? -8.039 -27.744 -5.311 1.00 96.94 453 ASP A N 1
ATOM 3369 C CA . ASP A 1 453 ? -8.343 -27.689 -6.743 1.00 96.94 453 ASP A CA 1
ATOM 3370 C C . ASP A 1 453 ? -7.087 -28.058 -7.544 1.00 96.94 453 ASP A C 1
ATOM 3372 O O . ASP A 1 453 ? -6.272 -27.208 -7.918 1.00 96.94 453 ASP A O 1
ATOM 3376 N N . VAL A 1 454 ? -6.914 -29.364 -7.753 1.00 96.44 454 VAL A N 1
ATOM 3377 C CA . VAL A 1 454 ? -5.732 -29.956 -8.394 1.00 96.44 454 VAL A CA 1
ATOM 3378 C C . VAL A 1 454 ? -5.538 -29.437 -9.818 1.00 96.44 454 VAL A C 1
ATOM 3380 O O . VAL A 1 454 ? -4.429 -29.036 -10.168 1.00 96.44 454 VAL A O 1
ATOM 3383 N N . GLU A 1 455 ? -6.594 -29.414 -10.636 1.00 95.44 455 GLU A N 1
ATOM 3384 C CA . GLU A 1 455 ? -6.486 -29.011 -12.044 1.00 95.44 455 GLU A CA 1
ATOM 3385 C C . GLU A 1 455 ? -6.250 -27.506 -12.183 1.00 95.44 455 GLU A C 1
ATOM 3387 O O . GLU A 1 455 ? -5.351 -27.103 -12.924 1.00 95.44 455 GLU A O 1
ATOM 3392 N N . GLY A 1 456 ? -6.976 -26.675 -11.423 1.00 95.31 456 GLY A N 1
ATOM 3393 C CA . GLY A 1 456 ? -6.756 -25.228 -11.423 1.00 95.31 456 GLY A CA 1
ATOM 3394 C C . GLY A 1 456 ? -5.346 -24.862 -10.954 1.00 95.31 456 GLY A C 1
ATOM 3395 O O . GLY A 1 456 ? -4.671 -24.029 -11.565 1.00 95.31 456 GLY A O 1
ATOM 3396 N N . THR A 1 457 ? -4.853 -25.541 -9.914 1.00 97.94 457 THR A N 1
ATOM 3397 C CA . THR A 1 457 ? -3.494 -25.327 -9.403 1.00 97.94 457 THR A CA 1
ATOM 3398 C C . THR A 1 457 ? -2.435 -25.780 -10.405 1.00 97.94 457 THR A C 1
ATOM 3400 O O . THR A 1 457 ? -1.488 -25.037 -10.652 1.00 97.94 457 THR A O 1
ATOM 3403 N N . LEU A 1 458 ? -2.594 -26.943 -11.046 1.00 96.00 458 LEU A N 1
ATOM 3404 C CA . LEU A 1 458 ? -1.663 -27.397 -12.083 1.00 96.00 458 LEU A CA 1
ATOM 3405 C C . LEU A 1 458 ? -1.630 -26.448 -13.280 1.00 96.00 458 LEU A C 1
ATOM 3407 O O . LEU A 1 458 ? -0.541 -26.088 -13.720 1.00 96.00 458 LEU A O 1
ATOM 3411 N N . GLN A 1 459 ? -2.786 -25.989 -13.770 1.00 94.44 459 GLN A N 1
ATOM 3412 C CA . GLN A 1 459 ? -2.848 -25.023 -14.869 1.00 94.44 459 GLN A CA 1
ATOM 3413 C C . GLN A 1 459 ? -2.047 -23.753 -14.544 1.00 94.44 459 GLN A C 1
ATOM 3415 O O . GLN A 1 459 ? -1.257 -23.289 -15.370 1.00 94.44 459 GLN A O 1
ATOM 3420 N N . GLN A 1 460 ? -2.193 -23.224 -13.327 1.00 97.38 460 GLN A N 1
ATOM 3421 C CA . GLN A 1 460 ? -1.423 -22.065 -12.881 1.00 97.38 460 GLN A CA 1
ATOM 3422 C C . GLN A 1 460 ? 0.077 -22.373 -12.758 1.00 97.38 460 GLN A C 1
ATOM 3424 O O . GLN A 1 460 ? 0.897 -21.541 -13.138 1.00 97.38 460 GLN A O 1
ATOM 3429 N N . ILE A 1 461 ? 0.462 -23.565 -12.292 1.00 97.94 461 ILE A N 1
ATOM 3430 C CA . ILE A 1 461 ? 1.872 -23.976 -12.230 1.00 97.94 461 ILE A CA 1
ATOM 3431 C C . ILE A 1 461 ? 2.498 -24.045 -13.633 1.00 97.94 461 ILE A C 1
ATOM 3433 O O . ILE A 1 461 ? 3.618 -23.569 -13.818 1.00 97.94 461 ILE A O 1
ATOM 3437 N N . TYR A 1 462 ? 1.794 -24.587 -14.631 1.00 94.50 462 TYR A N 1
ATOM 3438 C CA . TYR A 1 462 ? 2.282 -24.593 -16.015 1.00 94.50 462 TYR A CA 1
ATOM 3439 C C . TYR A 1 462 ? 2.465 -23.171 -16.559 1.00 94.50 462 TYR A C 1
ATOM 3441 O O . TYR A 1 462 ? 3.485 -22.889 -17.189 1.00 94.50 462 TYR A O 1
ATOM 3449 N N . ALA A 1 463 ? 1.529 -22.261 -16.271 1.00 88.50 463 ALA A N 1
ATOM 3450 C CA . ALA A 1 463 ? 1.653 -20.855 -16.657 1.00 88.50 463 ALA A CA 1
ATOM 3451 C C . ALA A 1 463 ? 2.855 -20.170 -15.980 1.00 88.50 463 ALA A C 1
ATOM 3453 O O . ALA A 1 463 ? 3.604 -19.440 -16.629 1.00 88.50 463 ALA A O 1
ATOM 3454 N N . LEU A 1 464 ? 3.090 -20.452 -14.694 1.00 96.12 464 LEU A N 1
ATOM 3455 C CA . LEU A 1 464 ? 4.258 -19.971 -13.954 1.00 96.12 464 LEU A CA 1
ATOM 3456 C C . LEU A 1 464 ? 5.572 -20.480 -14.558 1.00 96.12 464 LEU A C 1
ATOM 3458 O O . LEU A 1 464 ? 6.498 -19.694 -14.755 1.00 96.12 464 LEU A O 1
ATOM 3462 N N . ALA A 1 465 ? 5.653 -21.773 -14.879 1.00 92.19 465 ALA A N 1
ATOM 3463 C CA . ALA A 1 465 ? 6.830 -22.362 -15.513 1.00 92.19 465 ALA A CA 1
ATOM 3464 C C . ALA A 1 465 ? 7.110 -21.724 -16.886 1.00 92.19 465 ALA A C 1
ATOM 3466 O O . ALA A 1 465 ? 8.247 -21.348 -17.174 1.00 92.19 465 ALA A O 1
ATOM 3467 N N . ALA A 1 466 ? 6.068 -21.516 -17.701 1.00 83.62 466 ALA A N 1
ATOM 3468 C CA . ALA A 1 466 ? 6.178 -20.836 -18.994 1.00 83.62 466 ALA A CA 1
ATOM 3469 C C . ALA A 1 466 ? 6.663 -19.380 -18.861 1.00 83.62 466 ALA A C 1
ATOM 3471 O O . ALA A 1 466 ? 7.405 -18.893 -19.710 1.00 83.62 466 ALA A O 1
ATOM 3472 N N . ALA A 1 467 ? 6.313 -18.703 -17.764 1.00 86.56 467 ALA A N 1
ATOM 3473 C CA . ALA A 1 467 ? 6.784 -17.357 -17.437 1.00 86.56 467 ALA A CA 1
ATOM 3474 C C . ALA A 1 467 ? 8.204 -17.296 -16.842 1.00 86.56 467 ALA A C 1
ATOM 3476 O O . ALA A 1 467 ? 8.671 -16.215 -16.483 1.00 86.56 467 ALA A O 1
ATOM 3477 N N . GLY A 1 468 ? 8.907 -18.428 -16.741 1.00 88.38 468 GLY A N 1
ATOM 3478 C CA . GLY A 1 468 ? 10.280 -18.484 -16.239 1.00 88.38 468 GLY A CA 1
ATOM 3479 C C . GLY A 1 468 ? 10.397 -18.669 -14.726 1.00 88.38 468 GLY A C 1
ATOM 3480 O O . GLY A 1 468 ? 11.447 -18.365 -14.163 1.00 88.38 468 GLY A O 1
ATOM 3481 N N . CYS A 1 469 ? 9.348 -19.159 -14.059 1.00 96.50 469 CYS A N 1
ATOM 3482 C CA . CYS A 1 469 ? 9.433 -19.603 -12.670 1.00 96.50 469 CYS A CA 1
ATOM 3483 C C . CYS A 1 469 ? 10.203 -20.930 -12.576 1.00 96.50 469 CYS A C 1
ATOM 3485 O O . CYS A 1 469 ? 9.849 -21.893 -13.252 1.00 96.50 469 CYS A O 1
ATOM 3487 N N . ASP A 1 470 ? 11.222 -20.997 -11.716 1.00 98.19 470 ASP A N 1
ATOM 3488 C CA . ASP A 1 470 ? 12.009 -22.214 -11.489 1.00 98.19 470 ASP A CA 1
ATOM 3489 C C . ASP A 1 470 ? 11.411 -23.096 -10.382 1.00 98.19 470 ASP A C 1
ATOM 3491 O O . ASP A 1 470 ? 11.559 -24.312 -10.417 1.00 98.19 470 ASP A O 1
ATOM 3495 N N . ILE A 1 471 ? 10.785 -22.498 -9.359 1.00 98.69 471 ILE A N 1
ATOM 3496 C CA . ILE A 1 471 ? 10.242 -23.205 -8.184 1.00 98.69 471 ILE A CA 1
ATOM 3497 C C . ILE A 1 471 ? 8.916 -22.560 -7.776 1.00 98.69 471 ILE A C 1
ATOM 3499 O O . ILE A 1 471 ? 8.857 -21.352 -7.538 1.00 98.69 471 ILE A O 1
ATOM 3503 N N . VAL A 1 472 ? 7.868 -23.364 -7.598 1.00 98.56 472 VAL A N 1
ATOM 3504 C CA . VAL A 1 472 ? 6.545 -22.880 -7.185 1.00 98.56 472 VAL A CA 1
ATOM 3505 C C . VAL A 1 472 ? 6.250 -23.205 -5.728 1.00 98.56 472 VAL A C 1
ATOM 3507 O O . VAL A 1 472 ? 6.591 -24.271 -5.217 1.00 98.56 472 VAL A O 1
ATOM 3510 N N . ARG A 1 473 ? 5.577 -22.284 -5.039 1.00 98.38 473 ARG A N 1
ATOM 3511 C CA . ARG A 1 473 ? 5.043 -22.513 -3.696 1.00 98.38 473 ARG A CA 1
ATOM 3512 C C . ARG A 1 473 ? 3.525 -22.687 -3.733 1.00 98.38 473 ARG A C 1
ATOM 3514 O O . ARG A 1 473 ? 2.842 -21.873 -4.341 1.00 98.38 473 ARG A O 1
ATOM 3521 N N . CYS A 1 474 ? 3.014 -23.693 -3.026 1.00 98.00 474 CYS A N 1
ATOM 3522 C CA . CYS A 1 474 ? 1.581 -23.942 -2.835 1.00 98.00 474 CYS A CA 1
ATOM 3523 C C . CYS A 1 474 ? 1.247 -23.943 -1.337 1.00 98.00 474 CYS A C 1
ATOM 3525 O O . CYS A 1 474 ? 2.042 -24.418 -0.524 1.00 98.00 474 CYS A O 1
ATOM 3527 N N . THR A 1 475 ? 0.083 -23.419 -0.950 1.00 96.62 475 THR A N 1
ATOM 3528 C CA . THR A 1 475 ? -0.349 -23.450 0.458 1.00 96.62 475 THR A CA 1
ATOM 3529 C C . THR A 1 475 ? -0.759 -24.861 0.886 1.00 96.62 475 THR A C 1
ATOM 3531 O O . THR A 1 475 ? -1.372 -25.588 0.108 1.00 96.62 475 THR A O 1
ATOM 3534 N N . CYS A 1 476 ? -0.438 -25.258 2.118 1.00 95.25 476 CYS A N 1
ATOM 3535 C CA . CYS A 1 476 ? -0.909 -26.509 2.715 1.00 95.25 476 CYS A CA 1
ATOM 3536 C C . CYS A 1 476 ? -1.429 -26.239 4.130 1.00 95.25 476 CYS A C 1
ATOM 3538 O O . CYS A 1 476 ? -0.733 -26.414 5.131 1.00 95.25 476 CYS A O 1
ATOM 3540 N N . ASN A 1 477 ? -2.659 -25.739 4.191 1.00 90.75 477 ASN A N 1
ATOM 3541 C CA . ASN A 1 477 ? -3.324 -25.282 5.410 1.00 90.75 477 ASN A CA 1
ATOM 3542 C C . ASN A 1 477 ? -4.350 -26.282 5.971 1.00 90.75 477 ASN A C 1
ATOM 3544 O O . ASN A 1 477 ? -4.785 -26.114 7.106 1.00 90.75 477 ASN A O 1
ATOM 3548 N N . GLU A 1 478 ? -4.731 -27.297 5.197 1.00 93.06 478 GLU A N 1
ATOM 3549 C CA . GLU A 1 478 ? -5.747 -28.294 5.549 1.00 93.06 478 GLU A CA 1
ATOM 3550 C C . GLU A 1 478 ? -5.440 -29.653 4.898 1.00 93.06 478 GLU A C 1
ATOM 3552 O O . GLU A 1 478 ? -4.598 -29.753 4.000 1.00 93.06 478 GLU A O 1
ATOM 3557 N N . SER A 1 479 ? -6.115 -30.711 5.349 1.00 92.62 479 SER A N 1
ATOM 3558 C CA . SER A 1 479 ? -5.917 -32.087 4.869 1.00 92.62 479 SER A CA 1
ATOM 3559 C C . SER A 1 479 ? -6.140 -32.240 3.366 1.00 92.62 479 SER A C 1
ATOM 3561 O O . SER A 1 479 ? -5.385 -32.926 2.685 1.00 92.62 479 SER A O 1
ATOM 3563 N N . GLU A 1 480 ? -7.156 -31.571 2.839 1.00 94.25 480 GLU A N 1
ATOM 3564 C CA . GLU A 1 480 ? -7.564 -31.585 1.441 1.00 94.25 480 GLU A CA 1
ATOM 3565 C C . GLU A 1 480 ? -6.477 -30.968 0.558 1.00 94.25 480 GLU A C 1
ATOM 3567 O O . GLU A 1 480 ? -6.207 -31.466 -0.534 1.00 94.25 480 GLU A O 1
ATOM 3572 N N . ALA A 1 481 ? -5.788 -29.938 1.058 1.00 94.75 481 ALA A N 1
ATOM 3573 C CA . ALA A 1 481 ? -4.629 -29.360 0.393 1.00 94.75 481 ALA A CA 1
ATOM 3574 C C . ALA A 1 481 ? -3.449 -30.345 0.355 1.00 94.75 481 ALA A C 1
ATOM 3576 O O . ALA A 1 481 ? -2.802 -30.458 -0.683 1.00 94.75 481 ALA A O 1
ATOM 3577 N N . ALA A 1 482 ? -3.192 -31.098 1.431 1.00 94.62 482 ALA A N 1
ATOM 3578 C CA . ALA A 1 482 ? -2.151 -32.134 1.440 1.00 94.62 482 ALA A CA 1
ATOM 3579 C C . ALA A 1 482 ? -2.465 -33.279 0.457 1.00 94.62 482 ALA A C 1
ATOM 3581 O O . ALA A 1 482 ? -1.590 -33.717 -0.290 1.00 94.62 482 ALA A O 1
ATOM 3582 N N . VAL A 1 483 ? -3.728 -33.715 0.387 1.00 95.19 483 VAL A N 1
ATOM 3583 C CA . VAL A 1 483 ? -4.191 -34.694 -0.615 1.00 95.19 483 VAL A CA 1
ATOM 3584 C C . VAL A 1 483 ? -4.059 -34.137 -2.036 1.00 95.19 483 VAL A C 1
ATOM 3586 O O . VAL A 1 483 ? -3.645 -34.858 -2.943 1.00 95.19 483 VAL A O 1
ATOM 3589 N N . GLY A 1 484 ? -4.371 -32.853 -2.233 1.00 96.62 484 GLY A N 1
ATOM 3590 C CA . GLY A 1 484 ? -4.158 -32.157 -3.500 1.00 96.62 484 GLY A CA 1
ATOM 3591 C C . GLY A 1 484 ? -2.683 -32.142 -3.905 1.00 96.62 484 GLY A C 1
ATOM 3592 O O . GLY A 1 484 ? -2.352 -32.509 -5.031 1.00 96.62 484 GLY A O 1
ATOM 3593 N N . LEU A 1 485 ? -1.776 -31.825 -2.973 1.00 97.88 485 LEU A N 1
ATOM 3594 C CA . LEU A 1 485 ? -0.329 -31.855 -3.211 1.00 97.88 485 LEU A CA 1
ATOM 3595 C C . LEU A 1 485 ? 0.153 -33.223 -3.697 1.00 97.88 485 LEU A C 1
ATOM 3597 O O . LEU A 1 485 ? 0.937 -33.266 -4.640 1.00 97.88 485 LEU A O 1
ATOM 3601 N N . ALA A 1 486 ? -0.362 -34.322 -3.138 1.00 97.25 486 ALA A N 1
ATOM 3602 C CA . ALA A 1 486 ? 0.025 -35.674 -3.551 1.00 97.25 486 ALA A CA 1
ATOM 3603 C C . ALA A 1 486 ? -0.310 -35.965 -5.028 1.00 97.25 486 ALA A C 1
ATOM 3605 O O . ALA A 1 486 ? 0.344 -36.786 -5.668 1.00 97.25 486 ALA A O 1
ATOM 3606 N N . GLN A 1 487 ? -1.309 -35.274 -5.585 1.00 97.00 487 GLN A N 1
ATOM 3607 C CA . GLN A 1 487 ? -1.679 -35.359 -7.001 1.00 97.00 487 GLN A CA 1
ATOM 3608 C C . GLN A 1 487 ? -0.932 -34.334 -7.866 1.00 97.00 487 GLN A C 1
ATOM 3610 O O . GLN A 1 487 ? -0.612 -34.621 -9.020 1.00 97.00 487 GLN A O 1
ATOM 3615 N N . ILE A 1 488 ? -0.648 -33.146 -7.323 1.00 97.75 488 ILE A N 1
ATOM 3616 C CA . ILE A 1 488 ? 0.018 -32.041 -8.028 1.00 97.75 488 ILE A CA 1
ATOM 3617 C C . ILE A 1 488 ? 1.512 -32.321 -8.216 1.00 97.75 488 ILE A C 1
ATOM 3619 O O . ILE A 1 488 ? 2.023 -32.187 -9.324 1.00 97.75 488 ILE A O 1
ATOM 3623 N N . VAL A 1 489 ? 2.214 -32.717 -7.150 1.00 97.75 489 VAL A N 1
ATOM 3624 C CA . VAL A 1 489 ? 3.669 -32.945 -7.124 1.00 97.75 489 VAL A CA 1
ATOM 3625 C C . VAL A 1 489 ? 4.170 -33.791 -8.305 1.00 97.75 489 VAL A C 1
ATOM 3627 O O . VAL A 1 489 ? 5.046 -33.302 -9.017 1.00 97.75 489 VAL A O 1
ATOM 3630 N N . PRO A 1 490 ? 3.626 -34.993 -8.592 1.00 96.75 490 PRO A N 1
ATOM 3631 C CA . PRO A 1 490 ? 4.119 -35.830 -9.692 1.00 96.75 490 PRO A CA 1
ATOM 3632 C C . PRO A 1 490 ? 3.788 -35.292 -11.094 1.00 96.75 490 PRO A C 1
ATOM 3634 O O . PRO A 1 490 ? 4.348 -35.772 -12.077 1.00 96.75 490 PRO A O 1
ATOM 3637 N N . ARG A 1 491 ? 2.859 -34.334 -11.207 1.00 97.19 491 ARG A N 1
ATOM 3638 C CA . ARG A 1 491 ? 2.403 -33.739 -12.478 1.00 97.19 491 ARG A CA 1
ATOM 3639 C C . ARG A 1 491 ? 3.001 -32.354 -12.732 1.00 97.19 491 ARG A C 1
ATOM 3641 O O . ARG A 1 491 ? 2.860 -31.824 -13.829 1.00 97.19 491 ARG A O 1
ATOM 3648 N N . SER A 1 492 ? 3.630 -31.757 -11.726 1.00 96.94 492 SER A N 1
ATOM 3649 C CA . SER A 1 492 ? 4.178 -30.410 -11.804 1.00 96.94 492 SER A CA 1
ATOM 3650 C C . SER A 1 492 ? 5.419 -30.365 -12.710 1.00 96.94 492 SER A C 1
ATOM 3652 O O . SER A 1 492 ? 6.327 -31.174 -12.520 1.00 96.94 492 SER A O 1
ATOM 3654 N N . PRO A 1 493 ? 5.526 -29.405 -13.651 1.00 95.44 493 PRO A N 1
ATOM 3655 C CA . PRO A 1 493 ? 6.730 -29.217 -14.466 1.00 95.44 493 PRO A CA 1
ATOM 3656 C C . PRO A 1 493 ? 7.920 -28.633 -13.686 1.00 95.44 493 PRO A C 1
ATOM 3658 O O . PRO A 1 493 ? 9.039 -28.644 -14.192 1.00 95.44 493 PRO A O 1
ATOM 3661 N N . ILE A 1 494 ? 7.686 -28.098 -12.482 1.00 98.19 494 ILE A N 1
ATOM 3662 C CA . ILE A 1 494 ? 8.699 -27.460 -11.628 1.00 98.19 494 ILE A CA 1
ATOM 3663 C C . ILE A 1 494 ? 8.562 -27.908 -10.162 1.00 98.19 494 ILE A C 1
ATOM 3665 O O . ILE A 1 494 ? 7.465 -28.288 -9.739 1.00 98.19 494 ILE A O 1
ATOM 3669 N N . PRO A 1 495 ? 9.631 -27.860 -9.346 1.00 98.56 495 PRO A N 1
ATOM 3670 C CA . PRO A 1 495 ? 9.571 -28.241 -7.939 1.00 98.56 495 PRO A CA 1
ATOM 3671 C C . PRO A 1 495 ? 8.530 -27.451 -7.142 1.00 98.56 495 PRO A C 1
ATOM 3673 O O . PRO A 1 495 ? 8.444 -26.225 -7.224 1.00 98.56 495 PRO A O 1
ATOM 3676 N N . VAL A 1 496 ? 7.773 -28.178 -6.324 1.00 98.69 496 VAL A N 1
ATOM 3677 C CA . VAL A 1 496 ? 6.715 -27.659 -5.445 1.00 98.69 496 VAL A CA 1
ATOM 3678 C C . VAL A 1 496 ? 7.199 -27.586 -3.996 1.00 98.69 496 VAL A C 1
ATOM 3680 O O . VAL A 1 496 ? 7.577 -28.608 -3.420 1.00 98.69 496 VAL A O 1
ATOM 3683 N N . ILE A 1 497 ? 7.134 -26.392 -3.403 1.00 98.69 497 ILE A N 1
ATOM 3684 C CA . ILE A 1 497 ? 7.334 -26.142 -1.969 1.00 98.69 497 ILE A CA 1
ATOM 3685 C C . ILE A 1 497 ? 5.973 -26.001 -1.277 1.00 98.69 497 ILE A C 1
ATOM 3687 O O . ILE A 1 497 ? 5.151 -25.190 -1.711 1.00 98.69 497 ILE A O 1
ATOM 3691 N N . ALA A 1 498 ? 5.754 -26.706 -0.165 1.00 98.06 498 ALA A N 1
ATOM 3692 C CA . ALA A 1 498 ? 4.566 -26.502 0.667 1.00 98.06 498 ALA A CA 1
ATOM 3693 C C . ALA A 1 498 ? 4.758 -25.361 1.676 1.00 98.06 498 ALA A C 1
ATOM 3695 O O . ALA A 1 498 ? 5.737 -25.320 2.425 1.00 98.06 498 ALA A O 1
ATOM 3696 N N . ASP A 1 499 ? 3.804 -24.432 1.708 1.00 96.62 499 ASP A N 1
ATOM 3697 C CA . ASP A 1 499 ? 3.737 -23.337 2.675 1.00 96.62 499 ASP A CA 1
ATOM 3698 C C . ASP A 1 499 ? 2.898 -23.750 3.889 1.00 96.62 499 ASP A C 1
ATOM 3700 O O . ASP A 1 499 ? 1.678 -23.895 3.780 1.00 96.62 499 ASP A O 1
ATOM 3704 N N . ILE A 1 500 ? 3.546 -23.946 5.041 1.00 93.88 500 ILE A N 1
ATOM 3705 C CA . ILE A 1 500 ? 2.888 -24.455 6.250 1.00 93.88 500 ILE A CA 1
ATOM 3706 C C . ILE A 1 500 ? 2.598 -23.315 7.228 1.00 93.88 500 ILE A C 1
ATOM 3708 O O . ILE A 1 500 ? 3.488 -22.541 7.593 1.00 93.88 500 ILE A O 1
ATOM 3712 N N . HIS A 1 501 ? 1.356 -23.253 7.715 1.00 81.38 501 HIS A N 1
ATOM 3713 C CA . HIS A 1 501 ? 0.916 -22.299 8.734 1.00 81.38 501 HIS A CA 1
ATOM 3714 C C . HIS A 1 501 ? 0.397 -23.030 9.985 1.00 81.38 501 HIS A C 1
ATOM 3716 O O . HIS A 1 501 ? -0.482 -23.880 9.892 1.00 81.38 501 HIS A O 1
ATOM 3722 N N . HIS A 1 502 ? 0.939 -22.682 11.161 1.00 71.50 502 HIS A N 1
ATOM 3723 C CA . HIS A 1 502 ? 0.510 -23.069 12.523 1.00 71.50 502 HIS A CA 1
ATOM 3724 C C . HIS A 1 502 ? 0.495 -24.565 12.908 1.00 71.50 502 HIS A C 1
ATOM 3726 O O . HIS A 1 502 ? 0.521 -24.872 14.099 1.00 71.50 502 HIS A O 1
ATOM 3732 N N . GLN A 1 503 ? 0.474 -25.509 11.962 1.00 84.81 503 GLN A N 1
ATOM 3733 C CA . GLN A 1 503 ? 0.264 -26.932 12.253 1.00 84.81 503 GLN A CA 1
ATOM 3734 C C . GLN A 1 503 ? 1.398 -27.820 11.725 1.00 84.81 503 GLN A C 1
ATOM 3736 O O . GLN A 1 503 ? 1.481 -28.098 10.532 1.00 84.81 503 GLN A O 1
ATOM 3741 N N . TYR A 1 504 ? 2.225 -28.360 12.627 1.00 90.12 504 TYR A N 1
ATOM 3742 C CA . TYR A 1 504 ? 3.302 -29.298 12.262 1.00 90.12 504 TYR A CA 1
ATOM 3743 C C . TYR A 1 504 ? 2.775 -30.580 11.588 1.00 90.12 504 TYR A C 1
ATOM 3745 O O . TYR A 1 504 ? 3.436 -31.145 10.726 1.00 90.12 504 TYR A O 1
ATOM 3753 N N . LYS A 1 505 ? 1.546 -31.007 11.914 1.00 91.88 505 LYS A N 1
ATOM 3754 C CA . LYS A 1 505 ? 0.891 -32.153 11.263 1.00 91.88 505 LYS A CA 1
ATOM 3755 C C . LYS A 1 505 ? 0.699 -31.942 9.760 1.00 91.88 505 LYS A C 1
ATOM 3757 O O . LYS A 1 505 ? 0.818 -32.897 9.005 1.00 91.88 505 LYS A O 1
ATOM 3762 N N . MET A 1 506 ? 0.441 -30.704 9.326 1.00 93.94 506 MET A N 1
ATOM 3763 C CA . MET A 1 506 ? 0.345 -30.376 7.900 1.00 93.94 506 MET A CA 1
ATOM 3764 C C . MET A 1 506 ? 1.714 -30.414 7.220 1.00 93.94 506 MET A C 1
ATOM 3766 O O . MET A 1 506 ? 1.793 -30.814 6.065 1.00 93.94 506 MET A O 1
ATOM 3770 N N . ALA A 1 507 ? 2.797 -30.077 7.931 1.00 94.19 507 ALA A N 1
ATOM 3771 C CA . ALA A 1 507 ? 4.153 -30.269 7.414 1.00 94.19 507 ALA A CA 1
ATOM 3772 C C . ALA A 1 507 ? 4.447 -31.753 7.155 1.00 94.19 507 ALA A C 1
ATOM 3774 O O . ALA A 1 507 ? 4.894 -32.097 6.067 1.00 94.19 507 ALA A O 1
ATOM 3775 N N . LEU A 1 508 ? 4.130 -32.630 8.116 1.00 95.19 508 LEU A N 1
ATOM 3776 C CA . LEU A 1 508 ? 4.307 -34.079 7.958 1.00 95.19 508 LEU A CA 1
ATOM 3777 C C . LEU A 1 508 ? 3.442 -34.634 6.813 1.00 95.19 508 LEU A C 1
ATOM 3779 O O . LEU A 1 508 ? 3.949 -35.345 5.953 1.00 95.19 508 LEU A O 1
ATOM 3783 N N . ALA A 1 509 ? 2.172 -34.226 6.730 1.00 95.19 509 ALA A N 1
ATOM 3784 C CA . ALA A 1 509 ? 1.288 -34.630 5.637 1.00 95.19 509 ALA A CA 1
ATOM 3785 C C . ALA A 1 509 ? 1.783 -34.146 4.259 1.00 95.19 509 ALA A C 1
ATOM 3787 O O . ALA A 1 509 ? 1.670 -34.870 3.273 1.00 95.19 509 ALA A O 1
ATOM 3788 N N . ALA A 1 510 ? 2.360 -32.943 4.172 1.00 96.75 510 ALA A N 1
ATOM 3789 C CA . ALA A 1 510 ? 2.963 -32.448 2.936 1.00 96.75 510 ALA A CA 1
ATOM 3790 C C . ALA A 1 510 ? 4.218 -33.249 2.543 1.00 96.75 510 ALA A C 1
ATOM 3792 O O . ALA A 1 510 ? 4.433 -33.504 1.359 1.00 96.75 510 ALA A O 1
ATOM 3793 N N . LEU A 1 511 ? 5.029 -33.684 3.514 1.00 97.19 511 LEU A N 1
ATOM 3794 C CA . LEU A 1 511 ? 6.160 -34.582 3.257 1.00 97.19 511 LEU A CA 1
ATOM 3795 C C . LEU A 1 511 ? 5.688 -35.945 2.741 1.00 97.19 511 LEU A C 1
ATOM 3797 O O . LEU A 1 511 ? 6.290 -36.478 1.810 1.00 97.19 511 LEU A O 1
ATOM 3801 N N . ASP A 1 512 ? 4.599 -36.486 3.291 1.00 96.44 512 ASP A N 1
ATOM 3802 C CA . ASP A 1 512 ? 3.962 -37.713 2.792 1.00 96.44 512 ASP A CA 1
ATOM 3803 C C . ASP A 1 512 ? 3.391 -37.548 1.379 1.00 96.44 512 ASP A C 1
ATOM 3805 O O . ASP A 1 512 ? 3.430 -38.484 0.583 1.00 96.44 512 ASP A O 1
ATOM 3809 N N . ALA A 1 513 ? 2.939 -36.342 1.031 1.00 95.50 513 ALA A N 1
ATOM 3810 C CA . ALA A 1 513 ? 2.528 -35.980 -0.322 1.00 95.50 513 ALA A CA 1
ATOM 3811 C C . ALA A 1 513 ? 3.700 -35.842 -1.321 1.00 95.50 513 ALA A C 1
ATOM 3813 O O . ALA A 1 513 ? 3.462 -35.671 -2.516 1.00 95.50 513 ALA A O 1
ATOM 3814 N N . GLY A 1 514 ? 4.955 -35.918 -0.861 1.00 96.69 514 GLY A N 1
ATOM 3815 C CA . GLY A 1 514 ? 6.144 -35.931 -1.719 1.00 96.69 514 GLY A CA 1
ATOM 3816 C C . GLY A 1 514 ? 6.660 -34.554 -2.143 1.00 96.69 514 GLY A C 1
ATOM 3817 O O . GLY A 1 514 ? 7.345 -34.445 -3.157 1.00 96.69 514 GLY A O 1
ATOM 3818 N N . VAL A 1 515 ? 6.337 -33.486 -1.407 1.00 98.06 515 VAL A N 1
ATOM 3819 C CA . VAL A 1 515 ? 6.805 -32.131 -1.750 1.00 98.06 515 VAL A CA 1
ATOM 3820 C C . VAL A 1 515 ? 8.331 -32.013 -1.745 1.00 98.06 515 VAL A C 1
ATOM 3822 O O . VAL A 1 515 ? 9.034 -32.672 -0.984 1.00 98.06 515 VAL A O 1
ATOM 3825 N N . HIS A 1 516 ? 8.848 -31.102 -2.565 1.00 98.56 516 HIS A N 1
ATOM 3826 C CA . HIS A 1 516 ? 10.285 -30.941 -2.811 1.00 98.56 516 HIS A CA 1
ATOM 3827 C C . HIS A 1 516 ? 10.966 -29.974 -1.833 1.00 98.56 516 HIS A C 1
ATOM 3829 O O . HIS A 1 516 ? 12.170 -29.743 -1.912 1.00 98.56 516 HIS A O 1
ATOM 3835 N N . GLY A 1 517 ? 10.186 -29.358 -0.947 1.00 98.06 517 GLY A N 1
ATOM 3836 C CA . GLY A 1 517 ? 10.654 -28.455 0.093 1.00 98.06 517 GLY A CA 1
ATOM 3837 C C . GLY A 1 517 ? 9.501 -27.979 0.967 1.00 98.06 517 GLY A C 1
ATOM 3838 O O . GLY A 1 517 ? 8.342 -27.976 0.547 1.00 98.06 517 GLY A O 1
ATOM 3839 N N . LEU A 1 518 ? 9.821 -27.522 2.172 1.00 97.75 518 LEU A N 1
ATOM 3840 C CA . LEU A 1 518 ? 8.863 -26.873 3.067 1.00 97.75 518 LEU A CA 1
ATOM 3841 C C . LEU A 1 518 ? 9.225 -25.404 3.265 1.00 97.75 518 LEU A C 1
ATOM 3843 O O . LEU A 1 518 ? 10.398 -25.037 3.237 1.00 97.75 518 LEU A O 1
ATOM 3847 N N . ARG A 1 519 ? 8.237 -24.550 3.537 1.00 96.62 519 ARG A N 1
ATOM 3848 C CA . ARG A 1 519 ? 8.477 -23.292 4.249 1.00 96.62 519 ARG A CA 1
ATOM 3849 C C . ARG A 1 519 ? 7.785 -23.315 5.598 1.00 96.62 519 ARG A C 1
ATOM 3851 O O . ARG A 1 519 ? 6.566 -23.451 5.671 1.00 96.62 519 ARG A O 1
ATOM 3858 N N . LEU A 1 520 ? 8.584 -23.073 6.632 1.00 93.06 520 LEU A N 1
ATOM 3859 C CA . LEU A 1 520 ? 8.140 -22.877 8.002 1.00 93.06 520 LEU A CA 1
ATOM 3860 C C . LEU A 1 520 ? 8.334 -21.409 8.411 1.00 93.06 520 LEU A C 1
ATOM 3862 O O . LEU A 1 520 ? 9.156 -20.683 7.842 1.00 93.06 520 LEU A O 1
ATOM 3866 N N . ASN A 1 521 ? 7.535 -20.952 9.370 1.00 86.88 521 ASN A N 1
ATOM 3867 C CA . ASN A 1 521 ? 7.645 -19.621 9.960 1.00 86.88 521 ASN A CA 1
ATOM 3868 C C . ASN A 1 521 ? 7.839 -19.773 11.476 1.00 86.88 521 ASN A C 1
ATOM 3870 O O . ASN A 1 521 ? 6.896 -20.256 12.118 1.00 86.88 521 ASN A O 1
ATOM 3874 N N . PRO A 1 522 ? 8.981 -19.334 12.037 1.00 78.44 522 PRO A N 1
ATOM 3875 C CA . PRO A 1 522 ? 9.245 -19.409 13.477 1.00 78.44 522 PRO A CA 1
ATOM 3876 C C . PRO A 1 522 ? 8.137 -18.765 14.325 1.00 78.44 522 PRO A C 1
ATOM 3878 O O . PRO A 1 522 ? 7.746 -19.286 15.364 1.00 78.44 522 PRO A O 1
ATOM 3881 N N . GLY A 1 523 ? 7.517 -17.684 13.832 1.00 69.62 523 GLY A N 1
ATOM 3882 C CA . GLY A 1 523 ? 6.421 -17.012 14.540 1.00 69.62 523 GLY A CA 1
ATOM 3883 C C . GLY A 1 523 ? 5.137 -17.843 14.689 1.00 69.62 523 GLY A C 1
ATOM 3884 O O . GLY A 1 523 ? 4.314 -17.548 15.564 1.00 69.62 523 GLY A O 1
ATOM 3885 N N . ASN A 1 524 ? 4.963 -18.890 13.867 1.00 76.69 524 ASN A N 1
ATOM 3886 C CA . ASN A 1 524 ? 3.730 -19.680 13.770 1.00 76.69 524 ASN A CA 1
ATOM 3887 C C . ASN A 1 524 ? 3.833 -21.079 14.397 1.00 76.69 524 ASN A C 1
ATOM 3889 O O . ASN A 1 524 ? 2.833 -21.562 14.930 1.00 76.69 524 ASN A O 1
ATOM 3893 N N . ILE A 1 525 ? 4.994 -21.742 14.325 1.00 81.19 525 ILE A N 1
ATOM 3894 C CA . ILE A 1 525 ? 5.252 -23.036 14.980 1.00 81.19 525 ILE A CA 1
ATOM 3895 C C . ILE A 1 525 ? 6.269 -22.780 16.089 1.00 81.19 525 ILE A C 1
ATOM 3897 O O . ILE A 1 525 ? 7.448 -22.662 15.812 1.00 81.19 525 ILE A O 1
ATOM 3901 N N . ARG A 1 526 ? 5.805 -22.681 17.341 1.00 79.69 526 ARG A N 1
ATOM 3902 C CA . ARG A 1 526 ? 6.643 -22.197 18.458 1.00 79.69 526 ARG A CA 1
ATOM 3903 C C . ARG A 1 526 ? 7.193 -23.280 19.377 1.00 79.69 526 ARG A C 1
ATOM 3905 O O . ARG A 1 526 ? 8.071 -23.013 20.184 1.00 79.69 526 ARG A O 1
ATOM 3912 N N . ARG A 1 527 ? 6.634 -24.494 19.330 1.00 88.38 527 ARG A N 1
ATOM 3913 C CA . ARG A 1 527 ? 7.049 -25.577 20.234 1.00 88.38 527 ARG A CA 1
ATOM 3914 C C . ARG A 1 527 ? 8.312 -26.241 19.683 1.00 88.38 527 ARG A C 1
ATOM 3916 O O . ARG A 1 527 ? 8.199 -26.858 18.620 1.00 88.38 527 ARG A O 1
ATOM 3923 N N . PRO A 1 528 ? 9.453 -26.210 20.401 1.00 90.31 528 PRO A N 1
ATOM 3924 C CA . PRO A 1 528 ? 10.707 -26.794 19.919 1.00 90.31 528 PRO A CA 1
ATOM 3925 C C . PRO A 1 528 ? 10.570 -28.265 19.518 1.00 90.31 528 PRO A C 1
ATOM 3927 O O . PRO A 1 528 ? 11.102 -28.679 18.497 1.00 90.31 528 PRO A O 1
ATOM 3930 N N . GLU A 1 529 ? 9.784 -29.044 20.266 1.00 92.56 529 GLU A N 1
ATOM 3931 C CA . GLU A 1 529 ? 9.499 -30.454 19.966 1.00 92.56 529 GLU A CA 1
ATOM 3932 C C . GLU A 1 529 ? 8.886 -30.652 18.570 1.00 92.56 529 GLU A C 1
ATOM 3934 O O . GLU A 1 529 ? 9.269 -31.562 17.840 1.00 92.56 529 GLU A O 1
ATOM 3939 N N . HIS A 1 530 ? 7.955 -29.780 18.170 1.00 92.94 530 HIS A N 1
ATOM 3940 C CA . HIS A 1 530 ? 7.301 -29.859 16.863 1.00 92.94 530 HIS A CA 1
ATOM 3941 C C . HIS A 1 530 ? 8.244 -29.436 15.730 1.00 92.94 530 HIS A C 1
ATOM 3943 O O . HIS A 1 530 ? 8.232 -30.052 14.666 1.00 92.94 530 HIS A O 1
ATOM 3949 N N . ILE A 1 531 ? 9.052 -28.397 15.961 1.00 91.94 531 ILE A N 1
ATOM 3950 C CA . ILE A 1 531 ? 10.058 -27.906 15.009 1.00 91.94 531 ILE A CA 1
ATOM 3951 C C . ILE A 1 531 ? 11.081 -29.018 14.734 1.00 91.94 531 ILE A C 1
ATOM 3953 O O . ILE A 1 531 ? 11.299 -29.393 13.583 1.00 91.94 531 ILE A O 1
ATOM 3957 N N . LYS A 1 532 ? 11.623 -29.618 15.801 1.00 94.00 532 LYS A N 1
ATOM 3958 C CA . LYS A 1 532 ? 12.598 -30.718 15.751 1.00 94.00 532 LYS A CA 1
ATOM 3959 C C . LYS A 1 532 ? 12.042 -31.977 15.092 1.00 94.00 532 LYS A C 1
ATOM 3961 O O . LYS A 1 532 ? 12.763 -32.633 14.343 1.00 94.00 532 LYS A O 1
ATOM 3966 N N . ALA A 1 533 ? 10.768 -32.300 15.325 1.00 94.38 533 ALA A N 1
ATOM 3967 C CA . ALA A 1 533 ? 10.112 -33.431 14.673 1.00 94.38 533 ALA A CA 1
ATOM 3968 C C . ALA A 1 533 ? 10.035 -33.247 13.148 1.00 94.38 533 ALA A C 1
ATOM 3970 O O . ALA A 1 533 ? 10.404 -34.150 12.403 1.00 94.38 533 ALA A O 1
ATOM 3971 N N . VAL A 1 534 ? 9.615 -32.065 12.676 1.00 95.06 534 VAL A N 1
ATOM 3972 C CA . VAL A 1 534 ? 9.555 -31.768 11.233 1.00 95.06 534 VAL A CA 1
ATOM 3973 C C . VAL A 1 534 ? 10.955 -31.728 10.618 1.00 95.06 534 VAL A C 1
ATOM 3975 O O . VAL A 1 534 ? 11.159 -32.282 9.543 1.00 95.06 534 VAL A O 1
ATOM 3978 N N . ALA A 1 535 ? 11.929 -31.119 11.299 1.00 95.56 535 ALA A N 1
ATOM 3979 C CA . ALA A 1 535 ? 13.313 -31.069 10.832 1.00 95.56 535 ALA A CA 1
ATOM 3980 C C . ALA A 1 535 ? 13.950 -32.465 10.728 1.00 95.56 535 ALA A C 1
ATOM 3982 O O . ALA A 1 535 ? 14.612 -32.756 9.735 1.00 95.56 535 ALA A O 1
ATOM 3983 N N . SER A 1 536 ? 13.692 -33.350 11.697 1.00 96.50 536 SER A N 1
ATOM 3984 C CA . SER A 1 536 ? 14.160 -34.743 11.654 1.00 96.50 536 SER A CA 1
ATOM 3985 C C . SER A 1 536 ? 13.557 -35.505 10.473 1.00 96.50 536 SER A C 1
ATOM 3987 O O . SER A 1 536 ? 14.282 -36.174 9.745 1.00 96.50 536 SER A O 1
ATOM 3989 N N . GLU A 1 537 ? 12.255 -35.346 10.222 1.00 96.88 537 GLU A N 1
ATOM 3990 C CA . GLU A 1 537 ? 11.595 -35.987 9.078 1.00 96.88 537 GLU A CA 1
ATOM 3991 C C . GLU A 1 537 ? 12.146 -35.466 7.738 1.00 96.88 537 GLU A C 1
ATOM 3993 O O . GLU A 1 537 ? 12.416 -36.234 6.815 1.00 96.88 537 GLU A O 1
ATOM 3998 N N . CYS A 1 538 ? 12.371 -34.154 7.633 1.00 97.19 538 CYS A N 1
ATOM 3999 C CA . CYS A 1 538 ? 13.004 -33.543 6.466 1.00 97.19 538 CYS A CA 1
ATOM 4000 C C . CYS A 1 538 ? 14.437 -34.041 6.248 1.00 97.19 538 CYS A C 1
ATOM 4002 O O . CYS A 1 538 ? 14.814 -34.294 5.104 1.00 97.19 538 CYS A O 1
ATOM 4004 N N . ARG A 1 539 ? 15.224 -34.205 7.321 1.00 96.94 539 ARG A N 1
ATOM 4005 C CA . ARG A 1 539 ? 16.578 -34.777 7.274 1.00 96.94 539 ARG A CA 1
ATOM 4006 C C . ARG A 1 539 ? 16.548 -36.175 6.672 1.00 96.94 539 ARG A C 1
ATOM 4008 O O . ARG A 1 539 ? 17.272 -36.441 5.717 1.00 96.94 539 ARG A O 1
ATOM 4015 N N . ASP A 1 540 ? 15.680 -37.033 7.199 1.00 96.88 540 ASP A N 1
ATOM 4016 C CA . ASP A 1 540 ? 15.603 -38.442 6.811 1.00 96.88 540 ASP A CA 1
ATOM 4017 C C . ASP A 1 540 ? 15.137 -38.603 5.350 1.00 96.88 540 ASP A C 1
ATOM 4019 O O . ASP A 1 540 ? 15.548 -39.539 4.663 1.00 96.88 540 ASP A O 1
ATOM 4023 N N . ARG A 1 541 ? 14.341 -37.650 4.842 1.00 96.81 541 ARG A N 1
ATOM 4024 C CA . ARG A 1 541 ? 13.876 -37.602 3.443 1.00 96.81 541 ARG A CA 1
ATOM 4025 C C . ARG A 1 541 ? 14.764 -36.782 2.500 1.00 96.81 541 ARG A C 1
ATOM 4027 O O . ARG A 1 541 ? 14.527 -36.794 1.295 1.00 96.81 541 ARG A O 1
ATOM 4034 N N . GLY A 1 542 ? 15.750 -36.048 3.016 1.00 96.69 542 GLY A N 1
ATOM 4035 C CA . GLY A 1 542 ? 16.570 -35.122 2.227 1.00 96.69 542 GLY A CA 1
ATOM 4036 C C . GLY A 1 542 ? 15.792 -33.933 1.640 1.00 96.69 542 GLY A C 1
ATOM 4037 O O . GLY A 1 542 ? 16.158 -33.426 0.581 1.00 96.69 542 GLY A O 1
ATOM 4038 N N . VAL A 1 543 ? 14.711 -33.497 2.296 1.00 98.06 543 VAL A N 1
ATOM 4039 C CA . VAL A 1 543 ? 13.852 -32.395 1.833 1.00 98.06 543 VAL A CA 1
ATOM 4040 C C . VAL A 1 543 ? 14.272 -31.084 2.508 1.00 98.06 543 VAL A C 1
ATOM 4042 O O . VAL A 1 543 ? 14.272 -31.008 3.737 1.00 98.06 543 VAL A O 1
ATOM 4045 N N . PRO A 1 544 ? 14.610 -30.019 1.757 1.00 98.19 544 PRO A N 1
ATOM 4046 C CA . PRO A 1 544 ? 15.053 -28.767 2.353 1.00 98.19 544 PRO A CA 1
ATOM 4047 C C . PRO A 1 544 ? 13.916 -27.974 3.013 1.00 98.19 544 PRO A C 1
ATOM 4049 O O . PRO A 1 544 ? 12.768 -27.975 2.553 1.00 98.19 544 PRO A O 1
ATOM 4052 N N . ILE A 1 545 ? 14.260 -27.200 4.045 1.00 98.06 545 ILE A N 1
ATOM 4053 C CA . ILE A 1 545 ? 13.343 -26.277 4.724 1.00 98.06 545 ILE A CA 1
ATOM 4054 C C . ILE A 1 545 ? 13.761 -24.830 4.460 1.00 98.06 545 ILE A C 1
ATOM 4056 O O . ILE A 1 545 ? 14.914 -24.443 4.632 1.00 98.06 545 ILE A O 1
ATOM 4060 N N . ARG A 1 546 ? 12.797 -23.982 4.092 1.00 97.88 546 ARG A N 1
ATOM 4061 C CA . ARG A 1 546 ? 12.950 -22.529 4.151 1.00 97.88 546 ARG A CA 1
ATOM 4062 C C . ARG A 1 546 ? 12.460 -21.992 5.491 1.00 97.88 546 ARG A C 1
ATOM 4064 O O . ARG A 1 546 ? 11.256 -22.039 5.750 1.00 97.88 546 ARG A O 1
ATOM 4071 N N . ILE A 1 547 ? 13.355 -21.385 6.265 1.00 96.50 547 ILE A N 1
ATOM 4072 C CA . ILE A 1 547 ? 13.003 -20.566 7.432 1.00 96.50 547 ILE A CA 1
ATOM 4073 C C . ILE A 1 547 ? 12.540 -19.201 6.917 1.00 96.50 547 ILE A C 1
ATOM 4075 O O . ILE A 1 547 ? 13.313 -18.460 6.310 1.00 96.50 547 ILE A O 1
ATOM 4079 N N . GLY A 1 548 ? 11.258 -18.880 7.091 1.00 94.44 548 GLY A N 1
ATOM 4080 C CA . GLY A 1 548 ? 10.666 -17.647 6.574 1.00 94.44 548 GLY A CA 1
ATOM 4081 C C . GLY A 1 548 ? 10.193 -16.703 7.665 1.00 94.44 548 GLY A C 1
ATOM 4082 O O . GLY A 1 548 ? 9.002 -16.722 7.980 1.00 94.44 548 GLY A O 1
ATOM 4083 N N . VAL A 1 549 ? 11.104 -15.867 8.165 1.00 94.38 549 VAL A N 1
ATOM 4084 C CA . VAL A 1 549 ? 10.833 -14.801 9.136 1.00 94.38 549 VAL A CA 1
ATOM 4085 C C . VAL A 1 549 ? 10.185 -13.614 8.424 1.00 94.38 549 VAL A C 1
ATOM 4087 O O . VAL A 1 549 ? 10.707 -13.108 7.429 1.00 94.38 549 VAL A O 1
ATOM 4090 N N . ASN A 1 550 ? 9.053 -13.151 8.949 1.00 91.50 550 ASN A N 1
ATOM 4091 C CA . ASN A 1 550 ? 8.366 -11.955 8.468 1.00 91.50 550 ASN A CA 1
ATOM 4092 C C . ASN A 1 550 ? 8.276 -10.926 9.595 1.00 91.50 550 ASN A C 1
ATOM 4094 O O . ASN A 1 550 ? 7.879 -11.277 10.705 1.00 91.50 550 ASN A O 1
ATOM 4098 N N . ALA A 1 551 ? 8.541 -9.654 9.291 1.00 88.81 551 ALA A N 1
ATOM 4099 C CA . ALA A 1 551 ? 8.452 -8.561 10.265 1.00 88.81 551 ALA A CA 1
ATOM 4100 C C . ALA A 1 551 ? 7.072 -8.480 10.955 1.00 88.81 551 ALA A C 1
ATOM 4102 O O . ALA A 1 551 ? 6.994 -8.228 12.152 1.00 88.81 551 ALA A O 1
ATOM 4103 N N . GLY A 1 552 ? 5.986 -8.743 10.215 1.00 84.19 552 GLY A N 1
ATOM 4104 C CA . GLY A 1 552 ? 4.612 -8.698 10.737 1.00 84.19 552 GLY A CA 1
ATOM 4105 C C . GLY A 1 552 ? 4.189 -9.904 11.585 1.00 84.19 552 GLY A C 1
ATOM 4106 O O . GLY A 1 552 ? 3.119 -9.874 12.180 1.00 84.19 552 GLY A O 1
ATOM 4107 N N . SER A 1 553 ? 4.995 -10.968 11.645 1.00 84.12 553 SER A N 1
ATOM 4108 C CA . SER A 1 553 ? 4.703 -12.171 12.438 1.00 84.12 553 SER A CA 1
ATOM 4109 C C . SER A 1 553 ? 5.900 -12.583 13.295 1.00 84.12 553 SER A C 1
ATOM 4111 O O . SER A 1 553 ? 6.152 -13.777 13.459 1.00 84.12 553 SER A O 1
ATOM 4113 N N . LEU A 1 554 ? 6.691 -11.610 13.751 1.00 87.94 554 LEU A N 1
ATOM 4114 C CA . LEU A 1 554 ? 7.837 -11.862 14.616 1.00 87.94 554 LEU A CA 1
ATOM 4115 C C . LEU A 1 554 ? 7.365 -12.428 15.965 1.00 87.94 554 LEU A C 1
ATOM 4117 O O . LEU A 1 554 ? 6.253 -12.136 16.412 1.00 87.94 554 LEU A O 1
ATOM 4121 N N . ASP A 1 555 ? 8.199 -13.245 16.605 1.00 86.06 555 ASP A N 1
ATOM 4122 C CA . ASP A 1 555 ? 7.915 -13.736 17.952 1.00 86.06 555 ASP A CA 1
ATOM 4123 C C . ASP A 1 555 ? 7.732 -12.549 18.928 1.00 86.06 555 ASP A C 1
ATOM 4125 O O . ASP A 1 555 ? 8.576 -11.645 18.921 1.00 86.06 555 ASP A O 1
ATOM 4129 N N . PRO A 1 556 ? 6.657 -12.515 19.745 1.00 88.12 556 PRO A N 1
ATOM 4130 C CA . PRO A 1 556 ? 6.421 -11.441 20.709 1.00 88.12 556 PRO A CA 1
ATOM 4131 C C . PRO A 1 556 ? 7.609 -11.160 21.636 1.00 88.12 556 PRO A C 1
ATOM 4133 O O . PRO A 1 556 ? 7.897 -9.993 21.890 1.00 88.12 556 PRO A O 1
ATOM 4136 N N . ASP A 1 557 ? 8.342 -12.192 22.066 1.00 89.00 557 ASP A N 1
ATOM 4137 C CA . ASP A 1 557 ? 9.479 -12.034 22.979 1.00 89.00 557 ASP A CA 1
ATOM 4138 C C . ASP A 1 557 ? 10.642 -11.306 22.288 1.00 89.00 557 ASP A C 1
ATOM 4140 O O . ASP A 1 557 ? 11.329 -10.476 22.884 1.00 89.00 557 ASP A O 1
ATOM 4144 N N . LEU A 1 558 ? 10.863 -11.592 20.999 1.00 90.25 558 LEU A N 1
ATOM 4145 C CA . LEU A 1 558 ? 11.853 -10.889 20.178 1.00 90.25 558 LEU A CA 1
ATOM 4146 C C . LEU A 1 558 ? 11.410 -9.464 19.862 1.00 90.25 558 LEU A C 1
ATOM 4148 O O . LEU A 1 558 ? 12.231 -8.548 19.885 1.00 90.25 558 LEU A O 1
ATOM 4152 N N . TYR A 1 559 ? 10.121 -9.282 19.584 1.00 89.56 559 TYR A N 1
ATOM 4153 C CA . TYR A 1 559 ? 9.546 -7.971 19.324 1.00 89.56 559 TYR A CA 1
ATOM 4154 C C . TYR A 1 559 ? 9.704 -7.049 20.540 1.00 89.56 559 TYR A C 1
ATOM 4156 O O . TYR A 1 559 ? 10.125 -5.904 20.390 1.00 89.56 559 TYR A O 1
ATOM 4164 N N . GLU A 1 560 ? 9.425 -7.548 21.746 1.00 91.38 560 GLU A N 1
ATOM 4165 C CA . GLU A 1 560 ? 9.598 -6.798 22.992 1.00 91.38 560 GLU A CA 1
ATOM 4166 C C . GLU A 1 560 ? 11.080 -6.532 23.291 1.00 91.38 560 GLU A C 1
ATOM 4168 O O . GLU A 1 560 ? 11.455 -5.386 23.543 1.00 91.38 560 GLU A O 1
ATOM 4173 N N . LYS A 1 561 ? 11.941 -7.555 23.172 1.00 93.94 561 LYS A N 1
ATOM 4174 C CA . LYS A 1 561 ? 13.391 -7.446 23.415 1.00 93.94 561 LYS A CA 1
ATOM 4175 C C . LYS A 1 561 ? 14.056 -6.345 22.585 1.00 93.94 561 LYS A C 1
ATOM 4177 O O . LYS A 1 561 ? 14.925 -5.640 23.095 1.00 93.94 561 LYS A O 1
ATOM 4182 N N . HIS A 1 562 ? 13.674 -6.212 21.316 1.00 91.81 562 HIS A N 1
ATOM 4183 C CA . HIS A 1 562 ? 14.292 -5.271 20.373 1.00 91.81 562 HIS A CA 1
ATOM 4184 C C . HIS A 1 562 ? 13.498 -3.971 20.183 1.00 91.81 562 HIS A C 1
ATOM 4186 O O . HIS A 1 562 ? 13.921 -3.090 19.436 1.00 91.81 562 HIS A O 1
ATOM 4192 N N . GLY A 1 563 ? 12.358 -3.814 20.867 1.00 89.88 563 GLY A N 1
ATOM 4193 C CA . GLY A 1 563 ? 11.509 -2.624 20.756 1.00 89.88 563 GLY A CA 1
ATOM 4194 C C . GLY A 1 563 ? 10.788 -2.493 19.408 1.00 89.88 563 GLY A C 1
ATOM 4195 O O . GLY A 1 563 ? 10.457 -1.381 18.990 1.00 89.88 563 GLY A O 1
ATOM 4196 N N . GLY A 1 564 ? 10.556 -3.610 18.716 1.00 90.94 564 GLY A N 1
ATOM 4197 C CA . GLY A 1 564 ? 9.866 -3.679 17.432 1.00 90.94 564 GLY A CA 1
ATOM 4198 C C . GLY A 1 564 ? 10.460 -4.708 16.470 1.00 90.94 564 GLY A C 1
ATOM 4199 O O . GLY A 1 564 ? 11.370 -5.464 16.801 1.00 90.94 564 GLY A O 1
ATOM 4200 N N . ALA A 1 565 ? 9.957 -4.713 15.234 1.00 90.69 565 ALA A N 1
ATOM 4201 C CA . ALA A 1 565 ? 10.524 -5.506 14.146 1.00 90.69 565 ALA A CA 1
ATOM 4202 C C . ALA A 1 565 ? 11.763 -4.806 13.554 1.00 90.69 565 ALA A C 1
ATOM 4204 O O . ALA A 1 565 ? 11.674 -4.134 12.524 1.00 90.69 565 ALA A O 1
ATOM 4205 N N . THR A 1 566 ? 12.902 -4.920 14.238 1.00 95.94 566 THR A N 1
ATOM 4206 C CA . THR A 1 566 ? 14.201 -4.399 13.779 1.00 95.94 566 THR A CA 1
ATOM 4207 C C . THR A 1 566 ? 14.952 -5.436 12.927 1.00 95.94 566 THR A C 1
ATOM 4209 O O . THR A 1 566 ? 14.599 -6.621 12.973 1.00 95.94 566 THR A O 1
ATOM 4212 N N . PRO A 1 567 ? 15.979 -5.034 12.145 1.00 96.25 567 PRO A N 1
ATOM 4213 C CA . PRO A 1 567 ? 16.844 -5.980 11.436 1.00 96.25 567 PRO A CA 1
ATOM 4214 C C . PRO A 1 567 ? 17.394 -7.075 12.359 1.00 96.25 567 PRO A C 1
ATOM 4216 O O . PRO A 1 567 ? 17.269 -8.261 12.057 1.00 96.25 567 PRO A O 1
ATOM 4219 N N . GLU A 1 568 ? 17.892 -6.679 13.530 1.00 96.69 568 GLU A N 1
ATOM 4220 C CA . GLU A 1 568 ? 18.523 -7.563 14.511 1.00 96.69 568 GLU A CA 1
ATOM 4221 C C . GLU A 1 568 ? 17.518 -8.583 15.051 1.00 96.69 568 GLU A C 1
ATOM 4223 O O . GLU A 1 568 ? 17.827 -9.766 15.170 1.00 96.69 568 GLU A O 1
ATOM 4228 N N . ALA A 1 569 ? 16.282 -8.147 15.313 1.00 95.69 569 ALA A N 1
ATOM 4229 C CA . ALA A 1 569 ? 15.218 -9.017 15.796 1.00 95.69 569 ALA A CA 1
ATOM 4230 C C . ALA A 1 569 ? 14.842 -10.091 14.761 1.00 95.69 569 ALA A C 1
ATOM 4232 O O . ALA A 1 569 ? 14.597 -11.249 15.105 1.00 95.69 569 ALA A O 1
ATOM 4233 N N . MET A 1 570 ? 14.819 -9.717 13.478 1.00 95.75 570 MET A N 1
ATOM 4234 C CA . MET A 1 570 ? 14.531 -10.640 12.379 1.00 95.75 570 MET A CA 1
ATOM 4235 C C . MET A 1 570 ? 15.666 -11.647 12.160 1.00 95.75 570 MET A C 1
ATOM 4237 O O . MET A 1 570 ? 15.391 -12.828 11.935 1.00 95.75 570 MET A O 1
ATOM 4241 N N . VAL A 1 571 ? 16.922 -11.202 12.250 1.00 96.69 571 VAL A N 1
ATOM 4242 C CA . VAL A 1 571 ? 18.105 -12.073 12.161 1.00 96.69 571 VAL A CA 1
ATOM 4243 C C . VAL A 1 571 ? 18.152 -13.038 13.345 1.00 96.69 571 VAL A C 1
ATOM 4245 O O . VAL A 1 571 ? 18.285 -14.243 13.134 1.00 96.69 571 VAL A O 1
ATOM 4248 N N . GLU A 1 572 ? 17.937 -12.549 14.570 1.00 95.88 572 GLU A N 1
ATOM 4249 C CA . GLU A 1 572 ? 17.898 -13.390 15.772 1.00 95.88 572 GLU A CA 1
ATOM 4250 C C . GLU A 1 572 ? 16.780 -14.439 15.678 1.00 95.88 572 GLU A C 1
ATOM 4252 O O . GLU A 1 572 ? 16.985 -15.598 16.033 1.00 95.88 572 GLU A O 1
ATOM 4257 N N . SER A 1 573 ? 15.611 -14.079 15.133 1.00 95.06 573 SER A N 1
ATOM 4258 C CA . SER A 1 573 ? 14.531 -15.047 14.901 1.00 95.06 573 SER A CA 1
ATOM 4259 C C . SER A 1 573 ? 14.941 -16.176 13.958 1.00 95.06 573 SER A C 1
ATOM 4261 O O . SER A 1 573 ? 14.499 -17.306 14.158 1.00 95.06 573 SER A O 1
ATOM 4263 N N . ALA A 1 574 ? 15.738 -15.889 12.927 1.00 95.62 574 ALA A N 1
ATOM 4264 C CA . ALA A 1 574 ? 16.229 -16.914 12.014 1.00 95.62 574 ALA A CA 1
ATOM 4265 C C . ALA A 1 574 ? 17.300 -17.793 12.679 1.00 95.62 574 ALA A C 1
ATOM 4267 O O . ALA A 1 574 ? 17.267 -19.011 12.521 1.00 95.62 574 ALA A O 1
ATOM 4268 N N . GLN A 1 575 ? 18.211 -17.192 13.452 1.00 95.50 575 GLN A N 1
ATOM 4269 C CA . GLN A 1 575 ? 19.269 -17.906 14.175 1.00 95.50 575 GLN A CA 1
ATOM 4270 C C . GLN A 1 575 ? 18.709 -18.861 15.233 1.00 95.50 575 GLN A C 1
ATOM 4272 O O . GLN A 1 575 ? 19.128 -20.012 15.283 1.00 95.50 575 GLN A O 1
ATOM 4277 N N . ARG A 1 576 ? 17.700 -18.438 16.006 1.00 93.69 576 ARG A N 1
ATOM 4278 C CA . ARG A 1 576 ? 17.023 -19.316 16.977 1.00 93.69 576 ARG A CA 1
ATOM 4279 C C . ARG A 1 576 ? 16.415 -20.557 16.321 1.00 93.69 576 ARG A C 1
ATOM 4281 O O . ARG A 1 576 ? 16.473 -21.646 16.877 1.00 93.69 576 ARG A O 1
ATOM 4288 N N . GLU A 1 577 ? 15.836 -20.409 15.132 1.00 93.31 577 GLU A N 1
ATOM 4289 C CA . GLU A 1 577 ? 15.273 -21.552 14.407 1.00 93.31 577 GLU A CA 1
ATOM 4290 C C . GLU A 1 577 ? 16.379 -22.493 13.890 1.00 93.31 577 GLU A C 1
ATOM 4292 O O . GLU A 1 577 ? 16.233 -23.714 13.960 1.00 93.31 577 GLU A O 1
ATOM 4297 N N . LEU A 1 578 ? 17.510 -21.939 13.429 1.00 94.75 578 LEU A N 1
ATOM 4298 C CA . LEU A 1 578 ? 18.694 -22.724 13.056 1.00 94.75 578 LEU A CA 1
ATOM 4299 C C . LEU A 1 578 ? 19.262 -23.516 14.240 1.00 94.75 578 LEU A C 1
ATOM 4301 O O . LEU A 1 578 ? 19.671 -24.657 14.050 1.00 94.75 578 LEU A O 1
ATOM 4305 N N . GLU A 1 579 ? 19.258 -22.959 15.455 1.00 94.69 579 GLU A N 1
ATOM 4306 C CA . GLU A 1 579 ? 19.699 -23.669 16.664 1.00 94.69 579 GLU A CA 1
ATOM 4307 C C . GLU A 1 579 ? 18.869 -24.941 16.900 1.00 94.69 579 GLU A C 1
ATOM 4309 O O . GLU A 1 579 ? 19.430 -26.011 17.135 1.00 94.69 579 GLU A O 1
ATOM 4314 N N . TYR A 1 580 ? 17.542 -24.872 16.739 1.00 94.12 580 TYR A N 1
ATOM 4315 C CA . TYR A 1 580 ? 16.688 -26.058 16.859 1.00 94.12 580 TYR A CA 1
ATOM 4316 C C . TYR A 1 580 ? 16.951 -27.106 15.775 1.00 94.12 580 TYR A C 1
ATOM 4318 O O . TYR A 1 580 ? 16.828 -28.301 16.048 1.00 94.12 580 TYR A O 1
ATOM 4326 N N . PHE A 1 581 ? 17.285 -26.682 14.554 1.00 95.38 581 PHE A N 1
ATOM 4327 C CA . PHE A 1 581 ? 17.642 -27.597 13.468 1.00 95.38 581 PHE A CA 1
ATOM 4328 C C . PHE A 1 581 ? 19.008 -28.250 13.702 1.00 95.38 581 PHE A C 1
ATOM 4330 O O . PHE A 1 581 ? 19.156 -29.450 13.464 1.00 95.38 581 PHE A O 1
ATOM 4337 N N . ALA A 1 582 ? 19.969 -27.502 14.247 1.00 94.56 582 ALA A N 1
ATOM 4338 C CA . ALA A 1 582 ? 21.284 -28.015 14.612 1.00 94.56 582 ALA A CA 1
ATOM 4339 C C . ALA A 1 582 ? 21.203 -29.092 15.707 1.00 94.56 582 ALA A C 1
ATOM 4341 O O . ALA A 1 582 ? 21.920 -30.084 15.636 1.00 94.56 582 ALA A O 1
ATOM 4342 N N . GLU A 1 583 ? 20.286 -28.963 16.674 1.00 95.81 583 GLU A N 1
ATOM 4343 C CA . GLU A 1 583 ? 20.053 -29.991 17.704 1.00 95.81 583 GLU A CA 1
ATOM 4344 C C . GLU A 1 583 ? 19.591 -31.352 17.150 1.00 95.81 583 GLU A C 1
ATOM 4346 O O . GLU A 1 583 ? 19.649 -32.356 17.860 1.00 95.81 583 GLU A O 1
ATOM 4351 N N . VAL A 1 584 ? 19.111 -31.395 15.904 1.00 96.06 584 VAL A N 1
ATOM 4352 C CA . VAL A 1 584 ? 18.719 -32.628 15.207 1.00 96.06 584 VAL A CA 1
ATOM 4353 C C . VAL A 1 584 ? 19.547 -32.872 13.944 1.00 96.06 584 VAL A C 1
ATOM 4355 O O . VAL A 1 584 ? 19.094 -33.584 13.048 1.00 96.06 584 VAL A O 1
ATOM 4358 N N . ASP A 1 585 ? 20.748 -32.297 13.855 1.00 96.19 585 ASP A N 1
ATOM 4359 C CA . ASP A 1 585 ? 21.679 -32.480 12.734 1.00 96.19 585 ASP A CA 1
ATOM 4360 C C . ASP A 1 585 ? 21.043 -32.195 11.354 1.00 96.19 585 ASP A C 1
ATOM 4362 O O . ASP A 1 585 ? 21.307 -32.890 10.367 1.00 96.19 585 ASP A O 1
ATOM 4366 N N . PHE A 1 586 ? 20.156 -31.194 11.272 1.00 96.75 586 PHE A N 1
ATOM 4367 C CA . PHE A 1 586 ? 19.515 -30.782 10.022 1.00 96.75 586 PHE A CA 1
ATOM 4368 C C . PHE A 1 586 ? 20.086 -29.462 9.501 1.00 96.75 586 PHE A C 1
ATOM 4370 O O . PHE A 1 586 ? 20.054 -28.446 10.189 1.00 96.75 586 PHE A O 1
ATOM 4377 N N . ASP A 1 587 ? 20.550 -29.471 8.250 1.00 93.94 587 ASP A N 1
ATOM 4378 C CA . ASP A 1 587 ? 21.291 -28.345 7.663 1.00 93.94 587 ASP A CA 1
ATOM 4379 C C . ASP A 1 587 ? 20.874 -28.005 6.212 1.00 93.94 587 ASP A C 1
ATOM 4381 O O . ASP A 1 587 ? 21.371 -27.054 5.607 1.00 93.94 587 ASP A O 1
ATOM 4385 N N . LEU A 1 588 ? 19.898 -28.728 5.639 1.00 97.00 588 LEU A N 1
ATOM 4386 C CA . LEU A 1 588 ? 19.343 -28.442 4.305 1.00 97.00 588 LEU A CA 1
ATOM 4387 C C . LEU A 1 588 ? 18.379 -27.247 4.359 1.00 97.00 588 LEU A C 1
ATOM 4389 O O . LEU A 1 588 ? 17.161 -27.383 4.223 1.00 97.00 588 LEU A O 1
ATOM 4393 N N . VAL A 1 589 ? 18.936 -26.059 4.582 1.00 97.56 589 VAL A N 1
ATOM 4394 C CA . VAL A 1 589 ? 18.180 -24.856 4.932 1.00 97.56 589 VAL A CA 1
ATOM 4395 C C . VAL A 1 589 ? 18.424 -23.728 3.937 1.00 97.56 589 VAL A C 1
ATOM 4397 O O . VAL A 1 589 ? 19.543 -23.509 3.485 1.00 97.56 589 VAL A O 1
ATOM 4400 N N . LYS A 1 590 ? 17.369 -22.963 3.637 1.00 98.06 590 LYS A N 1
ATOM 4401 C CA . LYS A 1 590 ? 17.470 -21.596 3.095 1.00 98.06 590 LYS A CA 1
ATOM 4402 C C . LYS A 1 590 ? 16.681 -20.621 3.962 1.00 98.06 590 LYS A C 1
ATOM 4404 O O . LYS A 1 590 ? 15.728 -21.018 4.629 1.00 98.06 590 LYS A O 1
ATOM 4409 N N . ILE A 1 591 ? 17.030 -19.341 3.940 1.00 98.25 591 ILE A N 1
ATOM 4410 C CA . ILE A 1 591 ? 16.482 -18.360 4.888 1.00 98.25 591 ILE A CA 1
ATOM 4411 C C . ILE A 1 591 ? 15.891 -17.166 4.144 1.00 98.25 591 ILE A C 1
ATOM 4413 O O . ILE A 1 591 ? 16.424 -16.716 3.134 1.00 98.25 591 ILE A O 1
ATOM 4417 N N . SER A 1 592 ? 14.771 -16.639 4.633 1.00 97.62 592 SER A N 1
ATOM 4418 C CA . SER A 1 592 ? 14.246 -15.338 4.215 1.00 97.62 592 SER A CA 1
ATOM 4419 C C . SER A 1 592 ? 13.840 -14.506 5.424 1.00 97.62 592 SER A C 1
ATOM 4421 O O . SER A 1 592 ? 13.104 -15.006 6.275 1.00 97.62 592 SER A O 1
ATOM 4423 N N . VAL A 1 593 ? 14.248 -13.238 5.436 1.00 96.25 593 VAL A N 1
ATOM 4424 C CA . VAL A 1 593 ? 13.870 -12.207 6.413 1.00 96.25 593 VAL A CA 1
ATOM 4425 C C . VAL A 1 593 ? 13.122 -11.090 5.680 1.00 96.25 593 VAL A C 1
ATOM 4427 O O . VAL A 1 593 ? 13.709 -10.156 5.144 1.00 96.25 593 VAL A O 1
ATOM 4430 N N . LYS A 1 594 ? 11.796 -11.215 5.550 1.00 95.12 594 LYS A N 1
ATOM 4431 C CA . LYS A 1 594 ? 10.992 -10.301 4.718 1.00 95.12 594 LYS A CA 1
ATOM 4432 C C . LYS A 1 594 ? 10.320 -9.207 5.539 1.00 95.12 594 LYS A C 1
ATOM 4434 O O . LYS A 1 594 ? 9.701 -9.465 6.571 1.00 95.12 594 LYS A O 1
ATOM 4439 N N . ALA A 1 595 ? 10.370 -7.987 5.017 1.00 94.25 595 ALA A N 1
ATOM 4440 C CA . ALA A 1 595 ? 9.640 -6.838 5.532 1.00 94.25 595 ALA A CA 1
ATOM 4441 C C . ALA A 1 595 ? 8.961 -6.090 4.379 1.00 94.25 595 ALA A C 1
ATOM 4443 O O . ALA A 1 595 ? 9.399 -6.173 3.230 1.00 94.25 595 ALA A O 1
ATOM 4444 N N . SER A 1 596 ? 7.874 -5.378 4.682 1.00 92.06 596 SER A N 1
ATOM 4445 C CA . SER A 1 596 ? 7.201 -4.504 3.716 1.00 92.06 596 SER A CA 1
ATOM 4446 C C . SER A 1 596 ? 7.918 -3.159 3.563 1.00 92.06 596 SER A C 1
ATOM 4448 O O . SER A 1 596 ? 7.717 -2.465 2.570 1.00 92.06 596 SER A O 1
ATOM 4450 N N . SER A 1 597 ? 8.782 -2.791 4.511 1.00 94.75 597 SER A N 1
ATOM 4451 C CA . SER A 1 597 ? 9.695 -1.652 4.406 1.00 94.75 597 SER A CA 1
ATOM 4452 C C . SER A 1 597 ? 10.984 -2.080 3.704 1.00 94.75 597 SER A C 1
ATOM 4454 O O . SER A 1 597 ? 11.701 -2.946 4.205 1.00 94.75 597 SER A O 1
ATOM 4456 N N . VAL A 1 598 ? 11.287 -1.463 2.556 1.00 95.69 598 VAL A N 1
ATOM 4457 C CA . VAL A 1 598 ? 12.493 -1.770 1.765 1.00 95.69 598 VAL A CA 1
ATOM 4458 C C . VAL A 1 598 ? 13.784 -1.537 2.566 1.00 95.69 598 VAL A C 1
ATOM 4460 O O . VAL A 1 598 ? 14.579 -2.471 2.634 1.00 95.69 598 VAL A O 1
ATOM 4463 N N . PRO A 1 599 ? 13.997 -0.388 3.248 1.00 97.06 599 PRO A N 1
ATOM 4464 C CA . PRO A 1 599 ? 15.214 -0.178 4.038 1.00 97.06 599 PRO A CA 1
ATOM 4465 C C . PRO A 1 599 ? 15.410 -1.210 5.154 1.00 97.06 599 PRO A C 1
ATOM 4467 O O . PRO A 1 599 ? 16.518 -1.696 5.348 1.00 97.06 599 PRO A O 1
ATOM 4470 N N . LEU A 1 600 ? 14.329 -1.575 5.856 1.00 95.25 600 LEU A N 1
ATOM 4471 C CA . LEU A 1 600 ? 14.366 -2.596 6.909 1.00 95.25 600 LEU A CA 1
ATOM 4472 C C . LEU A 1 600 ? 14.751 -3.963 6.335 1.00 95.25 600 LEU A C 1
ATOM 4474 O O . LEU A 1 600 ? 15.595 -4.650 6.897 1.00 95.25 600 LEU A O 1
ATOM 4478 N N . MET A 1 601 ? 14.141 -4.344 5.208 1.00 96.31 601 MET A N 1
ATOM 4479 C CA . MET A 1 601 ? 14.433 -5.606 4.534 1.00 96.31 601 MET A CA 1
ATOM 4480 C C . MET A 1 601 ? 15.901 -5.677 4.097 1.00 96.31 601 MET A C 1
ATOM 4482 O O . MET A 1 601 ? 16.566 -6.670 4.369 1.00 96.31 601 MET A O 1
ATOM 4486 N N . VAL A 1 602 ? 16.399 -4.632 3.428 1.00 97.81 602 VAL A N 1
ATOM 4487 C CA . VAL A 1 602 ? 17.783 -4.570 2.938 1.00 97.81 602 VAL A CA 1
ATOM 4488 C C . VAL A 1 602 ? 18.768 -4.706 4.097 1.00 97.81 602 VAL A C 1
ATOM 4490 O O . VAL A 1 602 ? 19.664 -5.542 4.035 1.00 97.81 602 VAL A O 1
ATOM 4493 N N . GLU A 1 603 ? 18.563 -3.957 5.180 1.00 97.94 603 GLU A N 1
ATOM 4494 C CA . GLU A 1 603 ? 19.442 -4.025 6.348 1.00 97.94 603 GLU A CA 1
ATOM 4495 C C . GLU A 1 603 ? 19.402 -5.401 7.030 1.00 97.94 603 GLU A C 1
ATOM 4497 O O . GLU A 1 603 ? 20.447 -5.956 7.360 1.00 97.94 603 GLU A O 1
ATOM 4502 N N . ALA A 1 604 ? 18.218 -6.011 7.155 1.00 97.50 604 ALA A N 1
ATOM 4503 C CA . ALA A 1 604 ? 18.083 -7.356 7.712 1.00 97.50 604 ALA A CA 1
ATOM 4504 C C . ALA A 1 604 ? 18.822 -8.414 6.876 1.00 97.50 604 ALA A C 1
ATOM 4506 O O . ALA A 1 604 ? 19.466 -9.293 7.442 1.00 97.50 604 ALA A O 1
ATOM 4507 N N . TYR A 1 605 ? 18.764 -8.339 5.540 1.00 98.44 605 TYR A N 1
ATOM 4508 C CA . TYR A 1 605 ? 19.504 -9.274 4.684 1.00 98.44 605 TYR A CA 1
ATOM 4509 C C . TYR A 1 605 ? 21.013 -9.045 4.715 1.00 98.44 605 TYR A C 1
ATOM 4511 O O . TYR A 1 605 ? 21.739 -10.033 4.656 1.00 98.44 605 TYR A O 1
ATOM 4519 N N . ARG A 1 606 ? 21.492 -7.800 4.830 1.00 97.94 606 ARG A N 1
ATOM 4520 C CA . ARG A 1 606 ? 22.928 -7.516 4.995 1.00 97.94 606 ARG A CA 1
ATOM 4521 C C . ARG A 1 606 ? 23.464 -8.125 6.284 1.00 97.94 606 ARG A C 1
ATOM 4523 O O . ARG A 1 606 ? 24.401 -8.911 6.234 1.00 97.94 606 ARG A O 1
ATOM 4530 N N . GLN A 1 607 ? 22.798 -7.864 7.408 1.00 98.06 607 GLN A N 1
ATOM 4531 C CA . GLN A 1 607 ? 23.171 -8.460 8.693 1.00 98.06 607 GLN A CA 1
ATOM 4532 C C . GLN A 1 607 ? 23.080 -9.992 8.657 1.00 98.06 607 GLN A C 1
ATOM 4534 O O . GLN A 1 607 ? 23.977 -10.681 9.135 1.00 98.06 607 GLN A O 1
ATOM 4539 N N . LEU A 1 608 ? 22.027 -10.548 8.044 1.00 97.56 608 LEU A N 1
ATOM 4540 C CA . LEU A 1 608 ? 21.887 -11.997 7.896 1.00 97.56 608 LEU A CA 1
ATOM 4541 C C . LEU A 1 608 ? 23.024 -12.598 7.054 1.00 97.56 608 LEU A C 1
ATOM 4543 O O . LEU A 1 608 ? 23.550 -13.653 7.393 1.00 97.56 608 LEU A O 1
ATOM 4547 N N . ALA A 1 609 ? 23.408 -11.934 5.964 1.00 96.94 609 ALA A N 1
ATOM 4548 C CA . ALA A 1 609 ? 24.452 -12.387 5.054 1.00 96.94 609 ALA A CA 1
ATOM 4549 C C . ALA A 1 609 ? 25.834 -12.498 5.721 1.00 96.94 609 ALA A C 1
ATOM 4551 O O . ALA A 1 609 ? 26.630 -13.328 5.282 1.00 96.94 609 ALA A O 1
ATOM 4552 N N . GLU A 1 610 ? 26.094 -11.714 6.772 1.00 96.25 610 GLU A N 1
ATOM 4553 C CA . GLU A 1 610 ? 27.341 -11.736 7.550 1.00 96.25 610 GLU A CA 1
ATOM 4554 C C . GLU A 1 610 ? 27.422 -12.901 8.549 1.00 96.25 610 GLU A C 1
ATOM 4556 O O . GLU A 1 610 ? 28.517 -13.332 8.906 1.00 96.25 610 GLU A O 1
ATOM 4561 N N . VAL A 1 611 ? 26.279 -13.419 9.012 1.00 96.00 611 VAL A N 1
ATOM 4562 C CA . VAL A 1 611 ? 26.219 -14.377 10.136 1.00 96.00 611 VAL A CA 1
ATOM 4563 C C . VAL A 1 611 ? 25.843 -15.801 9.730 1.00 96.00 611 VAL A C 1
ATOM 4565 O O . VAL A 1 611 ? 25.775 -16.690 10.577 1.00 96.00 611 VAL A O 1
ATOM 4568 N N . THR A 1 612 ? 25.573 -16.041 8.451 1.00 95.62 612 THR A N 1
ATOM 4569 C CA . THR A 1 612 ? 25.291 -17.377 7.914 1.00 95.62 612 THR A CA 1
ATOM 4570 C C . THR A 1 612 ? 25.905 -17.540 6.530 1.00 95.62 612 THR A C 1
ATOM 4572 O O . THR A 1 612 ? 26.162 -16.551 5.853 1.00 95.62 612 THR A O 1
ATOM 4575 N N . ASP A 1 613 ? 26.103 -18.780 6.087 1.00 96.25 613 ASP A N 1
ATOM 4576 C CA . ASP A 1 613 ? 26.454 -19.184 4.721 1.00 96.25 613 ASP A CA 1
ATOM 4577 C C . ASP A 1 613 ? 25.292 -19.915 4.010 1.00 96.25 613 ASP A C 1
ATOM 4579 O O . ASP A 1 613 ? 25.443 -20.379 2.881 1.00 96.25 613 ASP A O 1
ATOM 4583 N N . HIS A 1 614 ? 24.101 -19.998 4.614 1.00 98.19 614 HIS A N 1
ATOM 4584 C CA . HIS A 1 614 ? 22.929 -20.584 3.957 1.00 98.19 614 HIS A CA 1
ATOM 4585 C C . HIS A 1 614 ? 22.448 -19.727 2.767 1.00 98.19 614 HIS A C 1
ATOM 4587 O O . HIS A 1 614 ? 22.650 -18.502 2.762 1.00 98.19 614 HIS A O 1
ATOM 4593 N N . PRO A 1 615 ? 21.770 -20.338 1.773 1.00 98.38 615 PRO A N 1
ATOM 4594 C CA . PRO A 1 615 ? 21.094 -19.610 0.709 1.00 98.38 615 PRO A CA 1
ATOM 4595 C C . PRO A 1 615 ? 20.028 -18.644 1.222 1.00 98.38 615 PRO A C 1
ATOM 4597 O O . PRO A 1 615 ? 19.218 -18.984 2.092 1.00 98.38 615 PRO A O 1
ATOM 4600 N N . LEU A 1 616 ? 19.964 -17.465 0.613 1.00 98.56 616 LEU A N 1
ATOM 4601 C CA . LEU A 1 616 ? 19.034 -16.400 0.960 1.00 98.56 616 LEU A CA 1
ATOM 4602 C C . LEU A 1 616 ? 17.934 -16.262 -0.098 1.00 98.56 616 LEU A C 1
ATOM 4604 O O . LEU A 1 616 ? 18.192 -16.047 -1.284 1.00 98.56 616 LEU A O 1
ATOM 4608 N N . HIS A 1 617 ? 16.682 -16.384 0.347 1.00 98.62 617 HIS A N 1
ATOM 4609 C CA . HIS A 1 617 ? 15.491 -16.174 -0.470 1.00 98.62 617 HIS A CA 1
ATOM 4610 C C . HIS A 1 617 ? 14.991 -14.739 -0.316 1.00 98.62 617 HIS A C 1
ATOM 4612 O O . HIS A 1 617 ? 14.301 -14.420 0.651 1.00 98.62 617 HIS A O 1
ATOM 4618 N N . LEU A 1 618 ? 15.289 -13.886 -1.291 1.00 98.31 618 LEU A N 1
ATOM 4619 C CA . LEU A 1 618 ? 14.921 -12.477 -1.264 1.00 98.31 618 LEU A CA 1
ATOM 4620 C C . LEU A 1 618 ? 13.463 -12.242 -1.655 1.00 98.31 618 LEU A C 1
ATOM 4622 O O . LEU A 1 618 ? 12.844 -12.986 -2.421 1.00 98.31 618 LEU A O 1
ATOM 4626 N N . GLY A 1 619 ? 12.912 -11.147 -1.148 1.00 96.81 619 GLY A N 1
ATOM 4627 C CA . GLY A 1 619 ? 11.649 -10.604 -1.623 1.00 96.81 619 GLY A CA 1
ATOM 4628 C C . GLY A 1 619 ? 11.049 -9.627 -0.629 1.00 96.81 619 GLY A C 1
ATOM 4629 O O . GLY A 1 619 ? 11.041 -9.888 0.574 1.00 96.81 619 GLY A O 1
ATOM 4630 N N . VAL A 1 620 ? 10.497 -8.536 -1.145 1.00 95.56 620 VAL A N 1
ATOM 4631 C CA . VAL A 1 620 ? 9.704 -7.589 -0.358 1.00 95.56 620 VAL A CA 1
ATOM 4632 C C . VAL A 1 620 ? 8.322 -8.204 -0.148 1.00 95.56 620 VAL A C 1
ATOM 4634 O O . VAL A 1 620 ? 7.663 -8.567 -1.122 1.00 95.56 620 VAL A O 1
ATOM 4637 N N . THR A 1 621 ? 7.888 -8.365 1.105 1.00 91.31 621 THR A N 1
ATOM 4638 C CA . THR A 1 621 ? 6.518 -8.834 1.382 1.00 91.31 621 THR A CA 1
ATOM 4639 C C . THR A 1 621 ? 5.534 -7.684 1.210 1.00 91.31 621 THR A C 1
ATOM 4641 O O . THR A 1 621 ? 5.891 -6.535 1.469 1.00 91.31 621 THR A O 1
ATOM 4644 N N . GLU A 1 622 ? 4.305 -7.982 0.783 1.00 87.38 622 GLU A N 1
ATOM 4645 C CA . GLU A 1 622 ? 3.239 -6.978 0.629 1.00 87.38 622 GLU A CA 1
ATOM 4646 C C . GLU A 1 622 ? 3.715 -5.767 -0.198 1.00 87.38 622 GLU A C 1
ATOM 4648 O O . GLU A 1 622 ? 3.680 -4.606 0.233 1.00 87.38 622 GLU A O 1
ATOM 4653 N N . ALA A 1 623 ? 4.247 -6.040 -1.396 1.00 91.81 623 ALA A N 1
ATOM 4654 C CA . ALA A 1 623 ? 4.730 -4.977 -2.270 1.00 91.81 623 ALA A CA 1
ATOM 4655 C C . ALA A 1 623 ? 3.567 -4.109 -2.792 1.00 91.81 623 ALA A C 1
ATOM 4657 O O . ALA A 1 623 ? 3.747 -2.910 -2.990 1.00 91.81 623 ALA A O 1
ATOM 4658 N N . GLY A 1 624 ? 2.372 -4.694 -2.923 1.00 92.62 624 GLY A N 1
ATOM 4659 C CA . GLY A 1 624 ? 1.159 -4.040 -3.415 1.00 92.62 624 GLY A CA 1
ATOM 4660 C C . GLY A 1 624 ? 0.899 -4.315 -4.902 1.00 92.62 624 GLY A C 1
ATOM 4661 O O . GLY A 1 624 ? 1.619 -5.109 -5.519 1.00 92.62 624 GLY A O 1
ATOM 4662 N N . PRO A 1 625 ? -0.139 -3.698 -5.490 1.00 94.56 625 PRO A N 1
ATOM 4663 C CA . PRO A 1 625 ? -0.455 -3.863 -6.905 1.00 94.56 625 PRO A CA 1
ATOM 4664 C C . PRO A 1 625 ? 0.564 -3.134 -7.807 1.00 94.56 625 PRO A C 1
ATOM 4666 O O . PRO A 1 625 ? 1.152 -2.125 -7.397 1.00 94.56 625 PRO A O 1
ATOM 4669 N N . PRO A 1 626 ? 0.783 -3.604 -9.048 1.00 91.62 626 PRO A N 1
ATOM 4670 C CA . PRO A 1 626 ? 1.503 -2.845 -10.069 1.00 91.62 626 PRO A CA 1
ATOM 4671 C C . PRO A 1 626 ? 0.835 -1.484 -10.371 1.00 91.62 626 PRO A C 1
ATOM 4673 O O . PRO A 1 626 ? -0.382 -1.364 -10.227 1.00 91.62 626 PRO A O 1
ATOM 4676 N N . PRO A 1 627 ? 1.596 -0.456 -10.801 1.00 94.44 627 PRO A N 1
ATOM 4677 C CA . PRO A 1 627 ? 3.050 -0.459 -10.998 1.00 94.44 627 PRO A CA 1
ATOM 4678 C C . PRO A 1 627 ? 3.848 -0.232 -9.701 1.00 94.44 627 PRO A C 1
ATOM 4680 O O . PRO A 1 627 ? 5.022 -0.589 -9.634 1.00 94.44 627 PRO A O 1
ATOM 4683 N N . ALA A 1 628 ? 3.231 0.309 -8.646 1.00 92.81 628 ALA A N 1
ATOM 4684 C CA . ALA A 1 628 ? 3.928 0.666 -7.406 1.00 92.81 628 ALA A CA 1
ATOM 4685 C C . ALA A 1 628 ? 4.604 -0.542 -6.730 1.00 92.81 628 ALA A C 1
ATOM 4687 O O . ALA A 1 628 ? 5.742 -0.442 -6.267 1.00 92.81 628 ALA A O 1
ATOM 4688 N N . GLY A 1 629 ? 3.937 -1.701 -6.728 1.00 94.50 629 GLY A N 1
ATOM 4689 C CA . GLY A 1 629 ? 4.496 -2.942 -6.197 1.00 94.50 629 GLY A CA 1
ATOM 4690 C C . GLY A 1 629 ? 5.731 -3.429 -6.954 1.00 94.50 629 GLY A C 1
ATOM 4691 O O . GLY A 1 629 ? 6.667 -3.916 -6.320 1.00 94.50 629 GLY A O 1
ATOM 4692 N N . LEU A 1 630 ? 5.783 -3.234 -8.279 1.00 96.25 630 LEU A N 1
ATOM 4693 C CA . LEU A 1 630 ? 6.961 -3.563 -9.089 1.00 96.25 630 LEU A CA 1
ATOM 4694 C C . LEU A 1 630 ? 8.143 -2.682 -8.691 1.00 96.25 630 LEU A C 1
ATOM 4696 O O . LEU A 1 630 ? 9.205 -3.205 -8.373 1.00 96.25 630 LEU A O 1
ATOM 4700 N N . VAL A 1 631 ? 7.939 -1.363 -8.614 1.00 96.88 631 VAL A N 1
ATOM 4701 C CA . VAL A 1 631 ? 8.984 -0.410 -8.201 1.00 96.88 631 VAL A CA 1
ATOM 4702 C C . VAL A 1 631 ? 9.519 -0.760 -6.813 1.00 96.88 631 VAL A C 1
ATOM 4704 O O . VAL A 1 631 ? 10.729 -0.856 -6.613 1.00 96.88 631 VAL A O 1
ATOM 4707 N N . LYS A 1 632 ? 8.622 -1.011 -5.856 1.00 96.50 632 LYS A N 1
ATOM 4708 C CA . LYS A 1 632 ? 8.977 -1.326 -4.470 1.00 96.50 632 LYS A CA 1
ATOM 4709 C C . LYS A 1 632 ? 9.739 -2.649 -4.344 1.00 96.50 632 LYS A C 1
ATOM 4711 O O . LYS A 1 632 ? 10.742 -2.704 -3.637 1.00 96.50 632 LYS A O 1
ATOM 4716 N N . ALA A 1 633 ? 9.276 -3.707 -5.012 1.00 96.81 633 ALA A N 1
ATOM 4717 C CA . ALA A 1 633 ? 9.940 -5.007 -4.995 1.00 96.81 633 ALA A CA 1
ATOM 4718 C C . ALA A 1 633 ? 11.312 -4.947 -5.678 1.00 96.81 633 ALA A C 1
ATOM 4720 O O . ALA A 1 633 ? 12.293 -5.408 -5.093 1.00 96.81 633 ALA A O 1
ATOM 4721 N N . THR A 1 634 ? 11.395 -4.315 -6.854 1.00 97.75 634 THR A N 1
ATOM 4722 C CA . THR A 1 634 ? 12.653 -4.108 -7.579 1.00 97.75 634 THR A CA 1
ATOM 4723 C C . THR A 1 634 ? 13.650 -3.335 -6.728 1.00 97.75 634 THR A C 1
ATOM 4725 O O . THR A 1 634 ? 14.767 -3.805 -6.572 1.00 97.75 634 THR A O 1
ATOM 4728 N N . ALA A 1 635 ? 13.245 -2.226 -6.098 1.00 97.00 635 ALA A N 1
ATOM 4729 C CA . ALA A 1 635 ? 14.131 -1.420 -5.259 1.00 97.00 635 ALA A CA 1
ATOM 4730 C C . ALA A 1 635 ? 14.746 -2.202 -4.085 1.00 97.00 635 ALA A C 1
ATOM 4732 O O . ALA A 1 635 ? 15.871 -1.925 -3.699 1.00 97.00 635 ALA A O 1
ATOM 4733 N N . GLY A 1 636 ? 14.033 -3.171 -3.502 1.00 96.44 636 GLY A N 1
ATOM 4734 C CA . GLY A 1 636 ? 14.592 -4.004 -2.433 1.00 96.44 636 GLY A CA 1
ATOM 4735 C C . GLY A 1 636 ? 15.449 -5.161 -2.943 1.00 96.44 636 GLY A C 1
ATOM 4736 O O . GLY A 1 636 ? 16.510 -5.435 -2.389 1.00 96.44 636 GLY A O 1
ATOM 4737 N N . ILE A 1 637 ? 14.982 -5.860 -3.980 1.00 98.12 637 ILE A N 1
ATOM 4738 C CA . ILE A 1 637 ? 15.654 -7.055 -4.500 1.00 98.12 637 ILE A CA 1
ATOM 4739 C C . ILE A 1 637 ? 16.923 -6.663 -5.266 1.00 98.12 637 ILE A C 1
ATOM 4741 O O . ILE A 1 637 ? 17.974 -7.245 -5.017 1.00 98.12 637 ILE A O 1
ATOM 4745 N N . SER A 1 638 ? 16.858 -5.666 -6.155 1.00 97.00 638 SER A N 1
ATOM 4746 C CA . SER A 1 638 ? 17.996 -5.276 -6.994 1.00 97.00 638 SER A CA 1
ATOM 4747 C C . SER A 1 638 ? 19.164 -4.735 -6.175 1.00 97.00 638 SER A C 1
ATOM 4749 O O . SER A 1 638 ? 20.302 -5.071 -6.476 1.00 97.00 638 SER A O 1
ATOM 4751 N N . THR A 1 639 ? 18.902 -3.973 -5.105 1.00 96.25 639 THR A N 1
ATOM 4752 C CA . THR A 1 639 ? 19.954 -3.470 -4.210 1.00 96.25 639 THR A CA 1
ATOM 4753 C C . THR A 1 639 ? 20.783 -4.608 -3.622 1.00 96.25 639 THR A C 1
ATOM 4755 O O . THR A 1 639 ? 22.004 -4.568 -3.703 1.00 96.25 639 THR A O 1
ATOM 4758 N N . LEU A 1 640 ? 20.136 -5.651 -3.098 1.00 96.75 640 LEU A N 1
ATOM 4759 C CA . LEU A 1 640 ? 20.842 -6.796 -2.519 1.00 96.75 640 LEU A CA 1
ATOM 4760 C C . LEU A 1 640 ? 21.548 -7.638 -3.585 1.00 96.75 640 LEU A C 1
ATOM 4762 O O . LEU A 1 640 ? 22.688 -8.044 -3.383 1.00 96.75 640 LEU A O 1
ATOM 4766 N N . LEU A 1 641 ? 20.911 -7.850 -4.741 1.00 96.56 641 LEU A N 1
ATOM 4767 C CA . LEU A 1 641 ? 21.521 -8.592 -5.846 1.00 96.56 641 LEU A CA 1
ATOM 4768 C C . LEU A 1 641 ? 22.784 -7.905 -6.382 1.00 96.56 641 LEU A C 1
ATOM 4770 O O . LEU A 1 641 ? 23.774 -8.579 -6.655 1.00 96.56 641 LEU A O 1
ATOM 4774 N N . MET A 1 642 ? 22.774 -6.574 -6.483 1.00 93.31 642 MET A N 1
ATOM 4775 C CA . MET A 1 642 ? 23.948 -5.781 -6.867 1.00 93.31 642 MET A CA 1
ATOM 4776 C C . MET A 1 642 ? 25.064 -5.831 -5.813 1.00 93.31 642 MET A C 1
ATOM 4778 O O . MET A 1 642 ? 26.227 -5.618 -6.141 1.00 93.31 642 MET A O 1
ATOM 4782 N N . GLU A 1 643 ? 24.740 -6.159 -4.564 1.00 93.62 643 GLU A N 1
ATOM 4783 C CA . GLU A 1 643 ? 25.708 -6.432 -3.492 1.00 93.62 643 GLU A CA 1
ATOM 4784 C C . GLU A 1 643 ? 26.153 -7.906 -3.458 1.00 93.62 643 GLU A C 1
ATOM 4786 O O . GLU A 1 643 ? 26.885 -8.313 -2.560 1.00 93.62 643 GLU A O 1
ATOM 4791 N N . GLY A 1 644 ? 25.705 -8.727 -4.416 1.00 93.94 644 GLY A N 1
ATOM 4792 C CA . GLY A 1 644 ? 26.002 -10.158 -4.472 1.00 93.94 644 GLY A CA 1
ATOM 4793 C C . GLY A 1 644 ? 25.206 -10.999 -3.468 1.00 93.94 644 GLY A C 1
ATOM 4794 O O . GLY A 1 644 ? 25.464 -12.195 -3.332 1.00 93.94 644 GLY A O 1
ATOM 4795 N N . ILE A 1 645 ? 24.238 -10.413 -2.761 1.00 96.69 645 ILE A N 1
ATOM 4796 C CA . ILE A 1 645 ? 23.417 -11.083 -1.750 1.00 96.69 645 ILE A CA 1
ATOM 4797 C C . ILE A 1 645 ? 22.140 -11.605 -2.412 1.00 96.69 645 ILE A C 1
ATOM 4799 O O . ILE A 1 645 ? 21.380 -10.835 -2.990 1.00 96.69 645 ILE A O 1
ATOM 4803 N N . GLY A 1 646 ? 21.862 -12.903 -2.264 1.00 97.00 646 GLY A N 1
ATOM 4804 C CA . GLY A 1 646 ? 20.623 -13.537 -2.718 1.00 97.00 646 GLY A CA 1
ATOM 4805 C C . GLY A 1 646 ? 20.855 -14.695 -3.683 1.00 97.00 646 GLY A C 1
ATOM 4806 O O . GLY A 1 646 ? 21.561 -14.572 -4.675 1.00 97.00 646 GLY A O 1
ATOM 4807 N N . ASP A 1 647 ? 20.197 -15.818 -3.413 1.00 98.25 647 ASP A N 1
ATOM 4808 C CA . ASP A 1 647 ? 20.357 -17.070 -4.168 1.00 98.25 647 ASP A CA 1
ATOM 4809 C C . ASP A 1 647 ? 19.051 -17.487 -4.859 1.00 98.25 647 ASP A C 1
ATOM 4811 O O . ASP A 1 647 ? 19.006 -18.315 -5.771 1.00 98.25 647 ASP A O 1
ATOM 4815 N N . THR A 1 648 ? 17.943 -16.896 -4.418 1.00 98.56 648 THR A N 1
ATOM 4816 C CA . THR A 1 648 ? 16.631 -17.057 -5.025 1.00 98.56 648 THR A CA 1
ATOM 4817 C C . THR A 1 648 ? 15.757 -15.852 -4.704 1.00 98.56 648 THR A C 1
ATOM 4819 O O . THR A 1 648 ? 15.900 -15.248 -3.644 1.00 98.56 648 THR A O 1
ATOM 4822 N N . ILE A 1 649 ? 14.842 -15.490 -5.598 1.00 98.56 649 ILE A N 1
ATOM 4823 C CA . ILE A 1 649 ? 13.999 -14.302 -5.456 1.00 98.56 649 ILE A CA 1
ATOM 4824 C C . ILE A 1 649 ? 12.521 -14.644 -5.620 1.00 98.56 649 ILE A C 1
ATOM 4826 O O . ILE A 1 649 ? 12.156 -15.596 -6.309 1.00 98.56 649 ILE A O 1
ATOM 4830 N N . ARG A 1 650 ? 11.657 -13.836 -5.006 1.00 98.25 650 ARG A N 1
ATOM 4831 C CA . ARG A 1 650 ? 10.224 -13.805 -5.302 1.00 98.25 650 ARG A CA 1
ATOM 4832 C C . ARG A 1 650 ? 9.681 -12.384 -5.186 1.00 98.25 650 ARG A C 1
ATOM 4834 O O . ARG A 1 650 ? 9.746 -11.787 -4.107 1.00 98.25 650 ARG A O 1
ATOM 4841 N N . TYR A 1 651 ? 9.050 -11.905 -6.252 1.00 97.62 651 TYR A N 1
ATOM 4842 C CA . TYR A 1 651 ? 8.164 -10.741 -6.207 1.00 97.62 651 TYR A CA 1
ATOM 4843 C C . TYR A 1 651 ? 6.871 -11.124 -5.476 1.00 97.62 651 TYR A C 1
ATOM 4845 O O . TYR A 1 651 ? 6.377 -12.225 -5.664 1.00 97.62 651 TYR A O 1
ATOM 4853 N N . SER A 1 652 ? 6.363 -10.270 -4.583 1.00 95.38 652 SER A N 1
ATOM 4854 C CA . SER A 1 652 ? 5.107 -10.522 -3.846 1.00 95.38 652 SER A CA 1
ATOM 4855 C C . SER A 1 652 ? 4.110 -9.403 -4.147 1.00 95.38 652 SER A C 1
ATOM 4857 O O . SER A 1 652 ? 3.989 -8.446 -3.376 1.00 95.38 652 SER A O 1
ATOM 4859 N N . LEU A 1 653 ? 3.471 -9.500 -5.311 1.00 96.00 653 LEU A N 1
ATOM 4860 C CA . LEU A 1 653 ? 2.591 -8.486 -5.888 1.00 96.00 653 LEU A CA 1
ATOM 4861 C C . LEU A 1 653 ? 1.126 -8.822 -5.602 1.00 96.00 653 LEU A C 1
ATOM 4863 O O . LEU A 1 653 ? 0.738 -9.980 -5.481 1.00 96.00 653 LEU A O 1
ATOM 4867 N N . THR A 1 654 ? 0.279 -7.800 -5.555 1.00 94.56 654 THR A N 1
ATOM 4868 C CA . THR A 1 654 ? -1.178 -7.991 -5.600 1.00 94.56 654 THR A CA 1
ATOM 4869 C C . THR A 1 654 ? -1.620 -8.081 -7.065 1.00 94.56 654 THR A C 1
ATOM 4871 O O . THR A 1 654 ? -2.214 -7.144 -7.593 1.00 94.56 654 THR A O 1
ATOM 4874 N N . ALA A 1 655 ? -1.242 -9.165 -7.746 1.00 93.12 655 ALA A N 1
ATOM 4875 C CA . ALA A 1 655 ? -1.487 -9.403 -9.173 1.00 93.12 655 ALA A CA 1
ATOM 4876 C C . ALA A 1 655 ? -1.538 -10.912 -9.488 1.00 93.12 655 ALA A C 1
ATOM 4878 O O . ALA A 1 655 ? -1.417 -11.741 -8.585 1.00 93.12 655 ALA A O 1
ATOM 4879 N N . ASP A 1 656 ? -1.709 -11.266 -10.765 1.00 95.31 656 ASP A N 1
ATOM 4880 C CA . ASP A 1 656 ? -1.524 -12.643 -11.231 1.00 95.31 656 ASP A CA 1
ATOM 4881 C C . ASP A 1 656 ? -0.090 -13.122 -10.894 1.00 95.31 656 ASP A C 1
ATOM 4883 O O . ASP A 1 656 ? 0.874 -12.427 -11.229 1.00 95.31 656 ASP A O 1
ATOM 4887 N N . PRO A 1 657 ? 0.093 -14.292 -10.250 1.00 95.69 657 PRO A N 1
ATOM 4888 C CA . PRO A 1 657 ? 1.408 -14.874 -9.966 1.00 95.69 657 PRO A CA 1
ATOM 4889 C C . PRO A 1 657 ? 2.344 -15.005 -11.174 1.00 95.69 657 PRO A C 1
ATOM 4891 O O . PRO A 1 657 ? 3.567 -15.041 -11.002 1.00 95.69 657 PRO A O 1
ATOM 4894 N N . VAL A 1 658 ? 1.792 -15.093 -12.387 1.00 95.06 658 VAL A N 1
ATOM 4895 C CA . VAL A 1 658 ? 2.553 -15.100 -13.643 1.00 95.06 658 VAL A CA 1
ATOM 4896 C C . VAL A 1 658 ? 3.317 -13.785 -13.826 1.00 95.06 658 VAL A C 1
ATOM 4898 O O . VAL A 1 658 ? 4.478 -13.812 -14.232 1.00 95.06 658 VAL A O 1
ATOM 4901 N N . GLU A 1 659 ? 2.734 -12.651 -13.432 1.00 93.50 659 GLU A N 1
ATOM 4902 C CA . GLU A 1 659 ? 3.411 -11.348 -13.447 1.00 93.50 659 GLU A CA 1
ATOM 4903 C C . GLU A 1 659 ? 4.559 -11.289 -12.429 1.00 93.50 659 GLU A C 1
ATOM 4905 O O . GLU A 1 659 ? 5.608 -10.717 -12.720 1.00 93.50 659 GLU A O 1
ATOM 4910 N N . GLU A 1 660 ? 4.420 -11.937 -11.262 1.00 95.94 660 GLU A N 1
ATOM 4911 C CA . GLU A 1 660 ? 5.523 -12.055 -10.289 1.00 95.94 660 GLU A CA 1
ATOM 4912 C C . GLU A 1 660 ? 6.727 -12.790 -10.899 1.00 95.94 660 GLU A C 1
ATOM 4914 O O . GLU A 1 660 ? 7.873 -12.364 -10.730 1.00 95.94 660 GLU A O 1
ATOM 4919 N N . ALA A 1 661 ? 6.465 -13.893 -11.611 1.00 95.06 661 ALA A N 1
ATOM 4920 C CA . ALA A 1 661 ? 7.498 -14.694 -12.262 1.00 95.06 661 ALA A CA 1
ATOM 4921 C C . ALA A 1 661 ? 8.165 -13.930 -13.415 1.00 95.06 661 ALA A C 1
ATOM 4923 O O . ALA A 1 661 ? 9.396 -13.874 -13.464 1.00 95.06 661 ALA A O 1
ATOM 4924 N N . ARG A 1 662 ? 7.372 -13.278 -14.280 1.00 92.81 662 ARG A N 1
ATOM 4925 C CA . ARG A 1 662 ? 7.879 -12.436 -15.377 1.00 92.81 662 ARG A CA 1
ATOM 4926 C C . ARG A 1 662 ? 8.770 -11.315 -14.852 1.00 92.81 662 ARG A C 1
ATOM 4928 O O . ARG A 1 662 ? 9.897 -11.184 -15.317 1.00 92.81 662 ARG A O 1
ATOM 4935 N N . ALA A 1 663 ? 8.314 -10.570 -13.844 1.00 94.88 663 ALA A N 1
ATOM 4936 C CA . ALA A 1 663 ? 9.077 -9.470 -13.259 1.00 94.88 663 ALA A CA 1
ATOM 4937 C C . ALA A 1 663 ? 10.393 -9.947 -12.624 1.00 94.88 663 ALA A C 1
ATOM 4939 O O . ALA A 1 663 ? 11.444 -9.344 -12.839 1.00 94.88 663 ALA A O 1
ATOM 4940 N N . GLY A 1 664 ? 10.363 -11.059 -11.879 1.00 95.75 664 GLY A N 1
ATOM 4941 C CA . GLY A 1 664 ? 11.571 -11.649 -11.302 1.00 95.75 664 GLY A CA 1
ATOM 4942 C C . GLY A 1 664 ? 12.567 -12.097 -12.369 1.00 95.75 664 GLY A C 1
ATOM 4943 O O . GLY A 1 664 ? 13.764 -11.834 -12.252 1.00 95.75 664 GLY A O 1
ATOM 4944 N N . ARG A 1 665 ? 12.075 -12.731 -13.437 1.00 93.00 665 ARG A N 1
ATOM 4945 C CA . ARG A 1 665 ? 12.904 -13.168 -14.557 1.00 93.00 665 ARG A CA 1
ATOM 4946 C C . ARG A 1 665 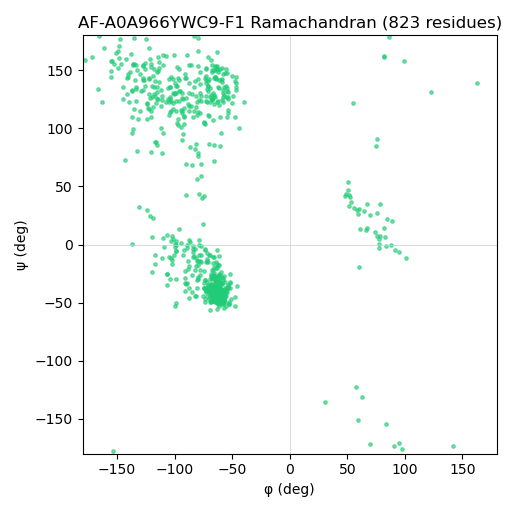? 13.532 -11.984 -15.297 1.00 93.00 665 ARG A C 1
ATOM 4948 O O . ARG A 1 665 ? 14.744 -11.988 -15.491 1.00 93.00 665 ARG A O 1
ATOM 4955 N N . GLN A 1 666 ? 12.733 -10.971 -15.626 1.00 90.81 666 GLN A N 1
ATOM 4956 C CA . GLN A 1 666 ? 13.185 -9.739 -16.277 1.00 90.81 666 GLN A CA 1
ATOM 4957 C C . GLN A 1 666 ? 14.215 -8.986 -15.432 1.00 90.81 666 GLN A C 1
ATOM 4959 O O . GLN A 1 666 ? 15.206 -8.513 -15.977 1.00 90.81 666 GLN A O 1
ATOM 4964 N N . LEU A 1 667 ? 14.038 -8.916 -14.105 1.00 94.38 667 LEU A N 1
ATOM 4965 C CA . LEU A 1 667 ? 15.029 -8.293 -13.226 1.00 94.38 667 LEU A CA 1
ATOM 4966 C C . LEU A 1 667 ? 16.389 -8.992 -13.340 1.00 94.38 667 LEU A C 1
ATOM 4968 O O . LEU A 1 667 ? 17.410 -8.328 -13.488 1.00 94.38 667 LEU A O 1
ATOM 4972 N N . LEU A 1 668 ? 16.419 -10.324 -13.259 1.00 93.12 668 LEU A N 1
ATOM 4973 C CA . LEU A 1 668 ? 17.682 -11.061 -13.334 1.00 93.12 668 LEU A CA 1
ATOM 4974 C C . LEU A 1 668 ? 18.351 -10.927 -14.707 1.00 93.12 668 LEU A C 1
ATOM 4976 O O . LEU A 1 668 ? 19.576 -10.865 -14.768 1.00 93.12 668 LEU A O 1
ATOM 4980 N N . GLU A 1 669 ? 17.571 -10.866 -15.787 1.00 88.19 669 GLU A N 1
ATOM 4981 C CA . GLU A 1 669 ? 18.080 -10.606 -17.140 1.00 88.19 669 GLU A CA 1
ATOM 4982 C C . GLU A 1 669 ? 18.654 -9.185 -17.261 1.00 88.19 669 GLU A C 1
ATOM 4984 O O . GLU A 1 669 ? 19.769 -9.017 -17.752 1.00 88.19 669 GLU A O 1
ATOM 4989 N N . ALA A 1 670 ? 17.955 -8.177 -16.730 1.00 86.31 670 ALA A N 1
ATOM 4990 C CA . ALA A 1 670 ? 18.402 -6.783 -16.731 1.00 86.31 670 ALA A CA 1
ATOM 4991 C C . ALA A 1 670 ? 19.689 -6.563 -15.915 1.00 86.31 670 ALA A C 1
ATOM 4993 O O . ALA A 1 670 ? 20.512 -5.725 -16.272 1.00 86.31 670 ALA A O 1
ATOM 4994 N N . LEU A 1 671 ? 19.886 -7.331 -14.838 1.00 88.19 671 LEU A N 1
ATOM 4995 C CA . LEU A 1 671 ? 21.112 -7.312 -14.030 1.00 88.19 671 LEU A CA 1
ATOM 4996 C C . LEU A 1 671 ? 22.235 -8.200 -14.598 1.00 88.19 671 LEU A C 1
ATOM 4998 O O . LEU A 1 671 ? 23.300 -8.292 -13.994 1.00 88.19 671 LEU A O 1
ATOM 5002 N N . GLY A 1 672 ? 22.008 -8.902 -15.715 1.00 85.81 672 GLY A N 1
ATOM 5003 C CA . GLY A 1 672 ? 22.977 -9.848 -16.283 1.00 85.81 672 GLY A CA 1
ATOM 5004 C C . GLY A 1 672 ? 23.220 -11.099 -15.426 1.00 85.81 672 GLY A C 1
ATOM 5005 O O . GLY A 1 672 ? 24.175 -11.834 -15.655 1.00 85.81 672 GLY A O 1
ATOM 5006 N N . LEU A 1 673 ? 22.356 -11.365 -14.442 1.00 89.25 673 LEU A N 1
ATOM 5007 C CA . LEU A 1 673 ? 22.413 -12.523 -13.538 1.00 89.25 673 LEU A CA 1
ATOM 5008 C C . LEU A 1 673 ? 21.757 -13.778 -14.136 1.00 89.25 673 LEU A C 1
ATOM 5010 O O . LEU A 1 673 ? 21.873 -14.880 -13.593 1.00 89.25 673 LEU A O 1
ATOM 5014 N N . ARG A 1 674 ? 21.043 -13.613 -15.250 1.00 87.25 674 ARG A N 1
ATOM 5015 C CA . ARG A 1 674 ? 20.478 -14.678 -16.077 1.00 87.25 674 ARG A CA 1
ATOM 5016 C C . ARG A 1 674 ? 20.633 -14.311 -17.549 1.00 87.25 674 ARG A C 1
ATOM 5018 O O . ARG A 1 674 ? 20.528 -13.148 -17.919 1.00 87.25 674 ARG A O 1
ATOM 5025 N N . GLU A 1 675 ? 20.823 -15.324 -18.387 1.00 82.44 675 GLU A N 1
ATOM 5026 C CA . GLU A 1 675 ? 20.817 -15.162 -19.844 1.00 82.44 675 GLU A CA 1
ATOM 5027 C C . GLU A 1 675 ? 19.457 -14.656 -20.328 1.00 82.44 675 GLU A C 1
ATOM 5029 O O . GLU A 1 675 ? 18.432 -15.105 -19.817 1.00 82.44 675 GLU A O 1
ATOM 5034 N N . ARG A 1 676 ? 19.434 -13.771 -21.326 1.00 77.94 676 ARG A N 1
ATOM 5035 C CA . ARG A 1 676 ? 18.194 -13.307 -21.964 1.00 77.94 676 ARG A CA 1
ATOM 5036 C C . ARG A 1 676 ? 17.571 -14.435 -22.783 1.00 77.94 676 ARG A C 1
ATOM 5038 O O . ARG A 1 676 ? 18.288 -15.192 -23.430 1.00 77.94 676 ARG A O 1
ATOM 5045 N N . LYS A 1 677 ? 16.240 -14.530 -22.783 1.00 74.62 677 LYS A N 1
ATOM 5046 C CA . LYS A 1 677 ? 15.502 -15.422 -23.702 1.00 74.62 677 LYS A CA 1
ATOM 5047 C C . LYS A 1 677 ? 14.776 -14.682 -24.822 1.00 74.62 677 LYS A C 1
ATOM 5049 O O . LYS A 1 677 ? 14.531 -15.271 -25.864 1.00 74.62 677 LYS A O 1
ATOM 5054 N N . ASN A 1 678 ? 14.434 -13.418 -24.595 1.00 77.31 678 ASN A N 1
ATOM 5055 C CA . ASN A 1 678 ? 13.699 -12.565 -25.525 1.00 77.31 678 ASN A CA 1
ATOM 5056 C C . ASN A 1 678 ? 14.480 -11.276 -25.793 1.00 77.31 678 ASN A C 1
ATOM 5058 O O . ASN A 1 678 ? 15.536 -11.045 -25.195 1.00 77.31 678 ASN A O 1
ATOM 5062 N N . VAL A 1 679 ? 13.928 -10.444 -26.678 1.00 82.56 679 VAL A N 1
ATOM 5063 C CA . VAL A 1 679 ? 14.520 -9.159 -27.037 1.00 82.56 679 VAL A CA 1
ATOM 5064 C C . VAL A 1 679 ? 14.512 -8.219 -25.837 1.00 82.56 679 VAL A C 1
ATOM 5066 O O . VAL A 1 679 ? 13.474 -8.000 -25.214 1.00 82.56 679 VAL A O 1
ATOM 5069 N N . ASP A 1 680 ? 15.674 -7.644 -25.549 1.00 82.44 680 ASP A N 1
ATOM 5070 C CA . ASP A 1 680 ? 15.845 -6.534 -24.614 1.00 82.44 680 ASP A CA 1
ATOM 5071 C C . ASP A 1 680 ? 15.766 -5.229 -25.412 1.00 82.44 680 ASP A C 1
ATOM 5073 O O . ASP A 1 680 ? 16.735 -4.821 -26.058 1.00 82.44 680 ASP A O 1
ATOM 5077 N N . LEU A 1 681 ? 14.570 -4.636 -25.461 1.00 86.69 681 LEU A N 1
ATOM 5078 C CA . LEU A 1 681 ? 14.316 -3.422 -26.230 1.00 86.69 681 LEU A CA 1
ATOM 5079 C C . LEU A 1 681 ? 14.713 -2.185 -25.415 1.00 86.69 681 LEU A C 1
ATOM 5081 O O . LEU A 1 681 ? 14.023 -1.800 -24.471 1.00 86.69 681 LEU A O 1
ATOM 5085 N N . ILE A 1 682 ? 15.789 -1.526 -25.827 1.00 86.94 682 ILE A N 1
ATOM 5086 C CA . ILE A 1 682 ? 16.218 -0.230 -25.305 1.00 86.94 682 ILE A CA 1
ATOM 5087 C C . ILE A 1 682 ? 15.633 0.858 -26.196 1.00 86.94 682 ILE A C 1
ATOM 5089 O O . ILE A 1 682 ? 15.795 0.823 -27.411 1.00 86.94 682 ILE A O 1
ATOM 5093 N N . ALA A 1 683 ? 15.003 1.869 -25.611 1.00 88.44 683 ALA A N 1
ATOM 5094 C CA . ALA A 1 683 ? 14.595 3.059 -26.345 1.00 88.44 683 ALA A CA 1
ATOM 5095 C C . ALA A 1 683 ? 15.104 4.314 -25.639 1.00 88.44 683 ALA A C 1
ATOM 5097 O O . ALA A 1 683 ? 15.131 4.360 -24.405 1.00 88.44 683 ALA A O 1
ATOM 5098 N N . CYS A 1 684 ? 15.501 5.339 -26.397 1.00 86.62 684 CYS A N 1
ATOM 5099 C CA . CYS A 1 684 ? 15.815 6.619 -25.771 1.00 86.62 684 CYS A CA 1
ATOM 5100 C C . CYS A 1 684 ? 14.538 7.223 -25.162 1.00 86.62 684 CYS A C 1
ATOM 5102 O O . CYS A 1 684 ? 13.467 7.148 -25.779 1.00 86.62 684 CYS A O 1
ATOM 5104 N N . PRO A 1 685 ? 14.628 7.898 -24.005 1.00 78.81 685 PRO A N 1
ATOM 5105 C CA . PRO A 1 685 ? 13.594 8.840 -23.608 1.00 78.81 685 PRO A CA 1
ATOM 5106 C C . PRO A 1 685 ? 13.397 9.840 -24.753 1.00 78.81 685 PRO A C 1
ATOM 5108 O O . PRO A 1 685 ? 14.369 10.431 -25.229 1.00 78.81 685 PRO A O 1
ATOM 5111 N N . SER A 1 686 ? 12.162 9.995 -25.240 1.00 78.25 686 SER A N 1
ATOM 5112 C CA . SER A 1 686 ? 11.888 11.001 -26.270 1.00 78.25 686 SER A CA 1
ATOM 5113 C C . SER A 1 686 ? 12.325 12.384 -25.770 1.00 78.25 686 SER A C 1
ATOM 5115 O O . SER A 1 686 ? 12.292 12.671 -24.571 1.00 78.25 686 SER A O 1
ATOM 5117 N N . CYS A 1 687 ? 12.776 13.245 -26.677 1.00 82.38 687 CYS A N 1
ATOM 5118 C CA . CYS A 1 687 ? 13.249 14.584 -26.348 1.00 82.38 687 CYS A CA 1
ATOM 5119 C C . CYS A 1 687 ? 12.945 15.556 -27.493 1.00 82.38 687 CYS A C 1
ATOM 5121 O O . CYS A 1 687 ? 12.474 15.153 -28.552 1.00 82.38 687 CYS A O 1
ATOM 5123 N N . GLY A 1 688 ? 13.261 16.843 -27.319 1.00 78.00 688 GLY A N 1
ATOM 5124 C CA . GLY A 1 688 ? 13.041 17.863 -28.356 1.00 78.00 688 GLY A CA 1
ATOM 5125 C C . GLY A 1 688 ? 13.842 17.671 -29.654 1.00 78.00 688 GLY A C 1
ATOM 5126 O O . GLY A 1 688 ? 13.651 18.446 -30.582 1.00 78.00 688 GLY A O 1
ATOM 5127 N N . ARG A 1 689 ? 14.736 16.673 -29.717 1.00 78.56 689 ARG A N 1
ATOM 5128 C CA . ARG A 1 689 ? 15.478 16.271 -30.926 1.00 78.56 689 ARG A CA 1
ATOM 5129 C C . ARG A 1 689 ? 14.873 15.050 -31.625 1.00 78.56 689 ARG A C 1
ATOM 5131 O O . ARG A 1 689 ? 15.439 14.585 -32.607 1.00 78.56 689 ARG A O 1
ATOM 5138 N N . ALA A 1 690 ? 13.807 14.464 -31.078 1.00 83.38 690 ALA A N 1
ATOM 5139 C CA . ALA A 1 690 ? 13.190 13.288 -31.668 1.00 83.38 690 ALA A CA 1
ATOM 5140 C C . ALA A 1 690 ? 12.537 13.649 -33.012 1.00 83.38 690 ALA A C 1
ATOM 5142 O O . ALA A 1 690 ? 11.697 14.541 -33.084 1.00 83.38 690 ALA A O 1
ATOM 5143 N N . GLU A 1 691 ? 12.924 12.930 -34.061 1.00 84.31 691 GLU A N 1
ATOM 5144 C CA . GLU A 1 691 ? 12.431 13.098 -35.435 1.00 84.31 691 GLU A CA 1
ATOM 5145 C C . GLU A 1 691 ? 11.170 12.270 -35.710 1.00 84.31 691 GLU A C 1
ATOM 5147 O O . GLU A 1 691 ? 10.490 12.475 -36.712 1.00 84.31 691 GLU A O 1
ATOM 5152 N N . VAL A 1 692 ? 10.869 11.321 -34.820 1.00 87.00 692 VAL A N 1
ATOM 5153 C CA . VAL A 1 692 ? 9.730 10.401 -34.897 1.00 87.00 692 VAL A CA 1
ATOM 5154 C C . VAL A 1 692 ? 9.082 10.255 -33.529 1.00 87.00 692 VAL A C 1
ATOM 5156 O O . VAL A 1 692 ? 9.692 10.556 -32.496 1.00 87.00 692 VAL A O 1
ATOM 5159 N N . ASP A 1 693 ? 7.864 9.721 -33.510 1.00 88.75 693 ASP A N 1
ATOM 5160 C CA . ASP A 1 693 ? 7.247 9.247 -32.276 1.00 88.75 693 ASP A CA 1
ATOM 5161 C C . ASP A 1 693 ? 7.961 7.974 -31.791 1.00 88.75 693 ASP A C 1
ATOM 5163 O O . ASP A 1 693 ? 7.593 6.844 -32.112 1.00 88.75 693 ASP A O 1
ATOM 5167 N N . VAL A 1 694 ? 9.035 8.172 -31.023 1.00 88.31 694 VAL A N 1
ATOM 5168 C CA . VAL A 1 694 ? 9.855 7.088 -30.460 1.00 88.31 694 VAL A CA 1
ATOM 5169 C C . VAL A 1 694 ? 9.012 6.129 -29.625 1.00 88.31 694 VAL A C 1
ATOM 5171 O O . VAL A 1 694 ? 9.306 4.936 -29.586 1.00 88.31 694 VAL A O 1
ATOM 5174 N N . ILE A 1 695 ? 7.966 6.637 -28.964 1.00 87.75 695 ILE A N 1
ATOM 5175 C CA . ILE A 1 695 ? 7.105 5.841 -28.089 1.00 87.75 695 ILE A CA 1
ATOM 5176 C C . ILE A 1 695 ? 6.298 4.858 -28.938 1.00 87.75 695 ILE A C 1
ATOM 5178 O O . ILE A 1 695 ? 6.310 3.662 -28.650 1.00 87.75 695 ILE A O 1
ATOM 5182 N N . ASP A 1 696 ? 5.663 5.339 -30.007 1.00 90.12 696 ASP A N 1
ATOM 5183 C CA . ASP A 1 696 ? 4.905 4.502 -30.944 1.00 90.12 696 ASP A CA 1
ATOM 5184 C C . ASP A 1 696 ? 5.804 3.470 -31.650 1.00 90.12 696 ASP A C 1
ATOM 5186 O O . ASP A 1 696 ? 5.473 2.283 -31.704 1.00 90.12 696 ASP A O 1
ATOM 5190 N N . VAL A 1 697 ? 6.989 3.877 -32.121 1.00 90.31 697 VAL A N 1
ATOM 5191 C CA . VAL A 1 697 ? 7.941 2.955 -32.771 1.00 90.31 697 VAL A CA 1
ATOM 5192 C C . VAL A 1 697 ? 8.431 1.881 -31.797 1.00 90.31 697 VAL A C 1
ATOM 5194 O O . VAL A 1 697 ? 8.483 0.705 -32.161 1.00 90.31 697 VAL A O 1
ATOM 5197 N N . ALA A 1 698 ? 8.759 2.247 -30.554 1.00 89.94 698 ALA A N 1
ATOM 5198 C CA . ALA A 1 698 ? 9.192 1.291 -29.538 1.00 89.94 698 ALA A CA 1
ATOM 5199 C C . ALA A 1 698 ? 8.066 0.318 -29.145 1.00 89.94 698 ALA A C 1
ATOM 5201 O O . ALA A 1 698 ? 8.323 -0.876 -29.003 1.00 89.94 698 ALA A O 1
ATOM 5202 N N . GLN A 1 699 ? 6.818 0.787 -29.024 1.00 89.50 699 GLN A N 1
ATOM 5203 C CA . GLN A 1 699 ? 5.663 -0.081 -28.759 1.00 89.50 699 GLN A CA 1
ATOM 5204 C C . GLN A 1 699 ? 5.441 -1.085 -29.893 1.00 89.50 699 GLN A C 1
ATOM 5206 O O . GLN A 1 699 ? 5.377 -2.288 -29.642 1.00 89.50 699 GLN A O 1
ATOM 5211 N N . LYS A 1 700 ? 5.427 -0.616 -31.146 1.00 90.81 700 LYS A N 1
ATOM 5212 C CA . LYS A 1 700 ? 5.311 -1.485 -32.327 1.00 90.81 700 LYS A CA 1
ATOM 5213 C C . LYS A 1 700 ? 6.456 -2.490 -32.420 1.00 90.81 700 LYS A C 1
ATOM 5215 O O . LYS A 1 700 ? 6.226 -3.647 -32.761 1.00 90.81 700 LYS A O 1
ATOM 5220 N N . ALA A 1 701 ? 7.683 -2.076 -32.101 1.00 89.56 701 ALA A N 1
ATOM 5221 C CA . ALA A 1 701 ? 8.830 -2.977 -32.051 1.00 89.56 701 ALA A CA 1
ATOM 5222 C C . ALA A 1 701 ? 8.656 -4.049 -30.966 1.00 89.56 701 ALA A C 1
ATOM 5224 O O . ALA A 1 701 ? 8.868 -5.228 -31.239 1.00 89.56 701 ALA A O 1
ATOM 5225 N N . MET A 1 702 ? 8.215 -3.671 -29.763 1.00 86.00 702 MET A N 1
ATOM 5226 C CA . MET A 1 702 ? 7.962 -4.607 -28.665 1.00 86.00 702 MET A CA 1
ATOM 5227 C C . MET A 1 702 ? 6.894 -5.648 -29.035 1.00 86.00 702 MET A C 1
ATOM 5229 O O . MET A 1 702 ? 7.105 -6.842 -28.821 1.00 86.00 702 MET A O 1
ATOM 5233 N N . GLU A 1 703 ? 5.788 -5.217 -29.648 1.00 88.12 703 GLU A N 1
ATOM 5234 C CA . GLU A 1 703 ? 4.736 -6.110 -30.155 1.00 88.12 703 GLU A CA 1
ATOM 5235 C C . GLU A 1 703 ? 5.251 -7.045 -31.257 1.00 88.12 703 GLU A C 1
ATOM 5237 O O . GLU A 1 703 ? 4.955 -8.241 -31.250 1.00 88.12 703 GLU A O 1
ATOM 5242 N N . ALA A 1 704 ? 6.049 -6.521 -32.191 1.00 87.88 704 ALA A N 1
ATOM 5243 C CA . ALA A 1 704 ? 6.574 -7.293 -33.311 1.00 87.88 704 ALA A CA 1
ATOM 5244 C C . ALA A 1 704 ? 7.617 -8.337 -32.877 1.00 87.88 704 ALA A C 1
ATOM 5246 O O . ALA A 1 704 ? 7.647 -9.439 -33.439 1.00 87.88 704 ALA A O 1
ATOM 5247 N N . PHE A 1 705 ? 8.447 -8.007 -31.881 1.00 85.19 705 PHE A N 1
ATOM 5248 C CA . PHE A 1 705 ? 9.438 -8.918 -31.314 1.00 85.19 705 PHE A CA 1
ATOM 5249 C C . PHE A 1 705 ? 8.820 -9.992 -30.424 1.00 85.19 705 PHE A C 1
ATOM 5251 O O . PHE A 1 705 ? 9.274 -11.131 -30.502 1.00 85.19 705 PHE A O 1
ATOM 5258 N N . GLY A 1 706 ? 7.780 -9.659 -29.652 1.00 72.06 706 GLY A N 1
ATOM 5259 C CA . GLY A 1 706 ? 6.881 -10.593 -28.964 1.00 72.06 706 GLY A CA 1
ATOM 5260 C C . GLY A 1 706 ? 7.487 -11.935 -28.516 1.00 72.06 706 GLY A C 1
ATOM 5261 O O . GLY A 1 706 ? 8.583 -12.012 -27.965 1.00 72.06 706 GLY A O 1
ATOM 5262 N N . GLU A 1 707 ? 6.758 -13.029 -28.749 1.00 66.56 707 GLU A N 1
ATOM 5263 C CA . GLU A 1 707 ? 7.144 -14.392 -28.340 1.00 66.56 707 GLU A CA 1
ATOM 5264 C C . GLU A 1 707 ? 8.247 -15.033 -29.215 1.00 66.56 707 GLU A C 1
ATOM 5266 O O . GLU A 1 707 ? 8.415 -16.252 -29.193 1.00 66.56 707 GLU A O 1
ATOM 5271 N N . ARG A 1 708 ? 9.015 -14.258 -29.999 1.00 76.75 708 ARG A N 1
ATOM 5272 C CA . ARG A 1 708 ? 9.971 -14.802 -30.989 1.00 76.75 708 ARG A CA 1
ATOM 5273 C C . ARG A 1 708 ? 11.244 -15.420 -30.393 1.00 76.75 708 ARG A C 1
ATOM 5275 O O . ARG A 1 708 ? 12.033 -15.973 -31.149 1.00 76.75 708 ARG A O 1
ATOM 5282 N N . GLN A 1 709 ? 11.450 -15.350 -29.074 1.00 78.50 709 GLN A N 1
ATOM 5283 C CA . GLN A 1 709 ? 12.598 -15.950 -28.368 1.00 78.50 709 GLN A CA 1
ATOM 5284 C C . GLN A 1 709 ? 13.969 -15.579 -28.961 1.00 78.50 709 GLN A C 1
ATOM 5286 O O . GLN A 1 709 ? 14.852 -16.421 -29.106 1.00 78.50 709 GLN A O 1
ATOM 5291 N N . LEU A 1 710 ? 14.146 -14.302 -29.315 1.00 83.88 710 LEU A N 1
ATOM 5292 C CA . LEU A 1 710 ? 15.397 -13.774 -29.862 1.00 83.88 710 LEU A CA 1
ATOM 5293 C C . LEU A 1 710 ? 16.218 -13.130 -28.730 1.00 83.88 710 LEU A C 1
ATOM 5295 O O . LEU A 1 710 ? 15.837 -12.056 -28.269 1.00 83.88 710 LEU A O 1
ATOM 5299 N N . PRO A 1 711 ? 17.333 -13.723 -28.267 1.00 84.44 711 PRO A N 1
ATOM 5300 C CA . PRO A 1 711 ? 18.120 -13.218 -27.140 1.00 84.44 711 PRO A CA 1
ATOM 5301 C C . PRO A 1 711 ? 19.062 -12.077 -27.568 1.00 84.44 711 PRO A C 1
ATOM 5303 O O . PRO A 1 711 ? 20.277 -12.172 -27.408 1.00 84.44 711 PRO A O 1
ATOM 5306 N N . LEU A 1 712 ? 18.507 -11.012 -28.150 1.00 85.81 712 LEU A N 1
ATOM 5307 C CA . LEU A 1 712 ? 19.244 -9.856 -28.670 1.00 85.81 712 LEU A CA 1
ATOM 5308 C C . LEU A 1 712 ? 18.836 -8.575 -27.945 1.00 85.81 712 LEU A C 1
ATOM 5310 O O . LEU A 1 712 ? 17.665 -8.383 -27.617 1.00 85.81 712 LEU A O 1
ATOM 5314 N N . GLN A 1 713 ? 19.787 -7.671 -27.740 1.00 85.88 713 GLN A N 1
ATOM 5315 C CA . GLN A 1 713 ? 19.495 -6.310 -27.310 1.00 85.88 713 GLN A CA 1
ATOM 5316 C C . GLN A 1 713 ? 19.257 -5.420 -28.532 1.00 85.88 713 GLN A C 1
ATOM 5318 O O . GLN A 1 713 ? 20.133 -5.288 -29.392 1.00 85.88 713 GLN A O 1
ATOM 5323 N N . VAL A 1 714 ? 18.070 -4.817 -28.605 1.00 90.62 714 VAL A N 1
ATOM 5324 C CA . VAL A 1 714 ? 17.632 -4.006 -29.745 1.00 90.62 714 VAL A CA 1
ATOM 5325 C C . VAL A 1 714 ? 17.394 -2.567 -29.305 1.00 90.62 714 VAL A C 1
ATOM 5327 O O . VAL A 1 714 ? 16.642 -2.333 -28.367 1.00 90.62 714 VAL A O 1
ATOM 5330 N N . ALA A 1 715 ? 17.999 -1.597 -29.986 1.00 91.50 715 ALA A N 1
ATOM 5331 C CA . ALA A 1 715 ? 17.860 -0.178 -29.670 1.00 91.50 715 ALA A CA 1
ATOM 5332 C C . ALA A 1 715 ? 16.923 0.577 -30.636 1.00 91.50 715 ALA A C 1
ATOM 5334 O O . ALA A 1 715 ? 17.049 0.451 -31.852 1.00 91.50 715 ALA A O 1
ATOM 5335 N N . VAL A 1 716 ? 16.037 1.426 -30.110 1.00 92.38 716 VAL A N 1
ATOM 5336 C CA . VAL A 1 716 ? 15.175 2.350 -30.869 1.00 92.38 716 VAL A CA 1
ATOM 5337 C C . VAL A 1 716 ? 15.472 3.782 -30.435 1.00 92.38 716 VAL A C 1
ATOM 5339 O O . VAL A 1 716 ? 15.149 4.193 -29.322 1.00 92.38 716 VAL A O 1
ATOM 5342 N N . MET A 1 717 ? 16.091 4.555 -31.322 1.00 91.00 717 MET A N 1
ATOM 5343 C CA . MET A 1 717 ? 16.558 5.906 -31.023 1.00 91.00 717 MET A CA 1
ATOM 5344 C C . MET A 1 717 ? 15.818 6.951 -31.858 1.00 91.00 717 MET A C 1
ATOM 5346 O O . MET A 1 717 ? 15.643 6.801 -33.065 1.00 91.00 717 MET A O 1
ATOM 5350 N N . GLY A 1 718 ? 15.409 8.043 -31.217 1.00 87.94 718 GLY A N 1
ATOM 5351 C CA . GLY A 1 718 ? 14.603 9.094 -31.838 1.00 87.94 718 GLY A CA 1
ATOM 5352 C C . GLY A 1 718 ? 15.364 10.079 -32.711 1.00 87.94 718 GLY A C 1
ATOM 5353 O O . GLY A 1 718 ? 14.727 10.823 -33.446 1.00 87.94 718 GLY A O 1
ATOM 5354 N N . CYS A 1 719 ? 16.697 10.108 -32.638 1.00 85.06 719 CYS A N 1
ATOM 5355 C CA . CYS A 1 719 ? 17.520 10.995 -33.457 1.00 85.06 719 CYS A CA 1
ATOM 5356 C C . CYS A 1 719 ? 18.797 10.295 -33.941 1.00 85.06 719 CYS A C 1
ATOM 5358 O O . CYS A 1 719 ? 19.419 9.524 -33.207 1.00 85.06 719 CYS A O 1
ATOM 5360 N N . VAL A 1 720 ? 19.233 10.606 -35.161 1.00 83.94 720 VAL A N 1
ATOM 5361 C CA . VAL A 1 720 ? 20.486 10.104 -35.752 1.00 83.94 720 VAL A CA 1
ATOM 5362 C C . VAL A 1 720 ? 21.728 10.831 -35.214 1.00 83.94 720 VAL A C 1
ATOM 5364 O O . VAL A 1 720 ? 22.848 10.359 -35.390 1.00 83.94 720 VAL A O 1
ATOM 5367 N N . VAL A 1 721 ? 21.546 11.974 -34.541 1.00 73.81 721 VAL A N 1
ATOM 5368 C CA . VAL A 1 721 ? 22.654 12.802 -34.037 1.00 73.81 721 VAL A CA 1
ATOM 5369 C C . VAL A 1 721 ? 23.381 12.103 -32.887 1.00 73.81 721 VAL A C 1
ATOM 5371 O O . VAL A 1 721 ? 24.582 11.860 -33.007 1.00 73.81 721 VAL A O 1
ATOM 5374 N N . ASN A 1 722 ? 22.644 11.732 -31.832 1.00 71.81 722 ASN A N 1
ATOM 5375 C CA . ASN A 1 722 ? 23.185 11.063 -30.642 1.00 71.81 722 ASN A CA 1
ATOM 5376 C C . ASN A 1 722 ? 22.822 9.574 -30.566 1.00 71.81 722 ASN A C 1
ATOM 5378 O O . ASN A 1 722 ? 23.564 8.796 -29.969 1.00 71.81 722 ASN A O 1
ATOM 5382 N N . GLY A 1 723 ? 21.718 9.162 -31.200 1.00 71.56 723 GLY A N 1
ATOM 5383 C CA . GLY A 1 723 ? 21.163 7.813 -31.075 1.00 71.56 723 GLY A CA 1
ATOM 5384 C C . GLY A 1 723 ? 22.160 6.683 -31.352 1.00 71.56 723 GLY A C 1
ATOM 5385 O O . GLY A 1 723 ? 22.319 5.814 -30.498 1.00 71.56 723 GLY A O 1
ATOM 5386 N N . PRO A 1 724 ? 22.895 6.682 -32.482 1.00 75.00 724 PRO A N 1
ATOM 5387 C CA . PRO A 1 724 ? 23.875 5.630 -32.771 1.00 75.00 724 PRO A CA 1
ATOM 5388 C C . PRO A 1 724 ? 25.026 5.549 -31.752 1.00 75.00 724 PRO A C 1
ATOM 5390 O O . PRO A 1 724 ? 25.567 4.469 -31.519 1.00 75.00 724 PRO A O 1
ATOM 5393 N N . GLY A 1 725 ? 25.402 6.678 -31.138 1.00 71.12 725 GLY A N 1
ATOM 5394 C CA . GLY A 1 725 ? 26.428 6.733 -30.094 1.00 71.12 725 GLY A CA 1
ATOM 5395 C C . GLY A 1 725 ? 25.923 6.213 -28.747 1.00 71.12 725 GLY A C 1
ATOM 5396 O O . GLY A 1 725 ? 26.608 5.417 -28.109 1.00 71.12 725 GLY A O 1
ATOM 5397 N N . GLU A 1 726 ? 24.709 6.610 -28.355 1.00 69.75 726 GLU A N 1
ATOM 5398 C CA . GLU A 1 726 ? 24.028 6.167 -27.126 1.00 69.75 726 GLU A CA 1
ATOM 5399 C C . GLU A 1 726 ? 23.676 4.668 -27.154 1.00 69.75 726 GLU A C 1
ATOM 5401 O O . GLU A 1 726 ? 23.596 4.026 -26.111 1.00 69.75 726 GLU A O 1
ATOM 5406 N N . ALA A 1 727 ? 23.505 4.094 -28.348 1.00 75.62 727 ALA A N 1
ATOM 5407 C CA . ALA A 1 727 ? 23.086 2.710 -28.567 1.00 75.62 727 ALA A CA 1
ATOM 5408 C C . ALA A 1 727 ? 24.212 1.741 -28.956 1.00 75.62 727 ALA A C 1
ATOM 5410 O O . ALA A 1 727 ? 23.934 0.613 -29.365 1.00 75.62 727 ALA A O 1
ATOM 5411 N N . ARG A 1 728 ? 25.478 2.169 -28.927 1.00 77.25 728 ARG A N 1
ATOM 5412 C CA . ARG A 1 728 ? 26.584 1.433 -29.567 1.00 77.25 728 ARG A CA 1
ATOM 5413 C C . ARG A 1 728 ? 26.785 0.008 -29.032 1.00 77.25 728 ARG A C 1
ATOM 5415 O O . ARG A 1 728 ? 27.294 -0.847 -29.758 1.00 77.25 728 ARG A O 1
ATOM 5422 N N . GLU A 1 729 ? 26.407 -0.233 -27.780 1.00 76.56 729 GLU A N 1
ATOM 5423 C CA . GLU A 1 729 ? 26.545 -1.531 -27.110 1.00 76.56 729 GLU A CA 1
ATOM 5424 C C . GLU A 1 729 ? 25.471 -2.551 -27.532 1.00 76.56 729 GLU A C 1
ATOM 5426 O O . GLU A 1 729 ? 25.720 -3.762 -27.460 1.00 76.56 729 GLU A O 1
ATOM 5431 N N . ALA A 1 730 ? 24.332 -2.079 -28.056 1.00 84.62 730 ALA A N 1
ATOM 5432 C CA . ALA A 1 730 ? 23.243 -2.931 -28.520 1.00 84.62 730 ALA A CA 1
ATOM 5433 C C . ALA A 1 730 ? 23.687 -3.839 -29.680 1.00 84.62 730 ALA A C 1
ATOM 5435 O O . ALA A 1 730 ? 24.547 -3.487 -30.499 1.00 84.62 730 ALA A O 1
ATOM 5436 N N . ASP A 1 731 ? 23.101 -5.035 -29.760 1.00 89.25 731 ASP A N 1
ATOM 5437 C CA . ASP A 1 731 ? 23.382 -5.981 -30.844 1.00 89.25 731 ASP A CA 1
ATOM 5438 C C . ASP A 1 731 ? 22.875 -5.441 -32.182 1.00 89.25 731 ASP A C 1
ATOM 5440 O O . ASP A 1 731 ? 23.577 -5.505 -33.193 1.00 89.25 731 ASP A O 1
ATOM 5444 N N . LEU A 1 732 ? 21.686 -4.845 -32.149 1.00 92.50 732 LEU A N 1
ATOM 5445 C CA . LEU A 1 732 ? 20.992 -4.241 -33.274 1.00 92.50 732 LEU A CA 1
ATOM 5446 C C . LEU A 1 732 ? 20.357 -2.930 -32.811 1.00 92.50 732 LEU A C 1
ATOM 5448 O O . LEU A 1 732 ? 19.920 -2.812 -31.672 1.00 92.50 732 LEU A O 1
ATOM 5452 N N . GLY A 1 733 ? 20.238 -1.944 -33.686 1.00 92.31 733 GLY A N 1
ATOM 5453 C CA . GLY A 1 733 ? 19.425 -0.779 -33.385 1.00 92.31 733 GLY A CA 1
ATOM 5454 C C . GLY A 1 733 ? 19.042 0.020 -34.609 1.00 92.31 733 GLY A C 1
ATOM 5455 O O . GLY A 1 733 ? 19.547 -0.213 -35.706 1.00 92.31 733 GLY A O 1
ATOM 5456 N N . ILE A 1 734 ? 18.123 0.958 -34.415 1.00 93.25 734 ILE A N 1
ATOM 5457 C CA . ILE A 1 734 ? 17.680 1.885 -35.443 1.00 93.25 734 ILE A CA 1
ATOM 5458 C C . ILE A 1 734 ? 17.567 3.295 -34.868 1.00 93.25 734 ILE A C 1
ATOM 5460 O O . ILE A 1 734 ? 17.008 3.492 -33.790 1.00 93.25 734 ILE A O 1
ATOM 5464 N N . ALA A 1 735 ? 18.116 4.280 -35.575 1.00 91.62 735 ALA A N 1
ATOM 5465 C CA . ALA A 1 735 ? 18.026 5.690 -35.209 1.00 91.62 735 ALA A CA 1
ATOM 5466 C C . ALA A 1 735 ? 17.232 6.463 -36.261 1.00 91.62 735 ALA A C 1
ATOM 5468 O O . ALA A 1 735 ? 17.509 6.331 -37.449 1.00 91.62 735 ALA A O 1
ATOM 5469 N N . ALA A 1 736 ? 16.258 7.266 -35.848 1.00 89.81 736 ALA A N 1
ATOM 5470 C CA . ALA A 1 736 ? 15.450 8.046 -36.776 1.00 89.81 736 ALA A CA 1
ATOM 5471 C C . ALA A 1 736 ? 16.135 9.353 -37.204 1.00 89.81 736 ALA A C 1
ATOM 5473 O O . ALA A 1 736 ? 16.761 10.039 -36.397 1.00 89.81 736 ALA A O 1
ATOM 5474 N N . GLY A 1 737 ? 16.001 9.717 -38.475 1.00 82.19 737 GLY A N 1
ATOM 5475 C CA . GLY A 1 737 ? 16.507 10.967 -39.029 1.00 82.19 737 GLY A CA 1
ATOM 5476 C C . GLY A 1 737 ? 15.921 11.244 -40.406 1.00 82.19 737 GLY A C 1
ATOM 5477 O O . GLY A 1 737 ? 15.874 10.351 -41.246 1.00 82.19 737 GLY A O 1
ATOM 5478 N N . ASN A 1 738 ? 15.468 12.478 -40.658 1.00 81.62 738 ASN A N 1
ATOM 5479 C CA . ASN A 1 738 ? 15.010 12.915 -41.984 1.00 81.62 738 ASN A CA 1
ATOM 5480 C C . ASN A 1 738 ? 13.974 11.953 -42.622 1.00 81.62 738 ASN A C 1
ATOM 5482 O O . ASN A 1 738 ? 14.109 11.553 -43.782 1.00 81.62 738 ASN A O 1
ATOM 5486 N N . LYS A 1 739 ? 12.957 11.546 -41.841 1.00 84.38 739 LYS A N 1
ATOM 5487 C CA . LYS A 1 739 ? 11.894 10.586 -42.228 1.00 84.38 739 LYS A CA 1
ATOM 5488 C C . LYS A 1 739 ? 12.395 9.193 -42.634 1.00 84.38 739 LYS A C 1
ATOM 5490 O O . LYS A 1 739 ? 11.779 8.506 -43.455 1.00 84.38 739 LYS A O 1
ATOM 5495 N N . ARG A 1 740 ? 13.555 8.794 -42.117 1.00 89.62 740 ARG A N 1
ATOM 5496 C CA . ARG A 1 740 ? 14.197 7.503 -42.373 1.00 89.62 740 ARG A CA 1
ATOM 5497 C C . ARG A 1 740 ? 14.739 6.910 -41.077 1.00 89.62 740 ARG A C 1
ATOM 5499 O O . ARG A 1 740 ? 15.044 7.630 -40.130 1.00 89.62 740 ARG A O 1
ATOM 5506 N N . GLY A 1 741 ? 14.864 5.590 -41.044 1.00 91.44 741 GLY A N 1
ATOM 5507 C CA . GLY A 1 741 ? 15.526 4.843 -39.985 1.00 91.44 741 GLY A CA 1
ATOM 5508 C C . GLY A 1 741 ? 16.905 4.364 -40.422 1.00 91.44 741 GLY A C 1
ATOM 5509 O O . GLY A 1 741 ? 17.052 3.697 -41.444 1.00 91.44 741 GLY A O 1
ATOM 5510 N N . HIS A 1 742 ? 17.918 4.678 -39.629 1.00 91.56 742 HIS A N 1
ATOM 5511 C CA . HIS A 1 742 ? 19.302 4.262 -39.813 1.00 91.56 742 HIS A CA 1
ATOM 5512 C C . HIS A 1 742 ? 19.572 3.037 -38.954 1.00 91.56 742 HIS A C 1
ATOM 5514 O O . HIS A 1 742 ? 19.703 3.151 -37.736 1.00 91.56 742 HIS A O 1
ATOM 5520 N N . LEU A 1 743 ? 19.608 1.866 -39.582 1.00 92.31 743 LEU A N 1
ATOM 5521 C CA . LEU A 1 743 ? 19.789 0.591 -38.903 1.00 92.31 743 LEU A CA 1
ATOM 5522 C C . LEU A 1 743 ? 21.282 0.290 -38.755 1.00 92.31 743 LEU A C 1
ATOM 5524 O O . LEU A 1 743 ? 22.046 0.367 -39.724 1.00 92.31 743 LEU A O 1
ATOM 5528 N N . PHE A 1 744 ? 21.692 -0.068 -37.544 1.00 90.75 744 PHE A N 1
ATOM 5529 C CA . PHE A 1 744 ? 23.075 -0.358 -37.191 1.00 90.75 744 PHE A CA 1
ATOM 5530 C C . PHE A 1 744 ? 23.206 -1.652 -36.390 1.00 90.75 744 PHE A C 1
ATOM 5532 O O . PHE A 1 744 ? 22.317 -2.038 -35.638 1.00 90.75 744 PHE A O 1
ATOM 5539 N N . ILE A 1 745 ? 24.353 -2.309 -36.538 1.00 90.44 745 ILE A N 1
ATOM 5540 C CA . ILE A 1 745 ? 24.728 -3.531 -35.821 1.00 90.44 745 ILE A CA 1
ATOM 5541 C C . ILE A 1 745 ? 26.054 -3.254 -35.120 1.00 90.44 745 ILE A C 1
ATOM 5543 O O . ILE A 1 745 ? 27.023 -2.875 -35.783 1.00 90.44 745 ILE A O 1
ATOM 5547 N N . LYS A 1 746 ? 26.102 -3.391 -33.787 1.00 84.56 746 LYS A N 1
ATOM 5548 C CA . LYS A 1 746 ? 27.288 -3.057 -32.964 1.00 84.56 746 LYS A CA 1
ATOM 5549 C C . LYS A 1 746 ? 27.890 -1.679 -33.299 1.00 84.56 746 LYS A C 1
ATOM 5551 O O . LYS A 1 746 ? 29.105 -1.510 -33.425 1.00 84.56 746 LYS A O 1
ATOM 5556 N N . GLY A 1 747 ? 27.013 -0.693 -33.503 1.00 81.44 747 GLY A N 1
ATOM 5557 C CA . GLY A 1 747 ? 27.370 0.688 -33.842 1.00 81.44 747 GLY A CA 1
ATOM 5558 C C . GLY A 1 747 ? 27.783 0.945 -35.295 1.00 81.44 747 GLY A C 1
ATOM 5559 O O . GLY A 1 747 ? 28.183 2.064 -35.608 1.00 81.44 747 GLY A O 1
ATOM 5560 N N . ARG A 1 748 ? 27.704 -0.047 -36.191 1.00 84.75 748 ARG A N 1
ATOM 5561 C CA . ARG A 1 748 ? 27.991 0.129 -37.622 1.00 84.75 748 ARG A CA 1
ATOM 5562 C C . ARG A 1 748 ? 26.707 0.180 -38.440 1.00 84.75 748 ARG A C 1
ATOM 5564 O O . ARG A 1 748 ? 25.925 -0.763 -38.383 1.00 84.75 748 ARG A O 1
ATOM 5571 N N . ASN A 1 749 ? 26.512 1.238 -39.227 1.00 87.75 749 ASN A N 1
ATOM 5572 C CA . ASN A 1 749 ? 25.340 1.376 -40.098 1.00 87.75 749 ASN A CA 1
ATOM 5573 C C . ASN A 1 749 ? 25.356 0.318 -41.210 1.00 87.75 749 ASN A C 1
ATOM 5575 O O . ASN A 1 749 ? 26.333 0.191 -41.950 1.00 87.75 749 ASN A O 1
ATOM 5579 N N . VAL A 1 750 ? 24.259 -0.425 -41.338 1.00 90.88 750 VAL A N 1
ATOM 5580 C CA . VAL A 1 750 ? 24.108 -1.525 -42.306 1.00 90.88 750 VAL A CA 1
ATOM 5581 C C . VAL A 1 750 ? 22.960 -1.294 -43.289 1.00 90.88 750 VAL A C 1
ATOM 5583 O O . VAL A 1 750 ? 23.005 -1.815 -44.401 1.00 90.88 750 VAL A O 1
ATOM 5586 N N . ALA A 1 751 ? 21.963 -0.482 -42.931 1.00 91.88 751 ALA A N 1
ATOM 5587 C CA . ALA A 1 751 ? 20.869 -0.116 -43.825 1.00 91.88 751 ALA A CA 1
ATOM 5588 C C . ALA A 1 751 ? 20.278 1.253 -43.463 1.00 91.88 751 ALA A C 1
ATOM 5590 O O . ALA A 1 751 ? 20.349 1.694 -42.317 1.00 91.88 751 ALA A O 1
ATOM 5591 N N . VAL A 1 752 ? 19.668 1.910 -44.449 1.00 91.62 752 VAL A N 1
ATOM 5592 C CA . VAL A 1 752 ? 18.810 3.083 -44.248 1.00 91.62 752 VAL A CA 1
ATOM 5593 C C . VAL A 1 752 ? 17.465 2.762 -44.882 1.00 91.62 752 VAL A C 1
ATOM 5595 O O . VAL A 1 752 ? 17.409 2.448 -46.071 1.00 91.62 752 VAL A O 1
ATOM 5598 N N . VAL A 1 753 ? 16.400 2.801 -44.088 1.00 93.38 753 VAL A N 1
ATOM 5599 C CA . VAL A 1 753 ? 15.044 2.407 -44.493 1.00 93.38 753 VAL A CA 1
ATOM 5600 C C . VAL A 1 753 ? 14.066 3.573 -44.335 1.00 93.38 753 VAL A C 1
ATOM 5602 O O . VAL A 1 753 ? 14.326 4.475 -43.536 1.00 93.38 753 VAL A O 1
ATOM 5605 N N . PRO A 1 754 ? 12.956 3.604 -45.086 1.00 93.00 754 PRO A N 1
ATOM 5606 C CA . PRO A 1 754 ? 11.842 4.506 -44.809 1.00 93.00 754 PRO A CA 1
ATOM 5607 C C . PRO A 1 754 ? 11.312 4.354 -43.374 1.00 93.00 754 PRO A C 1
ATOM 5609 O O . PRO A 1 754 ? 11.398 3.279 -42.779 1.00 93.00 754 PRO A O 1
ATOM 5612 N N . GLU A 1 755 ? 10.768 5.434 -42.810 1.00 87.75 755 GLU A N 1
ATOM 5613 C CA . GLU A 1 755 ? 10.225 5.462 -41.442 1.00 87.75 755 GLU A CA 1
ATOM 5614 C C . GLU A 1 755 ? 9.147 4.391 -41.188 1.00 87.75 755 GLU A C 1
ATOM 5616 O O . GLU A 1 755 ? 9.137 3.743 -40.143 1.00 87.75 755 GLU A O 1
ATOM 5621 N N . ASP A 1 756 ? 8.276 4.138 -42.164 1.00 90.88 756 ASP A N 1
ATOM 5622 C CA . ASP A 1 756 ? 7.203 3.142 -42.091 1.00 90.88 756 ASP A CA 1
ATOM 5623 C C . ASP A 1 756 ? 7.694 1.686 -42.165 1.00 90.88 756 ASP A C 1
ATOM 5625 O O . ASP A 1 756 ? 6.972 0.768 -41.773 1.00 90.88 756 ASP A O 1
ATOM 5629 N N . GLU A 1 757 ? 8.939 1.462 -42.592 1.00 93.69 757 GLU A N 1
ATOM 5630 C CA . GLU A 1 757 ? 9.566 0.138 -42.680 1.00 93.69 757 GLU A CA 1
ATOM 5631 C C . GLU A 1 757 ? 10.478 -0.182 -41.480 1.00 93.69 757 GLU A C 1
ATOM 5633 O O . GLU A 1 757 ? 10.966 -1.307 -41.351 1.00 93.69 757 GLU A O 1
ATOM 5638 N N . MET A 1 758 ? 10.690 0.774 -40.567 1.00 93.44 758 MET A N 1
ATOM 5639 C CA . MET A 1 758 ? 11.648 0.668 -39.457 1.00 93.44 758 MET A CA 1
ATOM 5640 C C . MET A 1 758 ? 11.479 -0.597 -38.607 1.00 93.44 758 MET A C 1
ATOM 5642 O O . MET A 1 758 ? 12.446 -1.318 -38.358 1.00 93.44 758 MET A O 1
ATOM 5646 N N . VAL A 1 759 ? 10.250 -0.883 -38.170 1.00 93.00 759 VAL A N 1
ATOM 5647 C CA . VAL A 1 759 ? 9.953 -2.042 -37.310 1.00 93.00 759 VAL A CA 1
ATOM 5648 C C . VAL A 1 759 ? 10.129 -3.356 -38.072 1.00 93.00 759 VAL A C 1
ATOM 5650 O O . VAL A 1 759 ? 10.680 -4.312 -37.531 1.00 93.00 759 VAL A O 1
ATOM 5653 N N . GLY A 1 760 ? 9.713 -3.399 -39.341 1.00 94.38 760 GLY A N 1
ATOM 5654 C CA . GLY A 1 760 ? 9.889 -4.578 -40.190 1.00 94.38 760 GLY A CA 1
ATOM 5655 C C . GLY A 1 760 ? 11.366 -4.910 -40.397 1.00 94.38 760 GLY A C 1
ATOM 5656 O O . GLY A 1 760 ? 11.768 -6.061 -40.229 1.00 94.38 760 GLY A O 1
ATOM 5657 N N . ALA A 1 761 ? 12.183 -3.888 -40.661 1.00 94.00 761 ALA A N 1
ATOM 5658 C CA . ALA A 1 761 ? 13.626 -4.039 -40.794 1.00 94.00 761 ALA A CA 1
ATOM 5659 C C . ALA A 1 761 ? 14.267 -4.538 -39.489 1.00 94.00 761 ALA A C 1
ATOM 5661 O O . ALA A 1 761 ? 15.071 -5.466 -39.519 1.00 94.00 761 ALA A O 1
ATOM 5662 N N . LEU A 1 762 ? 13.887 -3.983 -38.333 1.00 93.75 762 LEU A N 1
ATOM 5663 C CA . LEU A 1 762 ? 14.380 -4.457 -37.036 1.00 93.75 762 LEU A CA 1
ATOM 5664 C C . LEU A 1 762 ? 14.125 -5.959 -36.824 1.00 93.75 762 LEU A C 1
ATOM 5666 O O . LEU A 1 762 ? 15.031 -6.672 -36.397 1.00 93.75 762 LEU A O 1
ATOM 5670 N N . VAL A 1 763 ? 12.926 -6.452 -37.149 1.00 92.81 763 VAL A N 1
ATOM 5671 C CA . VAL A 1 763 ? 12.591 -7.879 -37.007 1.00 92.81 763 VAL A CA 1
ATOM 5672 C C . VAL A 1 763 ? 13.396 -8.743 -37.975 1.00 92.81 763 VAL A C 1
ATOM 5674 O O . VAL A 1 763 ? 14.015 -9.710 -37.537 1.00 92.81 763 VAL A O 1
ATOM 5677 N N . GLU A 1 764 ? 13.447 -8.378 -39.260 1.00 94.25 764 GLU A N 1
ATOM 5678 C CA . GLU A 1 764 ? 14.193 -9.138 -40.275 1.00 94.25 764 GLU A CA 1
ATOM 5679 C C . GLU A 1 764 ? 15.673 -9.280 -39.894 1.00 94.25 764 GLU A C 1
ATOM 5681 O O . GLU A 1 764 ? 16.253 -10.368 -39.952 1.00 94.25 764 GLU A O 1
ATOM 5686 N N . TRP A 1 765 ? 16.296 -8.174 -39.483 1.00 93.50 765 TRP A N 1
ATOM 5687 C CA . TRP A 1 765 ? 17.706 -8.167 -39.113 1.00 93.50 765 TRP A CA 1
ATOM 5688 C C . TRP A 1 765 ? 17.962 -8.925 -37.810 1.00 93.50 765 TRP A C 1
ATOM 5690 O O . TRP A 1 765 ? 18.968 -9.627 -37.722 1.00 93.50 765 TRP A O 1
ATOM 5700 N N . ALA A 1 766 ? 17.065 -8.848 -36.825 1.00 91.75 766 ALA A N 1
ATOM 5701 C CA . ALA A 1 766 ? 17.192 -9.615 -35.588 1.00 91.75 766 ALA A CA 1
ATOM 5702 C C . ALA A 1 766 ? 17.111 -11.131 -35.832 1.00 91.75 766 ALA A C 1
ATOM 5704 O O . ALA A 1 766 ? 17.931 -11.878 -35.302 1.00 91.75 766 ALA A O 1
ATOM 5705 N N . GLU A 1 767 ? 16.172 -11.588 -36.665 1.00 91.75 767 GLU A N 1
ATOM 5706 C CA . GLU A 1 767 ? 16.054 -13.003 -37.043 1.00 91.75 767 GLU A CA 1
ATOM 5707 C C . GLU A 1 767 ? 17.300 -13.483 -37.788 1.00 91.75 767 GLU A C 1
ATOM 5709 O O . GLU A 1 767 ? 17.862 -14.531 -37.465 1.00 91.75 767 GLU A O 1
ATOM 5714 N N . PHE A 1 768 ? 17.800 -12.673 -38.724 1.00 93.00 768 PHE A N 1
ATOM 5715 C CA . PHE A 1 768 ? 19.014 -13.002 -39.459 1.00 93.00 768 PHE A CA 1
ATOM 5716 C C . PHE A 1 768 ? 20.242 -13.095 -38.541 1.00 93.00 768 PHE A C 1
ATOM 5718 O O . PHE A 1 768 ? 21.026 -14.036 -38.671 1.00 93.00 768 PHE A O 1
ATOM 5725 N N . ILE A 1 769 ? 20.413 -12.146 -37.610 1.00 91.38 769 ILE A N 1
ATOM 5726 C CA . ILE A 1 769 ? 21.504 -12.166 -36.622 1.00 91.38 769 ILE A CA 1
ATOM 5727 C C . ILE A 1 769 ? 21.394 -13.407 -35.735 1.00 91.38 769 ILE A C 1
ATOM 5729 O O . ILE A 1 769 ? 22.411 -14.036 -35.453 1.00 91.38 769 ILE A O 1
ATOM 5733 N N . HIS A 1 770 ? 20.185 -13.773 -35.309 1.00 89.06 770 HIS A N 1
ATOM 5734 C CA . HIS A 1 770 ? 19.976 -14.950 -34.473 1.00 89.06 770 HIS A CA 1
ATOM 5735 C C . HIS A 1 770 ? 20.346 -16.257 -35.194 1.00 89.06 770 HIS A C 1
ATOM 5737 O O . HIS A 1 770 ? 20.977 -17.123 -34.593 1.00 89.06 770 HIS A O 1
ATOM 5743 N N . GLU A 1 771 ? 20.009 -16.388 -36.480 1.00 90.56 771 GLU A N 1
ATOM 5744 C CA . GLU A 1 771 ? 20.271 -17.603 -37.263 1.00 90.56 771 GLU A CA 1
ATOM 5745 C C . GLU A 1 771 ? 21.720 -17.699 -37.780 1.00 90.56 771 GLU A C 1
ATOM 5747 O O . GLU A 1 771 ? 22.305 -18.782 -37.795 1.00 90.56 771 GLU A O 1
ATOM 5752 N N . HIS A 1 772 ? 22.323 -16.576 -38.187 1.00 90.69 772 HIS A N 1
ATOM 5753 C CA . HIS A 1 772 ? 23.600 -16.561 -38.919 1.00 90.69 772 HIS A CA 1
ATOM 5754 C C . HIS A 1 772 ? 24.750 -15.865 -38.176 1.00 90.69 772 HIS A C 1
ATOM 5756 O O . HIS A 1 772 ? 25.901 -15.936 -38.612 1.00 90.69 772 HIS A O 1
ATOM 5762 N N . GLY A 1 773 ? 24.462 -15.193 -37.061 1.00 87.81 773 GLY A N 1
ATOM 5763 C CA . GLY A 1 773 ? 25.428 -14.424 -36.285 1.00 87.81 773 GLY A CA 1
ATOM 5764 C C . GLY A 1 773 ? 25.698 -13.015 -36.827 1.00 87.81 773 GLY A C 1
ATOM 5765 O O . GLY A 1 773 ? 25.459 -12.677 -37.989 1.00 87.81 773 GLY A O 1
ATOM 5766 N N . THR A 1 774 ? 26.247 -12.171 -35.954 1.00 87.25 774 THR A N 1
ATOM 5767 C CA . THR A 1 774 ? 26.493 -10.740 -36.198 1.00 87.25 774 THR A CA 1
ATOM 5768 C C . THR A 1 774 ? 27.457 -10.477 -37.359 1.00 87.25 774 THR A C 1
ATOM 5770 O O . THR A 1 774 ? 27.242 -9.557 -38.147 1.00 87.25 774 THR A O 1
ATOM 5773 N N . GLU A 1 775 ? 28.512 -11.284 -37.505 1.00 87.19 775 GLU A N 1
ATOM 5774 C CA . GLU A 1 775 ? 29.510 -11.103 -38.570 1.00 87.19 775 GLU A CA 1
ATOM 5775 C C . GLU A 1 775 ? 28.912 -11.329 -39.964 1.00 87.19 775 GLU A C 1
ATOM 5777 O O . GLU A 1 775 ? 29.159 -10.544 -40.882 1.00 87.19 775 GLU A O 1
ATOM 5782 N N . ALA A 1 776 ? 28.070 -12.357 -40.112 1.00 88.44 776 ALA A N 1
ATOM 5783 C CA . ALA A 1 776 ? 27.372 -12.643 -41.360 1.00 88.44 776 ALA A CA 1
ATOM 5784 C C . ALA A 1 776 ? 26.380 -11.528 -41.717 1.00 88.44 776 ALA A C 1
ATOM 5786 O O . ALA A 1 776 ? 26.262 -11.153 -42.885 1.00 88.44 776 ALA A O 1
ATOM 5787 N N . ALA A 1 777 ? 25.706 -10.957 -40.713 1.00 88.06 777 ALA A N 1
ATOM 5788 C CA . ALA A 1 777 ? 24.796 -9.833 -40.902 1.00 88.06 777 ALA A CA 1
ATOM 5789 C C . ALA A 1 777 ? 25.539 -8.596 -41.433 1.00 88.06 777 ALA A C 1
ATOM 5791 O O . ALA A 1 777 ? 25.136 -8.007 -42.435 1.00 88.06 777 ALA A O 1
ATOM 5792 N N . ILE A 1 778 ? 26.681 -8.247 -40.835 1.00 87.19 778 ILE A N 1
ATOM 5793 C CA . ILE A 1 778 ? 27.502 -7.120 -41.303 1.00 87.19 778 ILE A CA 1
ATOM 5794 C C . ILE A 1 778 ? 28.040 -7.381 -42.719 1.00 87.19 778 ILE A C 1
ATOM 5796 O O . ILE A 1 778 ? 28.052 -6.467 -43.541 1.00 87.19 778 ILE A O 1
ATOM 5800 N N . ALA A 1 779 ? 28.443 -8.616 -43.037 1.00 86.75 779 ALA A N 1
ATOM 5801 C CA . ALA A 1 779 ? 28.951 -8.979 -44.362 1.00 86.75 779 ALA A CA 1
ATOM 5802 C C . ALA A 1 779 ? 27.878 -8.944 -45.469 1.00 86.75 779 ALA A C 1
ATOM 5804 O O . ALA A 1 779 ? 28.208 -8.720 -46.634 1.00 86.75 779 ALA A O 1
ATOM 5805 N N . ARG A 1 780 ? 26.600 -9.147 -45.119 1.00 87.94 780 ARG A N 1
ATOM 5806 C CA . ARG A 1 780 ? 25.455 -9.040 -46.041 1.00 87.94 780 ARG A CA 1
ATOM 5807 C C . ARG A 1 780 ? 25.208 -7.595 -46.501 1.00 87.94 780 ARG A C 1
ATOM 5809 O O . ARG A 1 780 ? 24.626 -7.395 -47.567 1.00 87.94 780 ARG A O 1
ATOM 5816 N N . ALA A 1 781 ? 25.615 -6.600 -45.713 1.00 86.62 781 ALA A N 1
ATOM 5817 C CA . ALA A 1 781 ? 25.305 -5.191 -45.939 1.00 86.62 781 ALA A CA 1
ATOM 5818 C C . ALA A 1 781 ? 26.350 -4.453 -46.796 1.00 86.62 781 ALA A C 1
ATOM 5820 O O . ALA A 1 781 ? 27.555 -4.621 -46.619 1.00 86.62 781 ALA A O 1
ATOM 5821 N N . ASP A 1 782 ? 25.899 -3.524 -47.649 1.00 86.69 782 ASP A N 1
ATOM 5822 C CA . ASP A 1 782 ? 26.770 -2.476 -48.207 1.00 86.69 782 ASP A CA 1
ATOM 5823 C C . ASP A 1 782 ? 26.942 -1.357 -47.168 1.00 86.69 782 ASP A C 1
ATOM 5825 O O . ASP A 1 782 ? 26.330 -0.286 -47.241 1.00 86.69 782 ASP A O 1
ATOM 5829 N N . THR A 1 783 ? 27.776 -1.630 -46.162 1.00 85.38 783 THR A N 1
ATOM 5830 C CA . THR A 1 783 ? 28.021 -0.708 -45.044 1.00 85.38 783 THR A CA 1
ATOM 5831 C C . THR A 1 783 ? 28.557 0.638 -45.525 1.00 85.38 783 THR A C 1
ATOM 5833 O O . THR A 1 783 ? 28.208 1.672 -44.972 1.00 85.38 783 THR A O 1
ATOM 5836 N N . ALA A 1 784 ? 29.361 0.658 -46.595 1.00 83.12 784 ALA A N 1
ATOM 5837 C CA . ALA A 1 784 ? 29.929 1.895 -47.123 1.00 83.12 784 ALA A CA 1
ATOM 5838 C C . ALA A 1 784 ? 28.843 2.815 -47.697 1.00 83.12 784 ALA A C 1
ATOM 5840 O O . ALA A 1 784 ? 28.930 4.038 -47.573 1.00 83.12 784 ALA A O 1
ATOM 5841 N N . ARG A 1 785 ? 27.820 2.250 -48.348 1.00 85.62 785 ARG A N 1
ATOM 5842 C CA . ARG A 1 785 ? 26.655 3.017 -48.792 1.00 85.62 785 ARG A CA 1
ATOM 5843 C C . ARG A 1 785 ? 25.797 3.476 -47.615 1.00 85.62 785 ARG A C 1
ATOM 5845 O O . ARG A 1 785 ? 25.459 4.658 -47.577 1.00 85.62 785 ARG A O 1
ATOM 5852 N N . ALA A 1 786 ? 25.486 2.586 -46.674 1.00 85.75 786 ALA A N 1
ATOM 5853 C CA . ALA A 1 786 ? 24.660 2.913 -45.511 1.00 85.75 786 ALA A CA 1
ATOM 5854 C C . ALA A 1 786 ? 25.290 4.018 -44.641 1.00 85.75 786 ALA A C 1
ATOM 5856 O O . ALA A 1 786 ? 24.607 4.964 -44.258 1.00 85.75 786 ALA A O 1
ATOM 5857 N N . GLU A 1 787 ? 26.603 3.956 -44.399 1.00 84.62 787 GLU A N 1
ATOM 5858 C CA . GLU A 1 787 ? 27.362 4.978 -43.667 1.00 84.62 787 GLU A CA 1
ATOM 5859 C C . GLU A 1 787 ? 27.319 6.343 -44.378 1.00 84.62 787 GLU A C 1
ATOM 5861 O O . GLU A 1 787 ? 27.076 7.360 -43.731 1.00 84.62 787 GLU A O 1
ATOM 5866 N N . ARG A 1 788 ? 27.475 6.385 -45.713 1.00 85.69 788 ARG A N 1
ATOM 5867 C CA . ARG A 1 788 ? 27.373 7.641 -46.487 1.00 85.69 788 ARG A CA 1
ATOM 5868 C C . ARG A 1 788 ? 25.976 8.254 -46.445 1.00 85.69 788 ARG A C 1
ATOM 5870 O O . ARG A 1 788 ? 25.853 9.474 -46.369 1.00 85.69 788 ARG A O 1
ATOM 5877 N N . GLU A 1 789 ? 24.935 7.432 -46.559 1.00 85.50 789 GLU A N 1
ATOM 5878 C CA . GLU A 1 789 ? 23.550 7.908 -46.499 1.00 85.50 789 GLU A CA 1
ATOM 5879 C C . GLU A 1 789 ? 23.208 8.422 -45.092 1.00 85.50 789 GLU A C 1
ATOM 5881 O O . GLU A 1 789 ? 22.645 9.508 -44.974 1.00 85.50 789 GLU A O 1
ATOM 5886 N N . ALA A 1 790 ? 23.641 7.717 -44.042 1.00 82.00 790 ALA A N 1
ATOM 5887 C CA . ALA A 1 790 ? 23.451 8.141 -42.657 1.00 82.00 790 ALA A CA 1
ATOM 5888 C C . ALA A 1 790 ? 24.185 9.444 -42.309 1.00 82.00 790 ALA A C 1
ATOM 5890 O O . ALA A 1 790 ? 23.596 10.334 -41.700 1.00 82.00 790 ALA A O 1
ATOM 5891 N N . GLU A 1 791 ? 25.439 9.602 -42.743 1.00 83.25 791 GLU A N 1
ATOM 5892 C CA . GLU A 1 791 ? 26.206 10.827 -42.482 1.00 83.25 791 GLU A CA 1
ATOM 5893 C C . GLU A 1 791 ? 25.608 12.043 -43.201 1.00 83.25 791 GLU A C 1
ATOM 5895 O O . GLU A 1 791 ? 25.612 13.155 -42.668 1.00 83.25 791 GLU A O 1
ATOM 5900 N N . LYS A 1 792 ? 25.036 11.837 -44.395 1.00 85.12 792 LYS A N 1
ATOM 5901 C CA . LYS A 1 792 ? 24.330 12.892 -45.130 1.00 85.12 792 LYS A CA 1
ATOM 5902 C C . LYS A 1 792 ? 23.110 13.396 -44.354 1.00 85.12 792 LYS A C 1
ATOM 5904 O O . LYS A 1 792 ? 22.944 14.608 -44.236 1.00 85.12 792 LYS A O 1
ATOM 5909 N N . ASP A 1 793 ? 22.278 12.495 -43.832 1.00 83.19 793 ASP A N 1
ATOM 5910 C CA . ASP A 1 793 ? 21.097 12.883 -43.048 1.00 83.19 793 ASP A CA 1
ATOM 5911 C C . ASP A 1 793 ? 21.481 13.527 -41.717 1.00 83.19 793 ASP A C 1
ATOM 5913 O O . ASP A 1 793 ? 20.922 14.561 -41.351 1.00 83.19 793 ASP A O 1
ATOM 5917 N N . ARG A 1 794 ? 22.494 12.979 -41.036 1.00 80.88 794 ARG A N 1
ATOM 5918 C CA . ARG A 1 794 ? 23.050 13.558 -39.808 1.00 80.88 794 ARG A CA 1
ATOM 5919 C C . ARG A 1 794 ? 23.559 14.982 -40.034 1.00 80.88 794 ARG A C 1
ATOM 5921 O O . ARG A 1 794 ? 23.230 15.874 -39.260 1.00 80.88 794 ARG A O 1
ATOM 5928 N N . SER A 1 795 ? 24.306 15.212 -41.114 1.00 81.69 795 SER A N 1
ATOM 5929 C CA . SER A 1 795 ? 24.830 16.538 -41.472 1.00 81.69 795 SER A CA 1
ATOM 5930 C C . SER A 1 795 ? 23.721 17.546 -41.789 1.00 81.69 795 SER A C 1
ATOM 5932 O O . SER A 1 795 ? 23.826 18.709 -41.405 1.00 81.69 795 SER A O 1
ATOM 5934 N N . MET A 1 796 ? 22.652 17.119 -42.475 1.00 80.19 796 MET A N 1
ATOM 5935 C CA . MET A 1 796 ? 21.498 17.983 -42.755 1.00 80.19 796 MET A CA 1
ATOM 5936 C C . MET A 1 796 ? 20.783 18.401 -41.466 1.00 80.19 796 MET A C 1
ATOM 5938 O O . MET A 1 796 ? 20.511 19.583 -41.281 1.00 80.19 796 MET A O 1
ATOM 5942 N N . LEU A 1 797 ? 20.548 17.456 -40.553 1.00 73.62 797 LEU A N 1
ATOM 5943 C CA . LEU A 1 797 ? 19.889 17.737 -39.277 1.00 73.62 797 LEU A CA 1
ATOM 5944 C C . LEU A 1 797 ? 20.739 18.620 -38.357 1.00 73.62 797 LEU A C 1
ATOM 5946 O O . LEU A 1 797 ? 20.207 19.529 -37.726 1.00 73.62 797 LEU A O 1
ATOM 5950 N N . LEU A 1 798 ? 22.060 18.421 -38.324 1.00 71.25 798 LEU A N 1
ATOM 5951 C CA . LEU A 1 798 ? 22.981 19.297 -37.587 1.00 71.25 798 LEU A CA 1
ATOM 5952 C C . LEU A 1 798 ? 22.956 20.739 -38.116 1.00 71.25 798 LEU A C 1
ATOM 5954 O O . LEU A 1 798 ? 22.985 21.684 -37.331 1.00 71.25 798 LEU A O 1
ATOM 5958 N N . ALA A 1 799 ? 22.842 20.918 -39.435 1.00 73.69 799 ALA A N 1
ATOM 5959 C CA . ALA A 1 799 ? 22.737 22.242 -40.042 1.00 73.69 799 ALA A CA 1
ATOM 5960 C C . ALA A 1 799 ? 21.421 22.966 -39.691 1.00 73.69 799 ALA A C 1
ATOM 5962 O O . ALA A 1 799 ? 21.403 24.195 -39.631 1.00 73.69 799 ALA A O 1
ATOM 5963 N N . GLU A 1 800 ? 20.334 22.227 -39.449 1.00 67.81 800 GLU A N 1
ATOM 5964 C CA . GLU A 1 800 ? 19.026 22.786 -39.079 1.00 67.81 800 GLU A CA 1
ATOM 5965 C C . GLU A 1 800 ? 18.864 23.000 -37.564 1.00 67.81 800 GLU A C 1
ATOM 5967 O O . GLU A 1 800 ? 18.270 23.994 -37.145 1.00 67.81 800 GLU A O 1
ATOM 5972 N N . GLN A 1 801 ? 19.397 22.096 -36.735 1.00 62.62 801 GLN A N 1
ATOM 5973 C CA . GLN A 1 801 ? 19.197 22.084 -35.277 1.00 62.62 801 GLN A CA 1
ATOM 5974 C C . GLN A 1 801 ? 20.349 22.708 -34.472 1.00 62.62 801 GLN A C 1
ATOM 5976 O O . GLN A 1 801 ? 20.225 22.873 -33.255 1.00 62.62 801 GLN A O 1
ATOM 5981 N N . GLY A 1 802 ? 21.448 23.082 -35.134 1.00 57.59 802 GLY A N 1
ATOM 5982 C CA . GLY A 1 802 ? 22.664 23.597 -34.504 1.00 57.59 802 GLY A CA 1
ATOM 5983 C C . GLY A 1 802 ? 23.585 22.491 -33.976 1.00 57.59 802 GLY A C 1
ATOM 5984 O O . GLY A 1 802 ? 23.172 21.341 -33.807 1.00 57.59 802 GLY A O 1
ATOM 5985 N N . ASP A 1 803 ? 24.847 22.860 -33.727 1.00 51.59 803 ASP A N 1
ATOM 5986 C CA . ASP A 1 803 ? 25.935 21.920 -33.432 1.00 51.59 803 ASP A CA 1
ATOM 5987 C C . ASP A 1 803 ? 25.641 20.967 -32.260 1.00 51.59 803 ASP A C 1
ATOM 5989 O O . ASP A 1 803 ? 24.975 21.298 -31.270 1.00 51.59 803 ASP A O 1
ATOM 5993 N N . ASP A 1 804 ? 26.200 19.763 -32.382 1.00 51.31 804 ASP A N 1
ATOM 5994 C CA . ASP A 1 804 ? 26.209 18.721 -31.363 1.00 51.31 804 ASP A CA 1
ATOM 5995 C C . ASP A 1 804 ? 26.780 19.275 -30.040 1.00 51.31 804 ASP A C 1
ATOM 5997 O O . ASP A 1 804 ? 27.873 19.846 -29.986 1.00 51.31 804 ASP A O 1
ATOM 6001 N N . ALA A 1 805 ? 26.042 19.114 -28.937 1.00 46.41 805 ALA A N 1
ATOM 6002 C CA . ALA A 1 805 ? 26.482 19.577 -27.620 1.00 46.41 805 ALA A CA 1
ATOM 6003 C C . ALA A 1 805 ? 27.744 18.835 -27.132 1.00 46.41 805 ALA A C 1
ATOM 6005 O O . ALA A 1 805 ? 28.429 19.313 -26.222 1.00 46.41 805 ALA A O 1
ATOM 6006 N N . ASN A 1 806 ? 28.086 17.707 -27.764 1.00 46.72 806 ASN A N 1
ATOM 6007 C CA . ASN A 1 806 ? 29.247 16.883 -27.452 1.00 46.72 806 ASN A CA 1
ATOM 6008 C C . ASN A 1 806 ? 30.506 17.286 -28.227 1.00 46.72 806 ASN A C 1
ATOM 6010 O O . ASN A 1 806 ? 31.298 16.444 -28.645 1.00 46.72 806 ASN A O 1
ATOM 6014 N N . ASN A 1 807 ? 30.767 18.588 -28.337 1.00 45.53 807 ASN A N 1
ATOM 6015 C CA . ASN A 1 807 ? 32.007 19.110 -28.908 1.00 45.53 807 ASN A CA 1
ATOM 6016 C C . ASN A 1 807 ? 33.206 18.995 -27.932 1.00 45.53 807 ASN A C 1
ATOM 6018 O O . ASN A 1 807 ? 34.022 19.905 -27.775 1.00 45.53 807 ASN A O 1
ATOM 6022 N N . ALA A 1 808 ? 33.290 17.877 -27.202 1.00 46.38 808 ALA A N 1
ATOM 6023 C CA . ALA A 1 808 ? 34.320 17.623 -26.200 1.00 46.38 808 ALA A CA 1
ATOM 6024 C C . ALA A 1 808 ? 35.711 17.567 -26.843 1.00 46.38 808 ALA A C 1
ATOM 6026 O O . ALA A 1 808 ? 36.662 18.128 -26.305 1.00 46.38 808 ALA A O 1
ATOM 6027 N N . SER A 1 809 ? 35.823 16.969 -28.030 1.00 45.59 809 SER A N 1
ATOM 6028 C CA . SER A 1 809 ? 37.081 16.874 -28.773 1.00 45.59 809 SER A CA 1
ATOM 6029 C C . SER A 1 809 ? 37.572 18.241 -29.257 1.00 45.59 809 SER A C 1
ATOM 6031 O O . SER A 1 809 ? 38.752 18.549 -29.101 1.00 45.59 809 SER A O 1
ATOM 6033 N N . GLU A 1 810 ? 36.681 19.098 -29.763 1.00 53.03 810 GLU A N 1
ATOM 6034 C CA . GLU A 1 810 ? 37.048 20.456 -30.179 1.00 53.03 810 GLU A CA 1
ATOM 6035 C C . GLU A 1 810 ? 37.392 21.344 -28.983 1.00 53.03 810 GLU A C 1
ATOM 6037 O O . GLU A 1 810 ? 38.398 22.049 -29.028 1.00 53.03 810 GLU A O 1
ATOM 6042 N N . ARG A 1 811 ? 36.659 21.238 -27.865 1.00 51.19 811 ARG A N 1
ATOM 6043 C CA . ARG A 1 811 ? 36.997 21.958 -26.625 1.00 51.19 811 ARG A CA 1
ATOM 6044 C C . ARG A 1 811 ? 38.326 21.504 -26.027 1.00 51.19 811 ARG A C 1
ATOM 6046 O O . ARG A 1 811 ? 39.060 22.350 -25.535 1.00 51.19 811 ARG A O 1
ATOM 6053 N N . ILE A 1 812 ? 38.677 20.218 -26.092 1.00 51.34 812 ILE A N 1
ATOM 6054 C CA . ILE A 1 812 ? 39.994 19.716 -25.655 1.00 51.34 812 ILE A CA 1
ATOM 6055 C C . ILE A 1 812 ? 41.109 20.280 -26.545 1.00 51.34 812 ILE A C 1
ATOM 6057 O O . ILE A 1 812 ? 42.142 20.707 -26.033 1.00 51.34 812 ILE A O 1
ATOM 6061 N N . VAL A 1 813 ? 40.898 20.346 -27.863 1.00 54.34 813 VAL A N 1
ATOM 6062 C CA . VAL A 1 813 ? 41.855 20.951 -28.806 1.00 54.34 813 VAL A CA 1
ATOM 6063 C C . VAL A 1 813 ? 41.980 22.463 -28.583 1.00 54.34 813 VAL A C 1
ATOM 6065 O O . VAL A 1 813 ? 43.081 23.010 -28.638 1.00 54.34 813 VAL A O 1
ATOM 6068 N N . GLU A 1 814 ? 40.878 23.149 -28.291 1.00 56.19 814 GLU A N 1
ATOM 6069 C CA . GLU A 1 814 ? 40.842 24.593 -28.056 1.00 56.19 814 GLU A CA 1
ATOM 6070 C C . GLU A 1 814 ? 41.435 24.979 -26.688 1.00 56.19 814 GLU A C 1
ATOM 6072 O O . GLU A 1 814 ? 42.173 25.961 -26.582 1.00 56.19 814 GLU A O 1
ATOM 6077 N N . ILE A 1 815 ? 41.203 24.164 -25.654 1.00 54.69 815 ILE A N 1
ATOM 6078 C CA . ILE A 1 815 ? 41.876 24.256 -24.350 1.00 54.69 815 ILE A CA 1
ATOM 6079 C C . ILE A 1 815 ? 43.368 23.949 -24.510 1.00 54.69 815 ILE A C 1
ATOM 6081 O O . ILE A 1 815 ? 44.195 24.698 -23.995 1.00 54.69 815 ILE A O 1
ATOM 6085 N N . GLY A 1 816 ? 43.724 22.927 -25.292 1.00 55.50 816 GLY A N 1
ATOM 6086 C CA . GLY A 1 816 ? 45.107 22.605 -25.646 1.00 55.50 816 GLY A CA 1
ATOM 6087 C C . GLY A 1 816 ? 45.825 23.776 -26.322 1.00 55.50 816 GLY A C 1
ATOM 6088 O O . GLY A 1 816 ? 46.915 24.139 -25.890 1.00 55.50 816 GLY A O 1
ATOM 6089 N N . ARG A 1 817 ? 45.185 24.441 -27.297 1.00 60.94 817 ARG A N 1
ATOM 6090 C CA . ARG A 1 817 ? 45.712 25.663 -27.941 1.00 60.94 817 ARG A CA 1
ATOM 6091 C C . ARG A 1 817 ? 45.858 26.837 -26.975 1.00 60.94 817 ARG A C 1
ATOM 6093 O O . ARG A 1 817 ? 46.833 27.579 -27.057 1.00 60.94 817 ARG A O 1
ATOM 6100 N N . ARG A 1 818 ? 44.903 27.025 -26.057 1.00 55.88 818 ARG A N 1
ATOM 6101 C CA . ARG A 1 818 ? 44.974 28.089 -25.039 1.00 55.88 818 ARG A CA 1
ATOM 6102 C C . ARG A 1 818 ? 46.079 27.845 -24.015 1.00 55.88 818 ARG A C 1
ATOM 6104 O O . ARG A 1 818 ? 46.686 28.807 -23.555 1.00 55.88 818 ARG A O 1
ATOM 6111 N N . LEU A 1 819 ? 46.352 26.587 -23.673 1.00 51.62 819 LEU A N 1
ATOM 6112 C CA . LEU A 1 819 ? 47.423 26.206 -22.750 1.00 51.62 819 LEU A CA 1
ATOM 6113 C C . LEU A 1 819 ? 48.808 26.205 -23.416 1.00 51.62 819 LEU A C 1
ATOM 6115 O O . LEU A 1 819 ? 49.796 26.467 -22.734 1.00 51.62 819 LEU A O 1
ATOM 6119 N N . SER A 1 820 ? 48.897 25.969 -24.731 1.00 56.75 820 SER A N 1
ATOM 6120 C CA . SER A 1 820 ? 50.164 25.988 -25.478 1.00 56.75 820 SER A CA 1
ATOM 6121 C C . SER A 1 820 ? 50.641 27.388 -25.890 1.00 56.75 820 SER A C 1
ATOM 6123 O O . SER A 1 820 ? 51.738 27.512 -26.424 1.00 56.75 820 SER A O 1
ATOM 6125 N N . GLY A 1 821 ? 49.866 28.445 -25.619 1.00 48.00 821 GLY A N 1
ATOM 6126 C CA . GLY A 1 821 ? 50.303 29.836 -25.792 1.00 48.00 821 GLY A CA 1
ATOM 6127 C C . GLY A 1 821 ? 50.382 30.334 -27.239 1.00 48.00 821 GLY A C 1
ATOM 6128 O O . GLY A 1 821 ? 50.880 31.435 -27.463 1.00 48.00 821 GLY A O 1
ATOM 6129 N N . ASP A 1 822 ? 49.859 29.587 -28.211 1.00 53.16 822 ASP A N 1
ATOM 6130 C CA . ASP A 1 822 ? 49.786 30.048 -29.600 1.00 53.16 822 ASP A CA 1
ATOM 6131 C C . ASP A 1 822 ? 48.560 30.952 -29.793 1.00 53.16 822 ASP A C 1
ATOM 6133 O O . ASP A 1 822 ? 47.492 30.537 -30.248 1.00 53.16 822 ASP A O 1
ATOM 6137 N N . SER A 1 823 ? 48.707 32.227 -29.433 1.00 39.69 823 SER A N 1
ATOM 6138 C CA . SER A 1 823 ? 47.823 33.284 -29.921 1.00 39.69 823 SER A CA 1
ATOM 6139 C C . SER A 1 823 ? 48.170 33.589 -31.382 1.00 39.69 823 SER A C 1
ATOM 6141 O O . SER A 1 823 ? 49.194 34.220 -31.651 1.00 39.69 823 SER A O 1
ATOM 6143 N N . ALA A 1 824 ? 47.332 33.148 -32.322 1.00 41.25 824 ALA A N 1
ATOM 6144 C CA . ALA A 1 824 ? 47.442 33.549 -33.721 1.00 41.25 824 ALA A CA 1
ATOM 6145 C C . ALA A 1 824 ? 47.079 35.035 -33.877 1.00 41.25 824 ALA A C 1
ATOM 6147 O O . ALA A 1 824 ? 45.996 35.470 -33.478 1.00 41.25 824 ALA A O 1
ATOM 6148 N N . SER A 1 825 ? 48.035 35.776 -34.434 1.00 36.03 825 SER A N 1
ATOM 6149 C CA . SER A 1 825 ? 47.912 37.104 -35.042 1.00 36.03 825 SER A CA 1
ATOM 6150 C C . SER A 1 825 ? 46.919 37.146 -36.195 1.00 36.03 825 SER A C 1
ATOM 6152 O O . SER A 1 825 ? 46.926 36.151 -36.959 1.00 36.03 825 SER A O 1
#

Radius of gyration: 38.49 Å; Cα contacts (8 Å, |Δi|>4): 1468; chains: 1; bounding box: 96×78×107 Å

Solvent-accessible surface area (backbone atoms only — not comparable to full-atom values): 43657 Å² total; per-residue (Å²): 131,86,83,88,87,78,87,87,76,74,77,78,77,76,75,78,71,80,78,67,69,53,71,60,55,46,22,65,75,46,64,61,66,63,94,78,80,83,97,80,69,87,72,55,19,62,58,26,48,53,52,41,52,47,50,53,50,50,34,40,70,76,35,55,39,45,29,54,50,52,54,52,52,47,51,50,42,46,46,20,38,47,24,27,49,52,41,30,50,73,68,55,30,44,46,50,37,40,33,41,23,40,74,62,65,37,47,73,49,80,54,91,72,26,36,38,35,37,24,31,40,84,59,62,47,34,62,44,56,41,36,74,48,94,82,54,88,68,60,80,92,48,46,80,24,16,44,70,66,45,56,69,70,56,47,45,50,27,44,47,23,26,34,50,35,22,46,54,47,19,34,55,36,32,22,52,31,18,44,72,73,21,39,81,41,80,40,83,4,23,28,25,70,40,60,42,84,95,28,48,30,49,92,68,58,54,65,69,27,28,39,40,24,53,65,84,45,71,19,59,87,30,43,46,68,62,62,48,44,73,43,60,53,65,41,74,38,46,32,34,28,33,51,93,89,41,81,46,77,42,74,40,45,30,32,36,32,41,84,76,76,44,94,48,82,38,20,30,50,44,65,44,68,44,65,38,68,44,69,48,69,33,53,81,83,52,14,50,60,54,21,50,52,54,44,52,54,47,42,53,50,38,54,52,47,50,53,49,38,69,29,66,70,47,49,50,31,53,76,72,64,78,52,86,61,71,90,47,53,87,78,50,78,68,51,55,42,52,51,38,37,55,36,26,75,76,43,36,72,54,30,46,40,45,52,50,16,55,47,25,35,38,52,21,56,57,32,52,39,77,39,77,97,28,42,16,18,55,46,48,50,56,50,50,50,53,54,51,54,57,58,60,70,75,69,60,88,80,81,74,70,92,65,94,69,80,82,69,98,72,75,86,70,74,76,74,66,82,81,77,62,58,57,80,25,46,66,43,58,39,65,83,47,59,35,17,44,90,47,63,61,38,29,25,33,52,64,86,60,60,36,55,42,41,68,65,36,47,54,51,50,54,50,24,44,75,36,52,24,55,34,40,32,39,60,26,82,49,71,58,18,24,57,17,38,45,62,35,48,86,68,48,95,46,30,40,27,38,40,41,60,66,43,64,68,45,47,53,44,34,54,74,23,58,45,29,23,39,33,45,31,63,55,49,54,76,52,65,70,53,52,38,51,53,40,40,53,25,52,79,70,67,37,28,39,29,47,44,39,37,52,94,48,54,45,67,69,44,28,61,75,60,76,36,77,41,38,66,34,45,38,50,51,51,50,58,52,48,52,50,28,52,78,56,78,34,76,57,50,32,40,25,57,28,25,67,48,46,71,54,23,47,51,20,48,54,57,38,59,76,78,49,46,58,22,32,45,42,40,30,38,77,32,35,41,77,69,62,10,52,56,50,24,46,61,31,44,51,56,36,48,75,68,18,43,62,19,28,38,32,48,39,55,63,63,63,46,44,57,24,12,37,52,42,40,49,51,33,34,74,70,66,62,38,82,61,56,39,65,47,77,44,63,58,80,76,54,99,69,40,69,50,67,42,65,62,53,46,51,53,37,52,63,73,49,52,92,67,56,45,65,43,37,36,28,42,24,25,23,47,81,54,26,52,70,79,40,31,86,28,57,32,31,35,15,22,40,90,73,23,22,40,29,25,47,60,57,41,41,43,40,73,40,51,53,92,43,38,54,60,51,52,51,55,52,51,54,47,30,71,77,62,34,64,69,53,49,58,68,75,31,61,33,73,59,22,44,54,55,47,51,51,46,37,52,53,48,37,73,75,73,47,78,71,90,77,49,58,69,58,50,50,53,51,50,50,41,65,73,68,64,71,77,82,128

Nearest PDB structures (foldseek):
  3noy-assembly2_D  TM=7.555E-01  e=7.044E-37  Aquifex aeolicus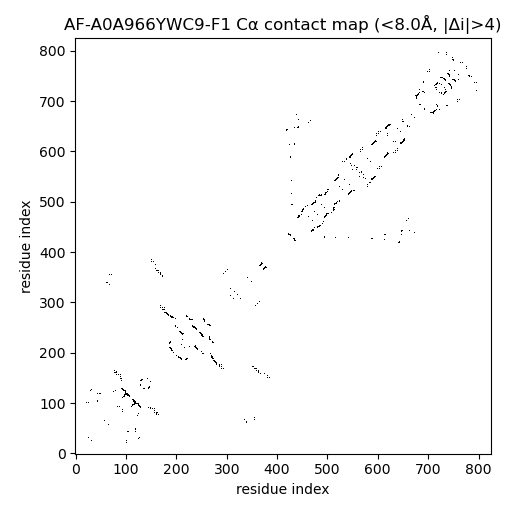
  4mwa-assembly2_F  TM=9.682E-01  e=8.438E-24  Bacillus anthracis str. Sterne
  4mwa-assembly3_D  TM=9.752E-01  e=6.261E-23  Bacillus anthracis str. Sterne
  4mwa-assembly3_C  TM=9.555E-01  e=3.557E-23  Bacillus anthracis str. Sterne
  7w6x-assembly1_A  TM=5.625E-01  e=9.335E-19  Escherichia coli K-12

Secondary structure (DSSP, 8-state):
---------PPPPPPPPP-PPPHHHHHHHTTT--PPPPS--TTHHHHHHHHHHHHHHHHHHH-HHHHHHHHHHHHHHHHHHHHHHHHHHHTT--EEEEEEEEEEEEEEEEETTEEEEEEEEEEEEEEEETTSSTT----GGGGGGSSTTS-HHHHHHHHHHHHHHHHHHHHHHHHHHHHHT-EEEEPSSEEEEEE-TTSTTBTTB-TT-EEEEETTEE--TT-HHHHHHTS-TT-EEEEEEEETTEEEEEEEE-EEGGGGTS-S-SEE--EEEE--EEEEPPPTTTHHHHHHHHHHHHHHHHHHHHHHHT-HHHHHHHHHT----GGGSPPPHHHHHHHHHHHHHHHHHHHHHHHHHHHHHHHHHHHTSS-TTSHHHHHHHHHHHHHHHHHHTT--TTSS--------S------------PPP---EEETTEEESTTSPPEEEEE--S-TT-HHHHHHHHHHHHHTT-SEEEEE--SHHHHHHHHHHGGG-SSPEEEE--S-HHHHHHHHHTT-SEEEE-TTT---HHHHHHHHHHHHHHT--EEEEEEGGG--HHHHHHHTSS-HHHHHHHHHHHHHHHHTTT---EEEEEE-SSHHHHHHHHHHHHHH--S-BEE--SS-BSTTHHHHHHHHHHHHHHHTT--SEE---BSS-HHHHHHHHHHHHHHTTSS---S-EEEEPPP-TT-SS-HHHHHHHHHHHHTTS----EEEEES-TTTHHHHTTTSSEEEEEETTEEEEEETTEEEEEEEGGGHHHHHHHHHHHHHHH-HHHHHHHS-HHHHHHHHHHHHHHHHHHH-S-TTTHHHHHHHHHHHHTT----

Foldseek 3Di:
DDDDDDDPDDDPPDDPDPPDDPPQVVCLVVVNDDDDDDDPCPPVLVVLVVLQVVVLVVQCVVPVLSNVLLVLVLVLLLLLQVQLVVLLVVQQAQWQEKEAADDAWNDWDDDDNYIYGYGSGRDGIGIHTACLDVPGDDDPVRPCRHLVVGDLVSNLSSLLRSLVSLLVLLLVLQLVLCQPVFDKDFDWFWAFQDFDPPFQCVPQDDHGKGFQAKQPHGRPQNVVQVRQQVDFQQDWIWTWIQDPNDTDTTITTWHACVVVVDPRGGTHGRTDTDGDIDGHRDDSVCSSVVSVVVLVVLLVVLVVQCCLQPPPVLVVCVVVVVDPDPSNHDADPVRVSVVSNVQCVVVNPSSSSNVSSSVSSNLSSVLLPCDPSHSVVSSVVSVVVVVVVVVVVPDDPPPPDPDPDPPDPDDPPPPPPLPLDAQQFDWFDQVNQIFGHPHFAAEEFEDPDQLLPLVVRQVLLVLLVVLRHQEYEYEQEDLSSLVSLLNNCVSGPHAYEYEDFQDLVSLVSNVVSVHRAYEDECLRDPDLVSLLVSLLSCVVVSHAYEHEYEQVRQHPVLCVVVVGSALVSLLVSSVVSVVSSVVNPGDRYEYEREYLDLVRRQSSQVVNSVVHRHAYEDFHACLEAPDSSLVSGLSNPVVCSSVSGHRYYFRHYPDSRSVRSNSRVVSCCVVVSDQAQFEAEAEDDDDPQFPDPLVVLSVLLCVLRPPVRQRFYEYEYRALQCRLVVCLCGQWYWYDFPQWTFIDGSSQTFDIGGNVCRSVVRNVLSVCCRVPNSVVSSVVGPSVVSVVVSVVRNVVSCVVVPHDPPCVVVVVVVVVCVVVPPDDD